Protein AF-A0A965LZB3-F1 (afdb_monomer)

Nearest PDB structures (foldseek):
  3syj-assembly1_A-2  TM=2.052E-01  e=6.602E+00  Haemophilus influenzae

Solvent-accessible surface area (backbone atoms only — not comparable to full-atom values): 35473 Å² total; per-residue (Å²): 105,41,56,67,56,52,58,47,77,37,73,50,50,60,42,52,51,78,33,70,37,54,33,38,36,29,49,53,16,41,40,35,22,25,57,70,5,13,36,32,37,37,8,56,55,16,31,30,39,31,28,49,62,11,39,39,37,26,31,52,9,16,34,39,39,41,22,22,74,44,67,85,14,33,37,30,37,18,31,37,36,13,75,60,14,16,38,33,42,36,27,35,3,33,37,36,59,43,65,82,65,84,83,57,58,46,84,84,70,59,30,36,35,22,44,18,36,39,38,40,19,29,24,9,39,17,34,22,65,90,25,93,80,76,56,74,44,28,37,36,28,28,42,36,46,20,33,13,34,42,20,25,2,49,25,10,38,19,39,39,28,52,40,48,34,31,32,12,59,14,54,13,93,88,43,69,77,17,25,28,56,26,35,41,55,44,99,86,68,49,70,43,82,45,69,43,69,32,39,34,11,38,38,28,33,58,81,62,42,54,28,4,30,36,30,44,33,20,60,24,36,32,35,36,30,28,45,38,77,27,95,69,56,87,57,81,65,29,14,34,34,16,36,52,66,5,26,33,25,42,32,12,53,16,72,81,7,30,28,36,25,34,56,27,14,12,37,41,21,34,39,11,28,35,19,43,36,12,20,12,29,34,36,30,28,52,52,11,39,41,35,13,72,30,63,8,15,34,33,38,39,10,54,58,18,28,30,40,30,25,45,67,6,35,42,39,23,30,54,10,15,37,37,43,36,17,22,72,43,63,86,17,29,37,29,38,14,31,38,36,13,71,66,16,22,38,37,42,36,30,34,2,34,35,36,56,38,62,88,63,91,76,53,62,84,85,69,62,28,36,33,23,42,20,37,38,38,42,20,25,22,8,41,13,33,23,64,88,24,91,82,76,60,72,42,30,40,37,30,29,43,37,49,22,36,14,34,39,19,26,1,46,24,11,37,20,38,38,29,56,38,43,35,30,33,11,62,16,53,20,95,89,43,75,75,18,23,31,60,25,40,41,42,42,93,46,60,50,70,43,83,47,67,42,65,29,36,26,11,41,38,27,30,52,83,62,43,54,31,4,29,37,29,43,34,20,56,24,39,38,34,34,30,30,44,44,79,25,92,70,51,89,49,94,49,40,16,30,36,18,32,54,68,5,25,32,25,44,32,6,57,6,92,75,4,26,29,36,27,33,56,26,16,12,40,40,23,50,33,12,28,35,19,43,35,12,38,14,25,31,39,34,28,51,53,16,37,41,38,24,24,60,70,5,15,35,33,38,35,7,53,56,18,31,26,40,29,25,46,68,10,34,38,39,24,35,50,11,14,36,38,40,38,9,23,73,40,63,86,18,26,29,32,40,19,32,37,37,17,69,65,12,17,38,30,41,38,16,32,2,30,34,36,53,40,65,87,64,90,55,96,56,53,84,84,66,68,27,38,35,22,39,20,35,38,38,42,18,36,24,11,33,21,32,34,83,85,24,93,80,73,52,66,47,31,41,36,29,29,42,40,52,24,38,13,37,38,21,32,19,51,32,16,34,23,38,35,32,56,40,43,37,30,29,23,57,16,62,35,89,52,67,84,80,77,43,94,88,67,67,30,24,19,40,24,44,37,44,42,91,45,60,47,72,42,83,46,72,42,71,36,36,18,8,41,36,37,37,50,78,45,98,87,39,66,22,20,39,38,36,42,35,20,58,26,43,40,36,36,33,26,34,16,78,56,48,61,68,58,28,18,29,41,30,37,42,57,13,30,43,37,42,35,9,61,57,14,29,36,38,32,44,23,15,34,42,26,46,32,12,40,38,37,37,40,13,30,46,15,32,36,34,24,38,99,88,22,68,61,16,39,37,37,18,33,66,68,5,27,39,38,41,34,6,53,66,8,34,31,39,38,25,85,57,13,35,38,43,28,44,13,42,30,37,41,34,17,38,29,41,75,44,79,43,51,76,46,41,72,42,79,46,80,46,53,74,92

Mean predicted aligned error: 8.12 Å

Secondary structure (DSSP, 8-state):
-BPTT--EEESSS-EEEEESS-EEE-TT-EEEE-TT--EEEEETTS-EEE-TT-EEEESSS-EEEEE-SSTT--EEESEEEEEEEEEEEEESS-EEE-S--SSSS-----SEEEEEEEEEESSEESB-TT-TT-PPPB-EEEEEEEEEEEE-STTEEEEEESS-EEES-B--SS-TTEEEEEEEEPTTS-EEEEEEEPB-SEEE-TTSSSPPPEEEEESSS-EEE-----TT-SSSS-SEEE-TT--EEEEE-STT--EEE-TT--EEESSS-EEEEESS-EEE-TT-EEEE-SS--EEEEESSS-EEE-TT-EEEESSS-EEEEE-SSTT-EEEESEEEETTSEEEEEESSEEEE-S--SSS-----SEEEEEEEEEESSEESB-TT-TT-PPPB-EEEEEEEEEEEE-STTEEEEEESS-EEES-B--SS-TTEEEEEEEEPTTS-EEEEEEEPB-SEEE-STTSSPPPEEEEESSS-EEE-----TT-SSTT-SEEE-TT--EEEEE-STT--EEEPTT--EEESSS-EEEEESS-EEE-TT-EEE--TT--EEEEESSS-EEE-TT-EEEESSS-EEEEE-SSTT--EEE-EEEEEEEEEEEEESS-EEE-S---SS------SEEEEEEEEEESSEESB-TT-TT-PPPB-EEEEEEEEEEEE-SSSEEEEEESS-EEES-B--S--SSS-TTS-EEEEEEEEPTTS-EEEEEEE-B-SEEE--SSTT---PPEEEEESSS-EEE---SSSSTTEEEEE-TT--EEEEESSSEEEE-SEEEESS--EEEEESSEEEE--SSS-S-EEEE-TT--EEEE-TTSEEEE-TT-EEEESS-EEEEESS-EE-SEEE-SSEEEEE--

Foldseek 3Di:
DQPALNEAEEAAAEDEDEDQEEAEAEAQYEYEYEDQYEYHYYHDAAAYAYAQNYEYYYEQAEYEHEHHDAQPHEYEFHAYEHQNWEYEYEYLHEYEYNDDDDDDLEDAHARYEHQEYEEHHAAEYFAFPPGPVPDGGYAHEHAYAEYDYEYEEARFHFYEYAEAYEFEKQATPVGRQFNHWHWDQDPVRDTDIDTHGIGTAYDFHPRNYQFEAYFAEYLAYEYEFDFYPGPPRVDGLERAEREDAHAYEYERNHLCYEYEYEASHEHDYAQHAYEYYYNAEYEYEAQYEYEHAHNYEYHYEGDAAEYYYAQRYEYYYANAEYEAEHHDAQPHEYAFHAYEHAEWEYEHEYLHEYEHNDDDPADEDAHAREEHQEYHYDHAAEAFAFPPGPVPDHGYAHEYAYAEYFYEYEHARFHFYEYAEAYEFEKQATPVGRQFNHWHWHQDSSRDTDIDTHGIGGAGEFHDRNYAFEAYAYEYQYAEYEQEQYDTPPDPDRLERYEGEDAHEYEDEDNHQVYEYEYEASHEHDYAAYEYEYEYQAEYYAEHNYEYDYEDQYEYHYYRDAAAYAHAQRYEYDYEQAEYEHEWHDAQVHEYEFHAYYHQEWEYEYEENHEYEYNDDDPDQDADADAREEHQEYHEEHAAEYAADPPGPVNDHGYAHEHAYAEYFYEYAHAGYHHYEYAEEYEFEKQFTPDPPVPDPVATFNHWHWHQDSSRHTDIDTHHIGTAYEWHYNDDQHHHAAYAYEYPYYEYEFDQYDGPHGFARAYAEHAYAYAYYDPQAEYEYLGEHEYAAYEYEYYACAEYEAHDPVRAQHEYEYDDAHEYEHAHRLYEYYYDQRYEYAYAAEYEYHYAAYYHDHHYYHPYYHYYYND

pLDDT: mean 92.7, std 8.37, range [50.56, 98.88]

Radius of gyration: 41.03 Å; Cα contacts (8 Å, |Δi|>4): 3411; chains: 1; bounding box: 97×44×124 Å

Structure (mmCIF, N/CA/C/O backbone):
data_AF-A0A965LZB3-F1
#
_entry.id   AF-A0A965LZB3-F1
#
loop_
_atom_site.group_PDB
_atom_site.id
_atom_site.type_symbol
_atom_site.label_atom_id
_atom_site.label_alt_id
_atom_site.label_comp_id
_atom_site.label_asym_id
_atom_site.label_entity_id
_atom_site.label_seq_id
_atom_site.pdbx_PDB_ins_code
_atom_site.Cartn_x
_atom_site.Cartn_y
_atom_site.Cartn_z
_atom_site.occupancy
_atom_site.B_iso_or_equiv
_atom_site.auth_seq_id
_atom_site.auth_comp_id
_atom_site.auth_asym_id
_atom_site.auth_atom_id
_atom_site.pdbx_PDB_model_num
ATOM 1 N N . MET A 1 1 ? -29.309 -3.177 60.147 1.00 67.12 1 MET A N 1
ATOM 2 C CA . MET A 1 1 ? -28.573 -4.455 60.142 1.00 67.12 1 MET A CA 1
ATOM 3 C C . MET A 1 1 ? -29.596 -5.570 60.235 1.00 67.12 1 MET A C 1
ATOM 5 O O . MET A 1 1 ? -30.297 -5.631 61.240 1.00 67.12 1 MET A O 1
ATOM 9 N N . ALA A 1 2 ? -29.723 -6.382 59.190 1.00 67.12 2 ALA A N 1
ATOM 10 C CA . ALA A 1 2 ? -30.406 -7.669 59.271 1.00 67.12 2 ALA A CA 1
ATOM 11 C C . ALA A 1 2 ? -29.373 -8.705 59.737 1.00 67.12 2 ALA A C 1
ATOM 13 O O . ALA A 1 2 ? -28.269 -8.754 59.193 1.00 67.12 2 ALA A O 1
ATOM 14 N N . GLN A 1 3 ? -29.685 -9.449 60.800 1.00 77.56 3 GLN A N 1
ATOM 15 C CA . GLN A 1 3 ? -28.809 -10.520 61.287 1.00 77.56 3 GLN A CA 1
ATOM 16 C C . GLN A 1 3 ? -28.832 -11.700 60.305 1.00 77.56 3 GLN A C 1
ATOM 18 O O . GLN A 1 3 ? -29.754 -11.796 59.502 1.00 77.56 3 GLN A O 1
ATOM 23 N N . ALA A 1 4 ? -27.834 -12.583 60.357 1.00 64.88 4 ALA A N 1
ATOM 24 C CA . ALA A 1 4 ? -27.741 -13.731 59.453 1.00 64.88 4 ALA A CA 1
ATOM 25 C C . ALA A 1 4 ? -29.070 -14.513 59.358 1.00 64.88 4 ALA A C 1
ATOM 27 O O . ALA A 1 4 ? -29.656 -14.867 60.386 1.00 64.88 4 ALA A O 1
ATOM 28 N N . ASN A 1 5 ? -29.521 -14.788 58.129 1.00 74.44 5 ASN A N 1
ATOM 29 C CA . ASN A 1 5 ? -30.794 -15.455 57.800 1.00 74.44 5 ASN A CA 1
ATOM 30 C C . ASN A 1 5 ? -32.082 -14.717 58.247 1.00 74.44 5 ASN A C 1
ATOM 32 O O . ASN A 1 5 ? -33.137 -15.337 58.406 1.00 74.44 5 ASN A O 1
ATOM 36 N N . ALA A 1 6 ? -32.021 -13.407 58.515 1.00 88.69 6 ALA A N 1
ATOM 37 C CA . ALA A 1 6 ? -33.199 -12.591 58.823 1.00 88.69 6 ALA A CA 1
ATOM 38 C C . ALA A 1 6 ? -33.879 -12.083 57.539 1.00 88.69 6 ALA A C 1
ATOM 40 O O . ALA A 1 6 ? -33.751 -10.913 57.175 1.00 88.69 6 ALA A O 1
ATOM 41 N N . ASP A 1 7 ? -34.598 -12.981 56.872 1.00 92.81 7 ASP A N 1
ATOM 42 C CA . ASP A 1 7 ? -35.192 -12.731 55.558 1.00 92.81 7 ASP A CA 1
ATOM 43 C C . ASP A 1 7 ? -36.388 -11.767 55.604 1.00 92.81 7 ASP A C 1
ATOM 45 O O . ASP A 1 7 ? -37.191 -11.769 56.544 1.00 92.81 7 ASP A O 1
ATOM 49 N N . VAL A 1 8 ? -36.561 -10.985 54.539 1.00 94.00 8 VAL A N 1
ATOM 50 C CA . VAL A 1 8 ? -37.693 -10.074 54.334 1.00 94.00 8 VAL A CA 1
ATOM 51 C C . VAL A 1 8 ? -38.364 -10.442 53.018 1.00 94.00 8 VAL A C 1
ATOM 53 O O . VAL A 1 8 ? -37.836 -10.166 51.948 1.00 94.00 8 VAL A O 1
ATOM 56 N N . ARG A 1 9 ? -39.545 -11.063 53.080 1.00 94.31 9 ARG A N 1
ATOM 57 C CA . ARG A 1 9 ? -40.226 -11.564 51.878 1.00 94.31 9 ARG A CA 1
ATOM 58 C C . ARG A 1 9 ? -41.631 -11.015 51.710 1.00 94.31 9 ARG A C 1
ATOM 60 O O . ARG A 1 9 ? -42.370 -10.832 52.676 1.00 94.31 9 ARG A O 1
ATOM 67 N N . SER A 1 10 ? -42.010 -10.822 50.457 1.00 94.31 10 SER A N 1
ATOM 68 C CA . SER A 1 10 ? -43.345 -10.437 50.015 1.00 94.31 10 SER A CA 1
ATOM 69 C C . SER A 1 10 ? -43.720 -11.259 48.782 1.00 94.31 10 SER A C 1
ATOM 71 O O . SER A 1 10 ? -42.875 -11.552 47.946 1.00 94.31 10 SER A O 1
ATOM 73 N N . SER A 1 11 ? -44.978 -11.675 48.640 1.00 91.38 11 SER A N 1
ATOM 74 C CA . SER A 1 11 ? -45.397 -12.424 47.445 1.00 91.38 11 SER A CA 1
ATOM 75 C C . SER A 1 11 ? -45.600 -11.516 46.231 1.00 91.38 11 SER A C 1
ATOM 77 O O . SER A 1 11 ? -45.278 -11.912 45.116 1.00 91.38 11 SER A O 1
ATOM 79 N N . THR A 1 12 ? -46.162 -10.323 46.444 1.00 92.12 12 THR A N 1
ATOM 80 C CA . THR A 1 12 ? -46.499 -9.354 45.381 1.00 92.12 12 THR A CA 1
ATOM 81 C C . THR A 1 12 ? -46.367 -7.888 45.801 1.00 92.12 12 THR A C 1
ATOM 83 O O . THR A 1 12 ? -46.515 -6.995 44.974 1.00 92.12 12 THR A O 1
ATOM 86 N N . GLY A 1 13 ? -46.195 -7.611 47.095 1.00 93.62 13 GLY A N 1
ATOM 87 C CA . GLY A 1 13 ? -46.126 -6.255 47.641 1.00 93.62 13 GLY A CA 1
ATOM 88 C C . GLY A 1 13 ? -44.726 -5.652 47.550 1.00 93.62 13 GLY A C 1
ATOM 89 O O . GLY A 1 13 ? -43.733 -6.376 47.515 1.00 93.62 13 GLY A O 1
ATOM 90 N N . HIS A 1 14 ? -44.647 -4.329 47.562 1.00 96.75 14 HIS A N 1
ATOM 91 C CA . HIS A 1 14 ? -43.384 -3.592 47.524 1.00 96.75 14 HIS A CA 1
ATOM 92 C C . HIS A 1 14 ? -42.650 -3.674 48.868 1.00 96.75 14 HIS A C 1
ATOM 94 O O . HIS A 1 14 ? -43.285 -3.705 49.924 1.00 96.75 14 HIS A O 1
ATOM 100 N N . ILE A 1 15 ? -41.319 -3.706 48.837 1.00 97.25 15 ILE A N 1
ATOM 101 C CA . ILE A 1 15 ? -40.474 -3.723 50.037 1.00 97.25 15 ILE A CA 1
ATOM 102 C C . ILE A 1 15 ? -39.589 -2.480 50.021 1.00 97.25 15 ILE A C 1
ATOM 104 O O . ILE A 1 15 ? -38.941 -2.174 49.023 1.00 97.25 15 ILE A O 1
ATOM 108 N N . THR A 1 16 ? -39.523 -1.787 51.157 1.00 96.81 16 THR A N 1
ATOM 109 C CA . THR A 1 16 ? -38.581 -0.685 51.366 1.00 96.81 16 THR A CA 1
ATOM 110 C C . THR A 1 16 ? -37.725 -0.958 52.587 1.00 96.81 16 THR A C 1
ATOM 112 O O . THR A 1 16 ? -38.250 -1.118 53.691 1.00 96.81 16 THR A O 1
ATOM 115 N N . LEU A 1 17 ? -36.405 -0.958 52.409 1.00 95.38 17 LEU A N 1
ATOM 116 C CA . LEU A 1 17 ? -35.444 -0.980 53.508 1.00 95.38 17 LEU A CA 1
ATOM 117 C C . LEU A 1 17 ? -34.763 0.380 53.581 1.00 95.38 17 LEU A C 1
ATOM 119 O O . LEU A 1 17 ? -34.002 0.750 52.695 1.00 95.38 17 LEU A O 1
ATOM 123 N N . LYS A 1 18 ? -35.038 1.131 54.650 1.00 94.00 18 LYS A N 1
ATOM 124 C CA . LYS A 1 18 ? -34.519 2.489 54.826 1.00 94.00 18 LYS A CA 1
ATOM 125 C C . LYS A 1 18 ? -33.753 2.634 56.136 1.00 94.00 18 LYS A C 1
ATOM 127 O O . LYS A 1 18 ? -34.314 2.428 57.213 1.00 94.00 18 LYS A O 1
ATOM 132 N N . ALA A 1 19 ? -32.497 3.052 56.045 1.00 93.88 19 ALA A N 1
ATOM 133 C CA . ALA A 1 19 ? -31.629 3.400 57.162 1.00 93.88 19 ALA A CA 1
ATOM 134 C C . ALA A 1 19 ? -31.130 4.848 57.026 1.00 93.88 19 ALA A C 1
ATOM 136 O O . ALA A 1 19 ? -30.956 5.363 55.926 1.00 93.88 19 ALA A O 1
ATOM 137 N N . VAL A 1 20 ? -30.915 5.516 58.165 1.00 91.31 20 VAL A N 1
ATOM 138 C CA . VAL A 1 20 ? -30.343 6.877 58.183 1.00 91.31 20 VAL A CA 1
ATOM 139 C C . VAL A 1 20 ? -28.825 6.845 57.996 1.00 91.31 20 VAL A C 1
ATOM 141 O O . VAL A 1 20 ? -28.294 7.699 57.316 1.00 91.31 20 VAL A O 1
ATOM 144 N N . ARG A 1 21 ? -28.128 5.868 58.588 1.00 92.00 21 ARG A N 1
ATOM 145 C CA . ARG A 1 21 ? -26.687 5.638 58.375 1.00 92.00 21 ARG A CA 1
ATOM 146 C C . ARG A 1 21 ? -26.502 4.471 57.400 1.00 92.00 21 ARG A C 1
ATOM 148 O O . ARG A 1 21 ? -27.143 4.441 56.362 1.00 92.00 21 ARG A O 1
ATOM 155 N N . ALA A 1 22 ? -25.702 3.479 57.783 1.00 94.44 22 ALA A N 1
ATOM 156 C CA . ALA A 1 22 ? -25.440 2.291 56.999 1.00 94.44 22 ALA A CA 1
ATOM 157 C C . ALA A 1 22 ? -26.561 1.248 57.103 1.00 94.44 22 ALA A C 1
ATOM 159 O O . ALA A 1 22 ? -27.216 1.089 58.147 1.00 94.44 22 ALA A O 1
ATOM 160 N N . LEU A 1 23 ? -26.718 0.478 56.033 1.00 96.06 23 LEU A N 1
ATOM 161 C CA . LEU A 1 23 ? -27.541 -0.722 55.988 1.00 96.06 23 LEU A CA 1
ATOM 162 C C . LEU A 1 23 ? -26.636 -1.923 55.696 1.00 96.06 23 LEU A C 1
ATOM 164 O O . LEU A 1 23 ? -25.834 -1.898 54.776 1.00 96.06 23 LEU A O 1
ATOM 168 N N . THR A 1 24 ? -26.768 -2.981 56.495 1.00 95.81 24 THR A N 1
ATOM 169 C CA . THR A 1 24 ? -25.960 -4.199 56.347 1.00 95.81 24 THR A CA 1
ATOM 170 C C . THR A 1 24 ? -26.869 -5.414 56.306 1.00 95.81 24 THR A C 1
ATOM 172 O O . THR A 1 24 ? -27.691 -5.576 57.222 1.00 95.81 24 THR A O 1
ATOM 175 N N . LEU A 1 25 ? -26.701 -6.249 55.283 1.00 95.69 25 LEU A N 1
ATOM 176 C CA . LEU A 1 25 ? -27.308 -7.571 55.153 1.00 95.69 25 LEU A CA 1
ATOM 177 C C . LEU A 1 25 ? -26.221 -8.619 55.405 1.00 95.69 25 LEU A C 1
ATOM 179 O O . LEU A 1 25 ? -25.236 -8.691 54.677 1.00 95.69 25 LEU A O 1
ATOM 183 N N . GLN A 1 26 ? -26.363 -9.381 56.489 1.00 94.81 26 GLN A N 1
ATOM 184 C CA . GLN A 1 26 ? -25.418 -10.449 56.822 1.00 94.81 26 GLN A CA 1
ATOM 185 C C . GLN A 1 26 ? -25.622 -11.683 55.931 1.00 94.81 26 GLN A C 1
ATOM 187 O O . GLN A 1 26 ? -26.581 -11.759 55.167 1.00 94.81 26 GLN A O 1
ATOM 192 N N . ALA A 1 27 ? -24.722 -12.660 56.058 1.00 93.19 27 ALA A N 1
ATOM 193 C CA . ALA A 1 27 ? -24.769 -13.906 55.298 1.00 93.19 27 ALA A CA 1
ATOM 194 C C . ALA A 1 27 ? -26.154 -14.580 55.348 1.00 93.19 27 ALA A C 1
ATOM 196 O O . ALA A 1 27 ? -26.787 -14.654 56.409 1.00 93.19 27 ALA A O 1
ATOM 197 N N . GLY A 1 28 ? -26.603 -15.065 54.191 1.00 91.06 28 GLY A N 1
ATOM 198 C CA . GLY A 1 28 ? -27.868 -15.780 54.017 1.00 91.06 28 GLY A CA 1
ATOM 199 C C . GLY A 1 28 ? -29.140 -14.942 54.172 1.00 91.06 28 GLY A C 1
ATOM 200 O O . GLY A 1 28 ? -30.215 -15.525 54.212 1.00 91.06 28 GLY A O 1
ATOM 201 N N . VAL A 1 29 ? -29.056 -13.612 54.298 1.00 96.44 29 VAL A N 1
ATOM 202 C CA . VAL A 1 29 ? -30.251 -12.750 54.318 1.00 96.44 29 VAL A CA 1
ATOM 203 C C . VAL A 1 29 ? -30.845 -12.651 52.914 1.00 96.44 29 VAL A C 1
ATOM 205 O O . VAL A 1 29 ? -30.167 -12.197 51.996 1.00 96.44 29 VAL A O 1
ATOM 208 N N . ASP A 1 30 ? -32.119 -13.006 52.768 1.00 95.88 30 ASP A N 1
ATOM 209 C CA . ASP A 1 30 ? -32.880 -12.882 51.518 1.00 95.88 30 ASP A CA 1
ATOM 210 C C . ASP A 1 30 ? -33.971 -11.805 51.626 1.00 95.88 30 ASP A C 1
ATOM 212 O O . ASP A 1 30 ? -34.875 -11.889 52.467 1.00 95.88 30 ASP A O 1
ATOM 216 N N . VAL A 1 31 ? -33.885 -10.781 50.775 1.00 97.31 31 VAL A N 1
ATOM 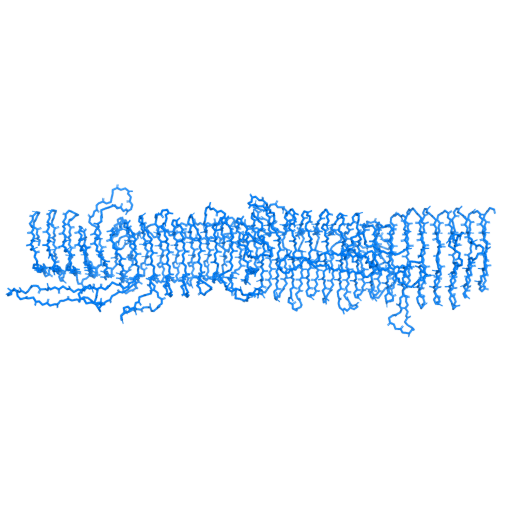217 C CA . VAL A 1 31 ? -34.897 -9.729 50.628 1.00 97.31 31 VAL A CA 1
ATOM 218 C C . VAL A 1 31 ? -35.570 -9.873 49.264 1.00 97.31 31 VAL A C 1
ATOM 220 O O . VAL A 1 31 ? -35.067 -9.367 48.262 1.00 97.31 31 VAL A O 1
ATOM 223 N N . ALA A 1 32 ? -36.737 -10.516 49.227 1.00 96.69 32 ALA A N 1
ATOM 224 C CA . ALA A 1 32 ? -37.388 -10.894 47.974 1.00 96.69 32 ALA A CA 1
ATOM 225 C C . ALA A 1 32 ? -38.841 -10.428 47.862 1.00 96.69 32 ALA A C 1
ATOM 227 O O . ALA A 1 32 ? -39.634 -10.549 48.803 1.00 96.69 32 ALA A O 1
ATOM 228 N N . THR A 1 33 ? -39.233 -9.989 46.667 1.00 96.69 33 THR A N 1
ATOM 229 C CA . THR A 1 33 ? -40.639 -9.823 46.292 1.00 96.69 33 THR A CA 1
ATOM 230 C C . THR A 1 33 ? -40.966 -10.411 44.919 1.00 96.69 33 THR A C 1
ATOM 232 O O . THR A 1 33 ? -40.142 -10.414 44.010 1.00 96.69 33 THR A O 1
ATOM 235 N N . GLY A 1 34 ? -42.174 -10.954 44.769 1.00 93.56 34 GLY A N 1
ATOM 236 C CA . GLY A 1 34 ? -42.651 -11.556 43.523 1.00 93.56 34 GLY A CA 1
ATOM 237 C C . GLY A 1 34 ? -43.582 -10.651 42.710 1.00 93.56 34 GLY A C 1
ATOM 238 O O . GLY A 1 34 ? -43.945 -9.544 43.109 1.00 93.56 34 GLY A O 1
ATOM 239 N N . GLY A 1 35 ? -44.015 -11.147 41.547 1.00 92.88 35 GLY A N 1
ATOM 240 C CA . GLY A 1 35 ? -44.962 -10.440 40.680 1.00 92.88 35 GLY A CA 1
ATOM 241 C C . GLY A 1 35 ? -44.437 -9.070 40.239 1.00 92.88 35 GLY A C 1
ATOM 242 O O . GLY A 1 35 ? -43.329 -8.973 39.723 1.00 92.88 35 GLY A O 1
ATOM 243 N N . THR A 1 36 ? -45.242 -8.024 40.441 1.00 92.94 36 THR A N 1
ATOM 244 C CA . THR A 1 36 ? -44.899 -6.616 40.158 1.00 92.94 36 THR A CA 1
ATOM 245 C C . THR A 1 36 ? -44.358 -5.874 41.387 1.00 92.94 36 THR A C 1
ATOM 247 O O . THR A 1 36 ? -44.286 -4.645 41.386 1.00 92.94 36 THR A O 1
ATOM 250 N N . GLY A 1 37 ? -44.059 -6.589 42.477 1.00 96.56 37 GLY A N 1
ATOM 251 C CA . GLY A 1 37 ? -43.465 -5.995 43.668 1.00 96.56 37 GLY A CA 1
ATOM 252 C C . GLY A 1 37 ? -42.088 -5.415 43.348 1.00 96.56 37 GLY A C 1
ATOM 253 O O . GLY A 1 37 ? -41.311 -6.020 42.618 1.00 96.56 37 GLY A O 1
ATOM 254 N N . THR A 1 38 ? -41.788 -4.245 43.908 1.00 97.62 38 THR A N 1
ATOM 255 C CA . THR A 1 38 ? -40.524 -3.515 43.694 1.00 97.62 38 THR A CA 1
ATOM 256 C C . THR A 1 38 ? -39.712 -3.482 44.984 1.00 97.62 38 THR A C 1
ATOM 258 O O . THR A 1 38 ? -40.301 -3.508 46.073 1.00 97.62 38 THR A O 1
ATOM 261 N N . LEU A 1 39 ? -38.393 -3.337 44.876 1.00 98.06 39 LEU A N 1
ATOM 262 C CA . LEU A 1 39 ? -37.497 -3.138 46.020 1.00 98.06 39 LEU A CA 1
ATOM 263 C C . LEU A 1 39 ? -36.924 -1.718 46.023 1.00 98.06 39 LEU A C 1
ATOM 265 O O . LEU A 1 39 ? -36.397 -1.265 45.012 1.00 98.06 39 LEU A O 1
ATOM 269 N N . ASP A 1 40 ? -36.978 -1.043 47.170 1.00 97.81 40 ASP A N 1
ATOM 270 C CA . ASP A 1 40 ? -36.355 0.271 47.373 1.00 97.81 40 ASP A CA 1
ATOM 271 C C . ASP A 1 40 ? -35.440 0.246 48.608 1.00 97.81 40 ASP A C 1
ATOM 273 O O . ASP A 1 40 ? -35.904 0.155 49.750 1.00 97.81 40 ASP A O 1
ATOM 277 N N . ILE A 1 41 ? -34.130 0.287 48.379 1.00 97.69 41 ILE A N 1
ATOM 278 C CA . ILE A 1 41 ? -33.080 0.191 49.395 1.00 97.69 41 ILE A CA 1
ATOM 279 C C . ILE A 1 41 ? -32.409 1.556 49.545 1.00 97.69 41 ILE A C 1
ATOM 281 O O . ILE A 1 41 ? -31.878 2.105 48.585 1.00 97.69 41 ILE A O 1
ATOM 285 N N . LEU A 1 42 ? -32.436 2.113 50.756 1.00 96.44 42 LEU A N 1
ATOM 286 C CA . LEU A 1 42 ? -32.004 3.484 51.034 1.00 96.44 42 LEU A CA 1
ATOM 287 C C . LEU A 1 42 ? -31.115 3.529 52.289 1.00 96.44 42 LEU A C 1
ATOM 289 O O . LEU A 1 42 ? -31.608 3.309 53.399 1.00 96.44 42 LEU A O 1
ATOM 293 N N . ALA A 1 43 ? -29.836 3.870 52.139 1.00 96.50 43 ALA A N 1
ATOM 294 C CA . ALA A 1 43 ? -28.888 4.130 53.230 1.00 96.50 43 ALA A CA 1
ATOM 295 C C . ALA A 1 43 ? -28.389 5.584 53.146 1.00 96.50 43 ALA A C 1
ATOM 297 O O . ALA A 1 43 ? -27.440 5.886 52.438 1.00 96.50 43 ALA A O 1
ATOM 298 N N . ALA A 1 44 ? -29.080 6.512 53.812 1.00 91.94 44 ALA A N 1
ATOM 299 C CA . ALA A 1 44 ? -28.993 7.937 53.464 1.00 91.94 44 ALA A CA 1
ATOM 300 C C . ALA A 1 44 ? -27.626 8.606 53.719 1.00 91.94 44 ALA A C 1
ATOM 302 O O . ALA A 1 44 ? -27.261 9.504 52.974 1.00 91.94 44 ALA A O 1
ATOM 303 N N . ASN A 1 45 ? -26.909 8.204 54.770 1.00 92.75 45 ASN A N 1
ATOM 304 C CA . ASN A 1 45 ? -25.664 8.840 55.224 1.00 92.75 45 ASN A CA 1
ATOM 305 C C . ASN A 1 45 ? -24.619 7.778 55.594 1.00 92.75 45 ASN A C 1
ATOM 307 O O . ASN A 1 45 ? -24.053 7.776 56.696 1.00 92.75 45 ASN A O 1
ATOM 311 N N . GLY A 1 46 ? -24.538 6.723 54.794 1.00 95.06 46 GLY A N 1
ATOM 312 C CA . GLY A 1 46 ? -23.643 5.614 55.067 1.00 95.06 46 GLY A CA 1
ATOM 313 C C . GLY A 1 46 ? -23.675 4.554 53.982 1.00 95.06 46 GLY A C 1
ATOM 314 O O . GLY A 1 46 ? -24.580 4.513 53.151 1.00 95.06 46 GLY A O 1
ATOM 315 N N . SER A 1 47 ? -22.714 3.642 54.061 1.00 96.62 47 SER A N 1
ATOM 316 C CA . SER A 1 47 ? -22.580 2.529 53.123 1.00 96.62 47 SER A CA 1
ATOM 317 C C . SER A 1 47 ? -23.743 1.530 53.183 1.00 96.62 47 SER A C 1
ATOM 319 O O . SER A 1 47 ? -24.349 1.294 54.239 1.00 96.62 47 SER A O 1
ATOM 321 N N . PHE A 1 48 ? -24.010 0.877 52.056 1.00 97.94 48 PHE A N 1
ATOM 322 C CA . PHE A 1 48 ? -24.820 -0.337 52.000 1.00 97.94 48 PHE A CA 1
ATOM 323 C C . PHE A 1 48 ? -23.900 -1.538 51.779 1.00 97.94 48 PHE A C 1
ATOM 325 O O . PHE A 1 48 ? -23.127 -1.553 50.830 1.00 97.94 48 PHE A O 1
ATOM 332 N N . THR A 1 49 ? -23.962 -2.538 52.655 1.00 96.94 49 THR A N 1
ATOM 333 C CA . THR A 1 49 ? -23.071 -3.705 52.591 1.00 96.94 49 THR A CA 1
ATOM 334 C C . THR A 1 49 ? -23.871 -4.993 52.644 1.00 96.94 49 THR A C 1
ATOM 336 O O . THR A 1 49 ? -24.582 -5.259 53.618 1.00 96.94 49 THR A O 1
ATOM 339 N N . MET A 1 50 ? -23.713 -5.815 51.622 1.00 97.19 50 MET A N 1
ATOM 340 C CA . MET A 1 50 ? -24.174 -7.193 51.578 1.00 97.19 50 MET A CA 1
ATOM 341 C C . MET A 1 50 ? -22.991 -8.125 51.839 1.00 97.19 50 MET A C 1
ATOM 343 O O . MET A 1 50 ? -21.867 -7.851 51.433 1.00 97.19 50 MET A O 1
ATOM 347 N N . ALA A 1 51 ? -23.235 -9.213 52.564 1.00 94.31 51 ALA A N 1
ATOM 348 C CA . ALA A 1 51 ? -22.368 -10.382 52.464 1.00 94.31 51 ALA A CA 1
ATOM 349 C C . ALA A 1 51 ? -22.619 -11.075 51.115 1.00 94.31 51 ALA A C 1
ATOM 351 O O . ALA A 1 51 ? -23.748 -11.016 50.630 1.00 94.31 51 ALA A O 1
ATOM 352 N N . SER A 1 52 ? -21.648 -11.817 50.584 1.00 91.50 52 SER A N 1
ATOM 353 C CA . SER A 1 52 ? -21.777 -12.472 49.269 1.00 91.50 52 SER A CA 1
ATOM 354 C C . SER A 1 52 ? -22.963 -13.419 49.126 1.00 91.50 52 SER A C 1
ATOM 356 O O . SER A 1 52 ? -23.584 -13.529 48.078 1.00 91.50 52 SER A O 1
ATOM 358 N N . THR A 1 53 ? -23.364 -14.057 50.224 1.00 92.31 53 THR A N 1
ATOM 359 C CA . THR A 1 53 ? -24.541 -14.943 50.253 1.00 92.31 53 THR A CA 1
ATOM 360 C C . THR A 1 53 ? -25.859 -14.227 50.562 1.00 92.31 53 THR A C 1
ATOM 362 O O . THR A 1 53 ? -26.892 -14.886 50.683 1.00 92.31 53 THR A O 1
ATOM 365 N N . ALA A 1 54 ? -25.848 -12.908 50.770 1.00 95.94 54 ALA A N 1
ATOM 366 C CA . ALA A 1 54 ? -27.070 -12.126 50.908 1.00 95.94 54 ALA A CA 1
ATOM 367 C C . ALA A 1 54 ? -27.665 -11.849 49.524 1.00 95.94 54 ALA A C 1
ATOM 369 O O . ALA A 1 54 ? -26.933 -11.658 48.554 1.00 95.94 54 ALA A O 1
ATOM 370 N N . THR A 1 55 ? -28.994 -11.809 49.441 1.00 96.75 55 THR A N 1
ATOM 371 C CA . THR A 1 55 ? -29.708 -11.671 48.170 1.00 96.75 55 THR A CA 1
ATOM 372 C C . THR A 1 55 ? -30.758 -10.563 48.224 1.00 96.75 55 THR A C 1
ATOM 374 O O . THR A 1 55 ? -31.447 -10.377 49.233 1.00 96.75 55 THR A O 1
ATOM 377 N N . LEU A 1 56 ? -30.874 -9.812 47.131 1.00 98.12 56 LEU A N 1
ATOM 378 C CA . LEU A 1 56 ? -32.010 -8.946 46.831 1.00 98.12 56 LEU A CA 1
ATOM 379 C C . LEU A 1 56 ? -32.697 -9.489 45.579 1.00 98.12 56 LEU A C 1
ATOM 381 O O . LEU A 1 56 ? -32.029 -9.673 44.565 1.00 98.12 56 LEU A O 1
ATOM 385 N N . ALA A 1 57 ? -34.007 -9.724 45.616 1.00 97.38 57 ALA A N 1
ATOM 386 C CA . ALA A 1 57 ? -34.705 -10.340 44.491 1.00 97.38 57 ALA A CA 1
ATOM 387 C C . ALA A 1 57 ? -36.054 -9.684 44.162 1.00 97.38 57 ALA A C 1
ATOM 389 O O . ALA A 1 57 ? -36.921 -9.505 45.022 1.00 97.38 57 ALA A O 1
ATOM 390 N N . THR A 1 58 ? -36.266 -9.400 42.881 1.00 97.19 58 THR A N 1
ATOM 391 C CA . THR A 1 58 ? -37.561 -9.075 42.280 1.00 97.19 58 THR A CA 1
ATOM 392 C C . THR A 1 58 ? -37.801 -9.923 41.026 1.00 97.19 58 THR A C 1
ATOM 394 O O . THR A 1 58 ? -36.879 -10.500 40.441 1.00 97.19 58 THR A O 1
ATOM 397 N N . VAL A 1 59 ? -39.068 -10.022 40.606 1.00 94.75 59 VAL A N 1
ATOM 398 C CA . VAL A 1 59 ? -39.435 -10.676 39.338 1.00 94.75 59 VAL A CA 1
ATOM 399 C C . VAL A 1 59 ? -39.632 -9.630 38.241 1.00 94.75 59 VAL A C 1
ATOM 401 O O . VAL A 1 59 ? -38.704 -9.398 37.480 1.00 94.75 59 VAL A O 1
ATOM 404 N N . ASN A 1 60 ? -40.792 -8.962 38.188 1.00 94.56 60 ASN A N 1
ATOM 405 C CA . ASN A 1 60 ? -41.122 -7.966 37.152 1.00 94.56 60 ASN A CA 1
ATOM 406 C C . ASN A 1 60 ? -41.154 -6.520 37.679 1.00 94.56 60 ASN A C 1
ATOM 408 O O . ASN A 1 60 ? -41.568 -5.615 36.962 1.00 94.56 60 ASN A O 1
ATOM 412 N N . GLY A 1 61 ? -40.821 -6.298 38.951 1.00 96.38 61 GLY A N 1
ATOM 413 C CA . GLY A 1 61 ? -40.721 -4.954 39.515 1.00 96.38 61 GLY A CA 1
ATOM 414 C C . GLY A 1 61 ? -39.273 -4.498 39.585 1.00 96.38 61 GLY A C 1
ATOM 415 O O . GLY A 1 61 ? -38.392 -5.297 39.900 1.00 96.38 61 GLY A O 1
ATOM 416 N N . ASP A 1 62 ? -39.032 -3.216 39.326 1.00 98.12 62 ASP A N 1
ATOM 417 C CA . ASP A 1 62 ? -37.683 -2.664 39.391 1.00 98.12 62 ASP A CA 1
ATOM 418 C C . ASP A 1 62 ? -37.119 -2.704 40.820 1.00 98.12 62 ASP A C 1
ATOM 420 O O . ASP A 1 62 ? -37.844 -2.730 41.828 1.00 98.12 62 ASP A O 1
ATOM 424 N N . LEU A 1 63 ? -35.793 -2.683 40.888 1.00 98.50 63 LEU A N 1
ATOM 425 C CA . LEU A 1 63 ? -35.015 -2.661 42.113 1.00 98.50 63 LEU A CA 1
ATOM 426 C C . LEU A 1 63 ? -34.148 -1.405 42.127 1.00 98.50 63 LEU A C 1
ATOM 428 O O . LEU A 1 63 ? -33.415 -1.121 41.180 1.00 98.50 63 LEU A O 1
ATOM 432 N N . ARG A 1 64 ? -34.207 -0.647 43.221 1.00 98.44 64 ARG A N 1
ATOM 433 C CA . ARG A 1 64 ? -33.396 0.555 43.401 1.00 98.44 64 ARG A CA 1
ATOM 434 C C . ARG A 1 64 ? -32.587 0.498 44.689 1.00 98.44 64 ARG A C 1
ATOM 436 O O . ARG A 1 64 ? -33.141 0.222 45.751 1.00 98.44 64 ARG A O 1
ATOM 443 N N . ILE A 1 65 ? -31.300 0.821 44.590 1.00 98.44 65 ILE A N 1
ATOM 444 C CA . ILE A 1 65 ? -30.362 0.946 45.707 1.00 98.44 65 ILE A CA 1
ATOM 445 C C . ILE A 1 65 ? -29.745 2.343 45.672 1.00 98.44 65 ILE A C 1
ATOM 447 O O . ILE A 1 65 ? -29.136 2.727 44.675 1.00 98.44 65 ILE A O 1
ATOM 451 N N . ILE A 1 66 ? -29.890 3.095 46.762 1.00 97.69 66 ILE A N 1
ATOM 452 C CA . ILE A 1 66 ? -29.225 4.387 46.963 1.00 97.69 66 ILE A CA 1
ATOM 453 C C . ILE A 1 66 ? -28.501 4.360 48.307 1.00 97.69 66 ILE A C 1
ATOM 455 O O . ILE A 1 66 ? -29.128 4.092 49.341 1.00 97.69 66 ILE A O 1
ATOM 459 N N . ALA A 1 67 ? -27.205 4.662 48.309 1.00 97.00 67 ALA A N 1
ATOM 460 C CA . ALA A 1 67 ? -26.411 4.753 49.528 1.00 97.00 67 ALA A CA 1
ATOM 461 C C . ALA A 1 67 ? -25.451 5.950 49.520 1.00 97.00 67 ALA A C 1
ATOM 463 O O . ALA A 1 67 ? -24.932 6.324 48.475 1.00 97.00 67 ALA A O 1
ATOM 464 N N . GLY A 1 68 ? -25.187 6.490 50.707 1.00 94.69 68 GLY A N 1
ATOM 465 C CA . GLY A 1 68 ? -24.107 7.442 50.952 1.00 94.69 68 GLY A CA 1
ATOM 466 C C . GLY A 1 68 ? -24.440 8.922 50.759 1.00 94.69 68 GLY A C 1
ATOM 467 O O . GLY A 1 68 ? -25.349 9.299 50.016 1.00 94.69 68 GLY A O 1
ATOM 468 N N . ASP A 1 69 ? -23.671 9.755 51.460 1.00 93.56 69 ASP A N 1
ATOM 469 C CA . ASP A 1 69 ? -23.600 11.211 51.287 1.00 93.56 69 ASP A CA 1
ATOM 470 C C . ASP A 1 69 ? -22.155 11.741 51.150 1.00 93.56 69 ASP A C 1
ATOM 472 O O . ASP A 1 69 ? -21.969 12.918 50.827 1.00 93.56 69 ASP A O 1
ATOM 476 N N . ASP A 1 70 ? -21.143 10.880 51.319 1.00 92.88 70 ASP A N 1
ATOM 477 C CA . ASP A 1 70 ? -19.713 11.174 51.142 1.00 92.88 70 ASP A CA 1
ATOM 478 C C . ASP A 1 70 ? -19.040 10.176 50.170 1.00 92.88 70 ASP A C 1
ATOM 480 O O . ASP A 1 70 ? -19.498 9.052 49.974 1.00 92.88 70 ASP A O 1
ATOM 484 N N . LEU A 1 71 ? -17.912 10.555 49.569 1.00 92.12 71 LEU A N 1
ATOM 485 C CA . LEU A 1 71 ? -17.094 9.741 48.660 1.00 92.12 71 LEU A CA 1
ATOM 486 C C . LEU A 1 71 ? -16.516 8.470 49.309 1.00 92.12 71 LEU A C 1
ATOM 488 O O . LEU A 1 71 ? -15.990 7.619 48.598 1.00 92.12 71 LEU A O 1
ATOM 492 N N . LEU A 1 72 ? -16.562 8.366 50.640 1.00 92.06 72 LEU A N 1
ATOM 493 C CA . LEU A 1 72 ? -16.152 7.178 51.397 1.00 92.06 72 LEU A CA 1
ATOM 494 C C . LEU A 1 72 ? -17.276 6.145 51.548 1.00 92.06 72 LEU A C 1
ATOM 496 O O . LEU A 1 72 ? -17.016 5.019 51.980 1.00 92.06 72 LEU A O 1
ATOM 500 N N . ASP A 1 73 ? -18.520 6.517 51.244 1.00 95.06 73 ASP A N 1
ATOM 501 C CA . ASP A 1 73 ? -19.655 5.617 51.372 1.00 95.06 73 ASP A CA 1
ATOM 502 C C . ASP A 1 73 ? -19.765 4.690 50.166 1.00 95.06 73 ASP A C 1
ATOM 504 O O . ASP A 1 73 ? -20.035 5.117 49.046 1.00 95.06 73 ASP A O 1
ATOM 508 N N . GLN A 1 74 ? -19.620 3.391 50.419 1.00 95.94 74 GLN A N 1
ATOM 509 C CA . GLN A 1 74 ? -19.632 2.374 49.373 1.00 95.94 74 GLN A CA 1
ATOM 510 C C . GLN A 1 74 ? -20.975 1.641 49.291 1.00 95.94 74 GLN A C 1
ATOM 512 O O . GLN A 1 74 ? -21.733 1.552 50.263 1.00 95.94 74 GLN A O 1
ATOM 517 N N . ILE A 1 75 ? -21.234 1.047 48.131 1.00 98.25 75 ILE A N 1
ATOM 518 C CA . ILE A 1 75 ? -22.179 -0.060 47.991 1.00 98.25 75 ILE A CA 1
ATOM 519 C C . ILE A 1 75 ? -21.356 -1.326 47.779 1.00 98.25 75 ILE A C 1
ATOM 521 O O . ILE A 1 75 ? -20.598 -1.395 46.826 1.00 98.25 75 ILE A O 1
ATOM 525 N N . THR A 1 76 ? -21.502 -2.317 48.650 1.00 97.06 76 THR A N 1
ATOM 526 C CA . THR A 1 76 ? -20.878 -3.637 48.500 1.00 97.06 76 THR A CA 1
ATOM 527 C C . THR A 1 76 ? -21.975 -4.660 48.230 1.00 97.06 76 THR A C 1
ATOM 529 O O . THR A 1 76 ? -22.870 -4.819 49.069 1.00 97.06 76 THR A O 1
ATOM 532 N N . LEU A 1 77 ? -21.938 -5.286 47.057 1.00 97.38 77 LEU A N 1
ATOM 533 C CA . LEU A 1 77 ? -22.967 -6.174 46.523 1.00 97.38 77 LEU A CA 1
ATOM 534 C C . LEU A 1 77 ? -22.711 -7.627 46.917 1.00 97.38 77 LEU A C 1
ATOM 536 O O . LEU A 1 77 ? -21.575 -8.064 46.952 1.00 97.38 77 LEU A O 1
ATOM 540 N N . GLY A 1 78 ? -23.786 -8.347 47.236 1.00 94.69 78 GLY A N 1
ATOM 541 C CA . GLY A 1 78 ? -23.845 -9.801 47.080 1.00 94.69 78 GLY A CA 1
ATOM 542 C C . GLY A 1 78 ? -24.668 -10.071 45.824 1.00 94.69 78 GLY A C 1
ATOM 543 O O . GLY A 1 78 ? -24.545 -9.341 44.850 1.00 94.69 78 GLY A O 1
ATOM 544 N N . SER A 1 79 ? -25.641 -10.982 45.869 1.00 95.94 79 SER A N 1
ATOM 545 C CA . SER A 1 79 ? -26.488 -11.225 44.691 1.00 95.94 79 SER A CA 1
ATOM 546 C C . SER A 1 79 ? -27.708 -10.293 44.610 1.00 95.94 79 SER A C 1
ATOM 548 O O . SER A 1 79 ? -28.539 -10.226 45.520 1.00 95.94 79 SER A O 1
ATOM 550 N N . VAL A 1 80 ? -27.867 -9.600 43.486 1.00 98.19 80 VAL A N 1
ATOM 551 C CA . VAL A 1 80 ? -28.991 -8.720 43.152 1.00 98.19 80 VAL A CA 1
ATOM 552 C C . VAL A 1 80 ? -29.670 -9.238 41.887 1.00 98.19 80 VAL A C 1
ATOM 554 O O . VAL A 1 80 ? -29.089 -9.274 40.811 1.00 98.19 80 VAL A O 1
ATOM 557 N N . THR A 1 81 ? -30.934 -9.636 41.994 1.00 97.88 81 THR A N 1
ATOM 558 C CA . THR A 1 81 ? -31.691 -10.236 40.890 1.00 97.88 81 THR A CA 1
ATOM 559 C C . THR A 1 81 ? -32.991 -9.481 40.626 1.00 97.88 81 THR A C 1
ATOM 561 O O . THR A 1 81 ? -33.830 -9.352 41.510 1.00 97.88 81 THR A O 1
ATOM 564 N N . ALA A 1 82 ? -33.203 -9.056 39.384 1.00 97.00 82 ALA A N 1
ATOM 565 C CA . ALA A 1 82 ? -34.450 -8.509 38.856 1.00 97.00 82 ALA A CA 1
ATOM 566 C C . ALA A 1 82 ? -34.776 -9.188 37.513 1.00 97.00 82 ALA A C 1
ATOM 568 O O . ALA A 1 82 ? -34.635 -8.604 36.443 1.00 97.00 82 ALA A O 1
ATOM 569 N N . SER A 1 83 ? -35.183 -10.460 37.563 1.00 93.44 83 SER A N 1
ATOM 570 C CA . SER A 1 83 ? -35.223 -11.360 36.386 1.00 93.44 83 SER A CA 1
ATOM 571 C C . SER A 1 83 ? -36.004 -10.855 35.158 1.00 93.44 83 SER A C 1
ATOM 573 O O . SER A 1 83 ? -35.714 -11.265 34.038 1.00 93.44 83 SER A O 1
ATOM 575 N N . GLY A 1 84 ? -36.995 -9.987 35.352 1.00 94.69 84 GLY A N 1
ATOM 576 C CA . GLY A 1 84 ? -37.803 -9.374 34.300 1.00 94.69 84 GLY A CA 1
ATOM 577 C C . GLY A 1 84 ? -37.903 -7.854 34.429 1.00 94.69 84 GLY A C 1
ATOM 578 O O . GLY A 1 84 ? -38.861 -7.283 33.916 1.00 94.69 84 GLY A O 1
ATOM 579 N N . ALA A 1 85 ? -36.972 -7.200 35.128 1.00 97.00 85 ALA A N 1
ATOM 580 C CA . ALA A 1 85 ? -37.014 -5.765 35.411 1.00 97.00 85 ALA A CA 1
ATOM 581 C C . ALA A 1 85 ? -35.606 -5.153 35.510 1.00 97.00 85 ALA A C 1
ATOM 583 O O . ALA A 1 85 ? -34.606 -5.837 35.289 1.00 97.00 85 ALA A O 1
ATOM 584 N N . ASN A 1 86 ? -35.522 -3.859 35.820 1.00 98.12 86 ASN A N 1
ATOM 585 C CA . ASN A 1 86 ? -34.249 -3.147 35.891 1.00 98.12 86 ASN A CA 1
ATOM 586 C C . ASN A 1 86 ? -33.735 -3.001 37.325 1.00 98.12 86 ASN A C 1
ATOM 588 O O . ASN A 1 86 ? -34.503 -2.918 38.289 1.00 98.12 86 ASN A O 1
ATOM 592 N N . VAL A 1 87 ? -32.416 -2.885 37.442 1.00 98.62 87 VAL A N 1
ATOM 593 C CA . VAL A 1 87 ? -31.700 -2.529 38.667 1.00 98.62 87 VAL A CA 1
ATOM 594 C C . VAL A 1 87 ? -31.091 -1.137 38.492 1.00 98.62 87 VAL A C 1
ATOM 596 O O . VAL A 1 87 ? -30.464 -0.846 37.477 1.00 98.62 87 VAL A O 1
ATOM 599 N N . SER A 1 88 ? -31.245 -0.267 39.490 1.00 98.38 88 SER A N 1
ATOM 600 C CA . SER A 1 88 ? -30.493 0.988 39.582 1.00 98.38 88 SER A CA 1
ATOM 601 C C . SER A 1 88 ? -29.691 1.029 40.869 1.00 98.38 88 SER A C 1
ATOM 603 O O . SER A 1 88 ? -30.247 0.857 41.955 1.00 98.38 88 SER A O 1
ATOM 605 N N . ILE A 1 89 ? -28.412 1.361 40.744 1.00 98.56 89 ILE A N 1
ATOM 606 C CA . ILE A 1 89 ? -27.469 1.497 41.851 1.00 98.56 89 ILE A CA 1
ATOM 607 C C . ILE A 1 89 ? -26.908 2.916 41.820 1.00 98.56 89 ILE A C 1
ATOM 609 O O . ILE A 1 89 ? -26.358 3.348 40.808 1.00 98.56 89 ILE A O 1
ATOM 613 N N . ALA A 1 90 ? -27.069 3.655 42.914 1.00 97.88 90 ALA A N 1
ATOM 614 C CA . ALA A 1 90 ? -26.537 5.004 43.048 1.00 97.88 90 ALA A CA 1
ATOM 615 C C . ALA A 1 90 ? -25.769 5.159 44.362 1.00 97.88 90 ALA A C 1
ATOM 617 O O . ALA A 1 90 ? -26.301 4.868 45.436 1.00 97.88 90 ALA A O 1
ATOM 618 N N . THR A 1 91 ? -24.529 5.633 44.281 1.00 97.38 91 THR A N 1
ATOM 619 C CA . THR A 1 91 ? -23.702 5.911 45.459 1.00 97.38 91 THR A CA 1
ATOM 620 C C . THR A 1 91 ? -22.765 7.090 45.247 1.00 97.38 91 THR A C 1
ATOM 622 O O . THR A 1 91 ? -22.295 7.346 44.140 1.00 97.38 91 THR A O 1
ATOM 625 N N . THR A 1 92 ? -22.460 7.810 46.322 1.00 94.81 92 THR A N 1
ATOM 626 C CA . THR A 1 92 ? -21.440 8.863 46.326 1.00 94.81 92 THR A CA 1
ATOM 627 C C . THR A 1 92 ? -20.015 8.310 46.272 1.00 94.81 92 THR A C 1
ATOM 629 O O . THR A 1 92 ? -19.124 9.018 45.813 1.00 94.81 92 THR A O 1
ATOM 632 N N . GLY A 1 93 ? -19.779 7.065 46.686 1.00 95.31 93 GLY A N 1
ATOM 633 C CA . GLY A 1 93 ? -18.480 6.394 46.583 1.00 95.31 93 GLY A CA 1
ATOM 634 C C . GLY A 1 93 ? -18.407 5.394 45.425 1.00 95.31 93 GLY A C 1
ATOM 635 O O . GLY A 1 93 ? -18.778 5.714 44.291 1.00 95.31 93 GLY A O 1
ATOM 636 N N . SER A 1 94 ? -17.896 4.194 45.695 1.00 96.38 94 SER A N 1
ATOM 637 C CA . SER A 1 94 ? -17.768 3.094 44.731 1.00 96.38 94 SER A CA 1
ATOM 638 C C . SER A 1 94 ? -18.793 1.988 44.974 1.00 96.38 94 SER A C 1
ATOM 640 O O . SER A 1 94 ? -19.226 1.744 46.104 1.00 96.38 94 SER A O 1
ATOM 642 N N . VAL A 1 95 ? -19.144 1.290 43.899 1.00 98.00 95 VAL A N 1
ATOM 643 C CA . VAL A 1 95 ? -19.844 0.004 43.942 1.00 98.00 95 VAL A CA 1
ATOM 644 C C . VAL A 1 95 ? -18.797 -1.104 43.862 1.00 98.00 95 VAL A C 1
ATOM 646 O O . VAL A 1 95 ? -17.936 -1.067 42.984 1.00 98.00 95 VAL A O 1
ATOM 649 N N . LEU A 1 96 ? -18.857 -2.047 44.792 1.00 96.44 96 LEU A N 1
ATOM 650 C CA . LEU A 1 96 ? -17.878 -3.103 45.011 1.00 96.44 96 LEU A CA 1
ATOM 651 C C . LEU A 1 96 ? -18.586 -4.454 45.022 1.00 96.44 96 LEU A C 1
ATOM 653 O O . LEU A 1 96 ? -19.693 -4.549 45.554 1.00 96.44 96 LEU A O 1
ATOM 657 N N . ASP A 1 97 ? -17.911 -5.482 44.538 1.00 94.50 97 ASP A N 1
ATOM 658 C CA . ASP A 1 97 ? -18.276 -6.869 44.793 1.00 94.50 97 ASP A CA 1
ATOM 659 C C . ASP A 1 97 ? -17.782 -7.293 46.201 1.00 94.50 97 ASP A C 1
ATOM 661 O O . ASP A 1 97 ? -16.755 -6.815 46.706 1.00 94.50 97 ASP A O 1
ATOM 665 N N . SER A 1 98 ? -18.592 -8.095 46.895 1.00 93.19 98 SER A N 1
ATOM 666 C CA . SER A 1 98 ? -18.315 -8.659 48.220 1.00 93.19 98 SER A CA 1
ATOM 667 C C . SER A 1 98 ? -17.608 -10.009 48.193 1.00 93.19 98 SER A C 1
ATOM 669 O O . SER A 1 98 ? -17.156 -10.461 49.258 1.00 93.19 98 SER A O 1
ATOM 671 N N . ASP A 1 99 ? -17.552 -10.669 47.043 1.00 87.94 99 ASP A N 1
ATOM 672 C CA . ASP A 1 99 ? -16.907 -11.951 46.902 1.00 87.94 99 ASP A CA 1
ATOM 673 C C . ASP A 1 99 ? -15.384 -11.838 47.046 1.00 87.94 99 ASP A C 1
ATOM 675 O O . ASP A 1 99 ? -14.732 -10.796 46.913 1.00 87.94 99 ASP A 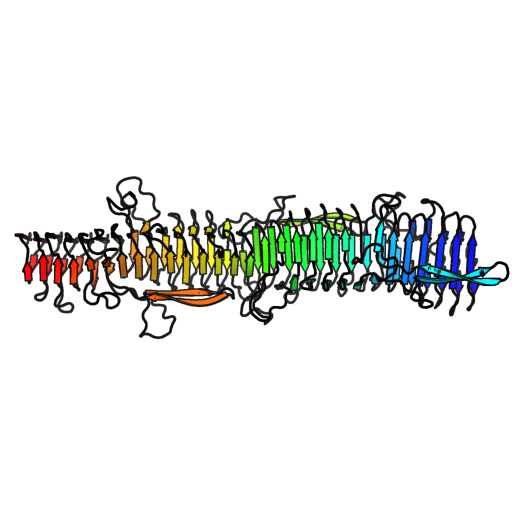O 1
ATOM 679 N N . THR A 1 100 ? -14.797 -12.936 47.522 1.00 79.69 100 THR A N 1
ATOM 680 C CA . THR A 1 100 ? -13.365 -12.986 47.813 1.00 79.69 100 THR A CA 1
ATOM 681 C C . THR A 1 100 ? -12.604 -13.506 46.610 1.00 79.69 100 THR A C 1
ATOM 683 O O . THR A 1 100 ? -12.621 -14.704 46.320 1.00 79.69 100 THR A O 1
ATOM 686 N N . VAL A 1 101 ? -11.818 -12.630 46.004 1.00 76.62 101 VAL A N 1
ATOM 687 C CA . VAL A 1 101 ? -10.917 -12.969 44.908 1.00 76.62 101 VAL A CA 1
ATOM 688 C C . VAL A 1 101 ? -9.707 -13.766 45.428 1.00 76.62 101 VAL A C 1
ATOM 690 O O . VAL A 1 101 ? -8.914 -13.267 46.229 1.00 76.62 101 VAL A O 1
ATOM 693 N N . THR A 1 102 ? -9.555 -15.036 45.017 1.00 56.47 102 THR A N 1
ATOM 694 C CA . THR A 1 102 ? -8.542 -15.957 45.596 1.00 56.47 102 THR A CA 1
ATOM 695 C C . THR A 1 102 ? -7.324 -16.272 44.718 1.00 56.47 102 THR A C 1
ATOM 697 O O . THR A 1 102 ? -6.382 -16.877 45.231 1.00 56.47 102 THR A O 1
ATOM 700 N N . ALA A 1 103 ? -7.277 -15.857 43.445 1.00 50.56 103 ALA A N 1
ATOM 701 C CA . ALA A 1 103 ? -6.086 -16.026 42.585 1.00 50.56 103 ALA A CA 1
ATOM 702 C C . ALA A 1 103 ? -6.182 -15.348 41.202 1.00 50.56 103 ALA A C 1
ATOM 704 O O . ALA A 1 103 ? -5.145 -15.039 40.617 1.00 50.56 103 ALA A O 1
ATOM 705 N N . GLN A 1 104 ? -7.392 -15.177 40.661 1.00 52.69 104 GLN A N 1
ATOM 706 C CA . GLN A 1 104 ? -7.653 -14.396 39.441 1.00 52.69 104 GLN A CA 1
ATOM 707 C C . GLN A 1 104 ? -7.948 -12.941 39.814 1.00 52.69 104 GLN A C 1
ATOM 709 O O . GLN A 1 104 ? -7.951 -12.641 40.993 1.00 52.69 104 GLN A O 1
ATOM 714 N N . ALA A 1 105 ? -8.111 -12.024 38.862 1.00 58.34 105 ALA A N 1
ATOM 715 C CA . ALA A 1 105 ? -8.531 -10.652 39.174 1.00 58.34 105 ALA A CA 1
ATOM 716 C C . ALA A 1 105 ? -10.042 -10.533 39.445 1.00 58.34 105 ALA A C 1
ATOM 718 O O . ALA A 1 105 ? -10.468 -9.486 39.902 1.00 58.34 105 ALA A O 1
ATOM 719 N N . ASP A 1 106 ? -10.804 -11.591 39.162 1.00 75.94 106 ASP A N 1
ATOM 720 C CA . ASP A 1 106 ? -12.266 -11.634 39.191 1.00 75.94 106 ASP A CA 1
ATOM 721 C C . ASP A 1 106 ? -12.713 -13.016 39.700 1.00 75.94 106 ASP A C 1
ATOM 723 O O . ASP A 1 106 ? -11.933 -13.986 39.631 1.00 75.94 106 ASP A O 1
ATOM 727 N N . ASP A 1 107 ? -13.956 -13.141 40.158 1.00 83.81 107 ASP A N 1
ATOM 728 C CA . ASP A 1 107 ? -14.605 -14.439 40.339 1.00 83.81 107 ASP A CA 1
ATOM 729 C C . ASP A 1 107 ? -15.631 -14.738 39.226 1.00 83.81 107 ASP A C 1
ATOM 731 O O . ASP A 1 107 ? -15.408 -14.414 38.063 1.00 83.81 107 ASP A O 1
ATOM 735 N N . SER A 1 108 ? -16.653 -15.541 39.514 1.00 83.56 108 SER A N 1
ATOM 736 C CA . SER A 1 108 ? -17.639 -15.990 38.516 1.00 83.56 108 SER A CA 1
ATOM 737 C C . SER A 1 108 ? -19.074 -15.937 39.035 1.00 83.56 108 SER A C 1
ATOM 739 O O . SER A 1 108 ? -19.992 -16.427 38.371 1.00 83.56 108 SER A O 1
ATOM 741 N N . THR A 1 109 ? -19.271 -15.433 40.250 1.00 90.38 109 THR A N 1
ATOM 742 C CA . THR A 1 109 ? -20.582 -15.318 40.870 1.00 90.38 109 THR A CA 1
ATOM 743 C C . THR A 1 109 ? -21.243 -14.050 40.369 1.00 90.38 109 THR A C 1
ATOM 745 O O . THR A 1 109 ? -20.741 -12.966 40.573 1.00 90.38 109 THR A O 1
ATOM 748 N N . VAL A 1 110 ? -22.382 -14.186 39.686 1.00 95.00 110 VAL A N 1
ATOM 749 C CA . VAL A 1 110 ? -23.105 -13.022 39.158 1.00 95.00 110 VAL A CA 1
ATOM 750 C C . VAL A 1 110 ? -23.639 -12.163 40.307 1.00 95.00 110 VAL A C 1
ATOM 752 O O . VAL A 1 110 ? -24.565 -12.575 41.019 1.00 95.00 110 VAL A O 1
ATOM 755 N N . ASP A 1 111 ? -23.113 -10.947 40.415 1.00 96.56 111 ASP A N 1
ATOM 756 C CA . ASP A 1 111 ? -23.577 -9.908 41.330 1.00 96.56 111 ASP A CA 1
ATOM 757 C C . ASP A 1 111 ? -24.930 -9.359 40.912 1.00 96.56 111 ASP A C 1
ATOM 759 O O . ASP A 1 111 ? -25.812 -9.160 41.748 1.00 96.56 111 ASP A O 1
ATOM 763 N N . VAL A 1 112 ? -25.116 -9.086 39.615 1.00 98.25 112 VAL A N 1
ATOM 764 C CA . VAL A 1 112 ? -26.342 -8.457 39.109 1.00 98.25 112 VAL A CA 1
ATOM 765 C C . VAL A 1 112 ? -26.919 -9.207 37.915 1.00 98.25 112 VAL A C 1
ATOM 767 O O . VAL A 1 112 ? -26.347 -9.216 36.830 1.00 98.25 112 VAL A O 1
ATOM 770 N N . LEU A 1 113 ? -28.121 -9.753 38.096 1.00 98.25 113 LEU A N 1
ATOM 771 C CA . LEU A 1 113 ? -28.955 -10.330 37.039 1.00 98.25 113 LEU A CA 1
ATOM 772 C C . LEU A 1 113 ? -30.173 -9.426 36.811 1.00 98.25 113 LEU A C 1
ATOM 774 O O . LEU A 1 113 ? -31.021 -9.311 37.698 1.00 98.25 113 LEU A O 1
ATOM 778 N N . ALA A 1 114 ? -30.298 -8.795 35.644 1.00 98.06 114 ALA A N 1
ATOM 779 C CA . ALA A 1 114 ? -31.398 -7.867 35.351 1.00 98.06 114 ALA A CA 1
ATOM 780 C C . ALA A 1 114 ? -31.662 -7.727 33.845 1.00 98.06 114 ALA A C 1
ATOM 782 O O . ALA A 1 114 ? -30.845 -8.109 33.017 1.00 98.06 114 ALA A O 1
ATOM 783 N N . LEU A 1 115 ? -32.782 -7.115 33.457 1.00 96.94 115 LEU A N 1
ATOM 784 C CA . LEU A 1 115 ? -32.953 -6.685 32.063 1.00 96.94 115 LEU A CA 1
ATOM 785 C C . LEU A 1 115 ? -32.084 -5.475 31.728 1.00 96.94 115 LEU A C 1
ATOM 787 O O . LEU A 1 115 ? -31.517 -5.392 30.642 1.00 96.94 115 LEU A O 1
ATOM 791 N N . GLY A 1 116 ? -31.973 -4.541 32.663 1.00 97.50 116 GLY A N 1
ATOM 792 C CA . GLY A 1 116 ? -31.148 -3.358 32.513 1.00 97.50 116 GLY A CA 1
ATOM 793 C C . GLY A 1 116 ? -30.510 -2.964 33.835 1.00 97.50 116 GLY A C 1
ATOM 794 O O . GLY A 1 116 ? -31.163 -3.022 34.879 1.00 97.50 116 GLY A O 1
ATOM 795 N N . LEU A 1 117 ? -29.251 -2.543 33.789 1.00 98.44 117 LEU A N 1
ATOM 796 C CA . LEU A 1 117 ? -28.510 -2.041 34.938 1.00 98.44 117 LEU A CA 1
ATOM 797 C C . LEU A 1 117 ? -28.120 -0.583 34.715 1.00 98.44 117 LEU A C 1
ATOM 799 O O . LEU A 1 117 ? -27.350 -0.258 33.816 1.00 98.44 117 LEU A O 1
ATOM 803 N N . ARG A 1 118 ? -28.639 0.296 35.573 1.00 97.62 118 ARG A N 1
ATOM 804 C CA . ARG A 1 118 ? -28.204 1.689 35.683 1.00 97.62 118 ARG A CA 1
ATOM 805 C C . ARG A 1 118 ? -27.251 1.845 36.865 1.00 97.62 118 ARG A C 1
ATOM 807 O O . ARG A 1 118 ? -27.611 1.500 37.991 1.00 97.62 118 ARG A O 1
ATOM 814 N N . VAL A 1 119 ? -26.108 2.483 36.637 1.00 98.12 119 VAL A N 1
ATOM 815 C CA . VAL A 1 119 ? -25.143 2.840 37.686 1.00 98.12 119 VAL A CA 1
ATOM 816 C C . VAL A 1 119 ? -24.849 4.341 37.675 1.00 98.12 119 VAL A C 1
ATOM 818 O O . VAL A 1 119 ? -24.570 4.916 36.624 1.00 98.12 119 VAL A O 1
ATOM 821 N N . ASP A 1 120 ? -24.870 4.971 38.849 1.00 96.44 120 ASP A N 1
ATOM 822 C CA . ASP A 1 120 ? -24.335 6.321 39.094 1.00 96.44 120 ASP A CA 1
ATOM 823 C C . ASP A 1 120 ? -23.447 6.270 40.340 1.00 96.44 120 ASP A C 1
ATOM 825 O O . ASP A 1 120 ? -23.942 6.207 41.468 1.00 96.44 120 ASP A O 1
ATOM 829 N N . ALA A 1 121 ? -22.134 6.210 40.134 1.00 96.69 121 ALA A N 1
ATOM 830 C CA . ALA A 1 121 ? -21.152 6.070 41.201 1.00 96.69 121 ALA A CA 1
ATOM 831 C C . ALA A 1 121 ? -20.232 7.292 41.251 1.00 96.69 121 ALA A C 1
ATOM 833 O O . ALA A 1 121 ? -19.754 7.796 40.231 1.00 96.69 121 ALA A O 1
ATOM 834 N N . GLY A 1 122 ? -19.932 7.778 42.450 1.00 94.88 122 GLY A N 1
ATOM 835 C CA . GLY A 1 122 ? -19.057 8.933 42.605 1.00 94.88 122 GLY A CA 1
ATOM 836 C C . GLY A 1 122 ? -17.571 8.627 42.415 1.00 94.88 122 GLY A C 1
ATOM 837 O O . GLY A 1 122 ? -16.828 9.558 42.100 1.00 94.88 122 GLY A O 1
ATOM 838 N N . LYS A 1 123 ? -17.132 7.368 42.566 1.00 93.25 123 LYS A N 1
ATOM 839 C CA . LYS A 1 123 ? -15.716 6.963 42.464 1.00 93.25 123 LYS A CA 1
ATOM 840 C C . LYS A 1 123 ? -15.435 5.846 41.462 1.00 93.25 123 LYS A C 1
ATOM 842 O O . LYS A 1 123 ? -14.612 6.070 40.575 1.00 93.25 123 LYS A O 1
ATOM 847 N N . GLY A 1 124 ? -16.098 4.698 41.595 1.00 95.38 124 GLY A N 1
ATOM 848 C CA . GLY A 1 124 ? -15.863 3.517 40.758 1.00 95.38 124 GLY A CA 1
ATOM 849 C C . GLY A 1 124 ? -17.048 2.554 40.712 1.00 95.38 124 GLY A C 1
ATOM 850 O O . GLY A 1 124 ? -17.887 2.549 41.613 1.00 95.38 124 GLY A O 1
ATOM 851 N N . PHE A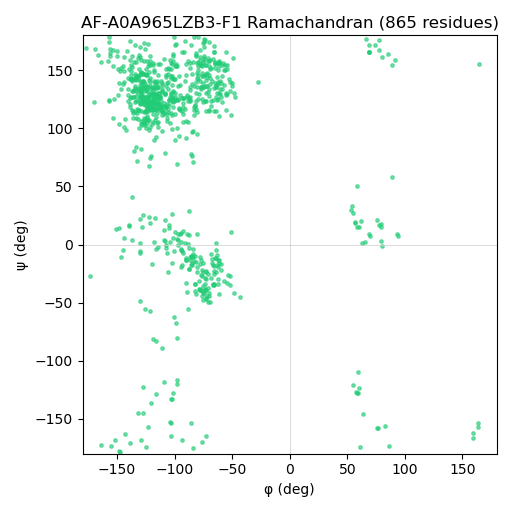 1 125 ? -17.110 1.736 39.668 1.00 97.06 125 PHE A N 1
ATOM 852 C CA . PHE A 1 125 ? -18.017 0.593 39.551 1.00 97.06 125 PHE A CA 1
ATOM 853 C C . PHE A 1 125 ? -17.167 -0.641 39.253 1.00 97.06 125 PHE A C 1
ATOM 855 O O . PHE A 1 125 ? -16.643 -0.775 38.148 1.00 97.06 125 PHE A O 1
ATOM 862 N N . GLY A 1 126 ? -16.956 -1.470 40.275 1.00 95.62 126 GLY A N 1
ATOM 863 C CA . GLY A 1 126 ? -15.851 -2.423 40.302 1.00 95.62 126 GLY A CA 1
ATOM 864 C C . GLY A 1 126 ? -14.517 -1.747 40.640 1.00 95.62 126 GLY A C 1
ATOM 865 O O . GLY A 1 126 ? -14.419 -0.527 40.809 1.00 95.62 126 GLY A O 1
ATOM 866 N N . LEU A 1 127 ? -13.476 -2.560 40.771 1.00 94.12 127 LEU A N 1
ATOM 867 C CA . LEU A 1 127 ? -12.127 -2.167 41.161 1.00 94.12 127 LEU A CA 1
ATOM 868 C C . LEU A 1 127 ? -11.130 -2.506 40.052 1.00 94.12 127 LEU A C 1
ATOM 870 O O . LEU A 1 127 ? -10.959 -3.667 39.688 1.00 94.12 127 LEU A O 1
ATOM 874 N N . LEU A 1 128 ? -10.433 -1.483 39.553 1.00 94.62 128 LEU A N 1
ATOM 875 C CA . LEU A 1 128 ? -9.296 -1.599 38.633 1.00 94.62 128 LEU A CA 1
ATOM 876 C C . LEU A 1 128 ? -7.958 -1.460 39.370 1.00 94.62 128 LEU A C 1
ATOM 878 O O . LEU A 1 128 ? -7.903 -1.103 40.551 1.00 94.62 128 LEU A O 1
ATOM 882 N N . ALA A 1 129 ? -6.849 -1.722 38.672 1.00 93.19 129 ALA A N 1
ATOM 883 C CA . ALA A 1 129 ? -5.523 -1.496 39.236 1.00 93.19 129 ALA A CA 1
ATOM 884 C C . ALA A 1 129 ? -5.298 0.001 39.514 1.00 93.19 129 ALA A C 1
ATOM 886 O O . ALA A 1 129 ? -5.617 0.850 38.687 1.00 93.19 129 ALA A O 1
ATOM 887 N N . GLY A 1 130 ? -4.716 0.324 40.674 1.00 89.75 130 GLY A N 1
ATOM 888 C CA . GLY A 1 130 ? -4.471 1.715 41.076 1.00 89.75 130 GLY A CA 1
ATOM 889 C C . GLY A 1 130 ? -5.708 2.463 41.589 1.00 89.75 130 GLY A C 1
ATOM 890 O O . GLY A 1 130 ? -5.678 3.690 41.654 1.00 89.75 130 GLY A O 1
ATOM 891 N N . ASN A 1 131 ? -6.778 1.745 41.954 1.00 92.19 131 ASN A N 1
ATOM 892 C CA . ASN A 1 131 ? -7.967 2.332 42.576 1.00 92.19 131 ASN A CA 1
ATOM 893 C C . ASN A 1 131 ? -7.646 3.068 43.891 1.00 92.19 131 ASN A C 1
ATOM 895 O O . ASN A 1 131 ? -6.695 2.736 44.604 1.00 92.19 131 ASN A O 1
ATOM 899 N N . SER A 1 132 ? -8.492 4.038 44.240 1.00 92.44 132 SER A N 1
ATOM 900 C CA . SER A 1 132 ? -8.325 4.907 45.409 1.00 92.44 132 SER A CA 1
ATOM 901 C C . SER A 1 132 ? -8.461 4.213 46.770 1.00 92.44 132 SER A C 1
ATOM 903 O O . SER A 1 132 ? -8.106 4.810 47.787 1.00 92.44 132 SER A O 1
ATOM 905 N N . LEU A 1 133 ? -8.954 2.972 46.804 1.00 91.81 133 LEU A N 1
ATOM 906 C CA . LEU A 1 133 ? -9.104 2.176 48.026 1.00 91.81 133 LEU A CA 1
ATOM 907 C C . LEU A 1 133 ? -7.891 1.280 48.308 1.00 91.81 133 LEU A C 1
ATOM 909 O O . LEU A 1 133 ? -7.851 0.648 49.362 1.00 91.81 133 LEU A O 1
ATOM 913 N N . GLU A 1 134 ? -6.934 1.199 47.375 1.00 92.06 134 GLU A N 1
ATOM 914 C CA . GLU A 1 134 ? -5.774 0.298 47.434 1.00 92.06 134 GLU A CA 1
ATOM 915 C C . GLU A 1 134 ? -6.165 -1.183 47.612 1.00 92.06 134 GLU A C 1
ATOM 917 O O . GLU A 1 134 ? -5.411 -1.991 48.162 1.00 92.06 134 GLU A O 1
ATOM 922 N N . LEU A 1 135 ? -7.360 -1.551 47.141 1.00 90.31 135 LEU A N 1
ATOM 923 C CA . LEU A 1 135 ? -7.852 -2.924 47.173 1.00 90.31 135 LEU A CA 1
ATOM 924 C C . LEU A 1 135 ? -7.416 -3.693 45.917 1.00 90.31 135 LEU A C 1
ATOM 926 O O . LEU A 1 135 ? -7.110 -3.075 44.891 1.00 90.31 135 LEU A O 1
ATOM 930 N N . PRO A 1 136 ? -7.375 -5.038 45.973 1.00 91.06 136 PRO A N 1
ATOM 931 C CA . PRO A 1 136 ? -7.178 -5.859 44.785 1.00 91.06 136 PRO A CA 1
ATOM 932 C C . PRO A 1 136 ? -8.200 -5.537 43.688 1.00 91.06 136 PRO A C 1
ATOM 934 O O . PRO A 1 136 ? -9.300 -5.066 43.971 1.00 91.06 136 PRO A O 1
ATOM 937 N N . VAL A 1 137 ? -7.816 -5.802 42.439 1.00 92.12 137 VAL A N 1
ATOM 938 C CA . VAL A 1 137 ? -8.737 -5.763 41.295 1.00 92.12 137 VAL A CA 1
ATOM 939 C C . VAL A 1 137 ? -9.887 -6.728 41.573 1.00 92.12 137 VAL A C 1
ATOM 941 O O . VAL A 1 137 ? -9.636 -7.811 42.103 1.00 92.12 137 VAL A O 1
ATOM 944 N N . ASN A 1 138 ? -11.101 -6.290 41.257 1.00 92.25 138 ASN A N 1
ATOM 945 C CA . ASN A 1 138 ? -12.303 -7.110 41.280 1.00 92.25 138 ASN A CA 1
ATOM 946 C C . ASN A 1 138 ? -13.350 -6.485 40.357 1.00 92.25 138 ASN A C 1
ATOM 948 O O . ASN A 1 138 ? -13.632 -5.290 40.499 1.00 92.25 138 ASN A O 1
ATOM 952 N N . ALA A 1 139 ? -13.864 -7.217 39.375 1.00 94.81 139 ALA A N 1
ATOM 953 C CA . ALA A 1 139 ? -14.942 -6.713 38.531 1.00 94.81 139 ALA A CA 1
ATOM 954 C C . ALA A 1 139 ? -16.281 -6.717 39.288 1.00 94.81 139 ALA A C 1
ATOM 956 O O . ALA A 1 139 ? -16.350 -7.088 40.453 1.00 94.81 139 ALA A O 1
ATOM 957 N N . ILE A 1 140 ? -17.317 -6.172 38.651 1.00 97.00 140 ILE A N 1
ATOM 958 C CA . ILE A 1 140 ? -18.699 -6.519 38.986 1.00 97.00 140 ILE A CA 1
ATOM 959 C C . ILE A 1 140 ? -19.159 -7.521 37.934 1.00 97.00 140 ILE A C 1
ATOM 961 O O . ILE A 1 140 ? -19.118 -7.211 36.734 1.00 97.00 140 ILE A O 1
ATOM 965 N N . GLU A 1 141 ? -19.598 -8.694 38.365 1.00 96.50 141 GLU A N 1
ATOM 966 C CA . GLU A 1 141 ? -20.072 -9.755 37.488 1.00 96.50 141 GLU A CA 1
ATOM 967 C C . GLU A 1 141 ? -21.558 -9.560 37.176 1.00 96.50 141 GLU A C 1
ATOM 969 O O . GLU A 1 141 ? -22.415 -9.508 38.063 1.00 96.50 141 GLU A O 1
ATOM 974 N N . THR A 1 142 ? -21.909 -9.478 35.896 1.00 97.56 142 THR A N 1
ATOM 975 C CA . THR A 1 142 ? -23.291 -9.211 35.478 1.00 97.56 142 THR A CA 1
ATOM 976 C C . THR A 1 142 ? -23.854 -10.272 34.540 1.00 97.56 142 THR A C 1
ATOM 978 O O . THR A 1 142 ? -23.131 -11.043 33.908 1.00 97.56 142 THR A O 1
ATOM 981 N N . SER A 1 143 ? -25.183 -10.341 34.507 1.00 97.75 143 SER A N 1
ATOM 982 C CA . SER A 1 143 ? -25.983 -10.948 33.445 1.00 97.75 143 SER A CA 1
ATOM 983 C C . SER A 1 143 ? -27.104 -9.968 33.105 1.00 97.75 143 SER A C 1
ATOM 985 O O . SER A 1 143 ? -28.185 -9.997 33.709 1.00 97.75 143 SER A O 1
ATOM 987 N N . VAL A 1 144 ? -26.801 -8.989 32.246 1.00 97.94 144 VAL A N 1
ATOM 988 C CA . VAL A 1 144 ? -27.720 -7.888 31.913 1.00 97.94 144 VAL A CA 1
ATOM 989 C C . VAL A 1 144 ? -27.812 -7.624 30.418 1.00 97.94 144 VAL A C 1
ATOM 991 O O . VAL A 1 144 ? -26.815 -7.614 29.708 1.00 97.94 144 VAL A O 1
ATOM 994 N N . GLN A 1 145 ? -29.021 -7.318 29.934 1.00 96.81 145 GLN A N 1
ATOM 995 C CA . GLN A 1 145 ? -29.204 -7.028 28.505 1.00 96.81 145 GLN A CA 1
ATOM 996 C C . GLN A 1 145 ? -28.755 -5.614 28.140 1.00 96.81 145 GLN A C 1
ATOM 998 O O . GLN A 1 145 ? -28.194 -5.417 27.068 1.00 96.81 145 GLN A O 1
ATOM 1003 N N . ASN A 1 146 ? -29.022 -4.626 29.001 1.00 96.62 146 ASN A N 1
ATOM 1004 C CA . ASN A 1 146 ? -28.646 -3.231 28.772 1.00 96.62 146 ASN A CA 1
ATOM 1005 C C . ASN A 1 146 ? -27.880 -2.662 29.966 1.00 96.62 146 ASN A C 1
ATOM 1007 O O . ASN A 1 146 ? -28.293 -2.837 31.113 1.00 96.62 146 ASN A O 1
ATOM 1011 N N . LEU A 1 147 ? -26.822 -1.906 29.701 1.00 97.75 147 LEU A N 1
ATOM 1012 C CA . LEU A 1 147 ? -26.053 -1.206 30.719 1.00 97.75 147 LEU A CA 1
ATOM 1013 C C . LEU A 1 147 ? -25.929 0.276 30.396 1.00 97.75 147 LEU A C 1
ATOM 1015 O O . LEU A 1 147 ? -25.637 0.673 29.268 1.00 97.75 147 LEU A O 1
ATOM 1019 N N . SER A 1 148 ? -26.053 1.071 31.453 1.00 96.62 148 SER A N 1
ATOM 1020 C CA . SER A 1 148 ? -25.543 2.430 31.508 1.00 96.62 148 SER A CA 1
ATOM 1021 C C . SER A 1 148 ? -24.816 2.645 32.831 1.00 96.62 148 SER A C 1
ATOM 1023 O O . SER A 1 148 ? -25.328 2.292 33.897 1.00 96.62 148 SER A O 1
ATOM 1025 N N . ALA A 1 149 ? -23.641 3.265 32.777 1.00 96.31 149 ALA A N 1
ATOM 1026 C CA . ALA A 1 149 ? -22.842 3.553 33.958 1.00 96.31 149 ALA A CA 1
ATOM 1027 C C . ALA A 1 149 ? -22.194 4.933 33.863 1.00 96.31 149 ALA A C 1
ATOM 1029 O O . ALA A 1 149 ? -21.435 5.216 32.945 1.00 96.31 149 ALA A O 1
ATOM 1030 N N . VAL A 1 150 ? -22.452 5.783 34.854 1.00 95.06 150 VAL A N 1
ATOM 1031 C CA . VAL A 1 150 ? -21.768 7.067 35.016 1.00 95.06 150 VAL A CA 1
ATOM 1032 C C . VAL A 1 150 ? -20.917 6.989 36.273 1.00 95.06 150 VAL A C 1
ATOM 1034 O O . VAL A 1 150 ? -21.434 6.840 37.379 1.00 95.06 150 VAL A O 1
ATOM 1037 N N . VAL A 1 151 ? -19.604 7.102 36.101 1.00 95.44 151 VAL A N 1
ATOM 1038 C CA . VAL A 1 151 ? -18.625 7.101 37.188 1.00 95.44 151 VAL A CA 1
ATOM 1039 C C . VAL A 1 151 ? -17.937 8.456 37.244 1.00 95.44 151 VAL A C 1
ATOM 1041 O O . VAL A 1 151 ? -17.374 8.923 36.261 1.00 95.44 151 VAL A O 1
ATOM 1044 N N . ARG A 1 152 ? -17.963 9.122 38.397 1.00 92.38 152 ARG A N 1
ATOM 1045 C CA . ARG A 1 152 ? -17.475 10.507 38.532 1.00 92.38 152 ARG A CA 1
ATOM 1046 C C . ARG A 1 152 ? -16.072 10.634 39.117 1.00 92.38 152 ARG A C 1
ATOM 1048 O O . ARG A 1 152 ? -15.685 11.747 39.462 1.00 92.38 152 ARG A O 1
ATOM 1055 N N . GLY A 1 153 ? -15.323 9.543 39.253 1.00 88.38 153 GLY A N 1
ATOM 1056 C CA . GLY A 1 153 ? -14.000 9.551 39.873 1.00 88.38 153 GLY A CA 1
ATOM 1057 C C . GLY A 1 153 ? -12.958 8.695 39.159 1.00 88.38 153 GLY A C 1
ATOM 1058 O O . GLY A 1 153 ? -13.163 8.203 38.050 1.00 88.38 153 GLY A O 1
ATOM 1059 N N . SER A 1 154 ? -11.816 8.549 39.833 1.00 88.88 154 SER A N 1
ATOM 1060 C CA . SER A 1 154 ? -10.581 7.961 39.303 1.00 88.88 154 SER A CA 1
ATOM 1061 C C . SER A 1 154 ? -10.580 6.444 39.177 1.00 88.88 154 SER A C 1
ATOM 1063 O O . SER A 1 154 ? -9.703 5.912 38.506 1.00 88.88 154 SER A O 1
ATOM 1065 N N . ASP A 1 155 ? -11.515 5.748 39.823 1.00 93.44 155 ASP A N 1
ATOM 1066 C CA . ASP A 1 155 ? -11.420 4.292 39.979 1.00 93.44 155 ASP A CA 1
ATOM 1067 C C . ASP A 1 155 ? -12.001 3.544 38.773 1.00 93.44 155 ASP A C 1
ATOM 1069 O O . ASP A 1 155 ? -11.658 2.388 38.543 1.00 93.44 155 ASP A O 1
ATOM 1073 N N . GLY A 1 156 ? -12.805 4.234 37.957 1.00 95.25 156 GLY A N 1
ATOM 1074 C CA . GLY A 1 156 ? -13.251 3.745 36.658 1.00 95.25 156 GLY A CA 1
ATOM 1075 C C . GLY A 1 156 ? -14.361 2.701 36.717 1.00 95.25 156 GLY A C 1
ATOM 1076 O O . GLY A 1 156 ? -15.138 2.637 37.671 1.00 95.25 156 GLY A O 1
ATOM 1077 N N . VAL A 1 157 ? -14.460 1.926 35.642 1.00 97.50 157 VAL A N 1
ATOM 1078 C CA . VAL A 1 157 ? -15.461 0.876 35.425 1.00 97.50 157 VAL A CA 1
ATOM 1079 C C . VAL A 1 157 ? -14.728 -0.437 35.157 1.00 97.50 157 VAL A C 1
ATOM 1081 O O . VAL A 1 157 ? -13.955 -0.503 34.205 1.00 97.50 157 VAL A O 1
ATOM 1084 N N . ASN A 1 158 ? -14.974 -1.473 35.961 1.00 96.81 158 ASN A N 1
ATOM 1085 C CA . ASN A 1 158 ? -14.535 -2.847 35.710 1.00 96.81 158 ASN A CA 1
ATOM 1086 C C . ASN A 1 158 ? -15.747 -3.777 35.720 1.00 96.81 158 ASN A C 1
ATOM 1088 O O . ASN A 1 158 ? -16.330 -4.023 36.774 1.00 96.81 158 ASN A O 1
ATOM 1092 N N . LEU A 1 159 ? -16.122 -4.277 34.548 1.00 97.25 159 LEU A N 1
ATOM 1093 C CA . LEU A 1 159 ? -17.291 -5.124 34.369 1.00 97.25 159 LEU A CA 1
ATOM 1094 C C . LEU A 1 159 ? -16.923 -6.437 33.683 1.00 97.25 159 LEU A C 1
ATOM 1096 O O . LEU A 1 159 ? -16.237 -6.435 32.650 1.00 97.25 159 LEU A O 1
ATOM 1100 N N . LEU A 1 160 ? -17.464 -7.531 34.217 1.00 96.75 160 LEU A N 1
ATOM 1101 C CA . LEU A 1 160 ? -17.437 -8.846 33.597 1.00 96.75 160 LEU A CA 1
ATOM 1102 C C . LEU A 1 160 ? -18.862 -9.363 33.388 1.00 96.75 160 LEU A C 1
ATOM 1104 O O . LEU A 1 160 ? -19.520 -9.871 34.285 1.00 96.75 160 LEU A O 1
ATOM 1108 N N . GLU A 1 161 ? -19.341 -9.251 32.164 1.00 97.75 161 GLU A N 1
ATOM 1109 C CA . GLU A 1 161 ? -20.644 -9.748 31.762 1.00 97.75 161 GLU A CA 1
ATOM 1110 C C . GLU A 1 161 ? -20.570 -11.241 31.392 1.00 97.75 161 GLU A C 1
ATOM 1112 O O . GLU A 1 161 ? -19.646 -11.697 30.715 1.00 97.75 161 GLU A O 1
ATOM 1117 N N . THR A 1 162 ? -21.559 -12.024 31.806 1.00 96.88 162 THR A N 1
ATOM 1118 C CA . THR A 1 162 ? -21.617 -13.466 31.531 1.00 96.88 162 THR A CA 1
ATOM 1119 C C . THR A 1 162 ? -21.985 -13.751 30.074 1.00 96.88 162 THR A C 1
ATOM 1121 O O . THR A 1 162 ? -21.412 -14.654 29.444 1.00 96.88 162 THR A O 1
ATOM 1124 N N . ASP A 1 163 ? -22.944 -12.994 29.541 1.00 95.50 163 ASP A N 1
ATOM 1125 C CA . ASP A 1 163 ? -23.541 -13.205 28.228 1.00 95.50 163 ASP A CA 1
ATOM 1126 C C . ASP A 1 163 ? -23.506 -11.936 27.344 1.00 95.50 163 ASP A C 1
ATOM 1128 O O . ASP A 1 163 ? -22.502 -11.227 27.294 1.00 95.50 163 ASP A O 1
ATOM 1132 N N . ALA A 1 164 ? -24.524 -11.706 26.517 1.00 97.88 164 ALA A N 1
ATOM 1133 C CA . ALA A 1 164 ? -24.507 -10.603 25.564 1.00 97.88 164 ALA A CA 1
ATOM 1134 C C . ALA A 1 164 ? -25.023 -9.320 26.221 1.00 97.88 164 ALA A C 1
ATOM 1136 O O . ALA A 1 164 ? -26.091 -9.315 26.822 1.00 97.88 164 ALA A O 1
ATOM 1137 N N . ILE A 1 165 ? -24.327 -8.209 25.991 1.00 98.19 165 ILE A N 1
ATOM 1138 C CA . ILE A 1 165 ? -24.669 -6.910 26.578 1.00 98.19 165 ILE A CA 1
ATOM 1139 C C . ILE A 1 165 ? -24.761 -5.824 25.521 1.00 98.19 165 ILE A C 1
ATOM 1141 O O . ILE A 1 165 ? -23.946 -5.741 24.597 1.00 98.19 165 ILE A O 1
ATOM 1145 N N . ALA A 1 166 ? -25.759 -4.964 25.682 1.00 97.81 166 ALA A N 1
ATOM 1146 C CA . ALA A 1 166 ? -25.882 -3.719 24.955 1.00 97.81 166 ALA A CA 1
ATOM 1147 C C . ALA A 1 166 ? -25.532 -2.532 25.863 1.00 97.81 166 ALA A C 1
ATOM 1149 O O . ALA A 1 166 ? -26.007 -2.427 26.994 1.00 97.81 166 ALA A O 1
ATOM 1150 N N . ILE A 1 167 ? -24.720 -1.612 25.355 1.00 97.44 167 ILE A N 1
ATOM 1151 C CA . ILE A 1 167 ? -24.524 -0.295 25.957 1.00 97.44 167 ILE A CA 1
ATOM 1152 C C . ILE A 1 167 ? -25.503 0.669 25.302 1.00 97.44 167 ILE A C 1
ATOM 1154 O O . ILE A 1 167 ? -25.551 0.764 24.073 1.00 97.44 167 ILE A O 1
ATOM 1158 N N . GLY A 1 168 ? -26.298 1.356 26.116 1.00 92.75 168 GLY A N 1
ATOM 1159 C CA . GLY A 1 168 ? -27.322 2.275 25.636 1.00 92.75 168 GLY A CA 1
ATOM 1160 C C . GLY A 1 168 ? -28.341 2.615 26.715 1.00 92.75 168 GLY A C 1
ATOM 1161 O O . GLY A 1 168 ? -28.056 2.562 27.911 1.00 92.75 168 GLY A O 1
ATOM 1162 N N . ASN A 1 169 ? -29.554 2.974 26.294 1.00 92.00 169 ASN A N 1
ATOM 1163 C CA . ASN A 1 169 ? -30.620 3.354 27.215 1.00 92.00 169 ASN A CA 1
ATOM 1164 C C . ASN A 1 169 ? -31.033 2.200 28.136 1.00 92.00 169 ASN A C 1
ATOM 1166 O O . ASN A 1 169 ? -31.557 1.179 27.690 1.00 92.00 169 ASN A O 1
ATOM 1170 N N . VAL A 1 170 ? -30.969 2.441 29.441 1.00 94.94 170 VAL A N 1
ATOM 1171 C CA . VAL A 1 170 ? -31.644 1.600 30.433 1.00 94.94 170 VAL A CA 1
ATOM 1172 C C . VAL A 1 170 ? -33.018 2.205 30.692 1.00 94.94 170 VAL A C 1
ATOM 1174 O O . VAL A 1 170 ? -33.113 3.246 31.343 1.00 94.94 170 VAL A O 1
ATOM 1177 N N . ALA A 1 171 ? -34.077 1.581 30.173 1.00 93.88 171 ALA A N 1
ATOM 1178 C CA . ALA A 1 171 ? -35.457 2.062 30.279 1.00 93.88 171 ALA A CA 1
ATOM 1179 C C . ALA A 1 171 ? -36.330 1.088 31.085 1.00 93.88 171 ALA A C 1
ATOM 1181 O O . ALA A 1 171 ? -36.344 -0.112 30.809 1.00 93.88 171 ALA A O 1
ATOM 1182 N N . SER A 1 172 ? -37.053 1.591 32.087 1.00 94.38 172 SER A N 1
ATOM 1183 C CA . SER A 1 172 ? -37.955 0.802 32.931 1.00 94.38 172 SER A CA 1
ATOM 1184 C C . SER A 1 172 ? -39.143 0.298 32.123 1.00 94.38 172 SER A C 1
ATOM 1186 O O . SER A 1 172 ? -39.742 1.034 31.336 1.00 94.38 172 SER A O 1
ATOM 1188 N N . GLN A 1 173 ? -39.557 -0.941 32.388 1.00 92.25 173 GLN A N 1
ATOM 1189 C CA . GLN A 1 173 ? -40.789 -1.489 31.818 1.00 92.25 173 GLN A CA 1
ATOM 1190 C C . GLN A 1 173 ? -42.052 -0.775 32.317 1.00 92.25 173 GLN A C 1
ATOM 1192 O O . GLN A 1 173 ? -43.090 -0.825 31.658 1.00 92.25 173 GLN A O 1
ATOM 1197 N N . SER A 1 174 ? -41.979 -0.125 33.483 1.00 92.00 174 SER A N 1
ATOM 1198 C CA . SER A 1 174 ? -43.107 0.612 34.062 1.00 92.00 174 SER A CA 1
ATOM 1199 C C . SER A 1 174 ? -43.249 2.016 33.468 1.00 92.00 174 SER A C 1
ATOM 1201 O O . SER A 1 174 ? -44.366 2.511 33.328 1.00 92.00 174 SER A O 1
ATOM 1203 N N . ASP A 1 175 ? -42.130 2.656 33.121 1.00 93.25 175 ASP A N 1
ATOM 1204 C CA . ASP A 1 175 ? -42.076 3.970 32.474 1.00 93.25 175 ASP A CA 1
ATOM 1205 C C . ASP A 1 175 ? -40.778 4.089 31.665 1.00 93.25 175 ASP A C 1
ATOM 1207 O O . ASP A 1 175 ? -39.697 4.257 32.227 1.00 93.25 175 ASP A O 1
ATOM 1211 N N . ALA A 1 176 ? -40.888 4.063 30.336 1.00 90.69 176 ALA A N 1
ATOM 1212 C CA . ALA A 1 176 ? -39.733 4.118 29.443 1.00 90.69 176 ALA A CA 1
ATOM 1213 C C . ALA A 1 176 ? -38.948 5.447 29.508 1.00 90.69 176 ALA A C 1
ATOM 1215 O O . ALA A 1 176 ? -37.845 5.534 28.976 1.00 90.69 176 ALA A O 1
ATOM 1216 N N . THR A 1 177 ? -39.485 6.490 30.156 1.00 91.38 177 THR A N 1
ATOM 1217 C CA . THR A 1 177 ? -38.778 7.765 30.387 1.00 91.38 177 THR A CA 1
ATOM 1218 C C . THR A 1 177 ? -37.875 7.741 31.628 1.00 91.38 177 THR A C 1
ATOM 1220 O O . THR A 1 177 ? -37.185 8.723 31.930 1.00 91.38 177 THR A O 1
ATOM 1223 N N . LYS A 1 178 ? -37.889 6.631 32.372 1.00 95.19 178 LYS A N 1
ATOM 1224 C CA . LYS A 1 178 ? -37.131 6.381 33.601 1.00 95.19 178 LYS A CA 1
ATOM 1225 C C . LYS A 1 178 ? -36.264 5.145 33.425 1.00 95.19 178 LYS A C 1
ATOM 1227 O O . LYS A 1 178 ? -36.619 4.263 32.655 1.00 95.19 178 LYS A O 1
ATOM 1232 N N . SER A 1 179 ? -35.169 5.033 34.172 1.00 95.44 179 SER A N 1
ATOM 1233 C CA . SER A 1 179 ? -34.397 3.779 34.199 1.00 95.44 179 SER A CA 1
ATOM 1234 C C . SER A 1 179 ? -34.971 2.751 35.157 1.00 95.44 179 SER A C 1
ATOM 1236 O O . SER A 1 179 ? -34.938 1.559 34.863 1.00 95.44 179 SER A O 1
ATOM 1238 N N . VAL A 1 180 ? -35.542 3.213 36.270 1.00 97.38 180 VAL A N 1
ATOM 1239 C CA . VAL A 1 180 ? -36.273 2.386 37.236 1.00 97.38 180 VAL A CA 1
ATOM 1240 C C . VAL A 1 180 ? -37.460 3.155 37.803 1.00 97.38 180 VAL A C 1
ATOM 1242 O O . VAL A 1 180 ? -37.390 4.377 37.971 1.00 97.38 180 VAL A O 1
ATOM 1245 N N . VAL A 1 181 ? -38.522 2.438 38.157 1.00 97.50 181 VAL A N 1
ATOM 1246 C CA . VAL A 1 181 ? -39.681 2.931 38.902 1.00 97.50 181 VAL A CA 1
ATOM 1247 C C . VAL A 1 181 ? -40.010 1.949 40.021 1.00 97.50 181 VAL A C 1
ATOM 1249 O O . VAL A 1 181 ? -40.406 0.809 39.790 1.00 97.50 181 VAL A O 1
ATOM 1252 N N . VAL A 1 182 ? -39.895 2.415 41.259 1.00 97.81 182 VAL A N 1
ATOM 1253 C CA . VAL A 1 182 ? -40.171 1.638 42.469 1.00 97.81 182 VAL A CA 1
ATOM 1254 C C . VAL A 1 182 ? -41.256 2.303 43.309 1.00 97.81 182 VAL A C 1
ATOM 1256 O O . VAL A 1 182 ? -41.565 3.486 43.155 1.00 97.81 182 VAL A O 1
ATOM 1259 N N . GLN A 1 183 ? -41.848 1.544 44.225 1.00 97.31 183 GLN A N 1
ATOM 1260 C CA . GLN A 1 183 ? -42.749 2.072 45.244 1.00 97.31 183 GLN A CA 1
ATOM 1261 C C . GLN A 1 183 ? -42.068 2.046 46.614 1.00 97.31 183 GLN A C 1
ATOM 1263 O O . GLN A 1 183 ? -41.739 0.985 47.146 1.00 97.31 183 GLN A O 1
ATOM 1268 N N . THR A 1 184 ? -41.906 3.223 47.207 1.00 96.50 184 THR A N 1
ATOM 1269 C CA . THR A 1 184 ? -41.430 3.410 48.575 1.00 96.50 184 THR A CA 1
ATOM 1270 C C . THR A 1 184 ? -42.596 3.239 49.551 1.00 96.50 184 THR A C 1
ATOM 1272 O O . THR A 1 184 ? -43.565 3.997 49.507 1.00 96.50 184 THR A O 1
ATOM 1275 N N . VAL A 1 185 ? -42.512 2.272 50.464 1.00 96.25 185 VAL A N 1
ATOM 1276 C CA . VAL A 1 185 ? -43.517 2.021 51.507 1.00 96.25 185 VAL A CA 1
ATOM 1277 C C . VAL A 1 185 ? -43.298 2.969 52.691 1.00 96.25 185 VAL A C 1
ATOM 1279 O O . VAL A 1 185 ? -42.247 2.975 53.335 1.00 96.25 185 VAL A O 1
ATOM 1282 N N . GLY A 1 186 ? -44.303 3.791 52.975 1.00 93.31 186 GLY A N 1
ATOM 1283 C CA . GLY A 1 186 ? -44.342 4.749 54.071 1.00 93.31 186 GLY A CA 1
ATOM 1284 C C . GLY A 1 186 ? -44.567 4.105 55.439 1.00 93.31 186 GLY A C 1
ATOM 1285 O O . GLY A 1 186 ? -44.910 2.932 55.573 1.00 93.31 186 GLY A O 1
ATOM 1286 N N . ARG A 1 187 ? -44.404 4.907 56.498 1.00 91.75 187 ARG A N 1
ATOM 1287 C CA . ARG A 1 187 ? -44.613 4.464 57.893 1.00 91.75 187 ARG A CA 1
ATOM 1288 C C . ARG A 1 187 ? -46.060 4.063 58.193 1.00 91.75 187 ARG A C 1
ATOM 1290 O O . ARG A 1 187 ? -46.301 3.333 59.147 1.00 91.75 187 ARG A O 1
ATOM 1297 N N . ASP A 1 188 ? -46.998 4.582 57.415 1.00 93.44 188 ASP A N 1
ATOM 1298 C CA . ASP A 1 188 ? -48.429 4.281 57.445 1.00 93.44 188 ASP A CA 1
ATOM 1299 C C . ASP A 1 188 ? -48.816 3.126 56.502 1.00 93.44 188 ASP A C 1
ATOM 1301 O O . ASP A 1 188 ? -49.990 2.771 56.421 1.00 93.44 188 ASP A O 1
ATOM 1305 N N . GLY A 1 189 ? -47.842 2.533 55.800 1.00 90.06 189 GLY A N 1
ATOM 1306 C CA . GLY A 1 189 ? -48.054 1.493 54.796 1.00 90.06 189 GLY A CA 1
ATOM 1307 C C . GLY A 1 189 ? -48.500 2.017 53.429 1.00 90.06 189 GLY A C 1
ATOM 1308 O O . GLY A 1 189 ? -48.668 1.211 52.515 1.00 90.06 189 GLY A O 1
ATOM 1309 N N . ALA A 1 190 ? -48.679 3.332 53.254 1.00 95.19 190 ALA A N 1
ATOM 1310 C CA . ALA A 1 190 ? -48.977 3.912 51.950 1.00 95.19 190 ALA A CA 1
ATOM 1311 C C . ALA A 1 190 ? -47.736 3.872 51.050 1.00 95.19 190 ALA A C 1
ATOM 1313 O O . ALA A 1 190 ? -46.614 4.063 51.514 1.00 95.19 190 ALA A O 1
ATOM 1314 N N . THR A 1 191 ? -47.922 3.644 49.755 1.00 95.94 191 THR A N 1
ATOM 1315 C CA . THR A 1 191 ? -46.829 3.640 48.779 1.00 95.94 191 THR A CA 1
ATOM 1316 C C . THR A 1 191 ? -46.689 4.999 48.107 1.00 95.94 191 THR A C 1
ATOM 1318 O O . THR A 1 191 ? -47.685 5.596 47.695 1.00 95.94 191 THR A O 1
ATOM 1321 N N . ALA A 1 192 ? -45.455 5.463 47.942 1.00 96.69 192 ALA A N 1
ATOM 1322 C CA . ALA A 1 192 ? -45.110 6.605 47.108 1.00 96.69 192 ALA A CA 1
ATOM 1323 C C . ALA A 1 192 ? -44.205 6.144 45.965 1.00 96.69 192 ALA A C 1
ATOM 1325 O O . ALA A 1 192 ? -43.253 5.404 46.189 1.00 96.69 192 ALA A O 1
ATOM 1326 N N . THR A 1 193 ? -44.484 6.592 44.745 1.00 97.06 193 THR A N 1
ATOM 1327 C CA . THR A 1 193 ? -43.640 6.263 43.596 1.00 97.06 193 THR A CA 1
ATOM 1328 C C . THR A 1 193 ? -42.326 7.025 43.668 1.00 97.06 193 THR A C 1
ATOM 1330 O O . THR A 1 193 ? -42.304 8.226 43.946 1.00 97.06 193 THR A O 1
ATOM 1333 N N . ALA A 1 194 ? -41.237 6.326 43.385 1.00 97.06 194 ALA A N 1
ATOM 1334 C CA . ALA A 1 194 ? -39.912 6.890 43.249 1.00 97.06 194 ALA A CA 1
ATOM 1335 C C . ALA A 1 194 ? -39.243 6.307 42.000 1.00 97.06 194 ALA A C 1
ATOM 1337 O O . ALA A 1 194 ? -39.514 5.174 41.613 1.00 97.06 194 ALA A O 1
ATOM 1338 N N . SER A 1 195 ? -38.408 7.091 41.331 1.00 96.12 195 SER A N 1
ATOM 1339 C CA . SER A 1 195 ? -37.851 6.717 40.032 1.00 96.12 195 SER A CA 1
ATOM 1340 C C . SER A 1 195 ? -36.518 7.398 39.801 1.00 96.12 195 SER A C 1
ATOM 1342 O O . SER A 1 195 ? -36.345 8.528 40.258 1.00 96.12 195 SER A O 1
ATOM 1344 N N . GLU A 1 196 ? -35.672 6.787 38.983 1.00 96.25 196 GLU A N 1
ATOM 1345 C CA . GLU A 1 196 ? -34.462 7.429 38.470 1.00 96.25 196 GLU A CA 1
ATOM 1346 C C . GLU A 1 196 ? -34.672 7.881 37.027 1.00 96.25 196 GLU A C 1
ATOM 1348 O O . GLU A 1 196 ? -35.399 7.244 36.258 1.00 96.25 196 GLU A O 1
ATOM 1353 N N . ALA A 1 197 ? -34.068 9.012 36.661 1.00 93.50 197 ALA A N 1
ATOM 1354 C CA . ALA A 1 197 ? -34.094 9.482 35.280 1.00 93.50 197 ALA A CA 1
ATOM 1355 C C . ALA A 1 197 ? -33.509 8.414 34.342 1.00 93.50 197 ALA A C 1
ATOM 1357 O O . ALA A 1 197 ? -32.647 7.643 34.762 1.00 93.50 197 ALA A O 1
ATOM 1358 N N . ALA A 1 198 ? -33.982 8.374 33.091 1.00 92.69 198 ALA A N 1
ATOM 1359 C CA . ALA A 1 198 ? -33.336 7.562 32.067 1.00 92.69 198 ALA A CA 1
ATOM 1360 C C . ALA A 1 198 ? -31.839 7.905 31.997 1.00 92.69 198 ALA A C 1
ATOM 1362 O O . ALA A 1 198 ? -31.460 9.063 32.176 1.00 92.69 198 ALA A O 1
ATOM 1363 N N . GLN A 1 199 ? -31.008 6.898 31.770 1.00 94.00 199 GLN A N 1
ATOM 1364 C CA . GLN A 1 199 ? -29.568 7.027 31.608 1.00 94.00 199 GLN A CA 1
ATOM 1365 C C . GLN A 1 199 ? -29.133 6.123 30.459 1.00 94.00 199 GLN A C 1
ATOM 1367 O O . GLN A 1 199 ? -29.718 5.053 30.248 1.00 94.00 199 GLN A O 1
ATOM 1372 N N . SER A 1 200 ? -28.127 6.573 29.732 1.00 93.19 200 SER A N 1
ATOM 1373 C CA . SER A 1 200 ? -27.481 5.852 28.647 1.00 93.19 200 SER A CA 1
ATOM 1374 C C . SER A 1 200 ? -25.972 5.870 28.831 1.00 93.19 200 SER A C 1
ATOM 1376 O O . SER A 1 200 ? -25.465 6.568 29.714 1.00 93.19 200 SER A O 1
ATOM 1378 N N . ASP A 1 201 ? -25.287 5.071 28.019 1.00 94.06 201 ASP A N 1
ATOM 1379 C CA . ASP A 1 201 ? -23.840 5.139 27.817 1.00 94.06 201 ASP A CA 1
ATOM 1380 C C . ASP A 1 201 ? -23.013 4.711 29.039 1.00 94.06 201 ASP A C 1
ATOM 1382 O O . ASP A 1 201 ? -23.510 4.556 30.164 1.00 94.06 201 ASP A O 1
ATOM 1386 N N . VAL A 1 202 ? -21.723 4.473 28.808 1.00 95.88 202 VAL A N 1
ATOM 1387 C CA . VAL A 1 202 ? -20.735 4.210 29.859 1.00 95.88 202 VAL A CA 1
ATOM 1388 C C . VAL A 1 202 ? -19.701 5.327 29.857 1.00 95.88 202 VAL A C 1
ATOM 1390 O O . VAL A 1 202 ? -18.940 5.502 28.909 1.00 95.88 202 VAL A O 1
ATOM 1393 N N . LEU A 1 203 ? -19.656 6.087 30.944 1.00 94.00 203 LEU A N 1
ATOM 1394 C CA . LEU A 1 203 ? -18.912 7.334 31.030 1.00 94.00 203 LEU A CA 1
ATOM 1395 C C . LEU A 1 203 ? -18.106 7.415 32.323 1.00 94.00 203 LEU A C 1
ATOM 1397 O O . LEU A 1 203 ? -18.635 7.194 33.416 1.00 94.00 203 LEU A O 1
ATOM 1401 N N . THR A 1 204 ? -16.858 7.865 32.203 1.00 93.56 204 THR A N 1
ATOM 1402 C CA . THR A 1 204 ? -16.080 8.384 33.330 1.00 93.56 204 THR A CA 1
ATOM 1403 C C . THR A 1 204 ? -15.928 9.908 33.253 1.00 93.56 204 THR A C 1
ATOM 1405 O O . THR A 1 204 ? -15.691 10.502 32.196 1.00 93.56 204 THR A O 1
ATOM 1408 N N . LEU A 1 205 ? -16.098 10.570 34.400 1.00 90.06 205 LEU A N 1
ATOM 1409 C CA . LEU A 1 205 ? -16.026 12.021 34.572 1.00 90.06 205 LEU A CA 1
ATOM 1410 C C . LEU A 1 205 ? -15.010 12.386 35.654 1.00 90.06 205 LEU A C 1
ATOM 1412 O O . LEU A 1 205 ? -14.917 11.718 36.676 1.00 90.06 205 LEU A O 1
ATOM 1416 N N . ALA A 1 206 ? -14.335 13.521 35.492 1.00 88.12 206 ALA A N 1
ATOM 1417 C CA . ALA A 1 206 ? -13.337 14.024 36.438 1.00 88.12 206 ALA A CA 1
ATOM 1418 C C . ALA A 1 206 ? -13.929 14.891 37.574 1.00 88.12 206 ALA A C 1
ATOM 1420 O O . ALA A 1 206 ? -13.286 15.822 38.056 1.00 88.12 206 ALA A O 1
ATOM 1421 N N . THR A 1 207 ? -15.183 14.666 37.987 1.00 86.62 207 THR A N 1
ATOM 1422 C CA . THR A 1 207 ? -15.834 15.527 39.001 1.00 86.62 207 THR A CA 1
ATOM 1423 C C . THR A 1 207 ? -15.292 15.274 40.415 1.00 86.62 207 THR A C 1
ATOM 1425 O O . THR A 1 207 ? -15.162 16.209 41.199 1.00 86.62 207 THR A O 1
ATOM 1428 N N . ASN A 1 208 ? -14.923 14.031 40.727 1.00 85.31 208 ASN A N 1
ATOM 1429 C CA . ASN A 1 208 ? -14.461 13.562 42.036 1.00 85.31 208 ASN A CA 1
ATOM 1430 C C . ASN A 1 208 ? -13.054 12.929 41.968 1.00 85.31 208 ASN A C 1
ATOM 1432 O O . ASN A 1 208 ? -12.700 12.090 42.805 1.00 85.31 208 ASN A O 1
ATOM 1436 N N . GLY A 1 209 ? -12.248 13.291 40.968 1.00 83.75 209 GLY A N 1
ATOM 1437 C CA . GLY A 1 209 ? -10.903 12.754 40.746 1.00 83.75 209 GLY A CA 1
ATOM 1438 C C . GLY A 1 209 ? -10.437 12.943 39.303 1.00 83.75 209 GLY A C 1
ATOM 1439 O O . GLY A 1 209 ? -11.049 13.691 38.548 1.00 83.75 209 GLY A O 1
ATOM 1440 N N . ALA A 1 210 ? -9.361 12.255 38.915 1.00 86.06 210 ALA A N 1
ATOM 1441 C CA . ALA A 1 210 ? -9.053 12.054 37.499 1.00 86.06 210 ALA A CA 1
ATOM 1442 C C . ALA A 1 210 ? -10.136 11.179 36.838 1.00 86.06 210 ALA A C 1
ATOM 1444 O O . ALA A 1 210 ? -10.914 10.536 37.538 1.00 86.06 210 ALA A O 1
ATOM 1445 N N . ASN A 1 211 ? -10.187 11.137 35.508 1.00 84.94 211 ASN A N 1
ATOM 1446 C CA . ASN A 1 211 ? -11.063 10.195 34.812 1.00 84.94 211 ASN A CA 1
ATOM 1447 C C . ASN A 1 211 ? -10.523 8.767 34.968 1.00 84.94 211 ASN A C 1
ATOM 1449 O O . ASN A 1 211 ? -9.333 8.530 34.740 1.00 84.94 211 ASN A O 1
ATOM 1453 N N . GLY A 1 212 ? -11.393 7.834 35.346 1.00 92.69 212 GLY A N 1
ATOM 1454 C CA . GLY A 1 212 ? -11.052 6.418 35.426 1.00 92.69 212 GLY A CA 1
ATOM 1455 C C . GLY A 1 212 ? -11.017 5.728 34.060 1.00 92.69 212 GLY A C 1
ATOM 1456 O O . GLY A 1 212 ? -11.589 6.210 33.079 1.00 92.69 212 GLY A O 1
ATOM 1457 N N . ALA A 1 213 ? -10.351 4.577 34.012 1.00 96.69 213 ALA A N 1
ATOM 1458 C CA . ALA A 1 213 ? -10.389 3.681 32.861 1.00 96.69 213 ALA A CA 1
ATOM 1459 C C . ALA A 1 213 ? -11.726 2.923 32.784 1.00 96.69 213 ALA A C 1
ATOM 1461 O O . ALA A 1 213 ? -12.466 2.838 33.765 1.00 96.69 213 ALA A O 1
ATOM 1462 N N . ILE A 1 214 ? -12.033 2.373 31.614 1.00 98.06 214 ILE A N 1
ATOM 1463 C CA . ILE A 1 214 ? -13.225 1.565 31.360 1.00 98.06 214 ILE A CA 1
ATOM 1464 C C . ILE A 1 214 ? -12.777 0.199 30.847 1.00 98.06 214 ILE A C 1
ATOM 1466 O O . ILE A 1 214 ? -12.141 0.101 29.801 1.00 98.06 214 ILE A O 1
ATOM 1470 N N . VAL A 1 215 ? -13.124 -0.858 31.571 1.00 98.06 215 VAL A N 1
ATOM 1471 C CA . VAL A 1 215 ? -12.961 -2.251 31.158 1.00 98.06 215 VAL A CA 1
ATOM 1472 C C . VAL A 1 215 ? -14.342 -2.893 31.107 1.00 98.06 215 VAL A C 1
ATOM 1474 O O . VAL A 1 215 ? -14.989 -3.075 32.136 1.00 98.06 215 VAL A O 1
ATOM 1477 N N . LEU A 1 216 ? -14.783 -3.235 29.899 1.00 98.12 216 LEU A N 1
ATOM 1478 C CA . LEU A 1 216 ? -16.048 -3.910 29.620 1.00 98.12 216 LEU A CA 1
ATOM 1479 C C . LEU A 1 216 ? -15.742 -5.225 28.908 1.00 98.12 216 LEU A C 1
ATOM 1481 O O . LEU A 1 216 ? -15.198 -5.233 27.800 1.00 98.12 216 LEU A O 1
ATOM 1485 N N . ARG A 1 217 ? -16.059 -6.353 29.535 1.00 97.81 217 ARG A N 1
ATOM 1486 C CA . ARG A 1 217 ? -15.776 -7.671 28.960 1.00 97.81 217 ARG A CA 1
ATOM 1487 C C . ARG A 1 217 ? -16.996 -8.558 29.046 1.00 97.81 217 ARG A C 1
ATOM 1489 O O . ARG A 1 217 ? -17.687 -8.520 30.053 1.00 97.81 217 ARG A O 1
ATOM 1496 N N . THR A 1 218 ? -17.196 -9.396 28.039 1.00 97.75 218 THR A N 1
ATOM 1497 C CA . THR A 1 218 ? -18.103 -10.540 28.142 1.00 97.75 218 THR A CA 1
ATOM 1498 C C . THR A 1 218 ? -17.301 -11.836 28.217 1.00 97.75 218 THR A C 1
ATOM 1500 O O . THR A 1 218 ? -16.263 -11.972 27.563 1.00 97.75 218 THR A O 1
ATOM 1503 N N . VAL A 1 219 ? -17.772 -12.811 28.993 1.00 95.50 219 VAL A N 1
ATOM 1504 C CA . VAL A 1 219 ? -17.241 -14.184 28.993 1.00 95.50 219 VAL A CA 1
ATOM 1505 C C . VAL A 1 219 ? -17.671 -14.899 27.712 1.00 95.50 219 VAL A C 1
ATOM 1507 O O . VAL A 1 219 ? -16.869 -15.545 27.036 1.00 95.50 219 VAL A O 1
ATOM 1510 N N . SER A 1 220 ? -18.948 -14.761 27.363 1.00 93.50 220 SER A N 1
ATOM 1511 C CA . SER A 1 220 ? -19.571 -15.267 26.142 1.00 93.50 220 SER A CA 1
ATOM 1512 C C . SER A 1 220 ? -20.573 -14.237 25.628 1.00 93.50 220 SER A C 1
ATOM 1514 O O . SER A 1 220 ? -20.906 -13.317 26.348 1.00 93.50 220 SER A O 1
ATOM 1516 N N . GLY A 1 221 ? -21.064 -14.351 24.395 1.00 96.75 221 GLY A N 1
ATOM 1517 C CA . GLY A 1 221 ? -22.023 -13.370 23.870 1.00 96.75 221 GLY A CA 1
ATOM 1518 C C . GLY A 1 221 ? -21.369 -12.080 23.368 1.00 96.75 221 GLY A C 1
ATOM 1519 O O . GLY A 1 221 ? -20.191 -11.808 23.617 1.00 96.75 221 GLY A O 1
ATOM 1520 N N . SER A 1 222 ? -22.120 -11.354 22.547 1.00 98.44 222 SER A N 1
ATOM 1521 C CA . SER A 1 222 ? -21.638 -10.189 21.799 1.00 98.44 222 SER A CA 1
ATOM 1522 C C . SER A 1 222 ? -21.827 -8.903 22.598 1.00 98.44 222 SER A C 1
ATOM 1524 O O . SER A 1 222 ? -22.732 -8.818 23.425 1.00 98.44 222 SER A O 1
ATOM 1526 N N . ILE A 1 223 ? -21.011 -7.892 22.305 1.00 98.75 223 ILE A N 1
ATOM 1527 C CA . ILE A 1 223 ? -21.177 -6.534 22.832 1.00 98.75 223 ILE A CA 1
ATOM 1528 C C . ILE A 1 223 ? -21.749 -5.659 21.717 1.00 98.75 223 ILE A C 1
ATOM 1530 O O . ILE A 1 223 ? -21.190 -5.603 20.622 1.00 98.75 223 ILE A O 1
ATOM 1534 N N . THR A 1 224 ? -22.857 -4.970 21.985 1.00 98.56 224 THR A N 1
ATOM 1535 C CA . THR A 1 224 ? -23.431 -3.975 21.065 1.00 98.56 224 THR A CA 1
ATOM 1536 C C . THR A 1 224 ? -23.371 -2.596 21.702 1.00 98.56 224 THR A C 1
ATOM 1538 O O . THR A 1 224 ? -23.896 -2.399 22.790 1.00 98.56 224 THR A O 1
ATOM 1541 N N . LEU A 1 225 ? -22.752 -1.629 21.039 1.00 98.25 225 LEU A N 1
ATOM 1542 C CA . LEU A 1 225 ? -22.743 -0.235 21.467 1.00 98.25 225 LEU A CA 1
ATOM 1543 C C . LEU A 1 225 ? -23.785 0.527 20.653 1.00 98.25 225 LEU A C 1
ATOM 1545 O O . LEU A 1 225 ? -23.788 0.454 19.425 1.00 98.25 225 LEU A O 1
ATOM 1549 N N . SER A 1 226 ? -24.684 1.227 21.333 1.00 94.62 226 SER A N 1
ATOM 1550 C CA . SER A 1 226 ? -25.725 2.045 20.717 1.00 94.62 226 SER A CA 1
ATOM 1551 C C . SER A 1 226 ? -25.646 3.468 21.236 1.00 94.62 226 SER A C 1
ATOM 1553 O O . SER A 1 226 ? -25.312 3.670 22.401 1.00 94.62 226 SER A O 1
ATOM 1555 N N . GLU A 1 227 ? -25.969 4.434 20.379 1.00 88.94 227 GLU A N 1
ATOM 1556 C CA . GLU A 1 227 ? -26.043 5.827 20.802 1.00 88.94 227 GLU A CA 1
ATOM 1557 C C . GLU A 1 227 ? -27.146 6.027 21.848 1.00 88.94 227 GLU A C 1
ATOM 1559 O O . GLU A 1 227 ? -28.308 5.628 21.666 1.00 88.94 227 GLU A O 1
ATOM 1564 N N . GLY A 1 228 ? -26.774 6.682 22.943 1.00 82.50 228 GLY A N 1
ATOM 1565 C CA . GLY A 1 228 ? -27.672 7.059 24.014 1.00 82.50 228 GLY A CA 1
ATOM 1566 C C . GLY A 1 228 ? -28.696 8.101 23.582 1.00 82.50 228 GLY A C 1
ATOM 1567 O O . GLY A 1 228 ? -28.370 9.207 23.163 1.00 82.50 228 GLY A O 1
ATOM 1568 N N . THR A 1 229 ? -29.984 7.799 23.755 1.00 84.38 229 THR A N 1
ATOM 1569 C CA . THR A 1 229 ? -31.079 8.754 23.474 1.00 84.38 229 THR A CA 1
ATOM 1570 C C . THR A 1 229 ? -31.764 9.258 24.744 1.00 84.38 229 THR A C 1
ATOM 1572 O O . THR A 1 229 ? -32.832 9.876 24.685 1.00 84.38 229 THR A O 1
ATOM 1575 N N . ALA A 1 230 ? -31.173 9.005 25.915 1.00 82.44 230 ALA A N 1
ATOM 1576 C CA . ALA A 1 230 ? -31.671 9.538 27.173 1.00 82.44 230 ALA A CA 1
ATOM 1577 C C . ALA A 1 230 ? -31.657 11.079 27.143 1.00 82.44 230 ALA A C 1
ATOM 1579 O O . ALA A 1 230 ? -30.729 11.709 26.644 1.00 82.44 230 ALA A O 1
ATOM 1580 N N . ALA A 1 231 ? -32.691 11.720 27.700 1.00 72.19 231 ALA A N 1
ATOM 1581 C CA . ALA A 1 231 ? -32.841 13.183 27.654 1.00 72.19 231 ALA A CA 1
ATOM 1582 C C . ALA A 1 231 ? -31.715 13.957 28.374 1.00 72.19 231 ALA A C 1
ATOM 1584 O O . ALA A 1 231 ? -31.607 15.174 28.239 1.00 72.19 231 ALA A O 1
ATOM 1585 N N . ASN A 1 232 ? -30.917 13.256 29.175 1.00 63.66 232 ASN A N 1
ATOM 1586 C CA . ASN A 1 232 ? -29.740 13.737 29.884 1.00 63.66 232 ASN A CA 1
ATOM 1587 C C . ASN A 1 232 ? -28.437 13.196 29.277 1.00 63.66 232 ASN A C 1
ATOM 1589 O O . ASN A 1 232 ? -27.446 13.180 30.006 1.00 63.66 232 ASN A O 1
ATOM 1593 N N . ASN A 1 233 ? -28.437 12.749 28.013 1.00 69.31 233 ASN A N 1
ATOM 1594 C CA . ASN A 1 233 ? -27.214 12.357 27.324 1.00 69.31 233 ASN A CA 1
ATOM 1595 C C . ASN A 1 233 ? -26.194 13.498 27.477 1.00 69.31 233 ASN A C 1
ATOM 1597 O O . ASN A 1 233 ? -26.403 14.626 27.020 1.00 69.31 233 ASN A O 1
ATOM 1601 N N . LEU A 1 234 ? -25.147 13.212 28.252 1.00 67.38 234 LEU A N 1
ATOM 1602 C CA . LEU A 1 234 ? -24.165 14.197 28.683 1.00 67.38 234 LEU A CA 1
ATOM 1603 C C . LEU A 1 234 ? -23.249 14.586 27.525 1.00 67.38 234 LEU A C 1
ATOM 1605 O O . LEU A 1 234 ? -22.719 15.699 27.529 1.00 67.38 234 LEU A O 1
ATOM 1609 N N . ILE A 1 235 ? -23.046 13.669 26.576 1.00 73.50 235 ILE A N 1
ATOM 1610 C CA . ILE A 1 235 ? -22.145 13.818 25.440 1.00 73.50 235 ILE A CA 1
ATOM 1611 C C . ILE A 1 235 ? -22.800 13.112 24.242 1.00 73.50 235 ILE A C 1
ATOM 1613 O O . ILE A 1 235 ? -22.733 11.890 24.173 1.00 73.50 235 ILE A O 1
ATOM 1617 N N . PRO A 1 236 ? -23.429 13.866 23.322 1.00 77.81 236 PRO A N 1
ATOM 1618 C CA . PRO A 1 236 ? -24.013 13.302 22.109 1.00 77.81 236 PRO A CA 1
ATOM 1619 C C . PRO A 1 236 ? -23.005 12.489 21.292 1.00 77.81 236 PRO A C 1
ATOM 1621 O O . PRO A 1 236 ? -21.808 12.807 21.291 1.00 77.81 236 PRO A O 1
ATOM 1624 N N . ASP A 1 237 ? -23.517 11.501 20.562 1.00 80.50 237 ASP A N 1
ATOM 1625 C CA . ASP A 1 237 ? -22.769 10.655 19.630 1.00 80.50 237 ASP A CA 1
ATOM 1626 C C . ASP A 1 237 ? -21.625 9.921 20.344 1.00 80.50 237 ASP A C 1
ATOM 1628 O O . ASP A 1 237 ? -20.460 10.055 19.975 1.00 80.50 237 ASP A O 1
ATOM 1632 N N . ALA A 1 238 ? -21.923 9.255 21.461 1.00 86.94 238 ALA A N 1
ATOM 1633 C CA . ALA A 1 238 ? -20.966 8.461 22.215 1.00 86.94 238 ALA A CA 1
ATOM 1634 C C . ALA A 1 238 ? -21.631 7.387 23.076 1.00 86.94 238 ALA A C 1
ATOM 1636 O O . ALA A 1 238 ? -22.369 7.681 24.013 1.00 86.94 238 ALA A O 1
ATOM 1637 N N . ALA A 1 239 ? -21.223 6.137 22.868 1.00 95.19 239 ALA A N 1
ATOM 1638 C CA . ALA A 1 239 ? -21.616 5.030 23.732 1.00 95.19 239 ALA A CA 1
ATOM 1639 C C . ALA A 1 239 ? -20.641 4.822 24.903 1.00 95.19 239 ALA A C 1
ATOM 1641 O O . ALA A 1 239 ? -21.051 4.400 25.989 1.00 95.19 239 ALA A O 1
ATOM 1642 N N . VAL A 1 240 ? -19.342 5.081 24.699 1.00 96.56 240 VAL A N 1
ATOM 1643 C CA . VAL A 1 240 ? -18.299 4.866 25.717 1.00 96.56 240 VAL A CA 1
ATOM 1644 C C . VAL A 1 240 ? -17.310 6.025 25.746 1.00 96.56 240 VAL A C 1
ATOM 1646 O O . VAL A 1 240 ? -16.700 6.365 24.736 1.00 96.56 240 VAL A O 1
ATOM 1649 N N . ILE A 1 241 ? -17.083 6.610 26.923 1.00 94.31 241 ILE A N 1
ATOM 1650 C CA . ILE A 1 241 ? -16.134 7.718 27.084 1.00 94.31 241 ILE A CA 1
ATOM 1651 C C . ILE A 1 241 ? -15.278 7.533 28.334 1.00 94.31 241 ILE A C 1
ATOM 1653 O O . ILE A 1 241 ? -15.768 7.656 29.460 1.00 94.31 241 ILE A O 1
ATOM 1657 N N . ALA A 1 242 ? -13.972 7.357 28.126 1.00 92.69 242 ALA A N 1
ATOM 1658 C CA . ALA A 1 242 ? -12.949 7.443 29.163 1.00 92.69 242 ALA A CA 1
ATOM 1659 C C . ALA A 1 242 ? -12.118 8.722 28.973 1.00 92.69 242 ALA A C 1
ATOM 1661 O O . ALA A 1 242 ? -11.025 8.705 28.412 1.00 92.69 242 ALA A O 1
ATOM 1662 N N . ASN A 1 243 ? -12.658 9.868 29.401 1.00 80.88 243 ASN A N 1
ATOM 1663 C CA . ASN A 1 243 ? -12.025 11.177 29.197 1.00 80.88 243 ASN A CA 1
ATOM 1664 C C . ASN A 1 243 ? -10.589 11.245 29.759 1.00 80.88 243 ASN A C 1
ATOM 1666 O O . ASN A 1 243 ? -10.181 10.459 30.610 1.00 80.88 243 ASN A O 1
ATOM 1670 N N . GLY A 1 244 ? -9.809 12.262 29.378 1.00 87.44 244 GLY A N 1
ATOM 1671 C CA . GLY A 1 244 ? -8.462 12.468 29.925 1.00 87.44 244 GLY A CA 1
ATOM 1672 C C . GLY A 1 244 ? -7.554 11.260 29.675 1.00 87.44 244 GLY A C 1
ATOM 1673 O O . GLY A 1 244 ? -7.431 10.820 28.539 1.00 87.44 244 GLY A O 1
ATOM 1674 N N . SER A 1 245 ? -6.918 10.728 30.720 1.00 89.62 245 SER A N 1
ATOM 1675 C CA . SER A 1 245 ? -5.978 9.602 30.618 1.00 89.62 245 SER A CA 1
ATOM 1676 C C . SER A 1 245 ? -6.605 8.218 30.819 1.00 89.62 245 SER A C 1
ATOM 1678 O O . SER A 1 245 ? -5.867 7.257 31.030 1.00 89.62 245 SER A O 1
ATOM 1680 N N . GLY A 1 246 ? -7.936 8.102 30.831 1.00 94.56 246 GLY A N 1
ATOM 1681 C CA . GLY A 1 246 ? -8.611 6.823 31.038 1.00 94.56 246 GLY A CA 1
ATOM 1682 C C . GLY A 1 246 ? -8.393 5.872 29.858 1.00 94.56 246 GLY A C 1
ATOM 1683 O O . GLY A 1 246 ? -8.698 6.210 28.721 1.00 94.56 246 GLY A O 1
ATOM 1684 N N . ASN A 1 247 ? -7.864 4.677 30.118 1.00 96.69 247 ASN A N 1
ATOM 1685 C CA . ASN A 1 247 ? -7.763 3.625 29.102 1.00 96.69 247 ASN A CA 1
ATOM 1686 C C . ASN A 1 247 ? -9.129 2.966 28.870 1.00 96.69 247 ASN A C 1
ATOM 1688 O O . ASN A 1 247 ? -9.942 2.899 29.792 1.00 96.69 247 ASN A O 1
ATOM 1692 N N . VAL A 1 248 ? -9.353 2.416 27.678 1.00 98.56 248 VAL A N 1
ATOM 1693 C CA . VAL A 1 248 ? -10.564 1.657 27.345 1.00 98.56 248 VAL A CA 1
ATOM 1694 C C . VAL A 1 248 ? -10.187 0.252 26.886 1.00 98.56 248 VAL A C 1
ATOM 1696 O O . VAL A 1 248 ? -9.399 0.095 25.958 1.00 98.56 248 VAL A O 1
ATOM 1699 N N . LEU A 1 249 ? -10.782 -0.770 27.496 1.00 98.56 249 LEU A N 1
ATOM 1700 C CA . LEU A 1 249 ? -10.827 -2.133 26.975 1.00 98.56 249 LEU A CA 1
ATOM 1701 C C . LEU A 1 249 ? -12.287 -2.531 26.769 1.00 98.56 249 LEU A C 1
ATOM 1703 O O . LEU A 1 249 ? -13.056 -2.559 27.728 1.00 98.56 249 LEU A O 1
ATOM 1707 N N . ILE A 1 250 ? -12.638 -2.913 25.544 1.00 98.75 250 ILE A N 1
ATOM 1708 C CA . ILE A 1 250 ? -13.905 -3.587 25.245 1.00 98.75 250 ILE A CA 1
ATOM 1709 C C . ILE A 1 250 ? -13.584 -4.936 24.612 1.00 98.75 250 ILE A C 1
ATOM 1711 O O . ILE A 1 250 ? -12.943 -4.991 23.564 1.00 98.75 250 ILE A O 1
ATOM 1715 N N . SER A 1 251 ? -13.993 -6.028 25.256 1.00 98.38 251 SER A N 1
ATOM 1716 C CA . SER A 1 251 ? -13.650 -7.386 24.817 1.00 98.38 251 SER A CA 1
ATOM 1717 C C . SER A 1 251 ? -14.864 -8.309 24.806 1.00 98.38 251 SER A C 1
ATOM 1719 O O . SER A 1 251 ? -15.312 -8.754 25.861 1.00 98.38 251 SER A O 1
ATOM 1721 N N . ALA A 1 252 ? -15.342 -8.671 23.617 1.00 98.25 252 ALA A N 1
ATOM 1722 C CA . ALA A 1 252 ? -16.364 -9.697 23.435 1.00 98.25 252 ALA A CA 1
ATOM 1723 C C . ALA A 1 252 ? -15.702 -11.093 23.415 1.00 98.25 252 ALA A C 1
ATOM 1725 O O . ALA A 1 252 ? -15.123 -11.493 22.403 1.00 98.25 252 ALA A O 1
ATOM 1726 N N . GLY A 1 253 ? -15.709 -11.806 24.549 1.00 93.00 253 GLY A N 1
ATOM 1727 C CA . GLY A 1 253 ? -14.772 -12.912 24.825 1.00 93.00 253 GLY A CA 1
ATOM 1728 C C . GLY A 1 253 ? -15.085 -14.282 24.205 1.00 93.00 253 GLY A C 1
ATOM 1729 O O . GLY A 1 253 ? -14.181 -15.108 24.077 1.00 93.00 253 GLY A O 1
ATOM 1730 N N . GLY A 1 254 ? -16.327 -14.550 23.794 1.00 92.19 254 GLY A N 1
ATOM 1731 C CA . GLY A 1 254 ? -16.699 -15.830 23.175 1.00 92.19 254 GLY A CA 1
ATOM 1732 C C . GLY A 1 254 ? -16.153 -15.977 21.748 1.00 92.19 254 GLY A C 1
ATOM 1733 O O . GLY A 1 254 ? -16.112 -15.008 21.001 1.00 92.19 254 GLY A O 1
ATOM 1734 N N . SER A 1 255 ? -15.797 -17.191 21.303 1.00 93.69 255 SER A N 1
ATOM 1735 C CA . SER A 1 255 ? -15.198 -17.413 19.966 1.00 93.69 255 SER A CA 1
ATOM 1736 C C . SER A 1 255 ? -16.093 -17.032 18.780 1.00 93.69 255 SER A C 1
ATOM 1738 O O . SER A 1 255 ? -15.604 -16.837 17.674 1.00 93.69 255 SER A O 1
ATOM 1740 N N . THR A 1 256 ? -17.405 -16.931 18.994 1.00 95.88 256 THR A N 1
ATOM 1741 C CA . THR A 1 256 ? -18.383 -16.489 17.987 1.00 95.88 256 THR A CA 1
ATOM 1742 C C . THR A 1 256 ? -18.942 -15.098 18.276 1.00 95.88 256 THR A C 1
ATOM 1744 O O . THR A 1 256 ? -19.865 -14.667 17.577 1.00 95.88 256 THR A O 1
ATOM 1747 N N . SER A 1 257 ? -18.445 -14.450 19.332 1.00 98.25 257 SER A N 1
ATOM 1748 C CA . SER A 1 257 ? -18.926 -13.165 19.818 1.00 98.25 257 SER A CA 1
ATOM 1749 C C . SER A 1 257 ? -18.418 -12.029 18.951 1.00 98.25 257 SER A C 1
ATOM 1751 O O . SER A 1 257 ? -17.230 -11.964 18.624 1.00 98.25 257 SER A O 1
ATOM 1753 N N . ASP A 1 258 ? -19.329 -11.116 18.643 1.00 98.62 258 ASP A N 1
ATOM 1754 C CA . ASP A 1 258 ? -19.032 -9.904 17.898 1.00 98.62 258 ASP A CA 1
ATOM 1755 C C . ASP A 1 258 ? -18.963 -8.696 18.833 1.00 98.62 258 ASP A C 1
ATOM 1757 O O . ASP A 1 258 ? -19.582 -8.668 19.900 1.00 98.62 258 ASP A O 1
ATOM 1761 N N . LEU A 1 259 ? -18.241 -7.673 18.395 1.00 98.81 259 LEU A N 1
ATOM 1762 C CA . LEU A 1 259 ? -18.348 -6.316 18.911 1.00 98.81 259 LEU A CA 1
ATOM 1763 C C . LEU A 1 259 ? -18.935 -5.450 17.799 1.00 98.81 259 LEU A C 1
ATOM 1765 O O . LEU A 1 259 ? -18.336 -5.324 16.735 1.00 98.81 259 LEU A O 1
ATOM 1769 N N . THR A 1 260 ? -20.112 -4.876 18.021 1.00 98.62 260 THR A N 1
ATOM 1770 C CA . THR A 1 260 ? -20.785 -4.023 17.032 1.00 98.62 260 THR A CA 1
ATOM 1771 C C . THR A 1 260 ? -20.998 -2.630 17.594 1.00 98.62 260 THR A C 1
ATOM 1773 O O . THR A 1 260 ? -21.662 -2.479 18.615 1.00 98.62 260 THR A O 1
ATOM 1776 N N . LEU A 1 261 ? -20.481 -1.617 16.909 1.00 98.56 261 LEU A N 1
ATOM 1777 C CA . LEU A 1 261 ? -20.808 -0.214 17.126 1.00 98.56 261 LEU A CA 1
ATOM 1778 C C . LEU A 1 261 ? -21.905 0.157 16.130 1.00 98.56 261 LEU A C 1
ATOM 1780 O O . LEU A 1 261 ? -21.700 0.082 14.917 1.00 98.56 261 LEU A O 1
ATOM 1784 N N . LEU A 1 262 ? -23.089 0.496 16.636 1.00 97.69 262 LEU A N 1
ATOM 1785 C CA . LEU A 1 262 ? -24.177 1.019 15.814 1.00 97.69 262 LEU A CA 1
ATOM 1786 C C . LEU A 1 262 ? -23.886 2.466 15.390 1.00 97.69 262 LEU A C 1
ATOM 1788 O O . LEU A 1 262 ? -22.881 3.053 15.781 1.00 97.69 262 LEU A O 1
ATOM 1792 N N . ALA A 1 263 ? -24.763 3.038 14.567 1.00 96.12 263 ALA A N 1
ATOM 1793 C CA . ALA A 1 263 ? -24.557 4.382 14.041 1.00 96.12 263 ALA A CA 1
ATOM 1794 C C . ALA A 1 263 ? -24.353 5.430 15.154 1.00 96.12 263 ALA A C 1
ATOM 1796 O O . ALA A 1 263 ? -25.170 5.507 16.078 1.00 96.12 263 ALA A O 1
ATOM 1797 N N . ASN A 1 264 ? -23.299 6.244 15.019 1.00 93.50 264 ASN A N 1
ATOM 1798 C CA . ASN A 1 264 ? -22.858 7.279 15.975 1.00 93.50 264 ASN A CA 1
ATOM 1799 C C . ASN A 1 264 ? -22.493 6.758 17.386 1.00 93.50 264 ASN A C 1
ATOM 1801 O O . ASN A 1 264 ? -22.433 7.532 18.340 1.00 93.50 264 ASN A O 1
ATOM 1805 N N . ALA A 1 265 ? -22.307 5.444 17.562 1.00 96.06 265 ALA A N 1
ATOM 1806 C CA . ALA A 1 265 ? -22.001 4.847 18.861 1.00 96.06 265 ALA A CA 1
ATOM 1807 C C . ALA A 1 265 ? -20.496 4.907 19.166 1.00 96.06 265 ALA A C 1
ATOM 1809 O O . ALA A 1 265 ? -19.805 3.883 19.152 1.00 96.06 265 ALA A O 1
ATOM 1810 N N . ASP A 1 266 ? -19.992 6.107 19.442 1.00 96.38 266 ASP A N 1
ATOM 1811 C CA . ASP A 1 266 ? -18.549 6.334 19.500 1.00 96.38 266 ASP A CA 1
ATOM 1812 C C . ASP A 1 266 ? -17.898 5.822 20.789 1.00 96.38 266 ASP A C 1
ATOM 1814 O O . ASP A 1 266 ? -18.512 5.755 21.863 1.00 96.38 266 ASP A O 1
ATOM 1818 N N . ILE A 1 267 ? -16.605 5.519 20.681 1.00 97.56 267 ILE A N 1
ATOM 1819 C CA . ILE A 1 267 ? -15.707 5.230 21.799 1.00 97.56 267 ILE A CA 1
ATOM 1820 C C . ILE A 1 267 ? -14.636 6.313 21.837 1.00 97.56 267 ILE A C 1
ATOM 1822 O O . ILE A 1 267 ? -13.848 6.440 20.902 1.00 97.56 267 ILE A O 1
ATOM 1826 N N . ARG A 1 268 ? -14.552 7.071 22.934 1.00 95.12 268 ARG A N 1
ATOM 1827 C CA . ARG A 1 268 ? -13.606 8.192 23.036 1.00 95.12 268 ARG A CA 1
ATOM 1828 C C . ARG A 1 268 ? -12.724 8.138 24.278 1.00 95.12 268 ARG A C 1
ATOM 1830 O O . ARG A 1 268 ? -13.174 7.855 25.389 1.00 95.12 268 ARG A O 1
ATOM 1837 N N . SER A 1 269 ? -11.464 8.501 24.078 1.00 95.00 269 SER A N 1
ATOM 1838 C CA . SER A 1 269 ? -10.473 8.811 25.107 1.00 95.00 269 SER A CA 1
ATOM 1839 C C . SER A 1 269 ? -9.667 10.041 24.679 1.00 95.00 269 SER A C 1
ATOM 1841 O O . SER A 1 269 ? -9.568 10.350 23.493 1.00 95.00 269 SER A O 1
ATOM 1843 N N . THR A 1 270 ? -9.096 10.791 25.627 1.00 93.25 270 THR A N 1
ATOM 1844 C CA . THR A 1 270 ? -8.248 11.943 25.267 1.00 93.25 270 THR A CA 1
ATOM 1845 C C . THR A 1 270 ? -6.797 11.522 25.071 1.00 93.25 270 THR A C 1
ATOM 1847 O O . THR A 1 270 ? -6.222 11.788 24.027 1.00 93.25 270 THR A O 1
ATOM 1850 N N . THR A 1 271 ? -6.172 10.885 26.059 1.00 94.44 271 THR A N 1
ATOM 1851 C CA . THR A 1 271 ? -4.769 10.436 26.004 1.00 94.44 271 THR A CA 1
ATOM 1852 C C . THR A 1 271 ? -4.590 8.976 26.408 1.00 94.44 271 THR A C 1
ATOM 1854 O O . THR A 1 271 ? -3.470 8.477 26.330 1.00 94.44 271 THR A O 1
ATOM 1857 N N . GLY A 1 272 ? -5.641 8.314 26.899 1.00 96.31 272 GLY A N 1
ATOM 1858 C CA . GLY A 1 272 ? -5.611 6.894 27.242 1.00 96.31 272 GLY A CA 1
ATOM 1859 C C . GLY A 1 272 ? -5.716 6.007 26.004 1.00 96.31 272 GLY A C 1
ATOM 1860 O O . GLY A 1 272 ? -6.275 6.412 24.986 1.00 96.31 272 GLY A O 1
ATOM 1861 N N . HIS A 1 273 ? -5.185 4.796 26.103 1.00 97.75 273 HIS A N 1
ATOM 1862 C CA . HIS A 1 273 ? -5.156 3.823 25.012 1.00 97.75 273 HIS A CA 1
ATOM 1863 C C . HIS A 1 273 ? -6.498 3.102 24.887 1.00 97.75 273 HIS A C 1
ATOM 1865 O O . HIS A 1 273 ? -7.174 2.875 25.894 1.00 97.75 273 HIS A O 1
ATOM 1871 N N . ILE A 1 274 ? -6.872 2.726 23.666 1.00 98.69 274 ILE A N 1
ATOM 1872 C CA . ILE A 1 274 ? -8.118 2.006 23.388 1.00 98.69 274 ILE A CA 1
ATOM 1873 C C . ILE A 1 274 ? -7.775 0.630 22.826 1.00 98.69 274 ILE A C 1
ATOM 1875 O O . ILE A 1 274 ? -7.022 0.503 21.864 1.00 98.69 274 ILE A O 1
ATOM 1879 N N . THR A 1 275 ? -8.344 -0.415 23.416 1.00 98.81 275 THR A N 1
ATOM 1880 C CA . THR A 1 275 ? -8.231 -1.790 22.935 1.00 98.81 275 THR A CA 1
ATOM 1881 C C . THR A 1 275 ? -9.614 -2.373 22.704 1.00 98.81 275 THR A C 1
ATOM 1883 O O . THR A 1 275 ? -10.414 -2.465 23.637 1.00 98.81 275 THR A O 1
ATOM 1886 N N . LEU A 1 276 ? -9.880 -2.808 21.474 1.00 98.81 276 LEU A N 1
ATOM 1887 C CA . LEU A 1 276 ? -11.118 -3.487 21.100 1.00 98.81 276 LEU A CA 1
ATOM 1888 C C . LEU A 1 276 ? -10.806 -4.920 20.681 1.00 98.81 276 LEU A C 1
ATOM 1890 O O . LEU A 1 276 ? -9.953 -5.156 19.827 1.00 98.81 276 LEU A O 1
ATOM 1894 N N . LYS A 1 277 ? -11.503 -5.884 21.278 1.00 98.38 277 LYS A N 1
ATOM 1895 C CA . LYS A 1 277 ? -11.329 -7.309 20.991 1.00 98.38 277 LYS A CA 1
ATOM 1896 C C . LYS A 1 277 ? -12.675 -7.973 20.752 1.00 98.38 277 LYS A C 1
ATOM 1898 O O . LYS A 1 277 ? -13.606 -7.801 21.536 1.00 98.38 277 LYS A O 1
ATOM 1903 N N . ALA A 1 278 ? -12.758 -8.783 19.707 1.00 98.56 278 ALA A N 1
ATOM 1904 C CA . ALA A 1 278 ? -13.874 -9.692 19.489 1.00 98.56 278 ALA A CA 1
ATOM 1905 C C . ALA A 1 278 ? -13.358 -11.086 19.133 1.00 98.56 278 ALA A C 1
ATOM 1907 O O . ALA A 1 278 ? -12.342 -11.237 18.443 1.00 98.56 278 ALA A O 1
ATOM 1908 N N . GLY A 1 279 ? -14.071 -12.116 19.585 1.00 97.88 279 GLY A N 1
ATOM 1909 C CA . GLY A 1 279 ? -13.759 -13.486 19.194 1.00 97.88 279 GLY A CA 1
ATOM 1910 C C . GLY A 1 279 ? -13.996 -13.739 17.707 1.00 97.88 279 GLY A C 1
ATOM 1911 O O . GLY A 1 279 ? -13.200 -14.449 17.099 1.00 97.88 279 GLY A O 1
ATOM 1912 N N . ARG A 1 280 ? -15.018 -13.114 17.102 1.00 97.56 280 ARG A N 1
ATOM 1913 C CA . ARG A 1 280 ? -15.312 -13.229 15.666 1.00 97.56 280 ARG A CA 1
ATOM 1914 C C . ARG A 1 280 ? -15.182 -11.903 14.922 1.00 97.56 280 ARG A C 1
ATOM 1916 O O . ARG A 1 280 ? -14.147 -11.693 14.306 1.00 97.56 280 ARG A O 1
ATOM 1923 N N . THR A 1 281 ? -16.191 -11.034 14.930 1.00 98.44 281 THR A N 1
ATOM 1924 C CA . THR A 1 281 ? -16.210 -9.829 14.081 1.00 98.44 281 THR A CA 1
ATOM 1925 C C . THR A 1 281 ? -16.253 -8.552 14.906 1.00 98.44 281 THR A C 1
ATOM 1927 O O . THR A 1 281 ? -16.975 -8.465 15.897 1.00 98.44 281 THR A O 1
ATOM 1930 N N . ILE A 1 282 ? -15.508 -7.540 14.460 1.00 98.81 282 ILE A N 1
ATOM 1931 C CA . ILE A 1 282 ? -15.706 -6.152 14.886 1.00 98.81 282 ILE A CA 1
ATOM 1932 C C . ILE A 1 282 ? -16.417 -5.422 13.743 1.00 98.81 282 ILE A C 1
ATOM 1934 O O . ILE A 1 282 ? -15.961 -5.474 12.602 1.00 98.81 282 ILE A O 1
ATOM 1938 N N . GLY A 1 283 ? -17.551 -4.789 14.034 1.00 98.56 283 GLY A N 1
ATOM 1939 C CA . GLY A 1 283 ? -18.352 -4.044 13.064 1.00 98.56 283 GLY A CA 1
ATOM 1940 C C . GLY A 1 283 ? -18.574 -2.604 13.512 1.00 98.56 283 GLY A C 1
ATOM 1941 O O . GLY A 1 283 ? -19.059 -2.391 14.619 1.00 98.56 283 GLY A O 1
ATOM 1942 N N . LEU A 1 284 ? -18.255 -1.634 12.661 1.00 98.62 284 LEU A N 1
ATOM 1943 C CA . LEU A 1 284 ? -18.567 -0.220 12.854 1.00 98.62 284 LEU A CA 1
ATOM 1944 C C . LEU A 1 284 ? -19.596 0.194 11.802 1.00 98.62 284 LEU A C 1
ATOM 1946 O O . LEU A 1 284 ? -19.347 0.082 10.602 1.00 98.62 284 LEU A O 1
ATOM 1950 N N . GLN A 1 285 ? -20.771 0.630 12.247 1.00 97.94 285 GLN A N 1
ATOM 1951 C CA . GLN A 1 285 ? -21.797 1.189 11.369 1.00 97.94 285 GLN A CA 1
ATOM 1952 C C . GLN A 1 285 ? -21.535 2.669 11.082 1.00 97.94 285 GLN A C 1
ATOM 1954 O O . GLN A 1 285 ? -20.576 3.252 11.575 1.00 97.94 285 GLN A O 1
ATOM 1959 N N . THR A 1 286 ? -22.400 3.270 10.267 1.00 96.19 286 THR A N 1
ATOM 1960 C CA . THR A 1 286 ? -22.214 4.625 9.743 1.00 96.19 286 THR A CA 1
ATOM 1961 C C . THR A 1 286 ? -21.934 5.654 10.832 1.00 96.19 286 THR A C 1
ATOM 1963 O O . THR A 1 286 ? -22.681 5.711 11.815 1.00 96.19 286 THR A O 1
ATOM 1966 N N . GLN A 1 287 ? -20.915 6.486 10.627 1.00 95.50 287 GLN A N 1
ATOM 1967 C CA . GLN A 1 287 ? -20.465 7.531 11.558 1.00 95.50 287 GLN A CA 1
ATOM 1968 C C . GLN A 1 287 ? -20.051 7.036 12.956 1.00 95.50 287 GLN A C 1
ATOM 1970 O O . GLN A 1 287 ? -19.966 7.843 13.872 1.00 95.50 287 GLN A O 1
ATOM 1975 N N . ALA A 1 288 ? -19.825 5.735 13.166 1.00 97.38 288 ALA A N 1
ATOM 1976 C CA . ALA A 1 288 ? -19.239 5.264 14.419 1.00 97.38 288 ALA A CA 1
ATOM 1977 C C . ALA A 1 288 ? -17.730 5.551 14.436 1.00 97.38 288 ALA A C 1
ATOM 1979 O O . ALA A 1 288 ? -17.003 5.106 13.543 1.00 97.38 288 ALA A O 1
ATOM 1980 N N . GLU A 1 289 ? -17.252 6.245 15.465 1.00 97.25 289 GLU A N 1
ATOM 1981 C CA . GLU A 1 289 ? -15.843 6.602 15.633 1.00 97.25 289 GLU A CA 1
ATOM 1982 C C . GLU A 1 289 ? -15.225 5.967 16.886 1.00 97.25 289 GLU A C 1
ATOM 1984 O O . GLU A 1 289 ? -15.805 5.934 17.974 1.00 97.25 289 GLU A O 1
ATOM 1989 N N . VAL A 1 290 ? -13.985 5.502 16.757 1.00 98.38 290 VAL A N 1
ATOM 1990 C CA . VAL A 1 290 ? -13.134 5.105 17.880 1.00 98.38 290 VAL A CA 1
ATOM 1991 C C . VAL A 1 290 ? -11.927 6.033 17.914 1.00 98.38 290 VAL A C 1
ATOM 1993 O O . VAL A 1 290 ? -11.054 5.948 17.051 1.00 98.38 290 VAL A O 1
ATOM 1996 N N . ALA A 1 291 ? -11.858 6.914 18.913 1.00 97.31 291 ALA A N 1
ATOM 1997 C CA . ALA A 1 291 ? -10.904 8.020 18.920 1.00 97.31 291 ALA A CA 1
ATOM 1998 C C . ALA A 1 291 ? -10.091 8.140 20.216 1.00 97.31 291 ALA A C 1
ATOM 2000 O O . ALA A 1 291 ? -10.637 8.207 21.320 1.00 97.31 291 ALA A O 1
ATOM 2001 N N . SER A 1 292 ? -8.773 8.281 20.060 1.00 95.81 292 SER A N 1
ATOM 2002 C CA . SER A 1 292 ? -7.846 8.760 21.090 1.00 95.81 292 SER A CA 1
ATOM 2003 C C . SER A 1 292 ? -7.097 9.997 20.584 1.00 95.81 292 SER A C 1
ATOM 2005 O O . SER A 1 292 ? -6.101 9.910 19.865 1.00 95.81 292 SER A O 1
ATOM 2007 N N . THR A 1 293 ? -7.558 11.186 20.967 1.00 90.00 293 THR A N 1
ATOM 2008 C CA . THR A 1 293 ? -7.142 12.452 20.327 1.00 90.00 293 THR A CA 1
ATOM 2009 C C . THR A 1 293 ? -5.788 13.012 20.799 1.00 90.00 293 THR A C 1
ATOM 2011 O O . THR A 1 293 ? -5.450 14.157 20.508 1.00 90.00 293 THR A O 1
ATOM 2014 N N . GLY A 1 294 ? -5.022 12.254 21.581 1.00 91.31 294 GLY A N 1
ATOM 2015 C CA . GLY A 1 294 ? -3.792 12.688 22.247 1.00 91.31 294 GLY A CA 1
ATOM 2016 C C . GLY A 1 294 ? -2.623 11.754 21.951 1.00 91.31 294 GLY A C 1
ATOM 2017 O O . GLY A 1 294 ? -2.239 11.573 20.798 1.00 91.31 294 GLY A O 1
ATOM 2018 N N . SER A 1 295 ? -2.008 11.197 22.996 1.00 91.62 295 SER A N 1
ATOM 2019 C CA . SER A 1 295 ? -0.903 10.229 22.882 1.00 91.62 295 SE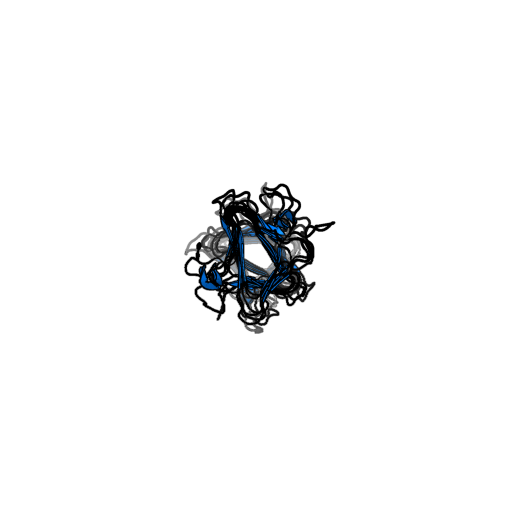R A CA 1
ATOM 2020 C C . SER A 1 295 ? -1.347 8.764 22.895 1.00 91.62 295 SER A C 1
ATOM 2022 O O . SER A 1 295 ? -0.505 7.879 22.780 1.00 91.62 295 SER A O 1
ATOM 2024 N N . GLY A 1 296 ? -2.635 8.490 23.113 1.00 95.81 296 GLY A N 1
ATOM 2025 C CA . GLY A 1 296 ? -3.130 7.120 23.188 1.00 95.81 296 GLY A CA 1
ATOM 2026 C C . GLY A 1 296 ? -3.154 6.461 21.808 1.00 95.81 296 GLY A C 1
ATOM 2027 O O . GLY A 1 296 ? -3.481 7.106 20.813 1.00 95.81 296 GLY A O 1
ATOM 2028 N N . SER A 1 297 ? -2.805 5.180 21.786 1.00 96.81 297 SER A N 1
ATOM 2029 C CA . SER A 1 297 ? -2.795 4.283 20.626 1.00 96.81 297 SER A CA 1
ATOM 2030 C C . SER A 1 297 ? -4.025 3.376 20.615 1.00 96.81 297 SER A C 1
ATOM 2032 O O . SER A 1 297 ? -4.705 3.230 21.639 1.00 96.81 297 SER A O 1
ATOM 2034 N N . LEU A 1 298 ? -4.318 2.799 19.450 1.00 98.50 298 LEU A N 1
ATOM 2035 C CA . LEU A 1 298 ? -5.505 1.981 19.203 1.00 98.50 298 LEU A CA 1
ATOM 2036 C C . LEU A 1 298 ? -5.061 0.565 18.828 1.00 98.50 298 LEU A C 1
ATOM 2038 O O . LEU A 1 298 ? -4.274 0.382 17.903 1.00 98.50 298 LEU A O 1
ATOM 2042 N N . ASP A 1 299 ? -5.575 -0.434 19.541 1.00 98.62 299 ASP A N 1
ATOM 2043 C CA . ASP A 1 299 ? -5.275 -1.851 19.324 1.00 98.62 299 ASP A CA 1
ATOM 2044 C C . ASP A 1 299 ? -6.569 -2.640 19.087 1.00 98.62 299 ASP A C 1
ATOM 2046 O O . ASP A 1 299 ? -7.344 -2.885 20.017 1.00 98.62 299 ASP A O 1
ATOM 2050 N N . ILE A 1 300 ? -6.828 -2.999 17.831 1.00 98.69 300 ILE A N 1
ATOM 2051 C CA . ILE A 1 300 ? -8.106 -3.539 17.365 1.00 98.69 300 ILE A CA 1
ATOM 2052 C C . ILE A 1 300 ? -7.890 -4.956 16.833 1.00 98.69 300 ILE A C 1
ATOM 2054 O O . ILE A 1 300 ? -7.124 -5.155 15.891 1.00 98.69 300 ILE A O 1
ATOM 2058 N N . ALA A 1 301 ? -8.577 -5.943 17.413 1.00 98.12 301 ALA A N 1
ATOM 2059 C CA . ALA A 1 301 ? -8.399 -7.349 17.052 1.00 98.12 301 ALA A CA 1
ATOM 2060 C C . ALA A 1 301 ? -9.722 -8.129 16.932 1.00 98.12 301 ALA A C 1
ATOM 2062 O O . ALA A 1 301 ? -10.419 -8.364 17.924 1.00 98.12 301 ALA A O 1
ATOM 2063 N N . ALA A 1 302 ? -10.026 -8.604 15.723 1.00 98.38 302 ALA A N 1
ATOM 2064 C CA . ALA A 1 302 ? -11.100 -9.552 15.420 1.00 98.38 302 ALA A CA 1
ATOM 2065 C C . ALA A 1 302 ? -10.497 -10.949 15.172 1.00 98.38 302 ALA A C 1
ATOM 2067 O O . ALA A 1 302 ? -9.874 -11.195 14.144 1.00 98.38 302 ALA A O 1
ATOM 2068 N N . SER A 1 303 ? -10.618 -11.869 16.132 1.00 96.62 303 SER A N 1
ATOM 2069 C CA . SER A 1 303 ? -9.725 -13.046 16.184 1.00 96.62 303 SER A CA 1
ATOM 2070 C C . SER A 1 303 ? -10.008 -14.121 15.126 1.00 96.62 303 SER A C 1
ATOM 2072 O O . SER A 1 303 ? -9.078 -14.754 14.636 1.00 96.62 303 SER A O 1
ATOM 2074 N N . ALA A 1 304 ? -11.280 -14.374 14.813 1.00 96.06 304 ALA A N 1
ATOM 2075 C CA . ALA A 1 304 ? -11.708 -15.453 13.913 1.00 96.06 304 ALA A CA 1
ATOM 2076 C C . ALA A 1 304 ? -12.636 -14.973 12.790 1.00 96.06 304 ALA A C 1
ATOM 2078 O O . ALA A 1 304 ? -13.375 -15.766 12.214 1.00 96.06 304 ALA A O 1
ATOM 2079 N N . GLY A 1 305 ? -12.695 -13.665 12.567 1.00 96.88 305 GLY A N 1
ATOM 2080 C CA . GLY A 1 305 ? -13.598 -13.062 11.605 1.00 96.88 305 GLY A CA 1
ATOM 2081 C C . GLY A 1 305 ? -13.083 -11.718 11.119 1.00 96.88 305 GLY A C 1
ATOM 2082 O O . GLY A 1 305 ? -11.980 -11.285 11.435 1.00 96.88 305 GLY A O 1
ATOM 2083 N N . SER A 1 306 ? -13.919 -11.044 10.339 1.00 98.31 306 SER A N 1
ATOM 2084 C CA . SER A 1 306 ? -13.567 -9.779 9.693 1.00 98.31 306 SER A CA 1
ATOM 2085 C C . SER A 1 306 ? -13.617 -8.569 10.639 1.00 98.31 306 SER A C 1
ATOM 2087 O O . SER A 1 306 ? -14.361 -8.573 11.623 1.00 98.31 306 SER A O 1
ATOM 2089 N N . LEU A 1 307 ? -12.920 -7.498 10.264 1.00 98.69 307 LEU A N 1
ATOM 2090 C CA . LEU A 1 307 ? -13.208 -6.129 10.701 1.00 98.69 307 LEU A CA 1
ATOM 2091 C C . LEU A 1 307 ? -14.006 -5.450 9.581 1.00 98.69 307 LEU A C 1
ATOM 2093 O O . LEU A 1 307 ? -13.576 -5.456 8.430 1.00 98.69 307 LEU A O 1
ATOM 2097 N N . ARG A 1 308 ? -15.192 -4.923 9.885 1.00 98.06 308 ARG A N 1
ATOM 2098 C CA . ARG A 1 308 ? -16.062 -4.270 8.898 1.00 98.06 308 ARG A CA 1
ATOM 2099 C C . ARG A 1 308 ? -16.392 -2.857 9.335 1.00 98.06 308 ARG A C 1
ATOM 2101 O O . ARG A 1 308 ? -17.042 -2.688 10.361 1.00 98.06 308 ARG A O 1
ATOM 2108 N N . MET A 1 309 ? -15.997 -1.876 8.544 1.00 98.44 309 MET A N 1
ATOM 2109 C CA . MET A 1 309 ? -16.376 -0.481 8.728 1.00 98.44 309 MET A CA 1
ATOM 2110 C C . MET A 1 309 ? -17.386 -0.089 7.649 1.00 98.44 309 MET A C 1
ATOM 2112 O O . MET A 1 309 ? -17.352 -0.609 6.535 1.00 98.44 309 MET A O 1
ATOM 2116 N N . ALA A 1 310 ? -18.323 0.790 7.990 1.00 97.88 310 ALA A N 1
ATOM 2117 C CA . ALA A 1 310 ? -18.983 1.608 6.985 1.00 97.88 310 ALA A CA 1
ATOM 2118 C C . ALA A 1 310 ? -17.982 2.641 6.445 1.00 97.88 310 ALA A C 1
ATOM 2120 O O . ALA A 1 310 ? -17.078 3.038 7.176 1.00 97.88 310 ALA A O 1
ATOM 2121 N N . ALA A 1 311 ? -18.193 3.099 5.213 1.00 95.31 311 ALA A N 1
ATOM 2122 C CA . ALA A 1 311 ? -17.403 4.140 4.551 1.00 95.31 311 ALA A CA 1
ATOM 2123 C C . ALA A 1 311 ? -17.054 5.346 5.448 1.00 95.31 311 ALA A C 1
ATOM 2125 O O . ALA A 1 311 ? -15.915 5.785 5.521 1.00 95.31 311 ALA A O 1
ATOM 2126 N N . ASP A 1 312 ? -18.036 5.858 6.194 1.00 95.31 312 ASP A N 1
ATOM 2127 C CA . ASP A 1 312 ? -17.901 7.037 7.057 1.00 95.31 312 ASP A CA 1
ATOM 2128 C C . ASP A 1 312 ? -17.635 6.705 8.538 1.00 95.31 312 ASP A C 1
ATOM 2130 O O . ASP A 1 312 ? -17.704 7.588 9.394 1.00 95.31 312 ASP A O 1
ATOM 2134 N N . ALA A 1 313 ? -17.363 5.440 8.867 1.00 97.75 313 ALA A N 1
ATOM 2135 C CA . ALA A 1 313 ? -16.916 5.034 10.195 1.00 97.75 313 ALA A CA 1
ATOM 2136 C C . ALA A 1 313 ? -15.396 5.159 10.311 1.00 97.75 313 ALA A C 1
ATOM 2138 O O . ALA A 1 313 ? -14.697 5.064 9.302 1.00 97.75 313 ALA A O 1
ATOM 2139 N N . GLY A 1 314 ? -14.858 5.305 11.528 1.00 97.62 314 GLY A N 1
ATOM 2140 C CA . GLY A 1 314 ? -13.421 5.529 11.636 1.00 97.62 314 GLY A CA 1
ATOM 2141 C C . GLY A 1 314 ? -12.694 5.172 12.922 1.00 97.62 314 GLY A C 1
ATOM 2142 O O . GLY A 1 314 ? -13.270 5.018 14.000 1.00 97.62 314 GLY A O 1
ATOM 2143 N N . PHE A 1 315 ? -11.375 5.060 12.769 1.00 98.62 315 PHE A N 1
ATOM 2144 C CA . PHE A 1 315 ? -10.390 4.950 13.840 1.00 98.62 315 PHE A CA 1
ATOM 2145 C C . PHE A 1 315 ? -9.475 6.174 13.806 1.00 98.62 315 PHE A C 1
ATOM 2147 O O . PHE A 1 315 ? -8.793 6.400 12.808 1.00 98.62 315 PHE A O 1
ATOM 2154 N N . THR A 1 316 ? -9.409 6.925 14.905 1.00 98.12 316 THR A N 1
ATOM 2155 C CA . THR A 1 316 ? -8.639 8.173 14.970 1.00 98.12 316 THR A CA 1
ATOM 2156 C C . THR A 1 316 ? -7.646 8.166 16.128 1.00 98.12 316 THR A C 1
ATOM 2158 O O . THR A 1 316 ? -8.003 8.008 17.299 1.00 98.12 316 THR A O 1
ATOM 2161 N N . SER A 1 317 ? -6.386 8.443 15.819 1.00 96.81 317 SER A N 1
ATOM 2162 C CA . SER A 1 317 ? -5.335 8.791 16.765 1.00 96.81 317 SER A CA 1
ATOM 2163 C C . SER A 1 317 ? -4.551 10.009 16.272 1.00 96.81 317 SER A C 1
ATOM 2165 O O . SER A 1 317 ? -4.518 10.329 15.082 1.00 96.81 317 SER A O 1
ATOM 2167 N N . VAL A 1 318 ? -3.908 10.726 17.198 1.00 95.12 318 VAL A N 1
ATOM 2168 C CA . VAL A 1 318 ? -3.022 11.841 16.823 1.00 95.12 318 VAL A CA 1
ATOM 2169 C C . VAL A 1 318 ? -1.563 11.413 16.873 1.00 95.12 318 VAL A C 1
ATOM 2171 O O . VAL A 1 318 ? -0.902 11.427 15.845 1.00 95.12 318 VAL A O 1
ATOM 2174 N N . ASN A 1 319 ? -1.052 11.029 18.048 1.00 93.44 319 ASN A N 1
ATOM 2175 C CA . ASN A 1 319 ? 0.369 10.679 18.217 1.00 93.44 319 ASN A CA 1
ATOM 2176 C C . ASN A 1 319 ? 0.611 9.202 18.563 1.00 93.44 319 ASN A C 1
ATOM 2178 O O . ASN A 1 319 ? 1.756 8.816 18.771 1.00 93.44 319 ASN A O 1
ATOM 2182 N N . GLY A 1 320 ? -0.446 8.403 18.719 1.00 95.38 320 GLY A N 1
ATOM 2183 C CA . GLY A 1 320 ? -0.330 6.973 18.995 1.00 95.38 320 GLY A CA 1
ATOM 2184 C C . GLY A 1 320 ? -0.519 6.157 17.724 1.00 95.38 320 GLY A C 1
ATOM 2185 O O . GLY A 1 320 ? -1.374 6.497 16.915 1.00 95.38 320 GLY A O 1
ATOM 2186 N N . ASP A 1 321 ? 0.227 5.069 17.564 1.00 97.00 321 ASP A N 1
ATOM 2187 C CA . ASP A 1 321 ? 0.039 4.170 16.423 1.00 97.00 321 ASP A CA 1
ATOM 2188 C C . ASP A 1 321 ? -1.350 3.492 16.464 1.00 97.00 321 ASP A C 1
ATOM 2190 O O . ASP A 1 321 ? -1.964 3.340 17.532 1.00 97.00 321 ASP A O 1
ATOM 2194 N N . ILE A 1 322 ? -1.844 3.068 15.300 1.00 98.38 322 ILE A N 1
ATOM 2195 C CA . ILE A 1 322 ? -3.068 2.265 15.161 1.00 98.38 322 ILE A CA 1
ATOM 2196 C C . ILE A 1 322 ? -2.686 0.882 14.637 1.00 98.38 322 ILE A C 1
ATOM 2198 O O . ILE A 1 322 ? -1.982 0.756 13.635 1.00 98.38 322 ILE A O 1
ATOM 2202 N N . ARG A 1 323 ? -3.179 -0.172 15.291 1.00 98.31 323 ARG A N 1
ATOM 2203 C CA . ARG A 1 323 ? -3.017 -1.558 14.843 1.00 98.31 323 ARG A CA 1
ATOM 2204 C C . ARG A 1 323 ? -4.378 -2.210 14.639 1.00 98.31 323 ARG A C 1
ATOM 2206 O O . ARG A 1 323 ? -5.154 -2.322 15.586 1.00 98.31 323 ARG A O 1
ATOM 2213 N N . LEU A 1 324 ? -4.638 -2.655 13.412 1.00 98.75 324 LEU A N 1
ATOM 2214 C CA . LEU A 1 324 ? -5.842 -3.378 13.009 1.00 98.75 324 LEU A CA 1
ATOM 2215 C C . LEU A 1 324 ? -5.462 -4.815 12.643 1.00 98.75 324 LEU A C 1
ATOM 2217 O O . LEU A 1 324 ? -4.662 -5.034 11.736 1.00 98.75 324 LEU A O 1
ATOM 2221 N N . ALA A 1 325 ? -6.034 -5.795 13.334 1.00 98.25 325 ALA A N 1
ATOM 2222 C CA . ALA A 1 325 ? -5.814 -7.212 13.067 1.00 98.25 325 ALA A CA 1
ATOM 2223 C C . ALA A 1 325 ? -7.150 -7.947 12.914 1.00 98.25 325 ALA A C 1
ATOM 2225 O O . ALA A 1 325 ? -8.018 -7.845 13.786 1.00 98.25 325 ALA A O 1
ATOM 2226 N N . ALA A 1 326 ? -7.323 -8.707 11.831 1.00 98.12 326 ALA A N 1
ATOM 2227 C CA . ALA A 1 326 ? -8.550 -9.469 11.612 1.00 98.12 326 ALA A CA 1
ATOM 2228 C C . ALA A 1 326 ? -8.341 -10.823 10.925 1.00 98.12 326 ALA A C 1
ATOM 2230 O O . ALA A 1 326 ? -7.659 -10.933 9.904 1.00 98.12 326 ALA A O 1
ATOM 2231 N N . GLY A 1 327 ? -9.055 -11.821 11.435 1.00 96.38 327 GLY A N 1
ATOM 2232 C CA . GLY A 1 327 ? -9.301 -13.089 10.768 1.00 96.38 327 GLY A CA 1
ATOM 2233 C C . GLY A 1 327 ? -8.295 -14.186 11.078 1.00 96.38 327 GLY A C 1
ATOM 2234 O O . GLY A 1 327 ? -7.148 -13.941 11.455 1.00 96.38 327 GLY A O 1
ATOM 2235 N N . ASN A 1 328 ? -8.727 -15.420 10.849 1.00 95.50 328 ASN A N 1
ATOM 2236 C CA . ASN A 1 328 ? -7.891 -16.620 10.908 1.00 95.50 328 ASN A CA 1
ATOM 2237 C C . ASN A 1 328 ? -8.040 -17.517 9.666 1.00 95.50 328 ASN A C 1
ATOM 2239 O O . ASN A 1 328 ? -7.393 -18.565 9.596 1.00 95.50 328 ASN A O 1
ATOM 2243 N N . ASP A 1 329 ? -8.860 -17.099 8.700 1.00 94.88 329 ASP A N 1
ATOM 2244 C CA . ASP A 1 329 ? -9.101 -17.771 7.432 1.00 94.88 329 ASP A CA 1
ATOM 2245 C C . ASP A 1 329 ? -8.987 -16.787 6.259 1.00 94.88 329 ASP A C 1
ATOM 2247 O O . ASP A 1 329 ? -9.290 -15.603 6.369 1.00 94.88 329 ASP A O 1
ATOM 2251 N N . VAL A 1 330 ? -8.592 -17.289 5.089 1.00 93.38 330 VAL A N 1
ATOM 2252 C CA . VAL A 1 330 ? -8.403 -16.472 3.879 1.00 93.38 330 VAL A CA 1
ATOM 2253 C C . VAL A 1 330 ? -9.678 -15.808 3.344 1.00 93.38 330 VAL A C 1
ATOM 2255 O O . VAL A 1 330 ? -9.585 -14.968 2.449 1.00 93.38 330 VAL A O 1
ATOM 2258 N N . GLY A 1 331 ? -10.859 -16.194 3.835 1.00 93.81 331 GLY A N 1
ATOM 2259 C CA . GLY A 1 331 ? -12.127 -15.520 3.552 1.00 93.81 331 GLY A CA 1
ATOM 2260 C C . GLY A 1 331 ? -12.410 -14.292 4.426 1.00 93.81 331 GLY A C 1
ATOM 2261 O O . GLY A 1 331 ? -13.309 -13.510 4.093 1.00 93.81 331 GLY A O 1
ATOM 2262 N N . ASP A 1 332 ? -11.671 -14.109 5.521 1.00 96.50 332 ASP A N 1
ATOM 2263 C CA . ASP A 1 332 ? -11.818 -12.959 6.408 1.00 96.50 332 ASP A CA 1
ATOM 2264 C C . ASP A 1 332 ? -11.215 -11.701 5.790 1.00 96.50 332 ASP A C 1
ATOM 2266 O O . ASP A 1 332 ? -10.217 -11.749 5.082 1.00 96.50 332 ASP A O 1
ATOM 2270 N N . GLN A 1 333 ? -11.839 -10.555 6.042 1.00 97.12 333 GLN A N 1
ATOM 2271 C CA . GLN A 1 333 ? -11.451 -9.295 5.417 1.00 97.12 333 GLN A CA 1
ATOM 2272 C C . GLN A 1 333 ? -11.322 -8.182 6.450 1.00 97.12 333 GLN A C 1
ATOM 2274 O O . GLN A 1 333 ? -11.903 -8.249 7.539 1.00 97.12 333 GLN A O 1
ATOM 2279 N N . ILE A 1 334 ? -10.607 -7.130 6.072 1.00 98.69 334 ILE A N 1
ATOM 2280 C CA . ILE A 1 334 ? -10.723 -5.813 6.695 1.00 98.69 334 ILE A CA 1
ATOM 2281 C C . ILE A 1 334 ? -11.357 -4.897 5.654 1.00 98.69 334 ILE A C 1
ATOM 2283 O O . ILE A 1 334 ? -10.730 -4.627 4.639 1.00 98.69 334 ILE A O 1
ATOM 2287 N N . ALA A 1 335 ? -12.597 -4.465 5.887 1.00 97.69 335 ALA A N 1
ATOM 2288 C CA . ALA A 1 335 ? -13.234 -3.422 5.086 1.00 97.69 335 ALA A CA 1
ATOM 2289 C C . ALA A 1 335 ? -13.008 -2.073 5.775 1.00 97.69 335 ALA A C 1
ATOM 2291 O O . ALA A 1 335 ? -13.475 -1.903 6.908 1.00 97.69 335 ALA A O 1
ATOM 2292 N N . LEU A 1 336 ? -12.257 -1.184 5.130 1.00 98.06 336 LEU A N 1
ATOM 2293 C CA . LEU A 1 336 ? -11.849 0.118 5.649 1.00 98.06 336 LEU A CA 1
ATOM 2294 C C . LEU A 1 336 ? -12.913 1.174 5.365 1.00 98.06 336 LEU A C 1
ATOM 2296 O O . LEU A 1 336 ? -13.434 1.239 4.268 1.00 98.06 336 LEU A O 1
ATOM 2300 N N . GLY A 1 337 ? -13.242 1.963 6.383 1.00 97.19 337 GLY A N 1
ATOM 2301 C CA . GLY A 1 337 ? -13.748 3.318 6.186 1.00 97.19 337 GLY A CA 1
ATOM 2302 C C . GLY A 1 337 ? -12.559 4.252 6.365 1.00 97.19 337 GLY A C 1
ATOM 2303 O O . GLY A 1 337 ? -11.533 4.088 5.722 1.00 97.19 337 GLY A O 1
ATOM 2304 N N . VAL A 1 338 ? -12.603 5.122 7.371 1.00 97.88 338 VAL A N 1
ATOM 2305 C CA . VAL A 1 338 ? -11.540 6.107 7.613 1.00 97.88 338 VAL A CA 1
ATOM 2306 C C . VAL A 1 338 ? -10.608 5.710 8.769 1.00 97.88 338 VAL A C 1
ATOM 2308 O O . VAL A 1 338 ? -11.034 5.485 9.900 1.00 97.88 338 VAL A O 1
ATOM 2311 N N . VAL A 1 339 ? -9.299 5.688 8.537 1.00 98.69 339 VAL A N 1
ATOM 2312 C CA . VAL A 1 339 ? -8.259 5.416 9.541 1.00 98.69 339 VAL A CA 1
ATOM 2313 C C . VAL A 1 339 ? -7.244 6.554 9.549 1.00 98.69 339 VAL A C 1
ATOM 2315 O O . VAL A 1 339 ? -6.511 6.764 8.585 1.00 98.69 339 VAL A O 1
ATOM 2318 N N . ILE A 1 340 ? -7.166 7.293 10.654 1.00 98.44 340 ILE A N 1
ATOM 2319 C CA . ILE A 1 340 ? -6.314 8.481 10.771 1.00 98.44 340 ILE A CA 1
ATOM 2320 C C . ILE A 1 340 ? -5.372 8.331 11.963 1.00 98.44 340 ILE A C 1
ATOM 2322 O O . ILE A 1 340 ? -5.818 8.341 13.104 1.00 98.44 340 ILE A O 1
ATOM 2326 N N . ALA A 1 341 ? -4.068 8.291 11.699 1.00 97.19 341 ALA A N 1
ATOM 2327 C CA . ALA A 1 341 ? -2.993 8.389 12.683 1.00 97.19 341 ALA A CA 1
ATOM 2328 C C . ALA A 1 341 ? -2.115 9.609 12.354 1.00 97.19 341 ALA A C 1
ATOM 2330 O O . ALA A 1 341 ? -1.034 9.486 11.786 1.00 97.19 341 ALA A O 1
ATOM 2331 N N . ALA A 1 342 ? -2.600 10.816 12.660 1.00 95.31 342 ALA A N 1
ATOM 2332 C CA . ALA A 1 342 ? -2.116 12.055 12.030 1.00 95.31 342 ALA A CA 1
ATOM 2333 C C . ALA A 1 342 ? -0.593 12.302 12.116 1.00 95.31 342 ALA A C 1
ATOM 2335 O O . ALA A 1 342 ? -0.027 12.886 11.197 1.00 95.31 342 ALA A O 1
ATOM 2336 N N . ASN A 1 343 ? 0.052 11.873 13.205 1.00 95.38 343 ASN A N 1
ATOM 2337 C CA . ASN A 1 343 ? 1.494 11.994 13.442 1.00 95.38 343 ASN A CA 1
ATOM 2338 C C . ASN A 1 343 ? 2.128 10.637 13.814 1.00 95.38 343 ASN A C 1
ATOM 2340 O O . ASN A 1 343 ? 3.106 10.602 14.565 1.00 95.38 343 ASN A O 1
ATOM 2344 N N . ALA A 1 344 ? 1.528 9.526 13.393 1.00 96.25 344 ALA A N 1
ATOM 2345 C CA . ALA A 1 344 ? 1.916 8.181 13.805 1.00 96.25 344 ALA A CA 1
ATOM 2346 C C . ALA A 1 344 ? 1.682 7.172 12.668 1.00 96.25 344 ALA A C 1
ATOM 2348 O O . ALA A 1 344 ? 1.273 7.548 11.569 1.00 96.25 344 ALA A O 1
ATOM 2349 N N . ASN A 1 345 ? 1.969 5.898 12.913 1.00 97.75 345 ASN A N 1
ATOM 2350 C CA . ASN A 1 345 ? 1.887 4.852 11.899 1.00 97.75 345 ASN A CA 1
ATOM 2351 C C . ASN A 1 345 ? 0.622 3.998 12.054 1.00 97.75 345 ASN A C 1
ATOM 2353 O O . ASN A 1 345 ? 0.067 3.841 13.147 1.00 97.75 345 ASN A O 1
ATOM 2357 N N . VAL A 1 346 ? 0.203 3.390 10.947 1.00 98.62 346 VAL A N 1
ATOM 2358 C CA . VAL A 1 346 ? -0.890 2.416 10.886 1.00 98.62 346 VAL A CA 1
ATOM 2359 C C . VAL A 1 346 ? -0.326 1.062 10.465 1.00 98.62 346 VAL A C 1
ATOM 2361 O O . VAL A 1 346 ? 0.461 0.966 9.524 1.00 98.62 346 VAL A O 1
ATOM 2364 N N . SER A 1 347 ? -0.740 -0.002 11.152 1.00 98.38 347 SER A N 1
ATOM 2365 C CA . SER A 1 347 ? -0.479 -1.384 10.744 1.00 98.38 347 SER A CA 1
ATOM 2366 C C . SER A 1 347 ? -1.788 -2.132 10.555 1.00 98.38 347 SER A C 1
ATOM 2368 O O . SER A 1 347 ? -2.630 -2.154 11.456 1.00 98.38 347 SER A O 1
ATOM 2370 N N . ILE A 1 348 ? -1.936 -2.771 9.399 1.00 98.75 348 ILE A N 1
ATOM 2371 C CA . ILE A 1 348 ? -3.101 -3.568 9.025 1.00 98.75 348 ILE A CA 1
ATOM 2372 C C . ILE A 1 348 ? -2.637 -4.999 8.767 1.00 98.75 348 ILE A C 1
ATOM 2374 O O . ILE A 1 348 ? -1.762 -5.242 7.937 1.00 98.75 348 ILE A O 1
ATOM 2378 N N . SER A 1 349 ? -3.223 -5.962 9.474 1.00 98.12 349 SER A N 1
ATOM 2379 C CA . SER A 1 349 ? -2.938 -7.379 9.272 1.00 98.12 349 SER A CA 1
ATOM 2380 C C . SER A 1 349 ? -4.216 -8.187 9.124 1.00 98.12 349 SER A C 1
ATOM 2382 O O . SER A 1 349 ? -5.109 -8.135 9.972 1.00 98.12 349 SER A O 1
ATOM 2384 N N . THR A 1 350 ? -4.307 -8.963 8.048 1.00 98.19 350 THR A N 1
ATOM 2385 C CA . THR A 1 350 ? -5.434 -9.869 7.848 1.00 98.19 350 THR A CA 1
ATOM 2386 C C . THR A 1 350 ? -5.057 -11.120 7.077 1.00 98.19 350 THR A C 1
ATOM 2388 O O . THR A 1 350 ? -4.156 -11.126 6.243 1.00 98.19 350 THR A O 1
ATOM 2391 N N . THR A 1 351 ? -5.770 -12.206 7.349 1.00 96.50 351 THR A N 1
ATOM 2392 C CA . THR A 1 351 ? -5.589 -13.486 6.657 1.00 96.50 351 THR A CA 1
ATOM 2393 C C . THR A 1 351 ? -6.226 -13.528 5.268 1.00 96.50 351 THR A C 1
ATOM 2395 O O . THR A 1 351 ? -5.827 -14.381 4.473 1.00 96.50 351 THR A O 1
ATOM 2398 N N . GLY A 1 352 ? -7.141 -12.614 4.930 1.00 96.69 352 GLY A N 1
ATOM 2399 C CA . GLY A 1 352 ? -7.673 -12.445 3.572 1.00 96.69 352 GLY A CA 1
ATOM 2400 C C . GLY A 1 352 ? -7.321 -11.088 2.964 1.00 96.69 352 GLY A C 1
ATOM 2401 O O . GLY A 1 352 ? -6.139 -10.747 2.886 1.00 96.69 352 GLY A O 1
ATOM 2402 N N . SER A 1 353 ? -8.314 -10.358 2.453 1.00 97.50 353 SER A N 1
ATOM 2403 C CA . SER A 1 353 ? -8.103 -9.086 1.737 1.00 97.50 353 SER A CA 1
ATOM 2404 C C . SER A 1 353 ? -8.437 -7.875 2.603 1.00 97.50 353 SER A C 1
ATOM 2406 O O . SER A 1 353 ? -9.390 -7.897 3.386 1.00 97.50 353 SER A O 1
ATOM 2408 N N . VAL A 1 354 ? -7.679 -6.799 2.419 1.00 98.56 354 VAL A N 1
ATOM 2409 C CA . VAL A 1 354 ? -8.072 -5.455 2.846 1.00 98.56 354 VAL A CA 1
ATOM 2410 C C . VAL A 1 354 ? -8.778 -4.794 1.669 1.00 98.56 354 VAL A C 1
ATOM 2412 O O . VAL A 1 354 ? -8.239 -4.773 0.561 1.00 98.56 354 VAL A O 1
ATOM 2415 N N . VAL A 1 355 ? -9.988 -4.304 1.902 1.00 97.19 355 VAL A N 1
ATOM 2416 C CA . VAL A 1 355 ? -10.850 -3.696 0.888 1.00 97.19 355 VAL A CA 1
ATOM 2417 C C . VAL A 1 355 ? -11.330 -2.344 1.383 1.00 97.19 355 VAL A C 1
ATOM 2419 O O . VAL A 1 355 ? -11.535 -2.167 2.582 1.00 97.19 355 VAL A O 1
ATOM 2422 N N . ASP A 1 356 ? -11.535 -1.422 0.463 1.00 96.25 356 ASP A N 1
ATOM 2423 C CA . ASP A 1 356 ? -12.239 -0.178 0.730 1.00 96.25 356 ASP A CA 1
ATOM 2424 C C . ASP A 1 356 ? -13.758 -0.463 0.850 1.00 96.25 356 ASP A C 1
ATOM 2426 O O . ASP A 1 356 ? -14.319 -1.299 0.122 1.00 96.25 356 ASP A O 1
ATOM 2430 N N . ALA A 1 357 ? -14.400 0.129 1.861 1.00 95.25 357 ALA A N 1
ATOM 2431 C CA . ALA A 1 357 ? -15.829 0.016 2.135 1.00 95.25 357 ALA A CA 1
ATOM 2432 C C . ALA A 1 357 ? -16.692 1.012 1.347 1.00 95.25 357 ALA A C 1
ATOM 2434 O O . ALA A 1 357 ? -17.925 0.864 1.357 1.00 95.25 357 ALA A O 1
ATOM 2435 N N . ASP A 1 358 ? -16.098 2.001 0.686 1.00 91.19 358 ASP A N 1
ATOM 2436 C CA . ASP A 1 358 ? -16.794 2.920 -0.190 1.00 91.19 358 ASP A CA 1
ATOM 2437 C C . ASP A 1 358 ? -17.430 2.189 -1.379 1.00 91.19 358 ASP A C 1
ATOM 2439 O O . ASP A 1 358 ? -16.945 1.217 -1.969 1.00 91.19 358 ASP A O 1
ATOM 2443 N N . ALA A 1 359 ? -18.658 2.606 -1.682 1.00 81.56 359 ALA A N 1
ATOM 2444 C CA . ALA A 1 359 ? -19.474 1.934 -2.675 1.00 81.56 359 ALA A CA 1
ATOM 2445 C C . ALA A 1 359 ? -19.141 2.450 -4.075 1.00 81.56 359 ALA A C 1
ATOM 2447 O O . ALA A 1 359 ? -19.735 3.424 -4.548 1.00 81.56 359 ALA A O 1
ATOM 2448 N N . VAL A 1 360 ? -18.290 1.731 -4.800 1.00 77.38 360 VAL A N 1
ATOM 2449 C CA . VAL A 1 360 ? -18.013 2.047 -6.203 1.00 77.38 360 VAL A CA 1
ATOM 2450 C C . VAL A 1 360 ? -18.986 1.367 -7.170 1.00 77.38 360 VAL A C 1
ATOM 2452 O O . VAL A 1 360 ? -19.163 0.148 -7.204 1.00 77.38 360 VAL A O 1
ATOM 2455 N N . SER A 1 361 ? -19.652 2.179 -7.998 1.00 63.66 361 SER A N 1
ATOM 2456 C CA . SER A 1 361 ? -20.512 1.692 -9.094 1.00 63.66 361 SER A CA 1
ATOM 2457 C C . SER A 1 361 ? -19.780 1.602 -10.441 1.00 63.66 361 SER A C 1
ATOM 2459 O O . SER A 1 361 ? -20.220 0.864 -11.325 1.00 63.66 361 SER A O 1
ATOM 2461 N N . SER A 1 362 ? -18.654 2.313 -10.587 1.00 57.22 362 SER A N 1
ATOM 2462 C CA . SER A 1 362 ? -17.683 2.177 -11.680 1.00 57.22 362 SER A CA 1
ATOM 2463 C C . SER A 1 362 ? -16.403 2.975 -11.378 1.00 57.22 362 SER A C 1
ATOM 2465 O O . SER A 1 362 ? -16.495 4.196 -11.267 1.00 57.22 362 SER A O 1
ATOM 2467 N N . GLY A 1 363 ? -15.236 2.320 -11.362 1.00 63.75 363 GLY A N 1
ATOM 2468 C CA . GLY A 1 363 ? -13.933 2.956 -11.079 1.00 63.75 363 GLY A CA 1
ATOM 2469 C C . GLY A 1 363 ? -13.608 3.046 -9.582 1.00 63.75 363 GLY A C 1
ATOM 2470 O O . GLY A 1 363 ? -14.368 2.492 -8.802 1.00 63.75 363 GLY A O 1
ATOM 2471 N N . ASP A 1 364 ? -12.512 3.735 -9.239 1.00 75.56 364 ASP A N 1
ATOM 2472 C CA . ASP A 1 364 ? -12.174 4.171 -7.865 1.00 75.56 364 ASP A CA 1
ATOM 2473 C C . ASP A 1 364 ? -13.066 5.332 -7.428 1.00 75.56 364 ASP A C 1
ATOM 2475 O O . ASP A 1 364 ? -13.499 6.137 -8.271 1.00 75.56 364 ASP A O 1
ATOM 2479 N N . ASP A 1 365 ? -13.257 5.485 -6.122 1.00 84.81 365 ASP A N 1
ATOM 2480 C CA . ASP A 1 365 ? -13.626 6.770 -5.540 1.00 84.81 365 ASP A CA 1
ATOM 2481 C C . ASP A 1 365 ? -12.387 7.650 -5.247 1.00 84.81 365 ASP A C 1
ATOM 2483 O O . ASP A 1 365 ? -11.424 7.674 -6.011 1.00 84.81 365 ASP A O 1
ATOM 2487 N N . THR A 1 366 ? -12.493 8.557 -4.279 1.00 87.88 366 THR A N 1
ATOM 2488 C CA . THR A 1 366 ? -11.448 9.545 -3.956 1.00 87.88 366 THR A CA 1
ATOM 2489 C C . THR A 1 366 ? -11.361 9.816 -2.454 1.00 87.88 366 THR A C 1
ATOM 2491 O O . THR A 1 366 ? -10.695 10.772 -2.038 1.00 87.88 366 THR A O 1
ATOM 2494 N N . THR A 1 367 ? -12.119 9.080 -1.646 1.00 92.19 367 THR A N 1
ATOM 2495 C CA . THR A 1 367 ? -12.199 9.275 -0.204 1.00 92.19 367 THR A CA 1
ATOM 2496 C C . THR A 1 367 ? -11.007 8.586 0.430 1.00 92.19 367 THR A C 1
ATOM 2498 O O . THR A 1 367 ? -10.766 7.421 0.205 1.00 92.19 367 THR A O 1
ATOM 2501 N N . VAL A 1 368 ? -10.203 9.332 1.189 1.00 96.81 368 VAL A N 1
ATOM 2502 C CA . VAL A 1 368 ? -8.986 8.767 1.787 1.00 96.81 368 VAL A CA 1
ATOM 2503 C C . VAL A 1 368 ? -9.356 7.788 2.896 1.00 96.81 368 VAL A C 1
ATOM 2505 O O . VAL A 1 368 ? -9.841 8.215 3.949 1.00 96.81 368 VAL A O 1
ATOM 2508 N N . ASP A 1 369 ? -9.028 6.517 2.686 1.00 98.00 369 ASP A N 1
ATOM 2509 C CA . ASP A 1 369 ? -9.175 5.445 3.667 1.00 98.00 369 ASP A CA 1
ATOM 2510 C C . ASP A 1 369 ? -8.154 5.564 4.790 1.00 98.00 369 ASP A C 1
ATOM 2512 O O . ASP A 1 369 ? -8.474 5.384 5.963 1.00 98.00 369 ASP A O 1
ATOM 2516 N N . VAL A 1 370 ? -6.890 5.842 4.451 1.00 98.69 370 VAL A N 1
ATOM 2517 C CA . VAL A 1 370 ? -5.790 5.819 5.425 1.00 98.69 370 VAL A CA 1
ATOM 2518 C C . VAL A 1 370 ? -4.949 7.081 5.356 1.00 98.69 370 VAL A C 1
ATOM 2520 O O . VAL A 1 370 ? -4.312 7.368 4.348 1.00 98.69 370 VAL A O 1
ATOM 2523 N N . ARG A 1 371 ? -4.851 7.791 6.483 1.00 98.62 371 ARG A N 1
ATOM 2524 C CA . ARG A 1 371 ? -3.937 8.922 6.667 1.00 98.62 371 ARG A CA 1
ATOM 2525 C C . ARG A 1 371 ? -2.987 8.674 7.832 1.00 98.62 371 ARG A C 1
ATOM 2527 O O . ARG A 1 371 ? -3.429 8.593 8.977 1.00 98.62 371 ARG A O 1
ATOM 2534 N N . ALA A 1 372 ? -1.690 8.603 7.561 1.00 98.38 372 ALA A N 1
ATOM 2535 C CA . ALA A 1 372 ? -0.661 8.273 8.550 1.00 98.38 372 ALA A CA 1
ATOM 2536 C C . ALA A 1 372 ? 0.712 8.813 8.125 1.00 98.38 372 ALA A C 1
ATOM 2538 O O . ALA A 1 372 ? 0.860 9.300 7.014 1.00 98.38 372 ALA A O 1
ATOM 2539 N N . LEU A 1 373 ? 1.734 8.698 8.974 1.00 97.56 373 LEU A N 1
ATOM 2540 C CA . LEU A 1 373 ? 3.121 8.875 8.524 1.00 97.56 373 LEU A CA 1
ATOM 2541 C C . LEU A 1 373 ? 3.594 7.644 7.743 1.00 97.56 373 LEU A C 1
ATOM 2543 O O . LEU A 1 373 ? 4.125 7.757 6.647 1.00 97.56 373 LEU A O 1
ATOM 2547 N N . GLY A 1 374 ? 3.358 6.451 8.285 1.00 97.75 374 GLY A N 1
ATOM 2548 C CA . GLY A 1 374 ? 3.686 5.192 7.629 1.00 97.75 374 GLY A CA 1
ATOM 2549 C C . GLY A 1 374 ? 2.527 4.205 7.665 1.00 97.75 374 GLY A C 1
ATOM 2550 O O . GLY A 1 374 ? 1.832 4.095 8.679 1.00 97.75 374 GLY A O 1
ATOM 2551 N N . LEU A 1 375 ? 2.349 3.456 6.579 1.00 98.69 375 LEU A N 1
ATOM 2552 C CA . LEU A 1 375 ? 1.372 2.377 6.469 1.00 98.69 375 LEU A CA 1
ATOM 2553 C C . LEU A 1 375 ? 2.064 1.044 6.204 1.00 98.69 375 LEU A C 1
ATOM 2555 O O . LEU A 1 375 ? 2.663 0.829 5.150 1.00 98.69 375 LEU A O 1
ATOM 2559 N N . ARG A 1 376 ? 1.931 0.134 7.169 1.00 97.88 376 ARG A N 1
ATOM 2560 C CA . ARG A 1 376 ? 2.351 -1.263 7.070 1.00 97.88 376 ARG A CA 1
ATOM 2561 C C . ARG A 1 376 ? 1.146 -2.160 6.803 1.00 97.88 376 ARG A C 1
ATOM 2563 O O . ARG A 1 376 ? 0.176 -2.127 7.561 1.00 97.88 376 ARG A O 1
ATOM 2570 N N . VAL A 1 377 ? 1.250 -3.042 5.814 1.00 98.50 377 VAL A N 1
ATOM 2571 C CA . VAL A 1 377 ? 0.212 -4.034 5.500 1.00 98.50 377 VAL A CA 1
ATOM 2572 C C . VAL A 1 377 ? 0.804 -5.444 5.391 1.00 98.50 377 VAL A C 1
ATOM 2574 O O . VAL A 1 377 ? 1.773 -5.655 4.664 1.00 98.50 377 VAL A O 1
ATOM 2577 N N . ASP A 1 378 ? 0.188 -6.421 6.065 1.00 97.38 378 ASP A N 1
ATOM 2578 C CA . ASP A 1 378 ? 0.371 -7.865 5.815 1.00 97.38 378 ASP A CA 1
ATOM 2579 C C . ASP A 1 378 ? -1.006 -8.495 5.565 1.00 97.38 378 ASP A C 1
ATOM 2581 O O . ASP A 1 378 ? -1.783 -8.724 6.498 1.00 97.38 378 ASP A O 1
ATOM 2585 N N . ALA A 1 379 ? -1.326 -8.720 4.292 1.00 97.88 379 ALA A N 1
ATOM 2586 C CA . ALA A 1 379 ? -2.609 -9.244 3.850 1.00 97.88 379 ALA A CA 1
ATOM 2587 C C . ALA A 1 379 ? -2.451 -10.622 3.199 1.00 97.88 379 ALA A C 1
ATOM 2589 O O . ALA A 1 379 ? -1.549 -10.892 2.401 1.00 97.88 379 ALA A O 1
ATOM 2590 N N . GLY A 1 380 ? -3.374 -11.528 3.496 1.00 96.31 380 GLY A N 1
ATOM 2591 C CA . GLY A 1 380 ? -3.318 -12.883 2.974 1.00 96.31 380 GLY A CA 1
ATOM 2592 C C . GLY A 1 380 ? -3.711 -13.022 1.502 1.00 96.31 380 GLY A C 1
ATOM 2593 O O . GLY A 1 380 ? -3.288 -13.995 0.876 1.00 96.31 380 GLY A O 1
ATOM 2594 N N . LYS A 1 381 ? -4.495 -12.092 0.940 1.00 95.06 381 LYS A N 1
ATOM 2595 C CA . LYS A 1 381 ? -5.038 -12.178 -0.430 1.00 95.06 381 LYS A CA 1
ATOM 2596 C C . LYS A 1 381 ? -4.822 -10.930 -1.282 1.00 95.06 381 LYS A C 1
ATOM 2598 O O . LYS A 1 381 ? -4.354 -11.096 -2.408 1.00 95.06 381 LYS A O 1
ATOM 2603 N N . GLY A 1 382 ? -5.124 -9.739 -0.765 1.00 96.88 382 GLY A N 1
ATOM 2604 C CA . GLY A 1 382 ? -4.953 -8.470 -1.480 1.00 96.88 382 GLY A CA 1
ATOM 2605 C C . GLY A 1 382 ? -5.047 -7.237 -0.585 1.00 96.88 382 GLY A C 1
ATOM 2606 O O . GLY A 1 382 ? -5.551 -7.319 0.537 1.00 96.88 382 GLY A O 1
ATOM 2607 N N . PHE A 1 383 ? -4.554 -6.113 -1.096 1.00 98.19 383 PHE A N 1
ATOM 2608 C CA . PHE A 1 383 ? -4.676 -4.778 -0.510 1.00 98.19 383 PHE A CA 1
ATOM 2609 C C . PHE A 1 383 ? -5.222 -3.839 -1.587 1.00 98.19 383 PHE A C 1
ATOM 2611 O O . PHE A 1 383 ? -4.504 -3.490 -2.525 1.00 98.19 383 PHE A O 1
ATOM 2618 N N . GLY A 1 384 ? -6.513 -3.524 -1.496 1.00 96.81 384 GLY A N 1
ATOM 2619 C CA . GLY A 1 384 ? -7.275 -3.005 -2.628 1.00 96.81 384 GLY A CA 1
ATOM 2620 C C . GLY A 1 384 ? -7.661 -4.117 -3.610 1.00 96.81 384 GLY A C 1
ATOM 2621 O O . GLY A 1 384 ? -7.200 -5.260 -3.535 1.00 96.81 384 GLY A O 1
ATOM 2622 N N . LEU A 1 385 ? -8.560 -3.791 -4.530 1.00 94.81 385 LEU A N 1
ATOM 2623 C CA . LEU A 1 385 ? -9.161 -4.704 -5.494 1.00 94.81 385 LEU A CA 1
ATOM 2624 C C . LEU A 1 385 ? -8.743 -4.344 -6.920 1.00 94.81 385 LEU A C 1
ATOM 2626 O O . LEU A 1 385 ? -9.052 -3.268 -7.427 1.00 94.81 385 LEU A O 1
ATOM 2630 N N . LEU A 1 386 ? -8.099 -5.297 -7.595 1.00 95.31 386 LEU A N 1
ATOM 2631 C CA . LEU A 1 386 ? -7.776 -5.251 -9.024 1.00 95.31 386 LEU A CA 1
ATOM 2632 C C . LEU A 1 386 ? -8.786 -6.049 -9.862 1.00 95.31 386 LEU A C 1
ATOM 2634 O O . LEU A 1 386 ? -9.644 -6.770 -9.335 1.00 95.31 386 LEU A O 1
ATOM 2638 N N . ALA A 1 387 ? -8.692 -5.951 -11.191 1.00 93.50 387 ALA A N 1
ATOM 2639 C CA . ALA A 1 387 ? -9.531 -6.750 -12.076 1.00 93.50 387 ALA A CA 1
ATOM 2640 C C . ALA A 1 387 ? -9.222 -8.247 -11.909 1.00 93.50 387 ALA A C 1
ATOM 2642 O O . ALA A 1 387 ? -8.067 -8.663 -11.881 1.00 93.50 387 ALA A O 1
ATOM 2643 N N . GLY A 1 388 ? -10.269 -9.074 -11.829 1.00 90.62 388 GLY A N 1
ATOM 2644 C CA . GLY A 1 388 ? -10.119 -10.522 -11.641 1.00 90.62 388 GLY A CA 1
ATOM 2645 C C . GLY A 1 388 ? -9.834 -10.961 -10.199 1.00 90.62 388 GLY A C 1
ATOM 2646 O O . GLY A 1 388 ? -9.438 -12.108 -9.999 1.00 90.62 388 GLY A O 1
ATOM 2647 N N . ASN A 1 389 ? -10.051 -10.083 -9.211 1.00 92.81 389 ASN A N 1
ATOM 2648 C CA . ASN A 1 389 ? -9.936 -10.412 -7.787 1.00 92.81 389 ASN A CA 1
ATOM 2649 C C . ASN A 1 389 ? -10.828 -11.598 -7.365 1.00 92.81 389 ASN A C 1
ATOM 2651 O O . ASN A 1 389 ? -11.888 -11.860 -7.943 1.00 92.81 389 ASN A O 1
ATOM 2655 N N . SER A 1 390 ? -10.419 -12.290 -6.301 1.00 93.44 390 SER A N 1
ATOM 2656 C CA . SER A 1 390 ? -11.081 -13.491 -5.783 1.00 93.44 390 SER A CA 1
ATOM 2657 C C . SER A 1 390 ? -12.487 -13.256 -5.219 1.00 93.44 390 SER A C 1
ATOM 2659 O O . SER A 1 390 ? -13.276 -14.201 -5.124 1.00 93.44 390 SER A O 1
ATOM 2661 N N . LEU A 1 391 ? -12.828 -12.007 -4.891 1.00 92.50 391 LEU A N 1
ATOM 2662 C CA . LEU A 1 391 ? -14.132 -11.618 -4.352 1.00 92.50 391 LEU A CA 1
ATOM 2663 C C . LEU A 1 391 ? -15.183 -11.359 -5.446 1.00 92.50 391 LEU A C 1
ATOM 2665 O O . LEU A 1 391 ? -16.369 -11.269 -5.134 1.00 92.50 391 LEU A O 1
ATOM 2669 N N . ASN A 1 392 ? -14.784 -11.303 -6.725 1.00 91.81 392 ASN A N 1
ATOM 2670 C CA . ASN A 1 392 ? -15.635 -10.917 -7.861 1.00 91.81 392 ASN A CA 1
ATOM 2671 C C . ASN A 1 392 ? -16.314 -9.549 -7.668 1.00 91.81 392 ASN A C 1
ATOM 2673 O O . ASN A 1 392 ? -17.447 -9.339 -8.112 1.00 91.81 392 ASN A O 1
ATOM 2677 N N . LEU A 1 393 ? -15.630 -8.636 -6.983 1.00 90.88 393 LEU A N 1
ATOM 2678 C CA . LEU A 1 393 ? -16.069 -7.259 -6.788 1.00 90.88 393 LEU A CA 1
ATOM 2679 C C . LEU A 1 393 ? -15.469 -6.349 -7.864 1.00 90.88 393 LEU A C 1
ATOM 2681 O O . LEU A 1 393 ? -14.555 -6.745 -8.594 1.00 90.88 393 LEU A O 1
ATOM 2685 N N . ALA A 1 394 ? -16.017 -5.140 -7.987 1.00 91.94 394 ALA A N 1
ATOM 2686 C CA . ALA A 1 394 ? -15.454 -4.121 -8.863 1.00 91.94 394 ALA A CA 1
ATOM 2687 C C . ALA A 1 394 ? -14.028 -3.749 -8.423 1.00 91.94 394 ALA A C 1
ATOM 2689 O O . ALA A 1 394 ? -13.644 -3.971 -7.277 1.00 91.94 394 ALA A O 1
ATOM 2690 N N . VAL A 1 395 ? -13.251 -3.209 -9.362 1.00 93.19 395 VAL A N 1
ATOM 2691 C CA . VAL A 1 395 ? -11.955 -2.589 -9.058 1.00 93.19 395 VAL A CA 1
ATOM 2692 C C . VAL A 1 395 ? -12.205 -1.428 -8.107 1.00 93.19 395 VAL A C 1
ATOM 2694 O O . VAL A 1 395 ? -13.072 -0.610 -8.408 1.00 93.19 395 VAL A O 1
ATOM 2697 N N . ASN A 1 396 ? -11.457 -1.396 -7.011 1.00 93.69 396 ASN A N 1
ATOM 2698 C CA . ASN A 1 396 ? -11.430 -0.291 -6.064 1.00 93.69 396 ASN A CA 1
ATOM 2699 C C . ASN A 1 396 ? -10.062 -0.267 -5.384 1.00 93.69 396 ASN A C 1
ATOM 2701 O O . ASN A 1 396 ? -9.612 -1.313 -4.909 1.00 93.69 396 ASN A O 1
ATOM 2705 N N . ALA A 1 397 ? -9.353 0.847 -5.420 1.00 96.31 397 ALA A N 1
ATOM 2706 C CA . ALA A 1 397 ? -8.077 1.007 -4.747 1.00 96.31 397 ALA A CA 1
ATOM 2707 C C . ALA A 1 397 ? -8.279 1.158 -3.235 1.00 96.31 397 ALA A C 1
ATOM 2709 O O . ALA A 1 397 ? -9.390 1.060 -2.734 1.00 96.31 397 ALA A O 1
ATOM 2710 N N . ILE A 1 398 ? -7.164 1.246 -2.515 1.00 98.12 398 ILE A N 1
ATOM 2711 C CA . ILE A 1 398 ? -7.146 1.888 -1.204 1.00 98.12 398 ILE A CA 1
ATOM 2712 C C . ILE A 1 398 ? -6.545 3.274 -1.408 1.00 98.12 398 ILE A C 1
ATOM 2714 O O . ILE A 1 398 ? -5.412 3.394 -1.906 1.00 98.12 398 ILE A O 1
ATOM 2718 N N . GLU A 1 399 ? -7.278 4.302 -1.016 1.00 97.88 399 GLU A N 1
ATOM 2719 C CA . GLU A 1 399 ? -6.858 5.690 -1.102 1.00 97.88 399 GLU A CA 1
ATOM 2720 C C . GLU A 1 399 ? -6.067 6.064 0.154 1.00 97.88 399 GLU A C 1
ATOM 2722 O O . GLU A 1 399 ? -6.534 5.948 1.291 1.00 97.88 399 GLU A O 1
ATOM 2727 N N . THR A 1 400 ? -4.844 6.551 -0.035 1.00 98.56 400 THR A N 1
ATOM 2728 C CA . THR A 1 400 ? -3.934 6.852 1.073 1.00 98.56 400 THR A CA 1
ATOM 2729 C C . THR A 1 400 ? -3.462 8.306 1.064 1.00 98.56 400 THR A C 1
ATOM 2731 O O . THR A 1 400 ? -3.430 8.969 0.027 1.00 98.56 400 THR A O 1
ATOM 2734 N N . THR A 1 401 ? -3.116 8.799 2.254 1.00 98.44 401 THR A N 1
ATOM 2735 C CA . THR A 1 401 ? -2.269 9.975 2.491 1.00 98.44 401 THR A CA 1
ATOM 2736 C C . THR A 1 401 ? -1.176 9.583 3.484 1.00 98.44 401 THR A C 1
ATOM 2738 O O . THR A 1 401 ? -1.347 9.771 4.698 1.00 98.44 401 THR A O 1
ATOM 2741 N N . VAL A 1 402 ? -0.102 8.963 2.991 1.00 98.56 402 VAL A N 1
ATOM 2742 C CA . VAL A 1 402 ? 1.011 8.445 3.805 1.00 98.56 402 VAL A CA 1
ATOM 2743 C C . VAL A 1 402 ? 2.380 8.817 3.244 1.00 98.56 402 VAL A C 1
ATOM 2745 O O . VAL A 1 402 ? 2.579 8.815 2.035 1.00 98.56 402 VAL A O 1
ATOM 2748 N N . ASP A 1 403 ? 3.356 9.061 4.125 1.00 97.94 403 ASP A N 1
ATOM 2749 C CA . ASP A 1 403 ? 4.728 9.361 3.691 1.00 97.94 403 ASP A CA 1
ATOM 2750 C C . ASP A 1 403 ? 5.444 8.086 3.214 1.00 97.94 403 ASP A C 1
ATOM 2752 O O . ASP A 1 403 ? 6.149 8.108 2.202 1.00 97.94 403 ASP A O 1
ATOM 2756 N N . THR A 1 404 ? 5.260 6.969 3.934 1.00 97.69 404 THR A N 1
ATOM 2757 C CA . THR A 1 404 ? 5.908 5.684 3.628 1.00 97.69 404 THR A CA 1
ATOM 2758 C C . THR A 1 404 ? 4.918 4.520 3.572 1.00 97.69 404 THR A C 1
ATOM 2760 O O . THR A 1 404 ? 4.118 4.324 4.488 1.00 97.69 404 THR A O 1
ATOM 2763 N N . LEU A 1 405 ? 5.032 3.681 2.543 1.00 98.44 405 LEU A N 1
ATOM 2764 C CA . LEU A 1 405 ? 4.232 2.473 2.341 1.00 98.44 405 LEU A CA 1
ATOM 2765 C C . LEU A 1 405 ? 5.106 1.211 2.352 1.00 98.44 405 LEU A C 1
ATOM 2767 O O . LEU A 1 405 ? 6.129 1.145 1.669 1.00 98.44 405 LEU A O 1
ATOM 2771 N N . SER A 1 406 ? 4.636 0.184 3.062 1.00 97.56 406 SER A N 1
ATOM 2772 C CA . SER A 1 406 ? 5.104 -1.197 2.928 1.00 97.56 406 SER A CA 1
ATOM 2773 C C . SER A 1 406 ? 3.919 -2.161 2.914 1.00 97.56 406 SER A C 1
ATOM 2775 O O . SER A 1 406 ? 3.028 -2.093 3.767 1.00 97.56 406 SER A O 1
ATOM 2777 N N . VAL A 1 407 ? 3.908 -3.080 1.949 1.00 97.81 407 VAL A N 1
ATOM 2778 C CA . VAL A 1 407 ? 2.805 -4.019 1.726 1.00 97.81 407 VAL A CA 1
ATOM 2779 C C . VAL A 1 407 ? 3.350 -5.401 1.400 1.00 97.81 407 VAL A C 1
ATOM 2781 O O . VAL A 1 407 ? 4.090 -5.577 0.440 1.00 97.81 407 VAL A O 1
ATOM 2784 N N . ILE A 1 408 ? 2.906 -6.407 2.146 1.00 96.25 408 ILE A N 1
ATOM 2785 C CA . ILE A 1 408 ? 3.079 -7.815 1.792 1.00 96.25 408 ILE A CA 1
ATOM 2786 C C . ILE A 1 408 ? 1.696 -8.402 1.537 1.00 96.25 408 ILE A C 1
ATOM 2788 O O . ILE A 1 408 ? 0.836 -8.414 2.417 1.00 96.25 408 ILE A O 1
ATOM 2792 N N . VAL A 1 409 ? 1.496 -8.924 0.331 1.00 96.88 409 VAL A N 1
ATOM 2793 C CA . VAL A 1 409 ? 0.289 -9.653 -0.063 1.00 96.88 409 VAL A CA 1
ATOM 2794 C C . VAL A 1 409 ? 0.652 -11.092 -0.388 1.00 96.88 409 VAL A C 1
ATOM 2796 O O . VAL A 1 409 ? 1.541 -11.361 -1.187 1.00 96.88 409 VAL A O 1
ATOM 2799 N N . ARG A 1 410 ? -0.053 -12.053 0.205 1.00 94.06 410 ARG A N 1
ATOM 2800 C CA . ARG A 1 410 ? 0.256 -13.487 0.069 1.00 94.06 410 ARG A CA 1
ATOM 2801 C C . ARG A 1 410 ? -0.583 -14.234 -0.968 1.00 94.06 410 ARG A C 1
ATOM 2803 O O . ARG A 1 410 ? -0.462 -15.458 -1.048 1.00 94.06 410 ARG A O 1
ATOM 2810 N N . GLY A 1 411 ? -1.437 -13.549 -1.728 1.00 90.44 411 GLY A N 1
ATOM 2811 C CA . GLY A 1 411 ? -2.371 -14.181 -2.659 1.00 90.44 411 GLY A CA 1
ATOM 2812 C C . GLY A 1 411 ? -2.603 -13.419 -3.964 1.00 90.44 411 GLY A C 1
ATOM 2813 O O . GLY A 1 411 ? -1.818 -12.566 -4.369 1.00 90.44 411 GLY A O 1
ATOM 2814 N N . SER A 1 412 ? -3.692 -13.794 -4.638 1.00 89.88 412 SER A N 1
ATOM 2815 C CA . SER A 1 412 ? -3.957 -13.477 -6.047 1.00 89.88 412 SER A CA 1
ATOM 2816 C C . SER A 1 412 ? -4.521 -12.094 -6.322 1.00 89.88 412 SER A C 1
ATOM 2818 O O . SER A 1 412 ? -4.550 -11.695 -7.482 1.00 89.88 412 SER A O 1
ATOM 2820 N N . ASP A 1 413 ? -5.009 -11.391 -5.304 1.00 94.94 413 ASP A N 1
ATOM 2821 C CA . ASP A 1 413 ? -5.799 -10.175 -5.521 1.00 94.94 413 ASP A CA 1
ATOM 2822 C C . ASP A 1 413 ? -4.904 -8.940 -5.687 1.00 94.94 413 ASP A C 1
ATOM 2824 O O . ASP A 1 413 ? -5.338 -7.943 -6.257 1.00 94.94 413 ASP A O 1
ATOM 2828 N N . GLY A 1 414 ? -3.629 -9.054 -5.298 1.00 96.19 414 GLY A N 1
ATOM 2829 C CA . GLY A 1 414 ? -2.596 -8.064 -5.579 1.00 96.19 414 GLY A CA 1
ATOM 2830 C C . GLY A 1 414 ? -2.688 -6.812 -4.717 1.00 96.19 414 GLY A C 1
ATOM 2831 O O . GLY A 1 414 ? -3.216 -6.842 -3.605 1.00 96.19 414 GLY A O 1
ATOM 2832 N N . VAL A 1 415 ? -2.105 -5.730 -5.223 1.00 98.50 415 VAL A N 1
ATOM 2833 C CA . VAL A 1 415 ? -2.007 -4.428 -4.557 1.00 98.50 415 VAL A CA 1
ATOM 2834 C C . VAL A 1 415 ? -2.563 -3.359 -5.496 1.00 98.50 415 VAL A C 1
ATOM 2836 O O . VAL A 1 415 ? -2.093 -3.259 -6.628 1.00 98.50 415 VAL A O 1
ATOM 2839 N N . ASN A 1 416 ? -3.532 -2.565 -5.043 1.00 97.94 416 ASN A N 1
ATOM 2840 C CA . ASN A 1 416 ? -4.060 -1.398 -5.754 1.00 97.94 416 ASN A CA 1
ATOM 2841 C C . ASN A 1 416 ? -4.125 -0.202 -4.803 1.00 97.94 416 ASN A C 1
ATOM 2843 O O . ASN A 1 416 ? -4.961 -0.181 -3.904 1.00 97.94 416 ASN A O 1
ATOM 2847 N N . VAL A 1 417 ? -3.236 0.771 -4.995 1.00 98.56 417 VAL A N 1
ATOM 2848 C CA . VAL A 1 417 ? -3.103 1.937 -4.112 1.00 98.56 417 VAL A CA 1
ATOM 2849 C C . VAL A 1 417 ? -3.117 3.224 -4.916 1.00 98.56 417 VAL A C 1
ATOM 2851 O O . VAL A 1 417 ? -2.410 3.350 -5.929 1.00 98.56 417 VAL A O 1
ATOM 2854 N N . VAL A 1 418 ? -3.884 4.193 -4.424 1.00 98.00 418 VAL A N 1
ATOM 2855 C CA . VAL A 1 418 ? -3.888 5.571 -4.908 1.00 98.00 418 VAL A CA 1
ATOM 2856 C C . VAL A 1 418 ? -3.475 6.489 -3.766 1.00 98.00 418 VAL A C 1
ATOM 2858 O O . VAL A 1 418 ? -4.242 6.769 -2.856 1.00 98.00 418 VAL A O 1
ATOM 2861 N N . GLU A 1 419 ? -2.249 6.987 -3.834 1.00 98.44 419 GLU A N 1
ATOM 2862 C CA . GLU A 1 419 ? -1.725 7.956 -2.882 1.00 98.44 419 GLU A CA 1
ATOM 2863 C C . GLU A 1 419 ? -2.046 9.378 -3.361 1.00 98.44 419 GLU A C 1
ATOM 2865 O O . GLU A 1 419 ? -1.817 9.753 -4.516 1.00 98.44 419 GLU A O 1
ATOM 2870 N N . THR A 1 420 ? -2.624 10.180 -2.479 1.00 97.81 420 THR A N 1
ATOM 2871 C CA . THR A 1 420 ? -3.018 11.561 -2.758 1.00 97.81 420 THR A CA 1
ATOM 2872 C C . THR A 1 420 ? -1.841 12.497 -3.028 1.00 97.81 420 THR A C 1
ATOM 2874 O O . THR A 1 420 ? -1.979 13.408 -3.855 1.00 97.81 420 THR A O 1
ATOM 2877 N N . ASP A 1 421 ? -0.697 12.291 -2.375 1.00 97.19 421 ASP A N 1
ATOM 2878 C CA . ASP A 1 421 ? 0.492 13.129 -2.504 1.00 97.19 421 ASP A CA 1
ATOM 2879 C C . ASP A 1 421 ? 1.791 12.321 -2.721 1.00 97.19 421 ASP A C 1
ATOM 2881 O O . ASP A 1 421 ? 1.809 11.377 -3.509 1.00 97.19 421 ASP A O 1
ATOM 2885 N N . ALA A 1 422 ? 2.924 12.779 -2.185 1.00 98.25 422 ALA A N 1
ATOM 2886 C CA . ALA A 1 422 ? 4.207 12.144 -2.460 1.00 98.25 422 ALA A CA 1
ATOM 2887 C C . ALA A 1 422 ? 4.337 10.860 -1.639 1.00 98.25 422 ALA A C 1
ATOM 2889 O O . ALA A 1 422 ? 4.106 10.878 -0.440 1.00 98.25 422 ALA A O 1
ATOM 2890 N N . LEU A 1 423 ? 4.809 9.784 -2.268 1.00 98.69 423 LEU A N 1
ATOM 2891 C CA . LEU A 1 423 ? 4.936 8.486 -1.614 1.00 98.69 423 LEU A CA 1
ATOM 2892 C C . LEU A 1 423 ? 6.373 7.993 -1.631 1.00 98.69 423 LEU A C 1
ATOM 2894 O O . LEU A 1 423 ? 7.014 8.003 -2.686 1.00 98.69 423 LEU A O 1
ATOM 2898 N N . ALA A 1 424 ? 6.846 7.466 -0.506 1.00 98.31 424 ALA A N 1
ATOM 2899 C CA . ALA A 1 424 ? 8.000 6.582 -0.460 1.00 98.31 424 ALA A CA 1
ATOM 2900 C C . ALA A 1 424 ? 7.555 5.122 -0.278 1.00 98.31 424 ALA A C 1
ATOM 2902 O O . ALA A 1 424 ? 6.804 4.797 0.635 1.00 98.31 424 ALA A O 1
ATOM 2903 N N . ILE A 1 425 ? 8.053 4.214 -1.112 1.00 98.19 425 ILE A N 1
ATOM 2904 C CA . ILE A 1 425 ? 8.061 2.781 -0.802 1.00 98.19 425 ILE A CA 1
ATOM 2905 C C . ILE A 1 425 ? 9.366 2.492 -0.059 1.00 98.19 425 ILE A C 1
ATOM 2907 O O . ILE A 1 425 ? 10.435 2.893 -0.527 1.00 98.19 425 ILE A O 1
ATOM 2911 N N . GLY A 1 426 ? 9.273 1.863 1.114 1.00 95.00 426 GLY A N 1
ATOM 2912 C CA . GLY A 1 426 ? 10.436 1.556 1.949 1.00 95.00 426 GLY A CA 1
ATOM 2913 C C . GLY A 1 426 ? 10.072 1.213 3.395 1.00 95.00 426 GLY A C 1
ATOM 2914 O O . GLY A 1 426 ? 8.952 0.807 3.698 1.00 95.00 426 GLY A O 1
ATOM 2915 N N . ASN A 1 427 ? 11.033 1.380 4.309 1.00 93.56 427 ASN A N 1
ATOM 2916 C CA . ASN A 1 427 ? 10.885 1.019 5.722 1.00 93.56 427 ASN A CA 1
ATOM 2917 C C . ASN A 1 427 ? 9.803 1.835 6.446 1.00 93.56 427 ASN A C 1
ATOM 2919 O O . ASN A 1 427 ? 9.990 3.020 6.739 1.00 93.56 427 ASN A O 1
ATOM 2923 N N . VAL A 1 428 ? 8.737 1.169 6.879 1.00 94.75 428 VAL A N 1
ATOM 2924 C CA . VAL A 1 428 ? 7.815 1.727 7.872 1.00 94.75 428 VAL A CA 1
ATOM 2925 C C . VAL A 1 428 ? 8.402 1.473 9.258 1.00 94.75 428 VAL A C 1
ATOM 2927 O O . VAL A 1 428 ? 8.478 0.327 9.700 1.00 94.75 428 VAL A O 1
ATOM 2930 N N . ALA A 1 429 ? 8.827 2.539 9.938 1.00 89.75 429 ALA A N 1
ATOM 2931 C CA . ALA A 1 429 ? 9.426 2.493 11.272 1.00 89.75 429 ALA A CA 1
ATOM 2932 C C . ALA A 1 429 ? 8.682 3.425 12.239 1.00 89.75 429 ALA A C 1
ATOM 2934 O O . ALA A 1 429 ? 8.365 4.567 11.898 1.00 89.75 429 ALA A O 1
ATOM 2935 N N . SER A 1 430 ? 8.408 2.948 13.452 1.00 86.81 430 SER A N 1
ATOM 2936 C CA . SER A 1 430 ? 7.732 3.708 14.501 1.00 86.81 430 SER A CA 1
ATOM 2937 C C . SER A 1 430 ? 8.638 4.828 15.000 1.00 86.81 430 SER A C 1
ATOM 2939 O O . SER A 1 430 ? 9.829 4.635 15.254 1.00 86.81 430 SER A O 1
ATOM 2941 N N . LEU A 1 431 ? 8.048 6.004 15.215 1.00 81.50 431 LEU A N 1
ATOM 2942 C CA . LEU A 1 431 ? 8.738 7.136 15.840 1.00 81.50 431 LEU A CA 1
ATOM 2943 C C . LEU A 1 431 ? 9.095 6.875 17.312 1.00 81.50 431 LEU A C 1
ATOM 2945 O O . LEU A 1 431 ? 9.917 7.593 17.883 1.00 81.50 431 LEU A O 1
ATOM 2949 N N . VAL A 1 432 ? 8.462 5.877 17.937 1.00 77.50 432 VAL A N 1
ATOM 2950 C CA . VAL A 1 432 ? 8.686 5.503 19.339 1.00 77.50 432 VAL A CA 1
ATOM 2951 C C . VAL A 1 432 ? 9.803 4.466 19.466 1.00 77.50 432 VAL A C 1
ATOM 2953 O O . VAL A 1 432 ? 10.628 4.565 20.375 1.00 77.50 432 VAL A O 1
ATOM 2956 N N . ASP A 1 433 ? 9.841 3.489 18.557 1.00 81.31 433 ASP A N 1
ATOM 2957 C CA . ASP A 1 433 ? 10.833 2.413 18.521 1.00 81.31 433 ASP A CA 1
ATOM 2958 C C . ASP A 1 433 ? 11.193 2.074 17.070 1.00 81.31 433 ASP A C 1
ATOM 2960 O O . ASP A 1 433 ? 10.413 1.451 16.357 1.00 81.31 433 ASP A O 1
ATOM 2964 N N . SER A 1 434 ? 12.403 2.440 16.641 1.00 79.94 434 SER A N 1
ATOM 2965 C CA . SER A 1 434 ? 12.859 2.245 15.260 1.00 79.94 434 SER A CA 1
ATOM 2966 C C . SER A 1 434 ? 13.072 0.779 14.862 1.00 79.94 434 SER A C 1
ATOM 2968 O O . SER A 1 434 ? 13.370 0.506 13.702 1.00 79.94 434 SER A O 1
ATOM 2970 N N . THR A 1 435 ? 12.999 -0.163 15.809 1.00 83.00 435 THR A N 1
ATOM 2971 C CA . THR A 1 435 ? 13.049 -1.609 15.521 1.00 83.00 435 THR A CA 1
ATOM 2972 C C . THR A 1 435 ? 11.677 -2.194 15.180 1.00 83.00 435 THR A C 1
ATOM 2974 O O . THR A 1 435 ? 11.581 -3.332 14.720 1.00 83.00 435 THR A O 1
ATOM 2977 N N . GLN A 1 436 ? 10.624 -1.402 15.381 1.00 91.88 436 GLN A N 1
ATOM 2978 C CA . GLN A 1 436 ? 9.235 -1.761 15.158 1.00 91.88 436 GLN A CA 1
ATOM 2979 C C . GLN A 1 436 ? 8.640 -0.846 14.082 1.00 91.88 436 GLN A C 1
ATOM 2981 O O . GLN A 1 436 ? 8.994 0.324 13.998 1.00 91.88 436 GLN A O 1
ATOM 2986 N N . ALA A 1 437 ? 7.692 -1.337 13.288 1.00 92.12 437 ALA A N 1
ATOM 2987 C CA . ALA A 1 437 ? 6.904 -0.510 12.374 1.00 92.12 437 ALA A CA 1
ATOM 2988 C C . ALA A 1 437 ? 5.830 0.297 13.108 1.00 92.12 437 ALA A C 1
ATOM 2990 O O . ALA A 1 437 ? 5.599 1.467 12.807 1.00 92.12 437 ALA A O 1
ATOM 2991 N N . VAL A 1 438 ? 5.197 -0.336 14.098 1.00 94.62 438 VAL A N 1
ATOM 2992 C CA . VAL A 1 438 ? 4.205 0.266 14.995 1.00 94.62 438 VAL A CA 1
ATOM 2993 C C . VAL A 1 438 ? 4.423 -0.226 16.421 1.00 94.62 438 VAL A C 1
ATOM 2995 O O . VAL A 1 438 ? 4.855 -1.362 16.633 1.00 94.62 438 VAL A O 1
ATOM 2998 N N . SER A 1 439 ? 4.066 0.598 17.399 1.00 94.19 439 SER A N 1
ATOM 2999 C CA . SER A 1 439 ? 4.043 0.279 18.823 1.00 94.19 439 SER A CA 1
ATOM 3000 C C . SER A 1 439 ? 2.757 0.815 19.455 1.00 94.19 439 SER A C 1
ATOM 3002 O O . SER A 1 439 ? 2.556 2.019 19.625 1.00 94.19 439 SER A O 1
ATOM 3004 N N . VAL A 1 440 ? 1.861 -0.101 19.811 1.00 96.06 440 VAL A N 1
ATOM 3005 C CA . VAL A 1 440 ? 0.598 0.183 20.496 1.00 96.06 440 VAL A CA 1
ATOM 3006 C C . VAL A 1 440 ? 0.646 -0.304 21.940 1.00 96.06 440 VAL A C 1
ATOM 3008 O O . VAL A 1 440 ? 1.433 -1.174 22.311 1.00 96.06 440 VAL A O 1
ATOM 3011 N N . GLN A 1 441 ? -0.233 0.237 22.777 1.00 96.62 441 GLN A N 1
ATOM 3012 C CA . GLN A 1 441 ? -0.392 -0.206 24.155 1.00 96.62 441 GLN A CA 1
ATOM 3013 C C . GLN A 1 441 ? -1.694 -0.995 24.275 1.00 96.62 441 GLN A C 1
ATOM 3015 O O . GLN A 1 441 ? -2.784 -0.426 24.240 1.00 96.62 441 GLN A O 1
ATOM 3020 N N . THR A 1 442 ? -1.580 -2.306 24.462 1.00 97.69 442 THR A N 1
ATOM 3021 C CA . THR A 1 442 ? -2.730 -3.174 24.711 1.00 97.69 442 THR A CA 1
ATOM 3022 C C . THR A 1 442 ? -3.207 -2.983 26.148 1.00 97.69 442 THR A C 1
ATOM 3024 O O . THR A 1 442 ? -2.444 -3.199 27.092 1.00 97.69 442 THR A O 1
ATOM 3027 N N . VAL A 1 443 ? -4.472 -2.612 26.327 1.00 98.12 443 VAL A N 1
ATOM 3028 C CA . VAL A 1 443 ? -5.124 -2.485 27.635 1.00 98.12 443 VAL A CA 1
ATOM 3029 C C . VAL A 1 443 ? -5.532 -3.876 28.132 1.00 98.12 443 VAL A C 1
ATOM 3031 O O . VAL A 1 443 ? -6.201 -4.640 27.433 1.00 98.12 443 VAL A O 1
ATOM 3034 N N . GLY A 1 444 ? -5.094 -4.230 29.339 1.00 96.31 444 GLY A N 1
ATOM 3035 C CA . GLY A 1 444 ? -5.423 -5.484 30.014 1.00 96.31 444 GLY A CA 1
ATOM 3036 C C . GLY A 1 444 ? -6.738 -5.422 30.797 1.00 96.31 444 GLY A C 1
ATOM 3037 O O . GLY A 1 444 ? -7.313 -4.356 31.003 1.00 96.31 444 GLY A O 1
ATOM 3038 N N . ALA A 1 445 ? -7.189 -6.574 31.303 1.00 94.19 445 ALA A N 1
ATOM 3039 C CA . ALA A 1 445 ? -8.431 -6.698 32.081 1.00 94.19 445 ALA A CA 1
ATOM 3040 C C . ALA A 1 445 ? -8.448 -5.878 33.390 1.00 94.19 445 ALA A C 1
ATOM 3042 O O . ALA A 1 445 ? -9.502 -5.640 33.955 1.00 94.19 445 ALA A O 1
ATOM 3043 N N . ASN A 1 446 ? -7.290 -5.417 33.859 1.00 93.44 446 ASN A N 1
ATOM 3044 C CA . ASN A 1 446 ? -7.146 -4.553 35.032 1.00 93.44 446 ASN A CA 1
ATOM 3045 C C . ASN A 1 446 ? -6.840 -3.083 34.672 1.00 93.44 446 ASN A C 1
ATOM 3047 O O . ASN A 1 446 ? -6.376 -2.337 35.533 1.00 93.44 446 ASN A O 1
ATOM 3051 N N . ALA A 1 447 ? -7.031 -2.695 33.404 1.00 94.88 447 ALA A N 1
ATOM 3052 C CA . ALA A 1 447 ? -6.710 -1.393 32.807 1.00 94.88 447 ALA A CA 1
ATOM 3053 C C . ALA A 1 447 ? -5.220 -1.001 32.726 1.00 94.88 447 ALA A C 1
ATOM 3055 O O . ALA A 1 447 ? -4.898 0.085 32.227 1.00 94.88 447 ALA A O 1
ATOM 3056 N N . THR A 1 448 ? -4.297 -1.867 33.160 1.00 95.12 448 THR A N 1
ATOM 3057 C CA . THR A 1 448 ? -2.861 -1.668 32.900 1.00 95.12 448 THR A CA 1
ATOM 3058 C C . THR A 1 448 ? -2.545 -1.899 31.426 1.00 95.12 448 THR A C 1
ATOM 3060 O O . THR A 1 448 ? -3.307 -2.565 30.726 1.00 95.12 448 THR A O 1
ATOM 3063 N N . THR A 1 449 ? -1.435 -1.344 30.942 1.00 96.25 449 THR A N 1
ATOM 3064 C CA . THR A 1 449 ? -1.041 -1.479 29.539 1.00 96.25 449 THR A CA 1
ATOM 3065 C C . THR A 1 449 ? 0.241 -2.276 29.371 1.00 96.25 449 THR A C 1
ATOM 3067 O O . THR A 1 449 ? 1.163 -2.198 30.184 1.00 96.25 449 THR A O 1
ATOM 3070 N N . SER A 1 450 ? 0.310 -3.023 28.276 1.00 96.56 450 SER A N 1
ATOM 3071 C CA . SER A 1 450 ? 1.518 -3.692 27.802 1.00 96.56 450 SER A CA 1
ATOM 3072 C C . SER A 1 450 ? 1.809 -3.256 26.373 1.00 96.56 450 SER A C 1
ATOM 3074 O O . SER A 1 450 ? 0.891 -3.214 25.556 1.00 96.56 450 SER A O 1
ATOM 3076 N N . ALA A 1 451 ? 3.072 -2.959 26.071 1.00 94.19 451 ALA A N 1
ATOM 3077 C CA . ALA A 1 451 ? 3.483 -2.651 24.707 1.00 94.19 451 ALA A CA 1
ATOM 3078 C C . ALA A 1 451 ? 3.308 -3.881 23.804 1.00 94.19 451 ALA A C 1
ATOM 3080 O O . ALA A 1 451 ? 3.618 -5.010 24.195 1.00 94.19 451 ALA A O 1
ATOM 3081 N N . SER A 1 452 ? 2.818 -3.646 22.598 1.00 93.69 452 SER A N 1
ATOM 3082 C CA . SER A 1 452 ? 2.674 -4.614 21.520 1.00 93.69 452 SER A CA 1
ATOM 3083 C C . SER A 1 452 ? 3.045 -3.896 20.233 1.00 93.69 452 SER A C 1
ATOM 3085 O O . SER A 1 452 ? 2.604 -2.775 20.006 1.00 93.69 452 SER A O 1
ATOM 3087 N N . GLY A 1 453 ? 3.858 -4.511 19.389 1.00 90.94 453 GLY A N 1
ATOM 3088 C CA . GLY A 1 453 ? 4.258 -3.878 18.146 1.00 90.94 453 GLY A CA 1
ATOM 3089 C C . GLY A 1 453 ? 4.523 -4.891 17.056 1.00 90.94 453 GLY A C 1
ATOM 3090 O O . GLY A 1 453 ? 4.677 -6.082 17.324 1.00 90.94 453 GLY A O 1
ATOM 3091 N N . GLU A 1 454 ? 4.607 -4.377 15.841 1.00 93.75 454 GLU A N 1
ATOM 3092 C CA . GLU A 1 454 ? 4.974 -5.144 14.658 1.00 93.75 454 GLU A CA 1
ATOM 3093 C C . GLU A 1 454 ? 6.418 -4.827 14.303 1.00 93.75 454 GLU A C 1
ATOM 3095 O O . GLU A 1 454 ? 6.845 -3.682 14.449 1.00 93.75 454 GLU A O 1
ATOM 3100 N N . ALA A 1 455 ? 7.168 -5.821 13.838 1.00 92.12 455 ALA A N 1
ATOM 3101 C CA . ALA A 1 455 ? 8.524 -5.589 13.352 1.00 92.12 455 ALA A CA 1
ATOM 3102 C C . ALA A 1 455 ? 8.512 -4.629 12.150 1.00 92.12 455 ALA A C 1
ATOM 3104 O O . ALA A 1 455 ? 7.522 -4.566 11.411 1.00 92.12 455 ALA A O 1
ATOM 3105 N N . THR A 1 456 ? 9.615 -3.905 11.942 1.00 92.31 456 THR A N 1
ATOM 3106 C CA . THR A 1 456 ? 9.828 -3.107 10.725 1.00 92.31 456 THR A CA 1
ATOM 3107 C C . THR A 1 456 ? 9.558 -3.955 9.477 1.00 92.31 456 THR A C 1
ATOM 3109 O O . THR A 1 456 ? 9.915 -5.138 9.419 1.00 92.31 456 THR A O 1
ATOM 3112 N N . GLN A 1 457 ? 8.904 -3.346 8.492 1.00 93.69 457 GLN A N 1
ATOM 3113 C CA . GLN A 1 457 ? 8.597 -3.935 7.192 1.00 93.69 457 GLN A CA 1
ATOM 3114 C C . GLN A 1 457 ? 8.938 -2.906 6.113 1.00 93.69 457 GLN A C 1
ATOM 3116 O O . GLN A 1 457 ? 8.737 -1.707 6.328 1.00 93.69 457 GLN A O 1
ATOM 3121 N N . SER A 1 458 ? 9.464 -3.380 4.993 1.00 93.38 458 SER A N 1
ATOM 3122 C CA . SER A 1 458 ? 9.768 -2.588 3.807 1.00 93.38 458 SER A CA 1
ATOM 3123 C C . SER A 1 458 ? 9.047 -3.147 2.588 1.00 93.38 458 SER A C 1
ATOM 3125 O O . SER A 1 458 ? 8.382 -4.183 2.678 1.00 93.38 458 SER A O 1
ATOM 3127 N N . ASP A 1 459 ? 9.137 -2.402 1.491 1.00 95.31 459 ASP A N 1
ATOM 3128 C CA . ASP A 1 459 ? 8.839 -2.873 0.140 1.00 95.31 459 ASP A CA 1
ATOM 3129 C C . ASP A 1 459 ? 7.358 -3.163 -0.131 1.00 95.31 459 ASP A C 1
ATOM 3131 O O . ASP A 1 459 ? 6.506 -3.214 0.764 1.00 95.31 459 ASP A O 1
ATOM 3135 N N . VAL A 1 460 ? 7.028 -3.309 -1.413 1.00 97.38 460 VAL A N 1
ATOM 3136 C CA . VAL A 1 460 ? 5.707 -3.744 -1.878 1.00 97.38 460 VAL A CA 1
ATOM 3137 C C . VAL A 1 460 ? 5.867 -5.067 -2.612 1.00 97.38 460 VAL A C 1
ATOM 3139 O O . VAL A 1 460 ? 6.365 -5.122 -3.736 1.00 97.38 460 VAL A O 1
ATOM 3142 N N . VAL A 1 461 ? 5.422 -6.149 -1.977 1.00 95.38 461 VAL A N 1
ATOM 3143 C CA . VAL A 1 461 ? 5.667 -7.519 -2.431 1.00 95.38 461 VAL A CA 1
ATOM 3144 C C . VAL A 1 461 ? 4.370 -8.312 -2.517 1.00 95.38 461 VAL A C 1
ATOM 3146 O O . VAL A 1 461 ? 3.550 -8.321 -1.595 1.00 95.38 461 VAL A O 1
ATOM 3149 N N . THR A 1 462 ? 4.207 -9.058 -3.608 1.00 95.12 462 THR A N 1
ATOM 3150 C CA . THR A 1 462 ? 3.170 -10.093 -3.733 1.00 95.12 462 THR A CA 1
ATOM 3151 C C . THR A 1 462 ? 3.793 -11.487 -3.774 1.00 95.12 462 THR A C 1
ATOM 3153 O O . THR A 1 462 ? 4.832 -11.711 -4.392 1.00 95.12 462 THR A O 1
ATOM 3156 N N . LEU A 1 463 ? 3.150 -12.453 -3.122 1.00 91.50 463 LEU A N 1
ATOM 3157 C CA . LEU A 1 463 ? 3.568 -13.850 -3.015 1.00 91.50 463 LEU A CA 1
ATOM 3158 C C . LEU A 1 463 ? 2.414 -14.777 -3.407 1.00 91.50 463 LEU A C 1
ATOM 3160 O O . LEU A 1 463 ? 1.244 -14.421 -3.308 1.00 91.50 463 LEU A O 1
ATOM 3164 N N . GLY A 1 464 ? 2.742 -16.011 -3.779 1.00 88.00 464 GLY A N 1
ATOM 3165 C CA . GLY A 1 464 ? 1.775 -17.025 -4.211 1.00 88.00 464 GLY A CA 1
ATOM 3166 C C . GLY A 1 464 ? 1.449 -18.070 -3.142 1.00 88.00 464 GLY A C 1
ATOM 3167 O O . GLY A 1 464 ? 1.151 -19.214 -3.477 1.00 88.00 464 GLY A O 1
ATOM 3168 N N . THR A 1 465 ? 1.569 -17.750 -1.848 1.00 88.62 465 THR A N 1
ATOM 3169 C CA . THR A 1 465 ? 1.370 -18.752 -0.778 1.00 88.62 465 THR A CA 1
ATOM 3170 C C . THR A 1 465 ? -0.105 -19.075 -0.520 1.00 88.62 465 THR A C 1
ATOM 3172 O O . THR A 1 465 ? -0.421 -20.190 -0.116 1.00 88.62 465 THR A O 1
ATOM 3175 N N . ASN A 1 466 ? -1.012 -18.138 -0.803 1.00 87.38 466 ASN A N 1
ATOM 3176 C CA . ASN A 1 466 ? -2.465 -18.253 -0.639 1.00 87.38 466 ASN A CA 1
ATOM 3177 C C . ASN A 1 466 ? -3.217 -18.138 -1.982 1.00 87.38 466 ASN A C 1
ATOM 3179 O O . ASN A 1 466 ? -4.398 -17.781 -2.011 1.00 87.38 466 ASN A O 1
ATOM 3183 N N . GLY A 1 467 ? -2.570 -18.413 -3.115 1.00 86.56 467 GLY A N 1
ATOM 3184 C CA . GLY A 1 467 ? -3.178 -18.306 -4.443 1.00 86.56 467 GLY A CA 1
ATOM 3185 C C . GLY A 1 467 ? -2.141 -18.171 -5.554 1.00 86.56 467 GLY A C 1
ATOM 3186 O O . GLY A 1 467 ? -0.970 -18.471 -5.355 1.00 86.56 467 GLY A O 1
ATOM 3187 N N . ALA A 1 468 ? -2.571 -17.708 -6.729 1.00 87.75 468 ALA A N 1
ATOM 3188 C CA . ALA A 1 468 ? -1.631 -17.156 -7.704 1.00 87.75 468 ALA A CA 1
ATOM 3189 C C . ALA A 1 468 ? -0.994 -15.870 -7.146 1.00 87.75 468 ALA A C 1
ATOM 3191 O O . ALA A 1 468 ? -1.493 -15.316 -6.172 1.00 87.75 468 ALA A O 1
ATOM 3192 N N . ASN A 1 469 ? 0.088 -15.397 -7.757 1.00 86.19 469 ASN A N 1
ATOM 3193 C CA . ASN A 1 469 ? 0.662 -14.100 -7.404 1.00 86.19 469 ASN A CA 1
ATOM 3194 C C . ASN A 1 469 ? -0.206 -12.974 -7.982 1.00 86.19 469 ASN A C 1
ATOM 3196 O O . ASN A 1 469 ? -0.629 -13.068 -9.138 1.00 86.19 469 ASN A O 1
ATOM 3200 N N . GLY A 1 470 ? -0.468 -11.941 -7.186 1.00 93.31 470 GLY A N 1
ATOM 3201 C CA . GLY A 1 470 ? -1.190 -10.751 -7.625 1.00 93.31 470 GLY A CA 1
ATOM 3202 C C . GLY A 1 470 ? -0.307 -9.745 -8.369 1.00 93.31 470 GLY A C 1
ATOM 3203 O O . GLY A 1 470 ? 0.917 -9.781 -8.286 1.00 93.31 470 GLY A O 1
ATOM 3204 N N . SER A 1 471 ? -0.941 -8.835 -9.101 1.00 97.62 471 SER A N 1
ATOM 3205 C CA . SER A 1 471 ? -0.274 -7.671 -9.699 1.00 97.62 471 SER A CA 1
ATOM 3206 C C . SER A 1 471 ? -0.107 -6.546 -8.671 1.00 97.62 471 SER A C 1
ATOM 3208 O O . SER A 1 471 ? -0.781 -6.537 -7.643 1.00 97.62 471 SER A O 1
ATOM 3210 N N . ILE A 1 472 ? 0.765 -5.584 -8.957 1.00 98.56 472 ILE A N 1
ATOM 3211 C CA . ILE A 1 472 ? 1.002 -4.398 -8.131 1.00 98.56 472 ILE A CA 1
ATOM 3212 C C . ILE A 1 472 ? 0.680 -3.152 -8.952 1.00 98.56 472 ILE A C 1
ATOM 3214 O O . ILE A 1 472 ? 1.254 -2.931 -10.015 1.00 98.56 472 ILE A O 1
ATOM 3218 N N . VAL A 1 473 ? -0.222 -2.322 -8.446 1.00 98.62 473 VAL A N 1
ATOM 3219 C CA . VAL A 1 473 ? -0.550 -1.005 -8.982 1.00 98.62 473 VAL A CA 1
ATOM 3220 C C . VAL A 1 473 ? -0.415 0.008 -7.853 1.00 98.62 473 VAL A C 1
ATOM 3222 O O . VAL A 1 473 ? -1.178 -0.023 -6.892 1.00 98.62 473 VAL A O 1
ATOM 3225 N N . VAL A 1 474 ? 0.549 0.918 -7.977 1.00 98.75 474 VAL A N 1
ATOM 3226 C CA . VAL A 1 474 ? 0.752 2.029 -7.039 1.00 98.75 474 VAL A CA 1
ATOM 3227 C C . VAL A 1 474 ? 0.812 3.325 -7.831 1.00 98.75 474 VAL A C 1
ATOM 3229 O O . VAL A 1 474 ? 1.604 3.464 -8.771 1.00 98.75 474 VAL A O 1
ATOM 3232 N N . ARG A 1 475 ? -0.052 4.278 -7.485 1.00 98.31 475 ARG A N 1
ATOM 3233 C CA . ARG A 1 475 ? -0.178 5.544 -8.210 1.00 98.31 475 ARG A CA 1
ATOM 3234 C C . ARG A 1 475 ? -0.208 6.713 -7.239 1.00 98.31 475 ARG A C 1
ATOM 3236 O O . ARG A 1 475 ? -1.014 6.698 -6.324 1.00 98.31 475 ARG A O 1
ATOM 3243 N N . THR A 1 476 ? 0.583 7.750 -7.492 1.00 98.38 476 THR A N 1
ATOM 3244 C CA . THR A 1 476 ? 0.432 9.043 -6.814 1.00 98.38 476 THR A CA 1
ATOM 3245 C C . THR A 1 476 ? -0.380 10.010 -7.680 1.00 98.38 476 THR A C 1
ATOM 3247 O O . THR A 1 476 ? -0.185 10.099 -8.901 1.00 98.38 476 THR A O 1
ATOM 3250 N N . VAL A 1 477 ? -1.317 10.741 -7.075 1.00 96.81 477 VAL A N 1
ATOM 3251 C CA . VAL A 1 477 ? -2.136 11.769 -7.744 1.00 96.81 477 VAL A CA 1
ATOM 3252 C C . VAL A 1 477 ? -1.378 13.092 -7.832 1.00 96.81 477 VAL A C 1
ATOM 3254 O O . VAL A 1 477 ? -1.423 13.771 -8.860 1.00 96.81 477 VAL A O 1
ATOM 3257 N N . ALA A 1 478 ? -0.651 13.445 -6.776 1.00 96.19 478 ALA A N 1
ATOM 3258 C CA . ALA A 1 478 ? 0.304 14.545 -6.721 1.00 96.19 478 ALA A CA 1
ATOM 3259 C C . ALA A 1 478 ? 1.659 14.022 -6.219 1.00 96.19 478 ALA A C 1
ATOM 3261 O O . ALA A 1 478 ? 1.761 12.874 -5.835 1.00 96.19 478 ALA A O 1
ATOM 3262 N N . GLY A 1 479 ? 2.712 14.842 -6.230 1.00 97.62 479 GLY A N 1
ATOM 3263 C CA . GLY A 1 479 ? 3.985 14.461 -5.603 1.00 97.62 479 GLY A CA 1
ATOM 3264 C C . GLY A 1 479 ? 4.769 13.334 -6.295 1.00 97.62 479 GLY A C 1
ATOM 3265 O O . GLY A 1 479 ? 4.287 12.648 -7.194 1.00 97.62 479 GLY A O 1
ATOM 3266 N N . THR A 1 480 ? 6.034 13.201 -5.904 1.00 98.56 480 THR A N 1
ATOM 3267 C CA . THR A 1 480 ? 6.976 12.205 -6.439 1.00 98.56 480 THR A CA 1
ATOM 3268 C C . THR A 1 480 ? 6.713 10.832 -5.824 1.00 98.56 480 THR A C 1
ATOM 3270 O O . THR A 1 480 ? 6.480 10.743 -4.621 1.00 98.56 480 THR A O 1
ATOM 3273 N N . LEU A 1 481 ? 6.814 9.773 -6.631 1.00 98.81 481 LEU A N 1
ATOM 3274 C CA . LEU A 1 481 ? 6.904 8.394 -6.150 1.00 98.81 481 LEU A CA 1
ATOM 3275 C C . LEU A 1 481 ? 8.383 8.021 -6.008 1.00 98.81 481 LEU A C 1
ATOM 3277 O O . LEU A 1 481 ? 9.122 8.033 -6.992 1.00 98.81 481 LEU A O 1
ATOM 3281 N N . THR A 1 482 ? 8.814 7.707 -4.793 1.00 98.75 482 THR A N 1
ATOM 3282 C CA . THR A 1 482 ? 10.197 7.343 -4.477 1.00 98.75 482 THR A CA 1
ATOM 3283 C C . THR A 1 482 ? 10.263 5.881 -4.059 1.00 98.75 482 THR A C 1
ATOM 3285 O O . THR A 1 482 ? 9.573 5.477 -3.131 1.00 98.75 482 THR A O 1
ATOM 3288 N N . LEU A 1 483 ? 11.108 5.089 -4.706 1.00 98.31 483 LEU A N 1
ATOM 3289 C CA . LEU A 1 483 ? 11.437 3.729 -4.289 1.00 98.31 483 LEU A CA 1
ATOM 3290 C C . LEU A 1 483 ? 12.742 3.798 -3.505 1.00 98.31 483 LEU A C 1
ATOM 3292 O O . LEU A 1 483 ? 13.718 4.373 -3.991 1.00 98.31 483 LEU A O 1
ATOM 3296 N N . SER A 1 484 ? 12.746 3.280 -2.284 1.00 94.81 484 SER A N 1
ATOM 3297 C CA . SER A 1 484 ? 13.940 3.201 -1.445 1.00 94.81 484 SER A CA 1
ATOM 3298 C C . SER A 1 484 ? 14.192 1.750 -1.103 1.00 94.81 484 SER A C 1
ATOM 3300 O O . SER A 1 484 ? 13.239 1.038 -0.800 1.00 94.81 484 SER A O 1
ATOM 3302 N N . GLU A 1 485 ? 15.460 1.355 -1.112 1.00 89.31 485 GLU A N 1
ATOM 3303 C CA . GLU A 1 485 ? 15.823 0.005 -0.714 1.00 89.31 485 GLU A CA 1
ATOM 3304 C C . GLU A 1 485 ? 15.414 -0.265 0.738 1.00 89.31 485 GLU A C 1
ATOM 3306 O O . GLU A 1 485 ? 15.607 0.573 1.639 1.00 89.31 485 GLU A O 1
ATOM 3311 N N . GLY A 1 486 ? 14.800 -1.428 0.932 1.00 83.88 486 GLY A N 1
ATOM 3312 C CA . GLY A 1 486 ? 14.405 -1.940 2.221 1.00 83.88 486 GLY A CA 1
ATOM 3313 C C . GLY A 1 486 ? 15.608 -2.172 3.128 1.00 83.88 486 GLY A C 1
ATOM 3314 O O . GLY A 1 486 ? 16.760 -2.299 2.731 1.00 83.88 486 GLY A O 1
ATOM 3315 N N . SER A 1 487 ? 15.373 -2.166 4.435 1.00 85.06 487 SER A N 1
ATOM 3316 C CA . SER A 1 487 ? 16.369 -2.709 5.367 1.00 85.06 487 SER A CA 1
ATOM 3317 C C . SER A 1 487 ? 15.713 -3.507 6.483 1.00 85.06 487 SER A C 1
ATOM 3319 O O . SER A 1 487 ? 16.308 -3.713 7.549 1.00 85.06 487 SER A O 1
ATOM 3321 N N . ALA A 1 488 ? 14.446 -3.875 6.298 1.00 81.12 488 ALA A N 1
ATOM 3322 C CA . ALA A 1 488 ? 13.709 -4.659 7.260 1.00 81.12 488 ALA A CA 1
ATOM 3323 C C . ALA A 1 488 ? 14.275 -6.081 7.290 1.00 81.12 488 ALA A C 1
ATOM 3325 O O . ALA A 1 488 ? 14.605 -6.668 6.275 1.00 81.12 488 ALA A O 1
ATOM 3326 N N . THR A 1 489 ? 14.336 -6.715 8.457 1.00 72.62 489 THR A N 1
ATOM 3327 C CA . THR A 1 489 ? 14.751 -8.133 8.526 1.00 72.62 489 THR A CA 1
ATOM 3328 C C . THR A 1 489 ? 13.741 -9.093 7.887 1.00 72.62 489 THR A C 1
ATOM 3330 O O . THR A 1 489 ? 14.028 -10.276 7.728 1.00 72.62 489 THR A O 1
ATOM 3333 N N . SER A 1 490 ? 12.522 -8.601 7.655 1.00 67.50 490 SER A N 1
ATOM 3334 C CA . SER A 1 490 ? 11.416 -9.297 6.997 1.00 67.50 490 SER A CA 1
ATOM 3335 C C . SER A 1 490 ? 11.439 -9.133 5.481 1.00 67.50 490 SER A C 1
ATOM 3337 O O . SER A 1 490 ? 10.590 -9.721 4.811 1.00 67.50 490 SER A O 1
ATOM 3339 N N . ASP A 1 491 ? 12.393 -8.356 4.978 1.00 74.56 491 ASP A N 1
ATOM 3340 C CA . ASP A 1 491 ? 12.648 -8.187 3.567 1.00 74.56 491 ASP A CA 1
ATOM 3341 C C . ASP A 1 491 ? 12.876 -9.553 2.901 1.00 74.56 491 ASP A C 1
ATOM 3343 O O . ASP A 1 491 ? 13.606 -10.424 3.394 1.00 74.56 491 ASP A O 1
ATOM 3347 N N . LEU A 1 492 ? 12.125 -9.763 1.827 1.00 70.69 492 LEU A N 1
ATOM 3348 C CA . LEU A 1 492 ? 12.067 -11.012 1.084 1.00 70.69 492 LEU A CA 1
ATOM 3349 C C . LEU A 1 492 ? 13.044 -11.016 -0.093 1.00 70.69 492 LEU A C 1
ATOM 3351 O O . LEU A 1 492 ? 13.344 -12.104 -0.594 1.00 70.69 492 LEU A O 1
ATOM 3355 N N . ASP A 1 493 ? 13.527 -9.845 -0.502 1.00 75.12 493 ASP A N 1
ATOM 3356 C CA . ASP A 1 493 ? 14.491 -9.642 -1.573 1.00 75.12 493 ASP A CA 1
ATOM 3357 C C . ASP A 1 493 ? 15.346 -8.410 -1.252 1.00 75.12 493 ASP A C 1
ATOM 3359 O O . ASP A 1 493 ? 14.897 -7.284 -1.410 1.00 75.12 493 ASP A O 1
ATOM 3363 N N . SER A 1 494 ? 16.584 -8.657 -0.813 1.00 74.94 494 SER A N 1
ATOM 3364 C CA . SER A 1 494 ? 17.468 -7.685 -0.148 1.00 74.94 494 SER A CA 1
ATOM 3365 C C . SER A 1 494 ? 17.922 -6.482 -0.976 1.00 74.94 494 SER A C 1
ATOM 3367 O O . SER A 1 494 ? 18.792 -5.746 -0.512 1.00 74.94 494 SER A O 1
ATOM 3369 N N . ASP A 1 495 ? 17.454 -6.393 -2.215 1.00 78.94 495 ASP A N 1
ATOM 3370 C CA . ASP A 1 495 ? 17.775 -5.346 -3.176 1.00 78.94 495 ASP A CA 1
ATOM 3371 C C . ASP A 1 495 ? 16.512 -4.923 -3.973 1.00 78.94 495 ASP A C 1
ATOM 3373 O O . ASP A 1 495 ? 16.631 -4.349 -5.049 1.00 78.94 495 ASP A O 1
ATOM 3377 N N . ALA A 1 496 ? 15.282 -5.244 -3.532 1.00 89.62 496 ALA A N 1
ATOM 3378 C CA . ALA A 1 496 ? 14.071 -4.931 -4.301 1.00 89.62 496 ALA A CA 1
ATOM 3379 C C . ALA A 1 496 ? 12.974 -4.208 -3.511 1.00 89.62 496 ALA A C 1
ATOM 3381 O O . ALA A 1 496 ? 12.248 -4.786 -2.702 1.00 89.62 496 ALA A O 1
ATOM 3382 N N . ALA A 1 497 ? 12.707 -2.964 -3.913 1.00 96.00 497 ALA A N 1
ATOM 3383 C CA . ALA A 1 497 ? 11.617 -2.161 -3.366 1.00 96.00 497 ALA A CA 1
ATOM 3384 C C . ALA A 1 497 ? 10.223 -2.634 -3.824 1.00 96.00 497 ALA A C 1
ATOM 3386 O O . ALA A 1 497 ? 9.226 -2.432 -3.119 1.00 96.00 497 ALA A O 1
ATOM 3387 N N . VAL A 1 498 ? 10.104 -3.221 -5.024 1.00 97.62 498 VAL A N 1
ATOM 3388 C CA . VAL A 1 498 ? 8.817 -3.696 -5.567 1.00 97.62 498 VAL A CA 1
ATOM 3389 C C . VAL A 1 498 ? 8.968 -5.042 -6.269 1.00 97.62 498 VAL A C 1
ATOM 3391 O O . VAL A 1 498 ? 9.656 -5.146 -7.283 1.00 97.62 498 VAL A O 1
ATOM 3394 N N . VAL A 1 499 ? 8.233 -6.061 -5.806 1.00 95.88 499 VAL A N 1
ATOM 3395 C CA . VAL A 1 499 ? 8.305 -7.423 -6.364 1.00 95.88 499 VAL A CA 1
ATOM 3396 C C . VAL A 1 499 ? 6.920 -8.016 -6.632 1.00 95.88 499 VAL A C 1
ATOM 3398 O O . VAL A 1 499 ? 6.167 -8.356 -5.713 1.00 95.88 499 VAL A O 1
ATOM 3401 N N . ALA A 1 500 ? 6.599 -8.230 -7.910 1.00 95.06 500 ALA A N 1
ATOM 3402 C CA . ALA A 1 500 ? 5.428 -8.992 -8.344 1.00 95.06 500 ALA A CA 1
ATOM 3403 C C . ALA A 1 500 ? 5.821 -10.402 -8.802 1.00 95.06 500 ALA A C 1
ATOM 3405 O O . ALA A 1 500 ? 6.263 -10.622 -9.930 1.00 95.06 500 ALA A O 1
ATOM 3406 N N . ASN A 1 501 ? 5.645 -11.401 -7.939 1.00 89.56 501 ASN A N 1
ATOM 3407 C CA . ASN A 1 501 ? 6.044 -12.765 -8.278 1.00 89.56 501 ASN A CA 1
ATOM 3408 C C . ASN A 1 501 ? 5.202 -13.372 -9.422 1.00 89.56 501 ASN A C 1
ATOM 3410 O O . ASN A 1 501 ? 4.083 -12.957 -9.723 1.00 89.56 501 ASN A O 1
ATOM 3414 N N . GLY A 1 502 ? 5.724 -14.410 -10.079 1.00 90.12 502 GLY A N 1
ATOM 3415 C CA . GLY A 1 502 ? 5.029 -15.147 -11.142 1.00 90.12 502 GLY A CA 1
ATOM 3416 C C . GLY A 1 502 ? 4.528 -14.265 -12.290 1.00 90.12 502 GLY A C 1
ATOM 3417 O O . GLY A 1 502 ? 5.324 -13.645 -12.983 1.00 90.12 502 GLY A O 1
ATOM 3418 N N . ALA A 1 503 ? 3.220 -14.272 -12.554 1.00 91.50 503 ALA A N 1
ATOM 3419 C CA . ALA A 1 503 ? 2.614 -13.533 -13.669 1.00 91.50 503 ALA A CA 1
ATOM 3420 C C . ALA A 1 503 ? 2.072 -12.146 -13.272 1.00 91.50 503 ALA A C 1
ATOM 3422 O O . ALA A 1 503 ? 1.361 -11.533 -14.065 1.00 91.50 503 ALA A O 1
ATOM 3423 N N . GLY A 1 504 ? 2.357 -11.674 -12.053 1.00 95.50 504 GLY A N 1
ATOM 3424 C CA . GLY A 1 504 ? 1.894 -10.373 -11.576 1.00 95.50 504 GLY A CA 1
ATOM 3425 C C . GLY A 1 504 ? 2.493 -9.227 -12.394 1.00 95.50 504 GLY A C 1
ATOM 3426 O O . GLY A 1 504 ? 3.710 -9.146 -12.561 1.00 95.50 504 GLY A O 1
ATOM 3427 N N . ASN A 1 505 ? 1.636 -8.347 -12.907 1.00 97.44 505 ASN A N 1
ATOM 3428 C CA . ASN A 1 505 ? 2.039 -7.124 -13.602 1.00 97.44 505 ASN A CA 1
ATOM 3429 C C . ASN A 1 505 ? 2.396 -6.026 -12.592 1.00 97.44 505 ASN A C 1
ATOM 3431 O O . ASN A 1 505 ? 1.878 -6.033 -11.477 1.00 97.44 505 ASN A O 1
ATOM 3435 N N . ILE A 1 506 ? 3.211 -5.051 -12.992 1.00 98.75 506 ILE A N 1
ATOM 3436 C CA . ILE A 1 506 ? 3.557 -3.888 -12.167 1.00 98.75 506 ILE A CA 1
ATOM 3437 C C . ILE A 1 506 ? 3.201 -2.600 -12.910 1.00 98.75 506 ILE A C 1
ATOM 3439 O O . ILE A 1 506 ? 3.663 -2.381 -14.027 1.00 98.75 506 ILE A O 1
ATOM 3443 N N . LEU A 1 507 ? 2.424 -1.723 -12.275 1.00 98.69 507 LEU A N 1
ATOM 3444 C CA . LEU A 1 507 ? 2.277 -0.318 -12.649 1.00 98.69 507 LEU A CA 1
ATOM 3445 C C . LEU A 1 507 ? 2.733 0.558 -11.485 1.00 98.69 507 LEU A C 1
ATOM 3447 O O . LEU A 1 507 ? 2.081 0.585 -10.443 1.00 98.69 507 LEU A O 1
ATOM 3451 N N . LEU A 1 508 ? 3.793 1.333 -11.700 1.00 98.88 508 LEU A N 1
ATOM 3452 C CA . LEU A 1 508 ? 4.185 2.420 -10.805 1.00 98.88 508 LEU A CA 1
ATOM 3453 C C . LEU A 1 508 ? 3.979 3.743 -11.538 1.00 98.88 508 LEU A C 1
ATOM 3455 O O . LEU A 1 508 ? 4.568 3.973 -12.600 1.00 98.88 508 LEU A O 1
ATOM 3459 N N . GLN A 1 509 ? 3.116 4.604 -10.997 1.00 98.69 509 GLN A N 1
ATOM 3460 C CA . GLN A 1 509 ? 2.765 5.867 -11.639 1.00 98.69 509 GLN A CA 1
ATOM 3461 C C . GLN A 1 509 ? 2.940 7.068 -10.710 1.00 98.69 509 GLN A C 1
ATOM 3463 O O . GLN A 1 509 ? 2.222 7.198 -9.727 1.00 98.69 509 GLN A O 1
ATOM 3468 N N . ALA A 1 510 ? 3.782 8.019 -11.104 1.00 98.50 510 ALA A N 1
ATOM 3469 C CA . ALA A 1 510 ? 3.837 9.354 -10.518 1.00 98.50 510 ALA A CA 1
ATOM 3470 C C . ALA A 1 510 ? 2.997 10.327 -11.368 1.00 98.50 510 ALA A C 1
ATOM 3472 O O . ALA A 1 510 ? 3.452 10.827 -12.403 1.00 98.50 510 ALA A O 1
ATOM 3473 N N . GLY A 1 511 ? 1.725 10.522 -11.004 1.00 95.38 511 GLY A N 1
ATOM 3474 C CA . GLY A 1 511 ? 0.706 11.141 -11.866 1.00 95.38 511 GLY A CA 1
ATOM 3475 C C . GLY A 1 511 ? 0.615 12.669 -11.812 1.00 95.38 511 GLY A C 1
ATOM 3476 O O . GLY A 1 511 ? 0.098 13.279 -12.752 1.00 95.38 511 GLY A O 1
ATOM 3477 N N . GLY A 1 512 ? 1.115 13.293 -10.745 1.00 93.81 512 GLY A N 1
ATOM 3478 C CA . GLY A 1 512 ? 0.990 14.733 -10.513 1.00 93.81 512 GLY A CA 1
ATOM 3479 C C . GLY A 1 512 ? 1.779 15.604 -11.485 1.00 93.81 512 GLY A C 1
ATOM 3480 O O . GLY A 1 512 ? 2.837 15.227 -11.972 1.00 93.81 512 GLY A O 1
ATOM 3481 N N . VAL A 1 513 ? 1.332 16.836 -11.741 1.00 94.06 513 VAL A N 1
ATOM 3482 C CA . VAL A 1 513 ? 2.128 17.783 -12.544 1.00 94.06 513 VAL A CA 1
ATOM 3483 C C . VAL A 1 513 ? 3.487 18.012 -11.877 1.00 94.06 513 VAL A C 1
ATOM 3485 O O . VAL A 1 513 ? 3.557 18.451 -10.733 1.00 94.06 513 VAL A O 1
ATOM 3488 N N . GLY A 1 514 ? 4.573 17.739 -12.604 1.00 95.56 514 GLY A N 1
ATOM 3489 C CA . GLY A 1 514 ? 5.930 17.867 -12.069 1.00 95.56 514 GLY A CA 1
ATOM 3490 C C . GLY A 1 514 ? 6.384 16.703 -11.181 1.00 95.56 514 GLY A C 1
ATOM 3491 O O . GLY A 1 514 ? 7.504 16.772 -10.673 1.00 95.56 514 GLY A O 1
ATOM 3492 N N . ALA A 1 515 ? 5.556 15.667 -11.019 1.00 98.06 515 ALA A N 1
ATOM 3493 C CA . ALA A 1 515 ? 5.882 14.458 -10.278 1.00 98.06 515 ALA A CA 1
ATOM 3494 C C . ALA A 1 515 ? 6.919 13.609 -11.016 1.00 98.06 515 ALA A C 1
ATOM 3496 O O . ALA A 1 515 ? 6.789 13.362 -12.222 1.00 98.06 515 ALA A O 1
ATOM 3497 N N . ASP A 1 516 ? 7.916 13.153 -10.267 1.00 98.69 516 ASP A N 1
ATOM 3498 C CA . ASP A 1 516 ? 8.927 12.217 -10.745 1.00 98.69 516 ASP A CA 1
ATOM 3499 C C . ASP A 1 516 ? 8.660 10.815 -10.194 1.00 98.69 516 ASP A C 1
ATOM 3501 O O . ASP A 1 516 ? 7.993 10.655 -9.170 1.00 98.69 516 ASP A O 1
ATOM 3505 N N . LEU A 1 517 ? 9.215 9.811 -10.863 1.00 98.75 517 LEU A N 1
ATOM 3506 C CA . LEU A 1 517 ? 9.435 8.486 -10.300 1.00 98.75 517 LEU A CA 1
ATOM 3507 C C . LEU A 1 517 ? 10.940 8.333 -10.081 1.00 98.75 517 LEU A C 1
ATOM 3509 O O . LEU A 1 517 ? 11.707 8.407 -11.040 1.00 98.75 517 LEU A O 1
ATOM 3513 N N . ILE A 1 518 ? 11.355 8.161 -8.831 1.00 98.69 518 ILE A N 1
ATOM 3514 C CA . ILE A 1 518 ? 12.767 8.058 -8.450 1.00 98.69 518 ILE A CA 1
ATOM 3515 C C . ILE A 1 518 ? 12.981 6.695 -7.809 1.00 98.69 518 ILE A C 1
ATOM 3517 O O . ILE A 1 518 ? 12.410 6.432 -6.757 1.00 98.69 518 ILE A O 1
ATOM 3521 N N . ALA A 1 519 ? 13.818 5.854 -8.403 1.00 98.44 519 ALA A N 1
ATOM 3522 C CA . ALA A 1 519 ? 14.344 4.675 -7.732 1.00 98.44 519 ALA A CA 1
ATOM 3523 C C . ALA A 1 519 ? 15.719 5.021 -7.161 1.00 98.44 519 ALA A C 1
ATOM 3525 O O . ALA A 1 519 ? 16.634 5.399 -7.898 1.00 98.44 519 ALA A O 1
ATOM 3526 N N . GLN A 1 520 ? 15.839 4.974 -5.836 1.00 97.56 520 GLN A N 1
ATOM 3527 C CA . GLN A 1 520 ? 17.114 5.179 -5.158 1.00 97.56 520 GLN A CA 1
ATOM 3528 C C . GLN A 1 520 ? 18.060 4.000 -5.405 1.00 97.56 520 GLN A C 1
ATOM 3530 O O . GLN A 1 520 ? 17.690 3.007 -6.029 1.00 97.56 520 GLN A O 1
ATOM 3535 N N . ALA A 1 521 ? 19.301 4.134 -4.939 1.00 96.00 521 ALA A N 1
ATOM 3536 C CA . ALA A 1 521 ? 20.318 3.117 -5.163 1.00 96.00 521 ALA A CA 1
ATOM 3537 C C . ALA A 1 521 ? 19.853 1.730 -4.686 1.00 96.00 521 ALA A C 1
ATOM 3539 O O . ALA A 1 521 ? 19.395 1.605 -3.548 1.00 96.00 521 ALA A O 1
ATOM 3540 N N . ASN A 1 522 ? 19.998 0.733 -5.563 1.00 94.00 522 ASN A N 1
ATOM 3541 C CA . ASN A 1 522 ? 19.551 -0.656 -5.393 1.00 94.00 522 ASN A CA 1
ATOM 3542 C C . ASN A 1 522 ? 18.051 -0.834 -5.095 1.00 94.00 522 ASN A C 1
ATOM 3544 O O . ASN A 1 522 ? 17.676 -1.840 -4.528 1.00 94.00 522 ASN A O 1
ATOM 3548 N N . ALA A 1 523 ? 17.185 0.143 -5.388 1.00 96.31 523 ALA A N 1
ATOM 3549 C CA . ALA A 1 523 ? 15.744 -0.010 -5.174 1.00 96.31 523 ALA A CA 1
ATOM 3550 C C . ALA A 1 523 ? 15.083 -0.683 -6.391 1.00 96.31 523 ALA A C 1
ATOM 3552 O O . ALA A 1 523 ? 14.470 0.003 -7.220 1.00 96.31 523 ALA A O 1
ATOM 3553 N N . ASP A 1 524 ? 15.218 -2.003 -6.512 1.00 97.12 524 ASP A N 1
ATOM 3554 C CA . ASP A 1 524 ? 14.827 -2.720 -7.730 1.00 97.12 524 ASP A CA 1
ATOM 3555 C C . ASP A 1 524 ? 13.310 -2.878 -7.897 1.00 97.12 524 ASP A C 1
ATOM 3557 O O . ASP A 1 524 ? 12.514 -2.834 -6.950 1.00 97.12 524 ASP A O 1
ATOM 3561 N N . VAL A 1 525 ? 12.903 -3.105 -9.149 1.00 98.19 525 VAL A N 1
ATOM 3562 C CA . VAL A 1 525 ? 11.531 -3.440 -9.542 1.00 98.19 525 VAL A CA 1
ATOM 3563 C C . VAL A 1 525 ? 11.533 -4.739 -10.336 1.00 98.19 525 VAL A C 1
ATOM 3565 O O . VAL A 1 525 ? 12.010 -4.793 -11.471 1.00 98.19 525 VAL A O 1
ATOM 3568 N N . GLN A 1 526 ? 10.931 -5.788 -9.783 1.00 96.44 526 GLN A N 1
ATOM 3569 C CA . GLN A 1 526 ? 11.021 -7.125 -10.361 1.00 96.44 526 GLN A CA 1
ATOM 3570 C C . GLN A 1 526 ? 9.654 -7.775 -10.573 1.00 96.44 526 GLN A C 1
ATOM 3572 O O . GLN A 1 526 ? 8.803 -7.813 -9.685 1.00 96.44 526 GLN A O 1
ATOM 3577 N N . SER A 1 527 ? 9.465 -8.379 -11.744 1.00 95.50 527 SER A N 1
ATOM 3578 C CA . SER A 1 527 ? 8.402 -9.352 -11.992 1.00 95.50 527 SER A CA 1
ATOM 3579 C C . SER A 1 527 ? 8.986 -10.637 -12.566 1.00 95.50 527 SER A C 1
ATOM 3581 O O . SER A 1 527 ? 9.959 -10.607 -13.308 1.00 95.50 527 SER A O 1
ATOM 3583 N N . THR A 1 528 ? 8.418 -11.808 -12.264 1.00 94.00 528 THR A N 1
ATOM 3584 C CA . THR A 1 528 ? 8.958 -13.051 -12.850 1.00 94.00 528 THR A CA 1
ATOM 3585 C C . THR A 1 528 ? 8.617 -13.164 -14.340 1.00 94.00 528 THR A C 1
ATOM 3587 O O . THR A 1 528 ? 9.467 -13.524 -15.148 1.00 94.00 528 THR A O 1
ATOM 3590 N N . THR A 1 529 ? 7.365 -12.908 -14.719 1.00 94.69 529 THR A N 1
ATOM 3591 C CA . THR A 1 529 ? 6.875 -13.030 -16.108 1.00 94.69 529 THR A CA 1
ATOM 3592 C C . THR A 1 529 ? 5.830 -11.986 -16.498 1.00 94.69 529 THR A C 1
ATOM 3594 O O . THR A 1 529 ? 5.391 -11.979 -17.649 1.00 94.69 529 THR A O 1
ATOM 3597 N N . GLY A 1 530 ? 5.395 -11.142 -15.558 1.00 96.50 530 GLY A N 1
ATOM 3598 C CA . GLY A 1 530 ? 4.428 -10.082 -15.819 1.00 96.50 530 GLY A CA 1
ATOM 3599 C C . GLY A 1 530 ? 5.062 -8.873 -16.503 1.00 96.50 530 GLY A C 1
ATOM 3600 O O . GLY A 1 530 ? 6.283 -8.736 -16.593 1.00 96.50 530 GLY A O 1
ATOM 3601 N N . HIS A 1 531 ? 4.218 -7.985 -17.012 1.00 97.88 531 HIS A N 1
ATOM 3602 C CA . HIS A 1 531 ? 4.652 -6.750 -17.657 1.00 97.88 531 HIS A CA 1
ATOM 3603 C C . HIS A 1 531 ? 4.885 -5.657 -16.616 1.00 97.88 531 HIS A C 1
ATOM 3605 O O . HIS A 1 531 ? 4.168 -5.592 -15.616 1.00 97.88 531 HIS A O 1
ATOM 3611 N N . ILE A 1 532 ? 5.862 -4.786 -16.862 1.00 98.69 532 ILE A N 1
ATOM 3612 C CA . ILE A 1 532 ? 6.190 -3.672 -15.969 1.00 98.69 532 ILE A CA 1
ATOM 3613 C C . ILE A 1 532 ? 5.975 -2.365 -16.727 1.00 98.69 532 ILE A C 1
ATOM 3615 O O . ILE A 1 532 ? 6.447 -2.179 -17.848 1.00 98.69 532 ILE A O 1
ATOM 3619 N N . THR A 1 533 ? 5.242 -1.444 -16.116 1.00 98.81 533 THR A N 1
ATOM 3620 C CA . THR A 1 533 ? 5.018 -0.091 -16.619 1.00 98.81 533 THR A CA 1
ATOM 3621 C C . THR A 1 533 ? 5.409 0.915 -15.556 1.00 98.81 533 THR A C 1
ATOM 3623 O O . THR A 1 533 ? 4.836 0.938 -14.468 1.00 98.81 533 THR A O 1
ATOM 3626 N N . LEU A 1 534 ? 6.369 1.770 -15.892 1.00 98.75 534 LEU A N 1
ATOM 3627 C CA . LEU A 1 534 ? 6.862 2.832 -15.024 1.00 98.75 534 LEU A CA 1
ATOM 3628 C C . LEU A 1 534 ? 6.565 4.161 -15.697 1.00 98.75 534 LEU A C 1
ATOM 3630 O O . LEU A 1 534 ? 7.049 4.438 -16.795 1.00 98.75 534 LEU A O 1
ATOM 3634 N N . LYS A 1 535 ? 5.733 4.984 -15.065 1.00 98.44 535 LYS A N 1
ATOM 3635 C CA . LYS A 1 535 ? 5.221 6.203 -15.688 1.00 98.44 535 LYS A CA 1
ATOM 3636 C C . LYS A 1 535 ? 5.329 7.389 -14.750 1.00 98.44 535 LYS A C 1
ATOM 3638 O O . LYS A 1 535 ? 4.710 7.411 -13.695 1.00 98.44 535 LYS A O 1
ATOM 3643 N N . ALA A 1 536 ? 6.014 8.432 -15.191 1.00 98.62 536 ALA A N 1
ATOM 3644 C CA . ALA A 1 536 ? 6.068 9.706 -14.497 1.00 98.62 536 ALA A CA 1
ATOM 3645 C C . ALA A 1 536 ? 5.546 10.839 -15.380 1.00 98.62 536 ALA A C 1
ATOM 3647 O O . ALA A 1 536 ? 5.774 10.895 -16.597 1.00 98.62 536 ALA A O 1
ATOM 3648 N N . ALA A 1 537 ? 4.850 11.781 -14.754 1.00 98.19 537 ALA A N 1
ATOM 3649 C CA . ALA A 1 537 ? 4.395 12.996 -15.409 1.00 98.19 537 ALA A CA 1
ATOM 3650 C C . ALA A 1 537 ? 5.564 13.906 -15.812 1.00 98.19 537 ALA A C 1
ATOM 3652 O O . ALA A 1 537 ? 5.481 14.561 -16.851 1.00 98.19 537 ALA A O 1
ATOM 3653 N N . ARG A 1 538 ? 6.654 13.942 -15.032 1.00 97.88 538 ARG A N 1
ATOM 3654 C CA . ARG A 1 538 ? 7.889 14.666 -15.360 1.00 97.88 538 ARG A CA 1
ATOM 3655 C C . ARG A 1 538 ? 9.033 13.704 -15.666 1.00 97.88 538 ARG A C 1
ATOM 3657 O O . ARG A 1 538 ? 9.208 13.402 -16.842 1.00 97.88 538 ARG A O 1
ATOM 3664 N N . ALA A 1 539 ? 9.814 13.261 -14.687 1.00 98.44 539 ALA A N 1
ATOM 3665 C CA . ALA A 1 539 ? 11.033 12.488 -14.932 1.00 98.44 539 ALA A CA 1
ATOM 3666 C C . ALA A 1 539 ? 10.986 11.087 -14.317 1.00 98.44 539 ALA A C 1
ATOM 3668 O O . ALA A 1 539 ? 10.295 10.855 -13.328 1.00 98.44 539 ALA A O 1
ATOM 3669 N N . VAL A 1 540 ? 11.755 10.177 -14.907 1.00 98.75 540 VAL A N 1
ATOM 3670 C CA . VAL A 1 540 ? 12.091 8.877 -14.315 1.00 98.75 540 VAL A CA 1
ATOM 3671 C C . VAL A 1 540 ? 13.598 8.870 -14.072 1.00 98.75 540 VAL A C 1
ATOM 3673 O O . VAL A 1 540 ? 14.356 9.199 -14.989 1.00 98.75 540 VAL A O 1
ATOM 3676 N N . ASP A 1 541 ? 14.016 8.552 -12.851 1.00 98.56 541 ASP A N 1
ATOM 3677 C CA . ASP A 1 541 ? 15.415 8.571 -12.414 1.00 98.56 541 ASP A CA 1
ATOM 3678 C C . ASP A 1 541 ? 15.762 7.270 -11.685 1.00 98.56 541 ASP A C 1
ATOM 3680 O O . ASP A 1 541 ? 15.190 6.983 -10.632 1.00 98.56 541 ASP A O 1
ATOM 3684 N N . PHE A 1 542 ? 16.671 6.483 -12.256 1.00 98.56 542 PHE A N 1
ATOM 3685 C CA . PHE A 1 542 ? 17.208 5.259 -11.665 1.00 98.56 542 PHE A CA 1
ATOM 3686 C C . PHE A 1 542 ? 18.638 5.509 -11.214 1.00 98.56 542 PHE A C 1
ATOM 3688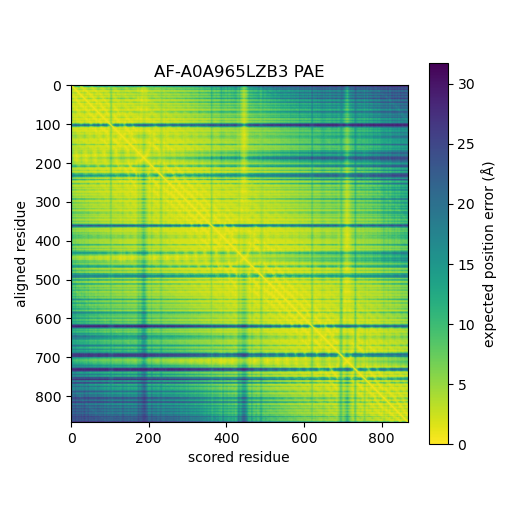 O O . PHE A 1 542 ? 19.510 5.844 -12.020 1.00 98.56 542 PHE A O 1
ATOM 3695 N N . GLN A 1 543 ? 18.863 5.375 -9.912 1.00 97.69 543 GLN A N 1
ATOM 3696 C CA . GLN A 1 543 ? 20.169 5.574 -9.303 1.00 97.69 543 GLN A CA 1
ATOM 3697 C C . GLN A 1 543 ? 21.028 4.307 -9.407 1.00 97.69 543 GLN A C 1
ATOM 3699 O O . GLN A 1 543 ? 20.685 3.352 -10.097 1.00 97.69 543 GLN A O 1
ATOM 3704 N N . ALA A 1 544 ? 22.206 4.345 -8.784 1.00 96.69 544 ALA A N 1
ATOM 3705 C CA . ALA A 1 544 ? 23.198 3.289 -8.928 1.00 96.69 544 ALA A CA 1
ATOM 3706 C C . ALA A 1 544 ? 22.658 1.925 -8.478 1.00 96.69 544 ALA A C 1
ATOM 3708 O O . ALA A 1 544 ? 22.057 1.826 -7.408 1.00 96.69 544 ALA A O 1
ATOM 3709 N N . GLY A 1 545 ? 22.893 0.897 -9.289 1.00 95.12 545 GLY A N 1
ATOM 3710 C CA . GLY A 1 545 ? 22.479 -0.477 -9.003 1.00 95.12 545 GLY A CA 1
ATOM 3711 C C . GLY A 1 545 ? 20.972 -0.740 -9.040 1.00 95.12 545 GLY A C 1
ATOM 3712 O O . GLY A 1 545 ? 20.572 -1.811 -8.621 1.00 95.12 545 GLY A O 1
ATOM 3713 N N . THR A 1 546 ? 20.136 0.202 -9.498 1.00 97.50 546 THR A N 1
ATOM 3714 C CA . THR A 1 546 ? 18.699 -0.054 -9.689 1.00 97.50 546 THR A CA 1
ATOM 3715 C C . THR A 1 546 ? 18.462 -0.950 -10.903 1.00 97.50 546 THR A C 1
ATOM 3717 O O . THR A 1 546 ? 18.753 -0.549 -12.035 1.00 97.50 546 THR A O 1
ATOM 3720 N N . ASP A 1 547 ? 17.797 -2.078 -10.695 1.00 97.50 547 ASP A N 1
ATOM 3721 C CA . ASP A 1 547 ? 17.389 -3.007 -11.741 1.00 97.50 547 ASP A CA 1
ATOM 3722 C C . ASP A 1 547 ? 15.862 -3.034 -11.940 1.00 97.50 547 ASP A C 1
ATOM 3724 O O . ASP A 1 547 ? 15.066 -3.077 -11.001 1.00 97.50 547 ASP A O 1
ATOM 3728 N N . VAL A 1 548 ? 15.421 -3.044 -13.202 1.00 98.44 548 VAL A N 1
ATOM 3729 C CA . VAL A 1 548 ? 14.018 -3.260 -13.592 1.00 98.44 548 VAL A CA 1
ATOM 3730 C C . VAL A 1 548 ? 13.930 -4.496 -14.476 1.00 98.44 548 VAL A C 1
ATOM 3732 O O . VAL A 1 548 ? 14.275 -4.458 -15.662 1.00 98.44 548 VAL A O 1
ATOM 3735 N N . LEU A 1 549 ? 13.456 -5.604 -13.907 1.00 97.38 549 LEU A N 1
ATOM 3736 C CA . LEU A 1 549 ? 13.603 -6.931 -14.504 1.00 97.38 549 LEU A CA 1
ATOM 3737 C C . LEU A 1 549 ? 12.267 -7.648 -14.672 1.00 97.38 549 LEU A C 1
ATOM 3739 O O . LEU A 1 549 ? 11.471 -7.769 -13.741 1.00 97.38 549 LEU A O 1
ATOM 3743 N N . THR A 1 550 ? 12.060 -8.213 -15.859 1.00 96.25 550 THR A N 1
ATOM 3744 C CA . THR A 1 550 ? 11.064 -9.262 -16.084 1.00 96.25 550 THR A CA 1
ATOM 3745 C C . THR A 1 550 ? 11.598 -10.352 -17.005 1.00 96.25 550 THR A C 1
ATOM 3747 O O . THR A 1 550 ? 12.554 -10.150 -17.752 1.00 96.25 550 THR A O 1
ATOM 3750 N N . ALA A 1 551 ? 11.015 -11.548 -16.964 1.00 91.94 551 ALA A N 1
ATOM 3751 C CA . ALA A 1 551 ? 11.421 -12.660 -17.818 1.00 91.94 551 ALA A CA 1
ATOM 3752 C C . ALA A 1 551 ? 10.250 -13.228 -18.631 1.00 91.94 551 ALA A C 1
ATOM 3754 O O . ALA A 1 551 ? 9.142 -12.692 -18.683 1.00 91.94 551 ALA A O 1
ATOM 3755 N N . GLY A 1 552 ? 10.505 -14.322 -19.353 1.00 90.75 552 GLY A N 1
ATOM 3756 C CA . GLY A 1 552 ? 9.495 -14.935 -20.213 1.00 90.75 552 GLY A CA 1
ATOM 3757 C C . GLY A 1 552 ? 9.020 -13.966 -21.299 1.00 90.75 552 GLY A C 1
ATOM 3758 O O . GLY A 1 552 ? 9.835 -13.502 -22.095 1.00 90.75 552 GLY A O 1
ATOM 3759 N N . ALA A 1 553 ? 7.712 -13.714 -21.353 1.00 90.31 553 ALA A N 1
ATOM 3760 C CA . ALA A 1 553 ? 7.076 -12.793 -22.300 1.00 90.31 553 ALA A CA 1
ATOM 3761 C C . ALA A 1 553 ? 6.816 -11.389 -21.714 1.00 90.31 553 ALA A C 1
ATOM 3763 O O . ALA A 1 553 ? 6.207 -10.557 -22.388 1.00 90.31 553 ALA A O 1
ATOM 3764 N N . GLY A 1 554 ? 7.245 -11.129 -20.472 1.00 96.00 554 GLY A N 1
ATOM 3765 C CA . GLY A 1 554 ? 7.121 -9.821 -19.840 1.00 96.00 554 GLY A CA 1
ATOM 3766 C C . GLY A 1 554 ? 7.852 -8.743 -20.644 1.00 96.00 554 GLY A C 1
ATOM 3767 O O . GLY A 1 554 ? 8.948 -8.974 -21.153 1.00 96.00 554 GLY A O 1
ATOM 3768 N N . SER A 1 555 ? 7.224 -7.574 -20.763 1.00 96.88 555 SER A N 1
ATOM 3769 C CA . SER A 1 555 ? 7.716 -6.402 -21.505 1.00 96.88 555 SER A CA 1
ATOM 3770 C C . SER A 1 555 ? 7.828 -5.202 -20.572 1.00 96.88 555 SER A C 1
ATOM 3772 O O . SER A 1 555 ? 7.096 -5.148 -19.578 1.00 96.88 555 SER A O 1
ATOM 3774 N N . LEU A 1 556 ? 8.659 -4.221 -20.927 1.00 98.62 556 LEU A N 1
ATOM 3775 C CA . LEU A 1 556 ? 8.835 -2.995 -20.145 1.00 98.62 556 LEU A CA 1
ATOM 3776 C C . LEU A 1 556 ? 8.343 -1.768 -20.922 1.00 98.62 556 LEU A C 1
ATOM 3778 O O . LEU A 1 556 ? 8.751 -1.558 -22.063 1.00 98.62 556 LEU A O 1
ATOM 3782 N N . ASP A 1 557 ? 7.512 -0.936 -20.295 1.00 98.56 557 ASP A N 1
ATOM 3783 C CA . ASP A 1 557 ? 7.072 0.361 -20.832 1.00 98.56 557 ASP A CA 1
ATOM 3784 C C . ASP A 1 557 ? 7.435 1.486 -19.854 1.00 98.56 557 ASP A C 1
ATOM 3786 O O . ASP A 1 557 ? 6.848 1.604 -18.775 1.00 98.56 557 ASP A O 1
ATOM 3790 N N . LEU A 1 558 ? 8.435 2.294 -20.209 1.00 98.62 558 LEU A N 1
ATOM 3791 C CA . LEU A 1 558 ? 9.005 3.332 -19.354 1.00 98.62 558 LEU A CA 1
ATOM 3792 C C . LEU A 1 558 ? 8.746 4.715 -19.953 1.00 98.62 558 LEU A C 1
ATOM 3794 O O . LEU A 1 558 ? 9.224 5.045 -21.040 1.00 98.62 558 LEU A O 1
ATOM 3798 N N . LEU A 1 559 ? 7.984 5.539 -19.237 1.00 98.12 559 LEU A N 1
ATOM 3799 C CA . LEU A 1 559 ? 7.416 6.780 -19.760 1.00 98.12 559 LEU A CA 1
ATOM 3800 C C . LEU A 1 559 ? 7.718 7.967 -18.833 1.00 98.12 559 LEU A C 1
ATOM 3802 O O . LEU A 1 559 ? 7.043 8.164 -17.822 1.00 98.12 559 LEU A O 1
ATOM 3806 N N . ALA A 1 560 ? 8.670 8.817 -19.218 1.00 98.19 560 ALA A N 1
ATOM 3807 C CA . ALA A 1 560 ? 8.912 10.130 -18.618 1.00 98.19 560 ALA A CA 1
ATOM 3808 C C . ALA A 1 560 ? 8.268 11.215 -19.498 1.00 98.19 560 ALA A C 1
ATOM 3810 O O . ALA A 1 560 ? 8.871 11.715 -20.445 1.00 98.19 560 ALA A O 1
ATOM 3811 N N . THR A 1 561 ? 7.005 11.563 -19.233 1.00 96.12 561 THR A N 1
ATOM 3812 C CA . THR A 1 561 ? 6.175 12.317 -20.201 1.00 96.12 561 THR A CA 1
ATOM 3813 C C . THR A 1 561 ? 6.632 13.770 -20.379 1.00 96.12 561 THR A C 1
ATOM 3815 O O . THR A 1 561 ? 6.635 14.312 -21.485 1.00 96.12 561 THR A O 1
ATOM 3818 N N . GLY A 1 562 ? 6.991 14.434 -19.282 1.00 95.50 562 GLY A N 1
ATOM 3819 C CA . GLY A 1 562 ? 7.289 15.866 -19.244 1.00 95.50 562 GLY A CA 1
ATOM 3820 C C . GLY A 1 562 ? 8.766 16.205 -19.070 1.00 95.50 562 GLY A C 1
ATOM 3821 O O . GLY A 1 562 ? 9.097 17.385 -19.062 1.00 95.50 562 GLY A O 1
ATOM 3822 N N . GLY A 1 563 ? 9.633 15.208 -18.907 1.00 96.88 563 GLY A N 1
ATOM 3823 C CA . GLY A 1 563 ? 11.008 15.359 -18.437 1.00 96.88 563 GLY A CA 1
ATOM 3824 C C . GLY A 1 563 ? 11.943 14.273 -18.966 1.00 96.88 563 GLY A C 1
ATOM 3825 O O . GLY A 1 563 ? 11.612 13.549 -19.897 1.00 96.88 563 GLY A O 1
ATOM 3826 N N . SER A 1 564 ? 13.147 14.190 -18.406 1.00 97.94 564 SER A N 1
ATOM 3827 C CA . SER A 1 564 ? 14.143 13.202 -18.836 1.00 97.94 564 SER A CA 1
ATOM 3828 C C . SER A 1 564 ? 13.874 11.818 -18.244 1.00 97.94 564 SER A C 1
ATOM 3830 O O . SER A 1 564 ? 13.323 11.700 -17.151 1.00 97.94 564 SER A O 1
ATOM 3832 N N . PHE A 1 565 ? 14.335 10.792 -18.950 1.00 98.62 565 PHE A N 1
ATOM 3833 C CA . PHE A 1 565 ? 14.555 9.457 -18.404 1.00 98.62 565 PHE A CA 1
ATOM 3834 C C . PHE A 1 565 ? 16.059 9.309 -18.141 1.00 98.62 565 PHE A C 1
ATOM 3836 O O . PHE A 1 565 ? 16.857 9.583 -19.039 1.00 98.62 565 PHE A O 1
ATOM 3843 N N . THR A 1 566 ? 16.460 8.948 -16.927 1.00 98.19 566 THR A N 1
ATOM 3844 C CA . THR A 1 566 ? 17.876 8.868 -16.538 1.00 98.19 566 THR A CA 1
ATOM 3845 C C . THR A 1 566 ? 18.138 7.551 -15.832 1.00 98.19 566 THR A C 1
ATOM 3847 O O . THR A 1 566 ? 17.418 7.200 -14.905 1.00 98.19 566 THR A O 1
ATOM 3850 N N . MET A 1 567 ? 19.176 6.849 -16.268 1.00 98.44 567 MET A N 1
ATOM 3851 C CA . MET A 1 567 ? 19.745 5.694 -15.585 1.00 98.44 567 MET A CA 1
ATOM 3852 C C . MET A 1 567 ? 21.162 6.026 -15.136 1.00 98.44 567 MET A C 1
ATOM 3854 O O . MET A 1 567 ? 21.903 6.665 -15.884 1.00 98.44 567 MET A O 1
ATOM 3858 N N . ALA A 1 568 ? 21.563 5.578 -13.953 1.00 97.69 568 ALA A N 1
ATOM 3859 C CA . ALA A 1 568 ? 22.975 5.436 -13.632 1.00 97.69 568 ALA A CA 1
ATOM 3860 C C . ALA A 1 568 ? 23.637 4.424 -14.585 1.00 97.69 568 ALA A C 1
ATOM 3862 O O . ALA A 1 568 ? 22.965 3.562 -15.144 1.00 97.69 568 ALA A O 1
ATOM 3863 N N . ALA A 1 569 ? 24.955 4.534 -14.748 1.00 94.88 569 ALA A N 1
ATOM 3864 C CA . ALA A 1 569 ? 25.774 3.639 -15.570 1.00 94.88 569 ALA A CA 1
ATOM 3865 C C . ALA A 1 569 ? 25.516 2.143 -15.297 1.00 94.88 569 ALA A C 1
ATOM 3867 O O . ALA A 1 569 ? 25.404 1.336 -16.212 1.00 94.88 569 ALA A O 1
ATOM 3868 N N . ASP A 1 570 ? 25.377 1.779 -14.021 1.00 95.12 570 ASP A N 1
ATOM 3869 C CA . ASP A 1 570 ? 25.183 0.405 -13.560 1.00 95.12 570 ASP A CA 1
ATOM 3870 C C . ASP A 1 570 ? 23.718 0.028 -13.297 1.00 95.12 570 ASP A C 1
ATOM 3872 O O . ASP A 1 570 ? 23.461 -1.115 -12.934 1.00 95.12 570 ASP A O 1
ATOM 3876 N N . ALA A 1 571 ? 22.763 0.943 -13.498 1.00 97.50 571 ALA A N 1
ATOM 3877 C CA . ALA A 1 571 ? 21.343 0.604 -13.458 1.00 97.50 571 ALA A CA 1
ATOM 3878 C C . ALA A 1 571 ? 20.975 -0.241 -14.684 1.00 97.50 571 ALA A C 1
ATOM 3880 O O . ALA A 1 571 ? 21.509 -0.000 -15.776 1.00 97.50 571 ALA A O 1
ATOM 3881 N N . SER A 1 572 ? 20.044 -1.190 -14.541 1.00 97.56 572 SER A N 1
ATOM 3882 C CA . SER A 1 572 ? 19.690 -2.091 -15.636 1.00 97.56 572 SER A CA 1
ATOM 3883 C C . SER A 1 572 ? 18.198 -2.226 -15.945 1.00 97.56 572 SER A C 1
ATOM 3885 O O . SER A 1 572 ? 17.336 -2.168 -15.075 1.00 97.56 572 SER A O 1
ATOM 3887 N N . LEU A 1 573 ? 17.882 -2.428 -17.228 1.00 98.62 573 LEU A N 1
ATOM 3888 C CA . LEU A 1 573 ? 16.566 -2.852 -17.714 1.00 98.62 573 LEU A CA 1
ATOM 3889 C C . LEU A 1 573 ? 16.695 -4.225 -18.369 1.00 98.62 573 LEU A C 1
ATOM 3891 O O . LEU A 1 573 ? 17.518 -4.399 -19.271 1.00 98.62 573 LEU A O 1
ATOM 3895 N N . GLY A 1 574 ? 15.867 -5.187 -17.970 1.00 97.62 574 GLY A N 1
ATOM 3896 C CA . GLY A 1 574 ? 15.996 -6.573 -18.416 1.00 97.62 574 GLY A CA 1
ATOM 3897 C C . GLY A 1 574 ? 14.689 -7.213 -18.869 1.00 97.62 574 GLY A C 1
ATOM 3898 O O . GLY A 1 574 ? 13.714 -7.258 -18.120 1.00 97.62 574 GLY A O 1
ATOM 3899 N N . THR A 1 575 ? 14.707 -7.790 -20.071 1.00 96.69 575 THR A N 1
ATOM 3900 C CA . THR A 1 575 ? 13.695 -8.725 -20.578 1.00 96.69 575 THR A CA 1
ATOM 3901 C C . THR A 1 575 ? 14.334 -9.912 -21.299 1.00 96.69 575 THR A C 1
ATOM 3903 O O . THR A 1 575 ? 15.492 -9.886 -21.730 1.00 96.69 575 THR A O 1
ATOM 3906 N N . VAL A 1 576 ? 13.558 -10.990 -21.469 1.00 94.06 576 VAL A N 1
ATOM 3907 C CA . VAL A 1 576 ? 13.963 -12.125 -22.316 1.00 94.06 576 VAL A CA 1
ATOM 3908 C C . VAL A 1 576 ? 13.316 -12.035 -23.695 1.00 94.06 576 VAL A C 1
ATOM 3910 O O . VAL A 1 576 ? 14.027 -11.826 -24.672 1.00 94.06 576 VAL A O 1
ATOM 3913 N N . ASN A 1 577 ? 11.988 -12.189 -23.789 1.00 92.38 577 ASN A N 1
ATOM 3914 C CA . ASN A 1 577 ? 11.269 -12.209 -25.074 1.00 92.38 577 ASN A CA 1
ATOM 3915 C C . ASN A 1 577 ? 10.281 -11.047 -25.265 1.00 92.38 577 ASN A C 1
ATOM 3917 O O . ASN A 1 577 ? 9.644 -10.986 -26.312 1.00 92.38 577 ASN A O 1
ATOM 3921 N N . GLY A 1 578 ? 10.092 -10.178 -24.269 1.00 94.75 578 GLY A N 1
ATOM 3922 C CA . GLY A 1 578 ? 9.245 -8.993 -24.410 1.00 94.75 578 GLY A CA 1
ATOM 3923 C C . GLY A 1 578 ? 10.063 -7.758 -24.763 1.00 94.75 578 GLY A C 1
ATOM 3924 O O . GLY A 1 578 ? 11.193 -7.608 -24.304 1.00 94.75 578 GLY A O 1
ATOM 3925 N N . ASP A 1 579 ? 9.489 -6.872 -25.569 1.00 96.69 579 ASP A N 1
ATOM 3926 C CA . ASP A 1 579 ? 10.168 -5.641 -25.968 1.00 96.69 579 ASP A CA 1
ATOM 3927 C C . ASP A 1 579 ? 10.327 -4.665 -24.790 1.00 96.69 579 ASP A C 1
ATOM 3929 O O . ASP A 1 579 ? 9.589 -4.714 -23.796 1.00 96.69 579 ASP A O 1
ATOM 3933 N N . ILE A 1 580 ? 11.284 -3.749 -24.930 1.00 98.38 580 ILE A N 1
ATOM 3934 C CA . ILE A 1 580 ? 11.495 -2.616 -24.027 1.00 98.38 580 ILE A CA 1
ATOM 3935 C C . ILE A 1 580 ? 11.184 -1.332 -24.790 1.00 98.38 580 ILE A C 1
ATOM 3937 O O . ILE A 1 580 ? 11.749 -1.070 -25.855 1.00 98.38 580 ILE A O 1
ATOM 3941 N N . ARG A 1 581 ? 10.310 -0.500 -24.226 1.00 98.25 581 ARG A N 1
ATOM 3942 C CA . ARG A 1 581 ? 9.987 0.825 -24.750 1.00 98.25 581 ARG A CA 1
ATOM 3943 C C . ARG A 1 581 ? 10.350 1.898 -23.736 1.00 98.25 581 ARG A C 1
ATOM 3945 O O . ARG A 1 581 ? 9.912 1.842 -22.592 1.00 98.25 581 ARG A O 1
ATOM 3952 N N . ILE A 1 582 ? 11.115 2.892 -24.176 1.00 98.69 582 ILE A N 1
ATOM 3953 C CA . ILE A 1 582 ? 11.526 4.042 -23.368 1.00 98.69 582 ILE A CA 1
ATOM 3954 C C . ILE A 1 582 ? 11.113 5.316 -24.098 1.00 98.69 582 ILE A C 1
ATOM 3956 O O . ILE A 1 582 ? 11.521 5.549 -25.238 1.00 98.69 582 ILE A O 1
ATOM 3960 N N . ALA A 1 583 ? 10.329 6.165 -23.440 1.00 96.81 583 ALA A N 1
ATOM 3961 C CA . ALA A 1 583 ? 9.961 7.478 -23.953 1.00 96.81 583 ALA A CA 1
ATOM 3962 C C . ALA A 1 583 ? 10.331 8.577 -22.953 1.00 96.81 583 ALA A C 1
ATOM 3964 O O . ALA A 1 583 ? 9.867 8.576 -21.811 1.00 96.81 583 ALA A O 1
ATOM 3965 N N . GLY A 1 584 ? 11.146 9.531 -23.403 1.00 94.75 584 GLY A N 1
ATOM 3966 C CA . GLY A 1 584 ? 11.619 10.659 -22.611 1.00 94.75 584 GLY A CA 1
ATOM 3967 C C . GLY A 1 584 ? 11.267 12.015 -23.222 1.00 94.75 584 GLY A C 1
ATOM 3968 O O . GLY A 1 584 ? 11.738 12.384 -24.304 1.00 94.75 584 GLY A O 1
ATOM 3969 N N . GLY A 1 585 ? 10.520 12.800 -22.455 1.00 91.31 585 GLY A N 1
ATOM 3970 C CA . GLY A 1 585 ? 10.415 14.243 -22.581 1.00 91.31 585 GLY A CA 1
ATOM 3971 C C . GLY A 1 585 ? 9.394 14.752 -23.583 1.00 91.31 585 GLY A C 1
ATOM 3972 O O . GLY A 1 585 ? 8.961 14.063 -24.500 1.00 91.31 585 GLY A O 1
ATOM 3973 N N . SER A 1 586 ? 9.085 16.036 -23.427 1.00 92.44 586 SER A N 1
ATOM 3974 C CA . SER A 1 586 ? 8.197 16.826 -24.294 1.00 92.44 586 SER A CA 1
ATOM 3975 C C . SER A 1 586 ? 8.907 18.001 -24.984 1.00 92.44 586 SER A C 1
ATOM 3977 O O . SER A 1 586 ? 8.276 18.781 -25.694 1.00 92.44 586 SER A O 1
ATOM 3979 N N . ASP A 1 587 ? 10.217 18.142 -24.754 1.00 92.31 587 ASP A N 1
ATOM 3980 C CA . ASP A 1 587 ? 11.048 19.251 -25.235 1.00 92.31 587 ASP A CA 1
ATOM 3981 C C . ASP A 1 587 ? 12.466 18.755 -25.536 1.00 92.31 587 ASP A C 1
ATOM 3983 O O . ASP A 1 587 ? 12.958 17.814 -24.910 1.00 92.31 587 ASP A O 1
ATOM 3987 N N . VAL A 1 588 ? 13.140 19.421 -26.469 1.00 89.75 588 VAL A N 1
ATOM 3988 C CA . VAL A 1 588 ? 14.512 19.141 -26.909 1.00 89.75 588 VAL A CA 1
ATOM 3989 C C . VAL A 1 588 ? 15.587 19.315 -25.826 1.00 89.75 588 VAL A C 1
ATOM 3991 O O . VAL A 1 588 ? 16.758 18.994 -26.061 1.00 89.75 588 VAL A O 1
ATOM 3994 N N . SER A 1 589 ? 15.262 19.864 -24.653 1.00 92.19 589 SER A N 1
ATOM 3995 C CA . SER A 1 589 ? 16.144 19.864 -23.478 1.00 92.19 589 SER A CA 1
ATOM 3996 C C . SER A 1 589 ? 16.127 18.551 -22.694 1.00 92.19 589 SER A C 1
ATOM 3998 O O . SER A 1 589 ? 17.091 18.271 -21.973 1.00 92.19 589 SER A O 1
ATOM 4000 N N . HIS A 1 590 ? 15.052 17.773 -22.813 1.00 95.38 590 HIS A N 1
ATOM 4001 C CA . HIS A 1 590 ? 14.874 16.498 -22.124 1.00 95.38 590 HIS A CA 1
ATOM 4002 C C . HIS A 1 590 ? 15.628 15.387 -22.846 1.00 95.38 590 HIS A C 1
ATOM 4004 O O . HIS A 1 590 ? 15.730 15.386 -24.070 1.00 95.38 590 HIS A O 1
ATOM 4010 N N . ARG A 1 591 ? 16.194 14.454 -22.089 1.00 95.31 591 ARG A N 1
ATOM 4011 C CA . ARG A 1 591 ? 17.082 13.411 -22.614 1.00 95.31 591 ARG A CA 1
ATOM 4012 C C . ARG A 1 591 ? 16.680 12.034 -22.112 1.00 95.31 591 ARG A C 1
ATOM 4014 O O . ARG A 1 591 ? 15.950 11.928 -21.129 1.00 95.31 591 ARG A O 1
ATOM 4021 N N . VAL A 1 592 ? 17.185 11.017 -22.791 1.00 98.44 592 VAL A N 1
ATOM 4022 C CA . VAL A 1 592 ? 17.226 9.641 -22.297 1.00 98.44 592 VAL A CA 1
ATOM 4023 C C . VAL A 1 592 ? 18.697 9.323 -22.041 1.00 98.44 592 VAL A C 1
ATOM 4025 O O . VAL A 1 592 ? 19.482 9.358 -22.982 1.00 98.44 592 VAL A O 1
ATOM 4028 N N . SER A 1 593 ? 19.075 9.098 -20.785 1.00 97.06 593 SER A N 1
ATOM 4029 C CA . SER A 1 593 ? 20.406 8.602 -20.414 1.00 97.06 593 SER A CA 1
ATOM 4030 C C . SER A 1 593 ? 20.291 7.115 -20.119 1.00 97.06 593 SER A C 1
ATOM 4032 O O . SER A 1 593 ? 19.458 6.748 -19.286 1.00 97.06 593 SER A O 1
ATOM 4034 N N . VAL A 1 594 ? 21.054 6.283 -20.819 1.00 97.06 594 VAL A N 1
ATOM 4035 C CA . VAL A 1 594 ? 21.005 4.823 -20.693 1.00 97.06 594 VAL A CA 1
ATOM 4036 C C . VAL A 1 594 ? 22.184 4.322 -19.866 1.00 97.06 594 VAL A C 1
ATOM 4038 O O . VAL A 1 594 ? 23.292 4.817 -20.025 1.00 97.06 594 VAL A O 1
ATOM 4041 N N . GLY A 1 595 ? 21.910 3.375 -18.971 1.00 96.19 595 GLY A N 1
ATOM 4042 C CA . GLY A 1 595 ? 22.916 2.481 -18.399 1.00 96.19 595 GLY A CA 1
ATOM 4043 C C . GLY A 1 595 ? 22.872 1.165 -19.169 1.00 96.19 595 GLY A C 1
ATOM 4044 O O . GLY A 1 595 ? 22.951 1.155 -20.395 1.00 96.19 595 GLY A O 1
ATOM 4045 N N . VAL A 1 596 ? 22.595 0.059 -18.479 1.00 97.81 596 VAL A N 1
ATOM 4046 C CA . VAL A 1 596 ? 22.534 -1.274 -19.094 1.00 97.81 596 VAL A CA 1
ATOM 4047 C C . VAL A 1 596 ? 21.107 -1.647 -19.521 1.00 97.81 596 VAL A C 1
ATOM 4049 O O . VAL A 1 596 ? 20.178 -1.677 -18.726 1.00 97.81 596 VAL A O 1
ATOM 4052 N N . ILE A 1 597 ? 20.898 -2.027 -20.776 1.00 98.56 597 ILE A N 1
ATOM 4053 C CA . ILE A 1 597 ? 19.614 -2.483 -21.323 1.00 98.56 597 ILE A CA 1
ATOM 4054 C C . ILE A 1 597 ? 19.819 -3.839 -21.999 1.00 98.56 597 ILE A C 1
ATOM 4056 O O . ILE A 1 597 ? 20.614 -3.980 -22.926 1.00 98.56 597 ILE A O 1
ATOM 4060 N N . ARG A 1 598 ? 19.079 -4.856 -21.554 1.00 97.94 598 ARG A N 1
ATOM 4061 C CA . ARG A 1 598 ? 19.191 -6.240 -22.034 1.00 97.94 598 ARG A CA 1
ATOM 4062 C C . ARG A 1 598 ? 17.823 -6.792 -22.424 1.00 97.94 598 ARG A C 1
ATOM 4064 O O . ARG A 1 598 ? 17.039 -7.167 -21.563 1.00 97.94 598 ARG A O 1
ATOM 4071 N N . ALA A 1 599 ? 17.576 -6.921 -23.723 1.00 95.94 599 ALA A N 1
ATOM 4072 C CA . ALA A 1 599 ? 16.387 -7.534 -24.318 1.00 95.94 599 ALA A CA 1
ATOM 4073 C C . ALA A 1 599 ? 16.799 -8.706 -25.228 1.00 95.94 599 ALA A C 1
ATOM 4075 O O . ALA A 1 599 ? 16.703 -8.641 -26.450 1.00 95.94 599 ALA A O 1
ATOM 4076 N N . THR A 1 600 ? 17.326 -9.781 -24.635 1.00 90.19 600 THR A N 1
ATOM 4077 C CA . THR A 1 600 ? 18.125 -10.805 -25.355 1.00 90.19 600 THR A CA 1
ATOM 4078 C C . THR A 1 600 ? 17.492 -11.398 -26.622 1.00 90.19 600 THR A C 1
ATOM 4080 O O . THR A 1 600 ? 18.218 -11.673 -27.576 1.00 90.19 600 THR A O 1
ATOM 4083 N N . ASN A 1 601 ? 16.167 -11.573 -26.664 1.00 92.81 601 ASN A N 1
ATOM 4084 C CA . ASN A 1 601 ? 15.435 -12.077 -27.833 1.00 92.81 601 ASN A CA 1
ATOM 4085 C C . ASN A 1 601 ? 14.359 -11.095 -28.338 1.00 92.81 601 ASN A C 1
ATOM 4087 O O . ASN A 1 601 ? 13.430 -11.516 -29.029 1.00 92.81 601 ASN A O 1
ATOM 4091 N N . ALA A 1 602 ? 14.439 -9.821 -27.960 1.00 94.94 602 ALA A N 1
ATOM 4092 C CA . ALA A 1 602 ? 13.398 -8.828 -28.205 1.00 94.94 602 ALA A CA 1
ATOM 4093 C C . ALA A 1 602 ? 13.993 -7.478 -28.622 1.00 94.94 602 ALA A C 1
ATOM 4095 O O . ALA A 1 602 ? 15.214 -7.307 -28.671 1.00 94.94 602 ALA A O 1
ATOM 4096 N N . ASN A 1 603 ? 13.134 -6.523 -28.961 1.00 96.38 603 ASN A N 1
ATOM 4097 C CA . ASN A 1 603 ? 13.571 -5.217 -29.432 1.00 96.38 603 ASN A CA 1
ATOM 4098 C C . ASN A 1 603 ? 13.572 -4.172 -28.320 1.00 96.38 603 ASN A C 1
ATOM 4100 O O . ASN A 1 603 ? 12.782 -4.217 -27.376 1.00 96.38 603 ASN A O 1
ATOM 4104 N N . VAL A 1 604 ? 14.435 -3.176 -28.494 1.00 98.44 604 VAL A N 1
ATOM 4105 C CA . VAL A 1 604 ? 14.465 -1.953 -27.693 1.00 98.44 604 VAL A CA 1
ATOM 4106 C C . VAL A 1 604 ? 14.054 -0.788 -28.590 1.00 98.44 604 VAL A C 1
ATOM 4108 O O . VAL A 1 604 ? 14.617 -0.597 -29.669 1.00 98.44 604 VAL A O 1
ATOM 4111 N N . SER A 1 605 ? 13.079 0.006 -28.153 1.00 98.25 605 SER A N 1
ATOM 4112 C CA . SE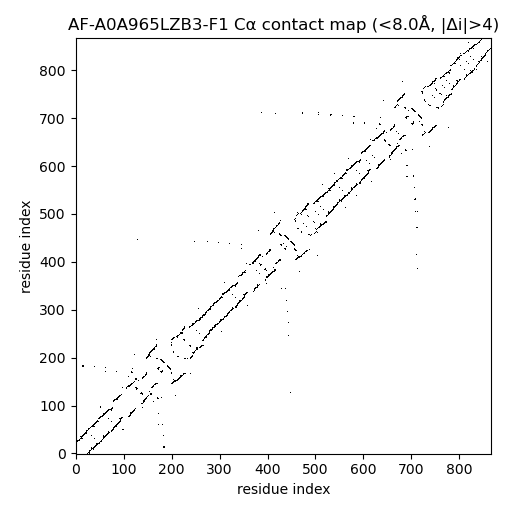R A 1 605 ? 12.687 1.256 -28.808 1.00 98.25 605 SER A CA 1
ATOM 4113 C C . SER A 1 605 ? 12.864 2.428 -27.856 1.00 98.25 605 SER A C 1
ATOM 4115 O O . SER A 1 605 ? 12.269 2.462 -26.777 1.00 98.25 605 SER A O 1
ATOM 4117 N N . ILE A 1 606 ? 13.668 3.405 -28.270 1.00 98.62 606 ILE A N 1
ATOM 4118 C CA . ILE A 1 606 ? 13.958 4.613 -27.502 1.00 98.62 606 ILE A CA 1
ATOM 4119 C C . ILE A 1 606 ? 13.460 5.827 -28.275 1.00 98.62 606 ILE A C 1
ATOM 4121 O O . ILE A 1 606 ? 13.859 6.066 -29.414 1.00 98.62 606 ILE A O 1
ATOM 4125 N N . THR A 1 607 ? 12.618 6.626 -27.630 1.00 97.62 607 THR A N 1
ATOM 4126 C CA . THR A 1 607 ? 12.160 7.914 -28.151 1.00 97.62 607 THR A CA 1
ATOM 4127 C C . THR A 1 607 ? 12.562 9.020 -27.182 1.00 97.62 607 THR A C 1
ATOM 4129 O O . THR A 1 607 ? 12.150 9.019 -26.024 1.00 97.62 607 THR A O 1
ATOM 4132 N N . ALA A 1 608 ? 13.350 9.984 -27.650 1.00 97.19 608 ALA A N 1
ATOM 4133 C CA . ALA A 1 608 ? 13.815 11.116 -26.858 1.00 97.19 608 ALA A CA 1
ATOM 4134 C C . ALA A 1 608 ? 13.505 12.433 -27.573 1.00 97.19 608 ALA A C 1
ATOM 4136 O O . ALA A 1 608 ? 13.953 12.662 -28.698 1.00 97.19 608 ALA A O 1
ATOM 4137 N N . SER A 1 609 ? 12.812 13.354 -26.899 1.00 95.25 609 SER A N 1
ATOM 4138 C CA . SER A 1 609 ? 12.592 14.698 -27.456 1.00 95.25 609 SER A CA 1
ATOM 4139 C C . SER A 1 609 ? 13.905 15.468 -27.672 1.00 95.25 609 SER A C 1
ATOM 4141 O O . SER A 1 609 ? 13.984 16.292 -28.580 1.00 95.25 609 SER A O 1
ATOM 4143 N N . GLY A 1 610 ? 14.944 15.208 -26.870 1.00 94.88 610 GLY A N 1
ATOM 4144 C CA . GLY A 1 610 ? 16.306 15.724 -27.048 1.00 94.88 610 GLY A CA 1
ATOM 4145 C C . GLY A 1 610 ? 17.286 14.637 -27.488 1.00 94.88 610 GLY A C 1
ATOM 4146 O O . GLY A 1 610 ? 17.156 14.104 -28.587 1.00 94.88 610 GLY A O 1
ATOM 4147 N N . SER A 1 611 ? 18.308 14.358 -26.675 1.00 96.00 611 SER A N 1
ATOM 4148 C CA . SER A 1 611 ? 19.359 13.382 -27.010 1.00 96.00 611 SER A CA 1
ATOM 4149 C C . SER A 1 611 ? 19.181 12.056 -26.274 1.00 96.00 611 SER A C 1
ATOM 4151 O O . SER A 1 611 ? 18.671 12.042 -25.151 1.00 96.00 611 SER A O 1
ATOM 4153 N N . VAL A 1 612 ? 19.654 10.973 -26.891 1.00 98.06 612 VAL A N 1
ATOM 4154 C CA . VAL A 1 612 ? 19.939 9.696 -26.222 1.00 98.06 612 VAL A CA 1
ATOM 4155 C C . VAL A 1 612 ? 21.429 9.670 -25.905 1.00 98.06 612 VAL A C 1
ATOM 4157 O O . VAL A 1 612 ? 22.237 9.896 -26.803 1.00 98.06 612 VAL A O 1
ATOM 4160 N N . LEU A 1 613 ? 21.789 9.474 -24.643 1.00 96.50 613 LEU A N 1
ATOM 4161 C CA . LEU A 1 613 ? 23.160 9.559 -24.145 1.00 96.50 613 LEU A CA 1
ATOM 4162 C C . LEU A 1 613 ? 23.503 8.304 -23.353 1.00 96.50 613 LEU A C 1
ATOM 4164 O O . LEU A 1 613 ? 22.633 7.760 -22.683 1.00 96.50 613 LEU A O 1
ATOM 4168 N N . ASP A 1 614 ? 24.765 7.913 -23.406 1.00 95.00 614 ASP A N 1
ATOM 4169 C CA . ASP A 1 614 ? 25.345 6.936 -22.496 1.00 95.00 614 ASP A CA 1
ATOM 4170 C C . ASP A 1 614 ? 25.692 7.630 -21.164 1.00 95.00 614 ASP A C 1
ATOM 4172 O O . ASP A 1 614 ? 26.164 8.779 -21.137 1.00 95.00 614 ASP A O 1
ATOM 4176 N N . SER A 1 615 ? 25.352 6.955 -20.069 1.00 94.69 615 SER A N 1
ATOM 4177 C CA . SER A 1 615 ? 25.565 7.377 -18.690 1.00 94.69 615 SER A CA 1
ATOM 4178 C C . SER A 1 615 ? 26.972 7.099 -18.154 1.00 94.69 615 SER A C 1
ATOM 4180 O O . SER A 1 615 ? 27.305 7.620 -17.080 1.00 94.69 615 SER A O 1
ATOM 4182 N N . ASP A 1 616 ? 27.808 6.343 -18.861 1.00 89.38 616 ASP A N 1
ATOM 4183 C CA . ASP A 1 616 ? 29.177 6.067 -18.447 1.00 89.38 616 ASP A CA 1
ATOM 4184 C C . ASP A 1 616 ? 30.044 7.335 -18.389 1.00 89.38 616 ASP A C 1
ATOM 4186 O O . ASP A 1 616 ? 29.921 8.319 -19.131 1.00 89.38 616 ASP A O 1
ATOM 4190 N N . SER A 1 617 ? 30.945 7.348 -17.404 1.00 81.12 617 SER A N 1
ATOM 4191 C CA . SER A 1 617 ? 31.797 8.504 -17.134 1.00 81.12 617 SER A CA 1
ATOM 4192 C C . SER A 1 617 ? 33.087 8.446 -17.943 1.00 81.12 617 SER A C 1
ATOM 4194 O O . SER A 1 617 ? 34.049 7.758 -17.591 1.00 81.12 617 SER A O 1
ATOM 4196 N N . VAL A 1 618 ? 33.165 9.275 -18.980 1.00 81.12 618 VAL A N 1
ATOM 4197 C CA . VAL A 1 618 ? 34.363 9.401 -19.817 1.00 81.12 618 VAL A CA 1
ATOM 4198 C C . VAL A 1 618 ? 35.309 10.484 -19.276 1.00 81.12 618 VAL A C 1
ATOM 4200 O O . VAL A 1 618 ? 35.068 11.689 -19.412 1.00 81.12 618 VAL A O 1
ATOM 4203 N N . THR A 1 619 ? 36.428 10.068 -18.665 1.00 65.00 619 THR A N 1
ATOM 4204 C CA . THR A 1 619 ? 37.410 10.972 -18.009 1.00 65.00 619 THR A CA 1
ATOM 4205 C C . THR A 1 619 ? 38.595 11.406 -18.890 1.00 65.00 619 THR A C 1
ATOM 4207 O O . THR A 1 619 ? 39.388 12.267 -18.500 1.00 65.00 619 THR A O 1
ATOM 4210 N N . ALA A 1 620 ? 38.708 10.884 -20.109 1.00 54.78 620 ALA A N 1
ATOM 4211 C CA . ALA A 1 620 ? 39.621 11.328 -21.165 1.00 54.78 620 ALA A CA 1
ATOM 4212 C C . ALA A 1 620 ? 39.031 10.891 -22.516 1.00 54.78 620 ALA A C 1
ATOM 4214 O O . ALA A 1 620 ? 38.151 10.058 -22.516 1.00 54.78 620 ALA A O 1
ATOM 4215 N N . GLN A 1 621 ? 39.507 11.423 -23.646 1.00 55.09 621 GLN A N 1
ATOM 4216 C CA . GLN A 1 621 ? 39.010 11.252 -25.037 1.00 55.09 621 GLN A CA 1
ATOM 4217 C C . GLN A 1 621 ? 38.782 9.805 -25.570 1.00 55.09 621 GLN A C 1
ATOM 4219 O O . GLN A 1 621 ? 38.654 9.626 -26.780 1.00 55.09 621 GLN A O 1
ATOM 4224 N N . ALA A 1 622 ? 38.814 8.775 -24.729 1.00 59.75 622 ALA A N 1
ATOM 4225 C CA . ALA A 1 622 ? 38.439 7.414 -25.057 1.00 59.75 622 ALA A CA 1
ATOM 4226 C C . ALA A 1 622 ? 37.053 7.110 -24.471 1.00 59.75 622 ALA A C 1
ATOM 4228 O O . ALA A 1 622 ? 36.920 7.053 -23.252 1.00 59.75 622 ALA A O 1
ATOM 4229 N N . ASP A 1 623 ? 36.093 6.914 -25.375 1.00 72.25 623 ASP A N 1
ATOM 4230 C CA . ASP A 1 623 ? 34.946 5.999 -25.238 1.00 72.25 623 ASP A CA 1
ATOM 4231 C C . ASP A 1 623 ? 35.275 4.832 -24.305 1.00 72.25 623 ASP A C 1
ATOM 4233 O O . ASP A 1 623 ? 36.374 4.255 -24.426 1.00 72.25 623 ASP A O 1
ATOM 4237 N N . ASP A 1 624 ? 34.340 4.423 -23.452 1.00 82.12 624 ASP A N 1
ATOM 4238 C CA . ASP A 1 624 ? 34.438 3.093 -22.872 1.00 82.12 624 ASP A CA 1
ATOM 4239 C C . ASP A 1 624 ? 34.103 2.019 -23.938 1.00 82.12 624 ASP A C 1
ATOM 4241 O O . ASP A 1 624 ? 34.305 2.188 -25.147 1.00 82.12 624 ASP A O 1
ATOM 4245 N N . ALA A 1 625 ? 33.849 0.800 -23.498 1.00 82.88 625 ALA A N 1
ATOM 4246 C CA . ALA A 1 625 ? 33.570 -0.321 -24.394 1.00 82.88 625 ALA A CA 1
ATOM 4247 C C . ALA A 1 625 ? 32.601 -1.309 -23.744 1.00 82.88 625 ALA A C 1
ATOM 4249 O O . ALA A 1 625 ? 32.536 -2.473 -24.161 1.00 82.88 625 ALA A O 1
ATOM 4250 N N . THR A 1 626 ? 31.953 -0.891 -22.659 1.00 90.12 626 THR A N 1
ATOM 4251 C CA . THR A 1 626 ? 30.937 -1.682 -21.989 1.00 90.12 626 THR A CA 1
ATOM 4252 C C . THR A 1 626 ? 29.680 -1.615 -22.840 1.00 90.12 626 THR A C 1
ATOM 4254 O O . THR A 1 626 ? 29.428 -0.616 -23.481 1.00 90.12 626 THR A O 1
ATOM 4257 N N . VAL A 1 627 ? 28.971 -2.732 -22.999 1.00 94.62 627 VAL A N 1
ATOM 4258 C CA . VAL A 1 627 ? 27.783 -2.734 -23.863 1.00 94.62 627 VAL A CA 1
ATOM 4259 C C . VAL A 1 627 ? 26.618 -2.154 -23.077 1.00 94.62 627 VAL A C 1
ATOM 4261 O O . VAL A 1 627 ? 26.149 -2.813 -22.145 1.00 94.62 627 VAL A O 1
ATOM 4264 N N . ASP A 1 628 ? 26.130 -0.999 -23.516 1.00 96.44 628 ASP A N 1
ATOM 4265 C CA . ASP A 1 628 ? 24.934 -0.356 -22.977 1.00 96.44 628 ASP A CA 1
ATOM 4266 C C . ASP A 1 628 ? 23.688 -1.129 -23.386 1.00 96.44 628 ASP A C 1
ATOM 4268 O O . ASP A 1 628 ? 22.859 -1.466 -22.551 1.00 96.44 628 ASP A O 1
ATOM 4272 N N . ILE A 1 629 ? 23.543 -1.454 -24.677 1.00 98.38 629 ILE A N 1
ATOM 4273 C CA . ILE A 1 629 ? 22.307 -2.042 -25.213 1.00 98.38 629 ILE A CA 1
ATOM 4274 C C . ILE A 1 629 ? 22.584 -3.376 -25.905 1.00 98.38 629 ILE A C 1
ATOM 4276 O O . ILE A 1 629 ? 23.195 -3.428 -26.971 1.00 98.38 629 ILE A O 1
ATOM 4280 N N . GLU A 1 630 ? 22.045 -4.459 -25.348 1.00 98.06 630 GLU A N 1
ATOM 4281 C CA . GLU A 1 630 ? 22.000 -5.791 -25.958 1.00 98.06 630 GLU A CA 1
ATOM 4282 C C . GLU A 1 630 ? 20.551 -6.156 -26.311 1.00 98.06 630 GLU A C 1
ATOM 4284 O O . GLU A 1 630 ? 19.709 -6.307 -25.425 1.00 98.06 630 GLU A O 1
ATOM 4289 N N . ALA A 1 631 ? 20.248 -6.308 -27.601 1.00 97.50 631 ALA A N 1
ATOM 4290 C CA . ALA A 1 631 ? 18.891 -6.563 -28.092 1.00 97.50 631 ALA A CA 1
ATOM 4291 C C . ALA A 1 631 ? 18.896 -7.312 -29.432 1.00 97.50 631 ALA A C 1
ATOM 4293 O O . ALA A 1 631 ? 19.915 -7.384 -30.114 1.00 97.50 631 ALA A O 1
ATOM 4294 N N . LEU A 1 632 ? 17.746 -7.830 -29.867 1.00 95.69 632 LEU A N 1
ATOM 4295 C CA . LEU A 1 632 ? 17.602 -8.320 -31.240 1.00 95.69 632 LEU A CA 1
ATOM 4296 C C . LEU A 1 632 ? 17.625 -7.153 -32.239 1.00 95.69 632 LEU A C 1
ATOM 4298 O O . LEU A 1 632 ? 18.368 -7.182 -33.222 1.00 95.69 632 LEU A O 1
ATOM 4302 N N . GLY A 1 633 ? 16.827 -6.124 -31.968 1.00 96.31 633 GLY A N 1
ATOM 4303 C CA . GLY A 1 633 ? 16.742 -4.910 -32.766 1.00 96.31 633 GLY A CA 1
ATOM 4304 C C . GLY A 1 633 ? 16.694 -3.663 -31.892 1.00 96.31 633 GLY A C 1
ATOM 4305 O O . GLY A 1 633 ? 16.052 -3.658 -30.841 1.00 96.31 633 GLY A O 1
ATOM 4306 N N . LEU A 1 634 ? 17.350 -2.593 -32.336 1.00 98.12 634 LEU A N 1
ATOM 4307 C CA . LEU A 1 634 ? 17.333 -1.290 -31.679 1.00 98.12 634 LEU A CA 1
ATOM 4308 C C . LEU A 1 634 ? 16.738 -0.235 -32.607 1.00 98.12 634 LEU A C 1
ATOM 4310 O O . LEU A 1 634 ? 17.285 0.064 -33.670 1.00 98.12 634 LEU A O 1
ATOM 4314 N N . ARG A 1 635 ? 15.630 0.362 -32.171 1.00 97.38 635 ARG A N 1
ATOM 4315 C CA . ARG A 1 635 ? 15.049 1.567 -32.762 1.00 97.38 635 ARG A CA 1
ATOM 4316 C C . ARG A 1 635 ? 15.377 2.772 -31.889 1.00 97.38 635 ARG A C 1
ATOM 4318 O O . ARG A 1 635 ? 15.069 2.773 -30.699 1.00 97.38 635 ARG A O 1
ATOM 4325 N N . VAL A 1 636 ? 15.882 3.840 -32.501 1.00 98.19 636 VAL A N 1
ATOM 4326 C CA . VAL A 1 636 ? 16.071 5.129 -31.820 1.00 98.19 636 VAL A CA 1
ATOM 4327 C C . VAL A 1 636 ? 15.455 6.281 -32.618 1.00 98.19 636 VAL A C 1
ATOM 4329 O O . VAL A 1 636 ? 15.712 6.425 -33.814 1.00 98.19 636 VAL A O 1
ATOM 4332 N N . ASP A 1 637 ? 14.671 7.130 -31.956 1.00 95.88 637 ASP A N 1
ATOM 4333 C CA . ASP A 1 637 ? 14.175 8.415 -32.473 1.00 95.88 637 ASP A CA 1
ATOM 4334 C C . ASP A 1 637 ? 14.561 9.530 -31.495 1.00 95.88 637 ASP A C 1
ATOM 4336 O O . ASP A 1 637 ? 14.024 9.620 -30.390 1.00 95.88 637 ASP A O 1
ATOM 4340 N N . ALA A 1 638 ? 15.531 10.354 -31.887 1.00 95.69 638 ALA A N 1
ATOM 4341 C CA . ALA A 1 638 ? 16.082 11.424 -31.068 1.00 95.69 638 ALA A CA 1
ATOM 4342 C C . ALA A 1 638 ? 15.873 12.797 -31.723 1.00 95.69 638 ALA A C 1
ATOM 4344 O O . ALA A 1 638 ? 16.173 13.024 -32.900 1.00 95.69 638 ALA A O 1
ATOM 4345 N N . GLY A 1 639 ? 15.428 13.778 -30.943 1.00 93.31 639 GLY A N 1
ATOM 4346 C CA . GLY A 1 639 ? 15.273 15.148 -31.428 1.00 93.31 639 GLY A CA 1
ATOM 4347 C C . GLY A 1 639 ? 16.593 15.887 -31.675 1.00 93.31 639 GLY A C 1
ATOM 4348 O O . GLY A 1 639 ? 16.622 16.790 -32.511 1.00 93.31 639 GLY A O 1
ATOM 4349 N N . LYS A 1 640 ? 17.692 15.518 -30.999 1.00 91.25 640 LYS A N 1
ATOM 4350 C CA . LYS A 1 640 ? 19.003 16.193 -31.120 1.00 91.25 640 LYS A CA 1
ATOM 4351 C C . LYS A 1 640 ? 20.150 15.307 -31.581 1.00 91.25 640 LYS A C 1
ATOM 4353 O O . LYS A 1 640 ? 20.789 15.655 -32.575 1.00 91.25 640 LYS A O 1
ATOM 4358 N N . GLY A 1 641 ? 20.424 14.218 -30.869 1.00 94.00 641 GLY A N 1
ATOM 4359 C CA . GLY A 1 641 ? 21.522 13.311 -31.188 1.00 94.00 641 GLY A CA 1
ATOM 4360 C C . GLY A 1 641 ? 21.490 12.009 -30.396 1.00 94.00 641 GLY A C 1
ATOM 4361 O O . GLY A 1 641 ? 20.716 11.875 -29.449 1.00 94.00 641 GLY A O 1
ATOM 4362 N N . ILE A 1 642 ? 22.317 11.059 -30.818 1.00 96.94 642 ILE A N 1
ATOM 4363 C CA . ILE A 1 642 ? 22.488 9.737 -30.206 1.00 96.94 642 ILE A CA 1
ATOM 4364 C C . ILE A 1 642 ? 23.969 9.566 -29.902 1.00 96.94 642 ILE A C 1
ATOM 4366 O O . ILE A 1 642 ? 24.796 9.703 -30.806 1.00 96.94 642 ILE A O 1
ATOM 4370 N N . GLY A 1 643 ? 24.300 9.318 -28.640 1.00 94.94 643 GLY A N 1
ATOM 4371 C CA . GLY A 1 643 ? 25.656 9.502 -28.148 1.00 94.94 643 GLY A CA 1
ATOM 4372 C C . GLY A 1 643 ? 26.107 10.962 -28.286 1.00 94.94 643 GLY A C 1
ATOM 4373 O O . GLY A 1 643 ? 25.360 11.873 -28.662 1.00 94.94 643 GLY A O 1
ATOM 4374 N N . SER A 1 644 ? 27.371 11.199 -27.979 1.00 92.81 644 SER A N 1
ATOM 4375 C CA . SER A 1 644 ? 28.021 12.499 -28.017 1.00 92.81 644 SER A CA 1
ATOM 4376 C C . SER A 1 644 ? 29.213 12.482 -28.973 1.00 92.81 644 SER A C 1
ATOM 4378 O O . SER A 1 644 ? 30.151 11.701 -28.828 1.00 92.81 644 SER A O 1
ATOM 4380 N N . LEU A 1 645 ? 29.199 13.390 -29.952 1.00 91.62 645 LEU A N 1
ATOM 4381 C CA . LEU A 1 645 ? 30.333 13.685 -30.832 1.00 91.62 645 LEU A CA 1
ATOM 4382 C C . LEU A 1 645 ? 31.047 14.967 -30.401 1.00 91.62 645 LEU A C 1
ATOM 4384 O O . LEU A 1 645 ? 30.505 15.802 -29.679 1.00 91.62 645 LEU A O 1
ATOM 4388 N N . ALA A 1 646 ? 32.269 15.171 -30.893 1.00 88.94 646 ALA A N 1
ATOM 4389 C CA . ALA A 1 646 ? 33.007 16.399 -30.628 1.00 88.94 646 ALA A CA 1
ATOM 4390 C C . ALA A 1 646 ? 32.246 17.617 -31.180 1.00 88.94 646 ALA A C 1
ATOM 4392 O O . ALA A 1 646 ? 31.856 17.636 -32.347 1.00 88.94 646 ALA A O 1
ATOM 4393 N N . GLY A 1 647 ? 32.070 18.649 -30.348 1.00 84.44 647 GLY A N 1
ATOM 4394 C CA . GLY A 1 647 ? 31.331 19.858 -30.726 1.00 84.44 647 GLY A CA 1
ATOM 4395 C C . GLY A 1 647 ? 29.805 19.723 -30.667 1.00 84.44 647 GLY A C 1
ATOM 4396 O O . GLY A 1 647 ? 29.117 20.547 -31.265 1.00 84.44 647 GLY A O 1
ATOM 4397 N N . ASN A 1 648 ? 29.283 18.713 -29.961 1.00 89.06 648 ASN A N 1
ATOM 4398 C CA . ASN A 1 648 ? 27.854 18.583 -29.664 1.00 89.06 648 ASN A CA 1
ATOM 4399 C C . ASN A 1 648 ? 27.301 19.805 -28.904 1.00 89.06 648 ASN A C 1
ATOM 4401 O O . ASN A 1 648 ? 28.030 20.500 -28.187 1.00 89.06 648 ASN A O 1
ATOM 4405 N N . SER A 1 649 ? 25.989 20.033 -29.008 1.00 89.19 649 SER A N 1
ATOM 4406 C CA . SER A 1 649 ? 25.300 21.175 -28.393 1.00 89.19 649 SER A CA 1
ATOM 4407 C C . SER A 1 649 ? 25.345 21.206 -26.860 1.00 89.19 649 SER A C 1
ATOM 4409 O O . SER A 1 649 ? 25.112 22.259 -26.263 1.00 89.19 649 SER A O 1
ATOM 4411 N N . LEU A 1 650 ? 25.662 20.078 -26.219 1.00 88.75 650 LEU A N 1
ATOM 4412 C CA . LEU A 1 650 ? 25.719 19.927 -24.766 1.00 88.75 650 LEU A CA 1
ATOM 4413 C C . LEU A 1 650 ? 27.135 20.127 -24.193 1.00 88.75 650 LEU A C 1
ATOM 4415 O O . LEU A 1 650 ? 27.292 20.148 -22.975 1.00 88.75 650 LEU A O 1
ATOM 4419 N N . ASN A 1 651 ? 28.155 20.327 -25.040 1.00 89.62 651 ASN A N 1
ATOM 4420 C CA . ASN A 1 651 ? 29.576 20.380 -24.663 1.00 89.62 651 ASN A CA 1
ATOM 4421 C C . ASN A 1 651 ? 30.048 19.156 -23.856 1.00 89.62 651 ASN A C 1
ATOM 4423 O O . ASN A 1 651 ? 30.953 19.268 -23.027 1.00 89.62 651 ASN A O 1
ATOM 4427 N N . LEU A 1 652 ? 29.430 17.998 -24.087 1.00 89.44 652 LEU A N 1
ATOM 4428 C CA . LEU A 1 652 ? 29.842 16.741 -23.470 1.00 89.44 652 LEU A CA 1
ATOM 4429 C C . LEU A 1 652 ? 31.110 16.204 -24.139 1.00 89.44 652 LEU A C 1
ATOM 4431 O O . LEU A 1 652 ? 31.402 16.523 -25.297 1.00 89.44 652 LEU A O 1
ATOM 4435 N N . ASN A 1 653 ? 31.852 15.367 -23.415 1.00 91.00 653 ASN A N 1
ATOM 4436 C CA . ASN A 1 653 ? 32.937 14.584 -24.003 1.00 91.00 653 ASN A CA 1
ATOM 4437 C C . ASN A 1 653 ? 32.378 13.638 -25.072 1.00 91.00 653 ASN A C 1
ATOM 4439 O O . ASN A 1 653 ? 31.188 13.329 -25.064 1.00 91.00 653 ASN A O 1
ATOM 4443 N N . VAL A 1 654 ? 33.228 13.211 -26.008 1.00 90.81 654 VAL A N 1
ATOM 4444 C CA . VAL A 1 654 ? 32.841 12.169 -26.965 1.00 90.81 654 VAL A CA 1
ATOM 4445 C C . VAL A 1 654 ? 32.534 10.903 -26.180 1.00 90.81 654 VAL A C 1
ATOM 4447 O O . VAL A 1 654 ? 33.385 10.482 -25.401 1.00 90.81 654 VAL A O 1
ATOM 4450 N N . ASN A 1 655 ? 31.340 10.366 -26.394 1.00 91.94 655 ASN A N 1
ATOM 4451 C CA . ASN A 1 655 ? 30.906 9.093 -25.842 1.00 91.94 655 ASN A CA 1
ATOM 4452 C C . ASN A 1 655 ? 29.927 8.451 -26.826 1.00 91.94 655 ASN A C 1
ATOM 4454 O O . ASN A 1 655 ? 29.056 9.160 -27.344 1.00 91.94 655 ASN A O 1
ATOM 4458 N N . ALA A 1 656 ? 30.115 7.205 -27.220 1.00 94.50 656 ALA A N 1
ATOM 4459 C CA . ALA A 1 656 ? 29.195 6.504 -28.101 1.00 94.50 656 ALA A CA 1
ATOM 4460 C C . ALA A 1 656 ? 27.993 5.985 -27.305 1.00 94.50 656 ALA A C 1
ATOM 4462 O O . ALA A 1 656 ? 27.819 6.317 -26.143 1.00 94.50 656 ALA A O 1
ATOM 4463 N N . ILE A 1 657 ? 27.068 5.346 -28.015 1.00 97.31 657 ILE A N 1
ATOM 4464 C CA . ILE A 1 657 ? 26.219 4.327 -27.410 1.00 97.31 657 ILE A CA 1
ATOM 4465 C C . ILE A 1 657 ? 26.798 2.996 -27.860 1.00 97.31 657 ILE A C 1
ATOM 4467 O O . ILE A 1 657 ? 26.938 2.761 -29.073 1.00 97.31 657 ILE A O 1
ATOM 4471 N N . GLU A 1 658 ? 27.106 2.136 -26.910 1.00 96.56 658 GLU A N 1
ATOM 4472 C CA . GLU A 1 658 ? 27.725 0.850 -27.139 1.00 96.56 658 GLU A CA 1
ATOM 4473 C C . GLU A 1 658 ? 26.638 -0.216 -27.280 1.00 96.56 658 GLU A C 1
ATOM 4475 O O . GLU A 1 658 ? 25.799 -0.438 -26.406 1.00 96.56 658 GLU A O 1
ATOM 4480 N N . THR A 1 659 ? 26.638 -0.904 -28.415 1.00 97.62 659 THR A N 1
ATOM 4481 C CA . THR A 1 659 ? 25.541 -1.782 -28.810 1.00 97.62 659 THR A CA 1
ATOM 4482 C C . THR A 1 659 ? 26.009 -3.205 -29.118 1.00 97.62 659 THR A C 1
ATOM 4484 O O . THR A 1 659 ? 27.157 -3.474 -29.502 1.00 97.62 659 THR A O 1
ATOM 4487 N N . LYS A 1 660 ? 25.095 -4.146 -28.883 1.00 97.50 660 LYS A N 1
ATOM 4488 C CA . LYS A 1 660 ? 25.148 -5.542 -29.310 1.00 97.50 660 LYS A CA 1
ATOM 4489 C C . LYS A 1 660 ? 23.782 -5.936 -29.873 1.00 97.50 660 LYS A C 1
ATOM 4491 O O . LYS A 1 660 ? 22.951 -6.499 -29.155 1.00 97.50 660 LYS A O 1
ATOM 4496 N N . VAL A 1 661 ? 23.520 -5.565 -31.121 1.00 97.50 661 VAL A N 1
ATOM 4497 C CA . VAL A 1 661 ? 22.224 -5.699 -31.788 1.00 97.50 661 VAL A CA 1
ATOM 4498 C C . VAL A 1 661 ? 22.359 -6.243 -33.202 1.00 97.50 661 VAL A C 1
ATOM 4500 O O . VAL A 1 661 ? 23.254 -5.879 -33.959 1.00 97.50 661 VAL A O 1
ATOM 4503 N N . ALA A 1 662 ? 21.412 -7.091 -33.609 1.00 95.50 662 ALA A N 1
ATOM 4504 C CA . ALA A 1 662 ? 21.427 -7.634 -34.964 1.00 95.50 662 ALA A CA 1
ATOM 4505 C C . ALA A 1 662 ? 20.963 -6.599 -36.000 1.00 95.50 662 ALA A C 1
ATOM 4507 O O . ALA A 1 662 ? 21.472 -6.579 -37.124 1.00 95.50 662 ALA A O 1
ATOM 4508 N N . VAL A 1 663 ? 19.991 -5.754 -35.632 1.00 95.81 663 VAL A N 1
ATOM 4509 C CA . VAL A 1 663 ? 19.411 -4.730 -36.510 1.00 95.81 663 VAL A CA 1
ATOM 4510 C C . VAL A 1 663 ? 19.331 -3.378 -35.803 1.00 95.81 663 VAL A C 1
ATOM 4512 O O . VAL A 1 663 ? 18.846 -3.293 -34.678 1.00 95.81 663 VAL A O 1
ATOM 4515 N N . LEU A 1 664 ? 19.750 -2.309 -36.479 1.00 96.94 664 LEU A N 1
ATOM 4516 C CA . LEU A 1 664 ? 19.631 -0.931 -36.001 1.00 96.94 664 LEU A CA 1
ATOM 4517 C C . LEU A 1 664 ? 18.854 -0.071 -37.000 1.00 96.94 664 LEU A C 1
ATOM 4519 O O . LEU A 1 664 ? 19.154 -0.053 -38.194 1.00 96.94 664 LEU A O 1
ATOM 4523 N N . SER A 1 665 ? 17.937 0.736 -36.473 1.00 96.12 665 SER A N 1
ATOM 4524 C CA . SER A 1 665 ? 17.406 1.917 -37.147 1.00 96.12 665 SER A CA 1
ATOM 4525 C C . SER A 1 665 ? 17.478 3.115 -36.212 1.00 96.12 665 SER A C 1
ATOM 4527 O O . SER A 1 665 ? 17.126 3.030 -35.033 1.00 96.12 665 SER A O 1
ATOM 4529 N N . ALA A 1 666 ? 17.900 4.259 -36.745 1.00 96.12 666 ALA A N 1
ATOM 4530 C CA . ALA A 1 666 ? 18.054 5.454 -35.937 1.00 96.12 666 ALA A CA 1
ATOM 4531 C C . ALA A 1 666 ? 17.747 6.738 -36.712 1.00 96.12 666 ALA A C 1
ATOM 4533 O O . ALA A 1 666 ? 18.226 6.960 -37.826 1.00 96.12 666 ALA A O 1
ATOM 4534 N N . MET A 1 667 ? 16.971 7.617 -36.082 1.00 93.69 667 MET A N 1
ATOM 4535 C CA . MET A 1 667 ? 16.568 8.910 -36.618 1.00 93.69 667 MET A CA 1
ATOM 4536 C C . MET A 1 667 ? 16.980 10.025 -35.662 1.00 93.69 667 MET A C 1
ATOM 4538 O O . MET A 1 667 ? 16.695 9.978 -34.470 1.00 93.69 667 MET A O 1
ATOM 4542 N N . VAL A 1 668 ? 17.628 11.051 -36.208 1.00 93.00 668 VAL A N 1
ATOM 4543 C CA . VAL A 1 668 ? 18.045 12.253 -35.484 1.00 93.00 668 VAL A CA 1
ATOM 4544 C C . VAL A 1 668 ? 17.501 13.484 -36.195 1.00 93.00 668 VAL A C 1
ATOM 4546 O O . VAL A 1 668 ? 17.741 13.658 -37.388 1.00 93.00 668 VAL A O 1
ATOM 4549 N N . ARG A 1 669 ? 16.792 14.366 -35.484 1.00 89.00 669 ARG A N 1
ATOM 4550 C CA . ARG A 1 669 ? 16.192 15.590 -36.064 1.00 89.00 669 ARG A CA 1
ATOM 4551 C C . ARG A 1 669 ? 16.979 16.876 -35.783 1.00 89.00 669 ARG A C 1
ATOM 4553 O O . ARG A 1 669 ? 16.509 17.962 -36.117 1.00 89.00 669 ARG A O 1
ATOM 4560 N N . GLY A 1 670 ? 18.154 16.769 -35.165 1.00 85.06 670 GLY A N 1
ATOM 4561 C CA . GLY A 1 670 ? 18.953 17.913 -34.731 1.00 85.06 670 GLY A CA 1
ATOM 4562 C C . GLY A 1 670 ? 20.417 17.873 -35.169 1.00 85.06 670 GLY A C 1
ATOM 4563 O O . GLY A 1 670 ? 20.834 17.105 -36.038 1.00 85.06 670 GLY A O 1
ATOM 4564 N N . SER A 1 671 ? 21.206 18.767 -34.576 1.00 85.69 671 SER A N 1
ATOM 4565 C CA . SER A 1 671 ? 22.578 19.064 -35.000 1.00 85.69 671 SER A CA 1
ATOM 4566 C C . SER A 1 671 ? 23.656 18.161 -34.405 1.00 85.69 671 SER A C 1
ATOM 4568 O O . SER A 1 671 ? 24.799 18.248 -34.846 1.00 85.69 671 SER A O 1
ATOM 4570 N N . ASP A 1 672 ? 23.338 17.331 -33.409 1.00 90.69 672 ASP A N 1
ATOM 4571 C CA . ASP A 1 672 ? 24.368 16.651 -32.606 1.00 90.69 672 ASP A CA 1
ATOM 4572 C C . ASP A 1 672 ? 24.818 15.321 -33.221 1.00 90.69 672 ASP A C 1
ATOM 4574 O O . ASP A 1 672 ? 25.948 14.890 -33.002 1.00 90.69 672 ASP A O 1
ATOM 4578 N N . GLY A 1 673 ? 23.991 14.734 -34.089 1.00 92.25 673 GLY A N 1
ATOM 4579 C CA . GLY A 1 673 ? 24.371 13.583 -34.904 1.00 92.25 673 GLY A CA 1
ATOM 4580 C C . GLY A 1 673 ? 24.244 12.260 -34.165 1.00 92.25 673 GLY A C 1
ATOM 4581 O O . GLY A 1 673 ? 23.434 12.131 -33.253 1.00 92.25 673 GLY A O 1
ATOM 4582 N N . MET A 1 674 ? 24.999 11.261 -34.609 1.00 95.62 674 MET A N 1
ATOM 4583 C CA . MET A 1 674 ? 24.927 9.891 -34.108 1.00 95.62 674 MET A CA 1
ATOM 4584 C C . MET A 1 674 ? 26.341 9.357 -33.892 1.00 95.62 674 MET A C 1
ATOM 4586 O O . MET A 1 674 ? 27.156 9.417 -34.810 1.00 95.62 674 MET A O 1
ATOM 4590 N N . ASN A 1 675 ? 26.632 8.842 -32.704 1.00 95.69 675 ASN A N 1
ATOM 4591 C CA . ASN A 1 675 ? 27.860 8.136 -32.360 1.00 95.69 675 ASN A CA 1
ATOM 4592 C C . ASN A 1 675 ? 27.470 6.788 -31.760 1.00 95.69 675 ASN A C 1
ATOM 4594 O O . ASN A 1 675 ? 26.997 6.741 -30.631 1.00 95.69 675 ASN A O 1
ATOM 4598 N N . ILE A 1 676 ? 27.618 5.716 -32.532 1.00 97.19 676 ILE A N 1
ATOM 4599 C CA . ILE A 1 676 ? 27.251 4.361 -32.111 1.00 97.19 676 ILE A CA 1
ATOM 4600 C C . ILE A 1 676 ? 28.434 3.432 -32.346 1.00 97.19 676 ILE A C 1
ATOM 4602 O O . ILE A 1 676 ? 29.128 3.515 -33.374 1.00 97.19 676 ILE A O 1
ATOM 4606 N N . ARG A 1 677 ? 28.645 2.530 -31.394 1.00 95.75 677 ARG A N 1
ATOM 4607 C CA . ARG A 1 677 ? 29.698 1.532 -31.433 1.00 95.75 677 ARG A CA 1
ATOM 4608 C C . ARG A 1 677 ? 29.126 0.142 -31.195 1.00 95.75 677 ARG A C 1
ATOM 4610 O O . ARG A 1 677 ? 28.847 -0.260 -30.079 1.00 95.75 677 ARG A O 1
ATOM 4617 N N . GLU A 1 678 ? 29.053 -0.623 -32.266 1.00 97.25 678 GLU A N 1
ATOM 4618 C CA . GLU A 1 678 ? 28.637 -2.012 -32.248 1.00 97.25 678 GLU A CA 1
ATOM 4619 C C . GLU A 1 678 ? 29.801 -2.947 -31.888 1.00 97.25 678 GLU A C 1
ATOM 4621 O O . GLU A 1 678 ? 30.915 -2.838 -32.419 1.00 97.25 678 GLU A O 1
ATOM 4626 N N . SER A 1 679 ? 29.540 -3.916 -31.017 1.00 96.00 679 SER A N 1
ATOM 4627 C CA . SER A 1 679 ? 30.512 -4.936 -30.615 1.00 96.00 679 SER A CA 1
ATOM 4628 C C . SER A 1 679 ? 30.681 -6.070 -31.644 1.00 96.00 679 SER A C 1
ATOM 4630 O O . SER A 1 679 ? 31.789 -6.602 -31.813 1.00 96.00 679 SER 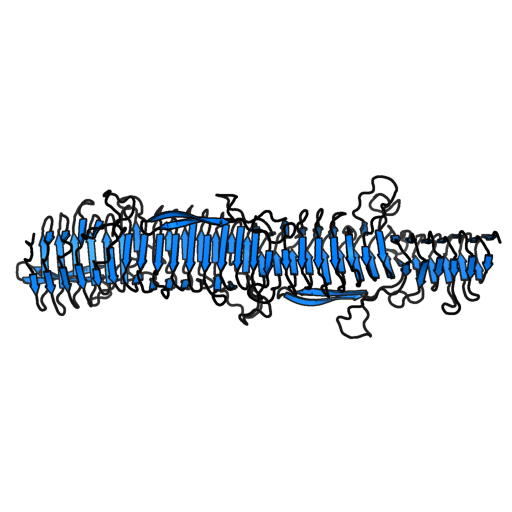A O 1
ATOM 4632 N N . ASP A 1 680 ? 29.624 -6.412 -32.380 1.00 94.94 680 ASP A N 1
ATOM 4633 C CA . ASP A 1 680 ? 29.595 -7.446 -33.413 1.00 94.94 680 ASP A CA 1
ATOM 4634 C C . ASP A 1 680 ? 29.146 -6.908 -34.787 1.00 94.94 680 ASP A C 1
ATOM 4636 O O . ASP A 1 680 ? 29.393 -5.748 -35.122 1.00 94.94 680 ASP A O 1
ATOM 4640 N N . GLY A 1 681 ? 28.637 -7.789 -35.652 1.00 95.12 681 GLY A N 1
ATOM 4641 C CA . GLY A 1 681 ? 28.225 -7.414 -37.000 1.00 95.12 681 GLY A CA 1
ATOM 4642 C C . GLY A 1 681 ? 26.834 -6.795 -36.992 1.00 95.12 681 GLY A C 1
ATOM 4643 O O . GLY A 1 681 ? 25.897 -7.407 -36.496 1.00 95.12 681 GLY A O 1
ATOM 4644 N N . LEU A 1 682 ? 26.690 -5.644 -37.643 1.00 97.62 682 LEU A N 1
ATOM 4645 C CA . LEU A 1 682 ? 25.457 -4.867 -37.634 1.00 97.62 682 LEU A CA 1
ATOM 4646 C C . LEU A 1 682 ? 24.762 -4.868 -38.988 1.00 97.62 682 LEU A C 1
ATOM 4648 O O . LEU A 1 682 ? 25.397 -4.655 -40.027 1.00 97.62 682 LEU A O 1
ATOM 4652 N N . ARG A 1 683 ? 23.436 -4.986 -38.973 1.00 96.75 683 ARG A N 1
ATOM 4653 C CA . ARG A 1 683 ? 22.582 -4.697 -40.124 1.00 96.75 683 ARG A CA 1
ATOM 4654 C C . ARG A 1 683 ? 21.791 -3.409 -39.884 1.00 96.75 683 ARG A C 1
ATOM 4656 O O . ARG A 1 683 ? 21.126 -3.266 -38.868 1.00 96.75 683 ARG A O 1
ATOM 4663 N N . ILE A 1 684 ? 21.822 -2.488 -40.838 1.00 96.38 684 ILE A N 1
ATOM 4664 C CA . ILE A 1 684 ? 20.856 -1.386 -40.911 1.00 96.38 684 ILE A CA 1
ATOM 4665 C C . ILE A 1 684 ? 19.693 -1.863 -41.768 1.00 96.38 684 ILE A C 1
ATOM 4667 O O . ILE A 1 684 ? 19.918 -2.190 -42.932 1.00 96.38 684 ILE A O 1
ATOM 4671 N N . ASP A 1 685 ? 18.496 -1.953 -41.190 1.00 93.62 685 ASP A N 1
ATOM 4672 C CA . ASP A 1 685 ? 17.281 -2.442 -41.856 1.00 93.62 685 ASP A CA 1
ATOM 4673 C C . ASP A 1 685 ? 16.020 -2.050 -41.061 1.00 93.62 685 ASP A C 1
ATOM 4675 O O . ASP A 1 685 ? 16.099 -1.309 -40.079 1.00 93.62 685 ASP A O 1
ATOM 4679 N N . ASP A 1 686 ? 14.862 -2.561 -41.479 1.00 91.31 686 ASP A N 1
ATOM 4680 C CA . ASP A 1 686 ? 13.611 -2.545 -40.726 1.00 91.31 686 ASP A CA 1
ATOM 4681 C C . ASP A 1 686 ? 13.786 -3.179 -39.332 1.00 91.31 686 ASP A C 1
ATOM 4683 O O . ASP A 1 686 ? 14.022 -4.383 -39.194 1.00 91.31 686 ASP A O 1
ATOM 4687 N N . VAL A 1 687 ? 13.610 -2.377 -38.281 1.00 92.69 687 VAL A N 1
ATOM 4688 C CA . VAL A 1 687 ? 13.454 -2.886 -36.913 1.00 92.69 687 VAL A CA 1
ATOM 4689 C C . VAL A 1 687 ? 11.997 -3.278 -36.727 1.00 92.69 687 VAL A C 1
ATOM 4691 O O . VAL A 1 687 ? 11.104 -2.430 -36.794 1.00 92.69 687 VAL A O 1
ATOM 4694 N N . LEU A 1 688 ? 11.772 -4.572 -36.508 1.00 89.81 688 LEU A N 1
ATOM 4695 C CA . LEU A 1 688 ? 10.454 -5.198 -36.470 1.00 89.81 688 LEU A CA 1
ATOM 4696 C C . LEU A 1 688 ? 10.335 -6.073 -35.228 1.00 89.81 688 LEU A C 1
ATOM 4698 O O . LEU A 1 688 ? 11.168 -6.952 -35.004 1.00 89.81 688 LEU A O 1
ATOM 4702 N N . SER A 1 689 ? 9.315 -5.822 -34.416 1.00 85.25 689 SER A N 1
ATOM 4703 C CA . SER A 1 689 ? 9.013 -6.613 -33.232 1.00 85.25 689 SER A CA 1
ATOM 4704 C C . SER A 1 689 ? 8.599 -8.024 -33.634 1.00 85.25 689 SER A C 1
ATOM 4706 O O . SER A 1 689 ? 7.781 -8.221 -34.534 1.00 85.25 689 SER A O 1
ATOM 4708 N N . LEU A 1 690 ? 9.150 -9.015 -32.932 1.00 78.06 690 LEU A N 1
ATOM 4709 C CA . LEU A 1 690 ? 8.672 -10.397 -33.000 1.00 78.06 690 LEU A CA 1
ATOM 4710 C C . LEU A 1 690 ? 7.376 -10.596 -32.197 1.00 78.06 690 LEU A C 1
ATOM 4712 O O . LEU A 1 690 ? 6.718 -11.630 -32.327 1.00 78.06 690 LEU A O 1
ATOM 4716 N N . VAL A 1 691 ? 7.022 -9.619 -31.361 1.00 70.88 691 VAL A N 1
ATOM 4717 C CA . VAL A 1 691 ? 5.806 -9.588 -30.556 1.00 70.88 691 VAL A CA 1
ATOM 4718 C C . VAL A 1 691 ? 4.713 -8.900 -31.371 1.00 70.88 691 VAL A C 1
ATOM 4720 O O . VAL A 1 691 ? 4.543 -7.684 -31.342 1.00 70.88 691 VAL A O 1
ATOM 4723 N N . ASP A 1 692 ? 3.948 -9.696 -32.113 1.00 62.09 692 ASP A N 1
ATOM 4724 C CA . ASP A 1 692 ? 2.769 -9.208 -32.829 1.00 62.09 692 ASP A CA 1
ATOM 4725 C C . ASP A 1 692 ? 1.580 -9.091 -31.861 1.00 62.09 692 ASP A C 1
ATOM 4727 O O . ASP A 1 692 ? 0.875 -10.063 -31.572 1.00 62.09 692 ASP A O 1
ATOM 4731 N N . ALA A 1 693 ? 1.376 -7.894 -31.318 1.00 57.97 693 ALA A N 1
ATOM 4732 C CA . ALA A 1 693 ? 0.325 -7.652 -30.340 1.00 57.97 693 ALA A CA 1
ATOM 4733 C C . ALA A 1 693 ? -1.062 -7.367 -30.941 1.00 57.97 693 ALA A C 1
ATOM 4735 O O . ALA A 1 693 ? -2.040 -7.334 -30.192 1.00 57.97 693 ALA A O 1
ATOM 4736 N N . ASP A 1 694 ? -1.185 -7.199 -32.262 1.00 57.09 694 ASP A N 1
ATOM 4737 C CA . ASP A 1 694 ? -2.485 -7.085 -32.939 1.00 57.09 694 ASP A CA 1
ATOM 4738 C C . ASP A 1 694 ? -2.857 -8.335 -33.759 1.00 57.09 694 ASP A C 1
ATOM 4740 O O . ASP A 1 694 ? -3.972 -8.424 -34.286 1.00 57.09 694 ASP A O 1
ATOM 4744 N N . SER A 1 695 ? -1.976 -9.346 -33.774 1.00 60.50 695 SER A N 1
ATOM 4745 C CA . SER A 1 695 ? -2.131 -10.610 -34.509 1.00 60.50 695 SER A CA 1
ATOM 4746 C C . SER A 1 695 ? -2.346 -10.408 -36.014 1.00 60.50 695 SER A C 1
ATOM 4748 O O . SER A 1 695 ? -2.878 -11.300 -36.692 1.00 60.50 695 SER A O 1
ATOM 4750 N N . ASN A 1 696 ? -1.997 -9.231 -36.536 1.00 60.03 696 ASN A N 1
ATOM 4751 C CA . ASN A 1 696 ? -2.148 -8.864 -37.927 1.00 60.03 696 ASN A CA 1
ATOM 4752 C C . ASN A 1 696 ? -0.760 -8.674 -38.560 1.00 60.03 696 ASN A C 1
ATOM 4754 O O . ASN A 1 696 ? -0.198 -7.584 -38.520 1.00 60.03 696 ASN A O 1
ATOM 4758 N N . PRO A 1 697 ? -0.259 -9.665 -39.319 1.00 57.75 697 PRO A N 1
ATOM 4759 C CA . PRO A 1 697 ? 1.061 -9.580 -39.946 1.00 57.75 697 PRO A CA 1
ATOM 4760 C C . PRO A 1 697 ? 1.192 -8.465 -41.005 1.00 57.75 697 PRO A C 1
ATOM 4762 O O . PRO A 1 697 ? 2.271 -8.270 -41.560 1.00 57.75 697 PRO A O 1
ATOM 4765 N N . ALA A 1 698 ? 0.108 -7.748 -41.334 1.00 59.66 698 ALA A N 1
ATOM 4766 C CA . ALA A 1 698 ? 0.145 -6.577 -42.208 1.00 59.66 698 ALA A CA 1
ATOM 4767 C C . ALA A 1 698 ? 0.502 -5.265 -41.479 1.00 59.66 698 ALA A C 1
ATOM 4769 O O . ALA A 1 698 ? 0.854 -4.292 -42.149 1.00 59.66 698 ALA A O 1
ATOM 4770 N N . THR A 1 699 ? 0.401 -5.211 -40.149 1.00 66.69 699 THR A N 1
ATOM 4771 C CA . THR A 1 699 ? 0.783 -4.063 -39.316 1.00 66.69 699 THR A CA 1
ATOM 4772 C C . THR A 1 699 ? 2.070 -4.402 -38.578 1.00 66.69 699 THR A C 1
ATOM 4774 O O . THR A 1 699 ? 2.126 -5.298 -37.751 1.00 66.69 699 THR A O 1
ATOM 4777 N N . GLN A 1 700 ? 3.148 -3.712 -38.943 1.00 79.44 700 GLN A N 1
ATOM 4778 C CA . GLN A 1 700 ? 4.482 -3.963 -38.413 1.00 79.44 700 GLN A CA 1
ATOM 4779 C C . GLN A 1 700 ? 4.891 -2.828 -37.469 1.00 79.44 700 GLN A C 1
ATOM 4781 O O . GLN A 1 700 ? 4.785 -1.648 -37.817 1.00 79.44 700 GLN A O 1
ATOM 4786 N N . PHE A 1 701 ? 5.358 -3.192 -36.277 1.00 88.88 701 PHE A N 1
ATOM 4787 C CA . PHE A 1 701 ? 5.819 -2.275 -35.232 1.00 88.88 701 PHE A CA 1
ATOM 4788 C C . PHE A 1 701 ? 7.290 -2.535 -34.940 1.00 88.88 701 PHE A C 1
ATOM 4790 O O . PHE A 1 701 ? 7.736 -3.668 -35.066 1.00 88.88 701 PHE A O 1
ATOM 4797 N N . ALA A 1 702 ? 8.038 -1.518 -34.522 1.00 89.38 702 ALA A N 1
ATOM 4798 C CA . ALA A 1 702 ? 9.425 -1.705 -34.100 1.00 89.38 702 ALA A CA 1
ATOM 4799 C C . ALA A 1 702 ? 9.527 -2.296 -32.695 1.00 89.38 702 ALA A C 1
ATOM 4801 O O . ALA A 1 702 ? 10.376 -3.146 -32.441 1.00 89.38 702 ALA A O 1
ATOM 4802 N N . ALA A 1 703 ? 8.636 -1.862 -31.810 1.00 93.25 703 ALA A N 1
ATOM 4803 C CA . ALA A 1 703 ? 8.453 -2.426 -30.486 1.00 93.25 703 ALA A CA 1
ATOM 4804 C C . ALA A 1 703 ? 6.963 -2.479 -30.167 1.00 93.25 703 ALA A C 1
ATOM 4806 O O . ALA A 1 703 ? 6.209 -1.566 -30.525 1.00 93.25 703 ALA A O 1
ATOM 4807 N N . SER A 1 704 ? 6.561 -3.535 -29.476 1.00 93.56 704 SER A N 1
ATOM 4808 C CA . SER A 1 704 ? 5.214 -3.744 -28.987 1.00 93.56 704 SER A CA 1
ATOM 4809 C C . SER A 1 704 ? 5.263 -4.247 -27.550 1.00 93.56 704 SER A C 1
ATOM 4811 O O . SER A 1 704 ? 5.702 -5.362 -27.269 1.00 93.56 704 SER A O 1
ATOM 4813 N N . VAL A 1 705 ? 4.784 -3.416 -26.632 1.00 95.25 705 VAL A N 1
ATOM 4814 C CA . VAL A 1 705 ? 4.790 -3.678 -25.191 1.00 95.25 705 VAL A CA 1
ATOM 4815 C C . VAL A 1 705 ? 3.366 -3.706 -24.655 1.00 95.25 705 VAL A C 1
ATOM 4817 O O . VAL A 1 705 ? 2.449 -3.117 -25.229 1.00 95.25 705 VAL A O 1
ATOM 4820 N N . TYR A 1 706 ? 3.171 -4.382 -23.532 1.00 94.81 706 TYR A N 1
ATOM 4821 C CA . TYR A 1 706 ? 1.912 -4.362 -22.801 1.00 94.81 706 TYR A CA 1
ATOM 4822 C C . TYR A 1 706 ? 2.006 -3.349 -21.660 1.00 94.81 706 TYR A C 1
ATOM 4824 O O . TYR A 1 706 ? 2.558 -3.651 -20.603 1.00 94.81 706 TYR A O 1
ATOM 4832 N N . SER A 1 707 ? 1.451 -2.153 -21.859 1.00 96.44 707 SER A N 1
ATOM 4833 C CA . SER A 1 707 ? 1.308 -1.169 -20.787 1.00 96.44 707 SER A CA 1
ATOM 4834 C C . SER A 1 707 ? 0.257 -1.645 -19.788 1.00 96.44 707 SER A C 1
ATOM 4836 O O . SER A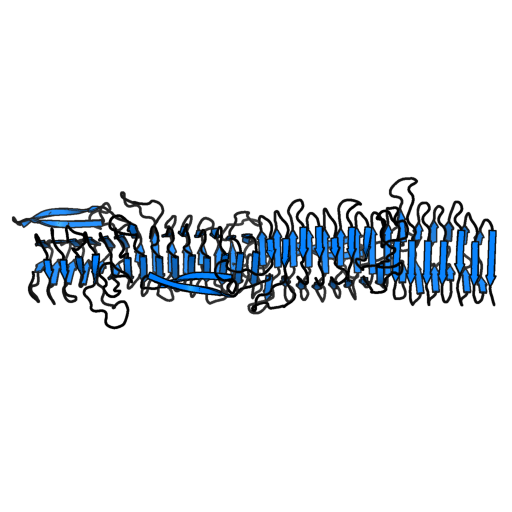 1 707 ? -0.882 -1.954 -20.158 1.00 96.44 707 SER A O 1
ATOM 4838 N N . VAL A 1 708 ? 0.624 -1.669 -18.516 1.00 98.12 708 VAL A N 1
ATOM 4839 C CA . VAL A 1 708 ? -0.250 -2.031 -17.403 1.00 98.12 708 VAL A CA 1
ATOM 4840 C C . VAL A 1 708 ? -1.177 -0.855 -17.094 1.00 98.12 708 VAL A C 1
ATOM 4842 O O . VAL A 1 708 ? -0.764 0.305 -17.049 1.00 98.12 708 VAL A O 1
ATOM 4845 N N . LYS A 1 709 ? -2.462 -1.151 -16.930 1.00 96.81 709 LYS A N 1
ATOM 4846 C CA . LYS A 1 709 ? -3.526 -0.201 -16.604 1.00 96.81 709 LYS A CA 1
ATOM 4847 C C . LYS A 1 709 ? -3.727 -0.106 -15.089 1.00 96.81 709 LYS A C 1
ATOM 4849 O O . LYS A 1 709 ? -3.304 -1.001 -14.362 1.00 96.81 709 LYS A O 1
ATOM 4854 N N . PRO A 1 710 ? -4.446 0.926 -14.611 1.00 95.25 710 PRO A N 1
ATOM 4855 C CA . PRO A 1 710 ? -4.861 1.033 -13.213 1.00 95.25 710 PRO A CA 1
ATOM 4856 C C . PRO A 1 710 ? -5.577 -0.187 -12.621 1.00 95.25 710 PRO A C 1
ATOM 4858 O O . PRO A 1 710 ? -5.499 -0.411 -11.427 1.00 95.25 710 PRO A O 1
ATOM 4861 N N . ASP A 1 711 ? -6.256 -0.989 -13.440 1.00 94.25 711 ASP A N 1
ATOM 4862 C CA . ASP A 1 711 ? -6.941 -2.212 -13.006 1.00 94.25 711 ASP A CA 1
ATOM 4863 C C . ASP A 1 711 ? -6.046 -3.468 -13.057 1.00 94.25 711 ASP A C 1
ATOM 4865 O O . ASP A 1 711 ? -6.545 -4.585 -12.913 1.00 94.25 711 ASP A O 1
ATOM 4869 N N . ALA A 1 712 ? -4.739 -3.288 -13.293 1.00 95.94 712 ALA A N 1
ATOM 4870 C CA . ALA A 1 712 ? -3.722 -4.300 -13.603 1.00 95.94 712 ALA A CA 1
ATOM 4871 C C . ALA A 1 712 ? -3.923 -5.091 -14.908 1.00 95.94 712 ALA A C 1
ATOM 4873 O O . ALA A 1 712 ? -3.092 -5.944 -15.252 1.00 95.94 712 ALA A O 1
ATOM 4874 N N . GLY A 1 713 ? -4.979 -4.793 -15.669 1.00 95.44 713 GLY A N 1
ATOM 4875 C CA . GLY A 1 713 ? -5.119 -5.251 -17.042 1.00 95.44 713 GLY A CA 1
ATOM 4876 C C . GLY A 1 713 ? -4.047 -4.631 -17.935 1.00 95.44 713 GLY A C 1
ATOM 4877 O O . GLY A 1 713 ? -3.332 -3.712 -17.546 1.00 95.44 713 GLY A O 1
ATOM 4878 N N . THR A 1 714 ? -3.934 -5.109 -19.169 1.00 95.25 714 THR A N 1
ATOM 4879 C CA . THR A 1 714 ? -2.950 -4.580 -20.119 1.00 95.25 714 THR A CA 1
ATOM 4880 C C . THR A 1 714 ? -3.618 -3.887 -21.303 1.00 95.25 714 THR A C 1
ATOM 4882 O O . THR A 1 714 ? -4.787 -4.115 -21.645 1.00 95.25 714 THR A O 1
ATOM 4885 N N . GLN A 1 715 ? -2.883 -2.974 -21.923 1.00 94.81 715 GLN A N 1
ATOM 4886 C CA . GLN A 1 715 ? -3.127 -2.477 -23.271 1.00 94.81 715 GLN A CA 1
ATOM 4887 C C . GLN A 1 715 ? -1.834 -2.543 -24.058 1.00 94.81 715 GLN A C 1
ATOM 4889 O O . GLN A 1 715 ? -0.757 -2.318 -23.523 1.00 94.81 715 GLN A O 1
ATOM 4894 N N . VAL A 1 716 ? -1.963 -2.809 -25.345 1.00 92.56 716 VAL A N 1
ATOM 4895 C CA . VAL A 1 716 ? -0.826 -2.782 -26.250 1.00 92.56 716 VAL A CA 1
ATOM 4896 C C . VAL A 1 716 ? -0.421 -1.331 -26.491 1.00 92.56 716 VAL A C 1
ATOM 4898 O O . VAL A 1 716 ? -1.261 -0.496 -26.837 1.00 92.56 716 VAL A O 1
ATOM 4901 N N . ALA A 1 717 ? 0.866 -1.048 -26.338 1.00 93.25 717 ALA A N 1
ATOM 4902 C CA . ALA A 1 717 ? 1.496 0.178 -26.783 1.00 93.25 717 ALA A CA 1
ATOM 4903 C C . ALA A 1 717 ? 2.605 -0.157 -27.778 1.00 93.25 717 ALA A C 1
ATOM 4905 O O . ALA A 1 717 ? 3.415 -1.053 -27.560 1.00 93.25 717 ALA A O 1
ATOM 4906 N N . THR A 1 718 ? 2.626 0.575 -28.885 1.00 92.69 718 THR A N 1
ATOM 4907 C CA . THR A 1 718 ? 3.497 0.274 -30.020 1.00 92.69 718 THR A CA 1
ATOM 4908 C C . THR A 1 718 ? 4.277 1.498 -30.451 1.00 92.69 718 THR A C 1
ATOM 4910 O O . THR A 1 718 ? 3.728 2.604 -30.458 1.00 92.69 718 THR A O 1
ATOM 4913 N N . ASP A 1 719 ? 5.491 1.279 -30.939 1.00 93.38 719 ASP A N 1
ATOM 4914 C CA . ASP A 1 719 ? 6.202 2.247 -31.769 1.00 93.38 719 ASP A CA 1
ATOM 4915 C C . ASP A 1 719 ? 6.212 1.779 -33.224 1.00 93.38 719 ASP A C 1
ATOM 4917 O O . ASP A 1 719 ? 6.372 0.593 -33.517 1.00 93.38 719 ASP A O 1
ATOM 4921 N N . ALA A 1 720 ? 6.017 2.719 -34.149 1.00 90.81 720 ALA A N 1
ATOM 4922 C CA . ALA A 1 720 ? 5.990 2.415 -35.575 1.00 90.81 720 ALA A CA 1
ATOM 4923 C C . ALA A 1 720 ? 7.312 1.779 -36.032 1.00 90.81 720 ALA A C 1
ATOM 4925 O O . ALA A 1 720 ? 8.382 2.151 -35.540 1.00 90.81 720 ALA A O 1
ATOM 4926 N N . ALA A 1 721 ? 7.228 0.847 -36.987 1.00 90.69 721 ALA A N 1
ATOM 4927 C CA . ALA A 1 721 ? 8.408 0.311 -37.653 1.00 90.69 721 ALA A CA 1
ATOM 4928 C C . ALA A 1 721 ? 9.283 1.454 -38.196 1.00 90.69 721 ALA A C 1
ATOM 4930 O O . ALA A 1 721 ? 8.780 2.468 -38.693 1.00 90.69 721 ALA A O 1
ATOM 4931 N N . GLN A 1 722 ? 10.595 1.293 -38.066 1.00 93.19 722 GLN A N 1
ATOM 4932 C CA . GLN A 1 722 ? 11.586 2.273 -38.490 1.00 93.19 722 GLN A CA 1
ATOM 4933 C C . GLN A 1 722 ? 12.723 1.536 -39.185 1.00 93.19 722 GLN A C 1
ATOM 4935 O O . GLN A 1 722 ? 13.120 0.457 -38.745 1.00 93.19 722 GLN A O 1
ATOM 4940 N N . SER A 1 723 ? 13.233 2.124 -40.258 1.00 91.56 723 SER A N 1
ATOM 4941 C CA . SER A 1 723 ? 14.389 1.637 -40.999 1.00 91.56 723 SER A CA 1
ATOM 4942 C C . SER A 1 723 ? 15.447 2.713 -41.127 1.00 91.56 723 SER A C 1
ATOM 4944 O O . SER A 1 723 ? 15.199 3.890 -40.853 1.00 91.56 723 SER A O 1
ATOM 4946 N N . ASP A 1 724 ? 16.629 2.294 -41.564 1.00 92.12 724 ASP A N 1
ATOM 4947 C CA . ASP A 1 724 ? 17.666 3.189 -42.067 1.00 92.12 724 ASP A CA 1
ATOM 4948 C C . ASP A 1 724 ? 18.292 4.089 -40.984 1.00 92.12 724 ASP A C 1
ATOM 4950 O O . ASP A 1 724 ? 17.869 4.143 -39.821 1.00 92.12 724 ASP A O 1
ATOM 4954 N N . LEU A 1 725 ? 19.357 4.796 -41.367 1.00 94.12 725 LEU A N 1
ATOM 4955 C CA . LEU A 1 725 ? 19.964 5.855 -40.562 1.00 94.12 725 LEU A CA 1
ATOM 4956 C C . LEU A 1 725 ? 19.608 7.211 -41.161 1.00 94.12 725 LEU A C 1
ATOM 4958 O O . LEU A 1 725 ? 20.030 7.538 -42.271 1.00 94.12 725 LEU A O 1
ATOM 4962 N N . THR A 1 726 ? 18.871 8.031 -40.420 1.00 91.75 726 THR A N 1
ATOM 4963 C CA . THR A 1 726 ? 18.411 9.330 -40.915 1.00 91.75 726 THR A CA 1
ATOM 4964 C C . THR A 1 726 ? 18.878 10.469 -40.023 1.00 91.75 726 THR A C 1
ATOM 4966 O O . THR A 1 726 ? 18.599 10.487 -38.826 1.00 91.75 726 THR A O 1
ATOM 4969 N N . THR A 1 727 ? 19.512 11.481 -40.618 1.00 90.12 727 THR A N 1
ATOM 4970 C CA . THR A 1 727 ? 19.615 12.811 -40.009 1.00 90.12 727 THR A CA 1
ATOM 4971 C C . THR A 1 727 ? 18.737 13.790 -40.779 1.00 90.12 727 THR A C 1
ATOM 4973 O O . THR A 1 727 ? 18.910 14.023 -41.979 1.00 90.12 727 THR A O 1
ATOM 4976 N N . ALA A 1 728 ? 17.760 14.363 -40.087 1.00 82.31 728 ALA A N 1
ATOM 4977 C CA . ALA A 1 728 ? 16.855 15.388 -40.580 1.00 82.31 728 ALA A CA 1
ATOM 4978 C C . ALA A 1 728 ? 17.246 16.744 -39.974 1.00 82.31 728 ALA A C 1
ATOM 4980 O O . ALA A 1 728 ? 17.575 16.822 -38.795 1.00 82.31 728 ALA A O 1
ATOM 4981 N N . ALA A 1 729 ? 17.200 17.817 -40.764 1.00 65.31 729 ALA A N 1
ATOM 4982 C CA . ALA A 1 729 ? 17.330 19.163 -40.216 1.00 65.31 729 ALA A CA 1
ATOM 4983 C C . ALA A 1 729 ? 16.056 19.535 -39.448 1.00 65.31 729 ALA A C 1
ATOM 4985 O O . ALA A 1 729 ? 14.954 19.315 -39.956 1.00 65.31 729 ALA A O 1
ATOM 4986 N N . SER A 1 730 ? 16.199 20.146 -38.270 1.00 60.03 730 SER A N 1
ATOM 4987 C CA . SER A 1 730 ? 15.062 20.692 -37.518 1.00 60.03 730 SER A CA 1
ATOM 4988 C C . SER A 1 730 ? 14.398 21.870 -38.239 1.00 60.03 730 SER A C 1
ATOM 4990 O O . SER A 1 730 ? 13.212 22.108 -38.048 1.00 60.03 730 SER A O 1
ATOM 4992 N N . GLU A 1 731 ? 15.147 22.575 -39.097 1.00 57.56 731 GLU A N 1
ATOM 4993 C CA . GLU A 1 731 ? 14.702 23.729 -39.882 1.00 57.56 731 GLU A CA 1
ATOM 4994 C C . GLU A 1 731 ? 15.371 23.757 -41.267 1.00 57.56 731 GLU A C 1
ATOM 4996 O O . GLU A 1 731 ? 16.492 23.271 -41.458 1.00 57.56 731 GLU A O 1
ATOM 5001 N N . ALA A 1 732 ? 14.715 24.377 -42.252 1.00 50.78 732 ALA A N 1
ATOM 5002 C CA . ALA A 1 732 ? 15.259 24.517 -43.602 1.00 50.78 732 ALA A CA 1
ATOM 5003 C C . ALA A 1 732 ? 16.578 25.323 -43.596 1.00 50.78 732 ALA A C 1
ATOM 5005 O O . ALA A 1 732 ? 16.580 26.533 -43.378 1.00 50.78 732 ALA A O 1
ATOM 5006 N N . GLY A 1 733 ? 17.703 24.650 -43.868 1.00 54.72 733 GLY A N 1
ATOM 5007 C CA . GLY A 1 733 ? 19.047 25.247 -43.855 1.00 54.72 733 GLY A CA 1
ATOM 5008 C C . GLY A 1 733 ? 19.820 25.097 -42.536 1.00 54.72 733 GLY A C 1
ATOM 5009 O O . GLY A 1 733 ? 20.896 25.682 -42.413 1.00 54.72 733 GLY A O 1
ATOM 5010 N N . GLY A 1 734 ? 19.304 24.327 -41.571 1.00 60.88 734 GLY A N 1
ATOM 5011 C CA . GLY A 1 734 ? 20.019 23.971 -40.341 1.00 60.88 734 GLY A CA 1
ATOM 5012 C C . GLY A 1 734 ? 21.267 23.106 -40.580 1.00 60.88 734 GLY A C 1
ATOM 5013 O O . GLY A 1 734 ? 21.387 22.414 -41.594 1.00 60.88 734 GLY A O 1
ATOM 5014 N N . THR A 1 735 ? 22.219 23.163 -39.643 1.00 66.62 735 THR A N 1
ATOM 5015 C CA . THR A 1 735 ? 23.379 22.260 -39.608 1.00 66.62 735 THR A CA 1
ATOM 5016 C C . THR A 1 735 ? 22.968 20.920 -39.023 1.00 66.62 735 THR A C 1
ATOM 5018 O O . THR A 1 735 ? 22.416 20.878 -37.924 1.00 66.62 735 THR A O 1
ATOM 5021 N N . ASN A 1 736 ? 23.306 19.838 -39.714 1.00 77.19 736 ASN A N 1
ATOM 5022 C CA . ASN A 1 736 ? 22.983 18.490 -39.267 1.00 77.19 736 ASN A CA 1
ATOM 5023 C C . ASN A 1 736 ? 24.220 17.795 -38.735 1.00 77.19 736 ASN A C 1
ATOM 5025 O O . ASN A 1 736 ? 25.330 18.020 -39.231 1.00 77.19 736 ASN A O 1
ATOM 5029 N N . GLY A 1 737 ? 24.009 16.953 -37.731 1.00 83.62 737 GLY A N 1
ATOM 5030 C CA . GLY A 1 737 ? 25.095 16.230 -37.101 1.00 83.62 737 GLY A CA 1
ATOM 5031 C C . GLY A 1 737 ? 25.697 15.157 -38.000 1.00 83.62 737 GLY A C 1
ATOM 5032 O O . GLY A 1 737 ? 25.085 14.683 -38.958 1.00 83.62 737 GLY A O 1
ATOM 5033 N N . THR A 1 738 ? 26.936 14.794 -37.684 1.00 91.19 738 THR A N 1
ATOM 5034 C CA . THR A 1 738 ? 27.645 13.694 -38.345 1.00 91.19 738 THR A CA 1
ATOM 5035 C C . THR A 1 738 ? 27.119 12.362 -37.821 1.00 91.19 738 THR A C 1
ATOM 5037 O O . THR A 1 738 ? 26.791 12.253 -36.645 1.00 91.19 738 THR A O 1
ATOM 5040 N N . VAL A 1 739 ? 27.053 11.351 -38.680 1.00 95.31 739 VAL A N 1
ATOM 5041 C CA . VAL A 1 739 ? 26.807 9.965 -38.273 1.00 95.31 739 VAL A CA 1
ATOM 5042 C C . VAL A 1 739 ? 28.136 9.236 -38.234 1.00 95.31 739 VAL A C 1
ATOM 5044 O O . VAL A 1 739 ? 28.864 9.207 -39.228 1.00 95.31 739 VAL A O 1
ATOM 5047 N N . VAL A 1 740 ? 28.449 8.652 -37.088 1.00 95.94 740 VAL A N 1
ATOM 5048 C CA . VAL A 1 740 ? 29.593 7.783 -36.871 1.00 95.94 740 VAL A CA 1
ATOM 5049 C C . VAL A 1 740 ? 29.091 6.452 -36.338 1.00 95.94 740 VAL A C 1
ATOM 5051 O O . VAL A 1 740 ? 28.520 6.388 -35.254 1.00 95.94 740 VAL A O 1
ATOM 5054 N N . LEU A 1 741 ? 29.318 5.403 -37.119 1.00 97.25 741 LEU A N 1
ATOM 5055 C CA . LEU A 1 741 ? 28.941 4.039 -36.784 1.00 97.25 741 LEU A CA 1
ATOM 5056 C C . LEU A 1 741 ? 30.156 3.133 -36.933 1.00 97.25 741 LEU A C 1
ATOM 5058 O O . LEU A 1 741 ? 30.792 3.110 -37.994 1.00 97.25 741 LEU A O 1
ATOM 5062 N N . ARG A 1 742 ? 30.491 2.401 -35.873 1.00 96.00 742 ARG A N 1
ATOM 5063 C CA . ARG A 1 742 ? 31.673 1.532 -35.834 1.00 96.00 742 ARG A CA 1
ATOM 5064 C C . ARG A 1 742 ? 31.287 0.132 -35.390 1.00 96.00 742 ARG A C 1
ATOM 5066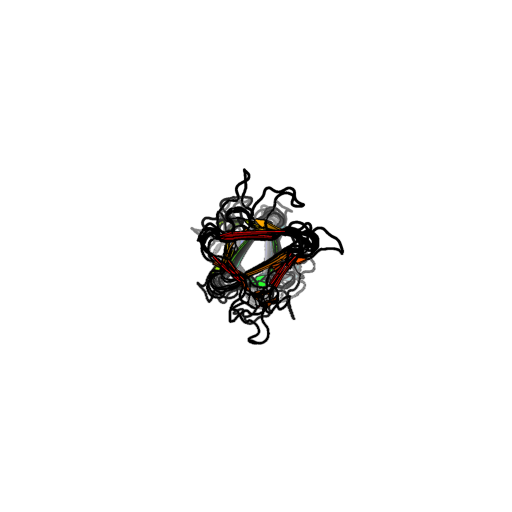 O O . ARG A 1 742 ? 30.708 0.012 -34.328 1.00 96.00 742 ARG A O 1
ATOM 5073 N N . THR A 1 743 ? 31.665 -0.900 -36.137 1.00 96.56 743 THR A N 1
ATOM 5074 C CA . THR A 1 743 ? 31.572 -2.302 -35.717 1.00 96.56 743 THR A CA 1
ATOM 5075 C C . THR A 1 743 ? 32.959 -2.827 -35.342 1.00 96.56 743 THR A C 1
ATOM 5077 O O . THR A 1 743 ? 33.921 -2.730 -36.117 1.00 96.56 743 THR A O 1
ATOM 5080 N N . ALA A 1 744 ? 33.105 -3.347 -34.123 1.00 94.00 744 ALA A N 1
ATOM 5081 C CA . ALA A 1 744 ? 34.379 -3.857 -33.613 1.00 94.00 744 ALA A CA 1
ATOM 5082 C C . ALA A 1 744 ? 34.752 -5.201 -34.255 1.00 94.00 744 ALA A C 1
ATOM 5084 O O . ALA A 1 744 ? 35.914 -5.439 -34.598 1.00 94.00 744 ALA A O 1
ATOM 5085 N N . SER A 1 745 ? 33.759 -6.065 -34.455 1.00 93.94 745 SER A N 1
ATOM 5086 C CA . SER A 1 745 ? 33.882 -7.340 -35.155 1.00 93.94 745 SER A CA 1
ATOM 5087 C C . SER A 1 745 ? 32.719 -7.522 -36.135 1.00 93.94 745 SER A C 1
ATOM 5089 O O . SER A 1 745 ? 31.823 -6.696 -36.172 1.00 93.94 745 SER A O 1
ATOM 5091 N N . GLY A 1 746 ? 32.750 -8.550 -36.985 1.00 95.81 746 GLY A N 1
ATOM 5092 C CA . GLY A 1 746 ? 31.670 -8.780 -37.952 1.00 95.81 746 GLY A CA 1
ATOM 5093 C C . GLY A 1 746 ? 31.538 -7.710 -39.045 1.00 95.81 746 GLY A C 1
ATOM 5094 O O . GLY A 1 746 ? 32.283 -6.729 -39.102 1.00 95.81 746 GLY A O 1
ATOM 5095 N N . ASP A 1 747 ? 30.606 -7.954 -39.964 1.00 97.44 747 ASP A N 1
ATOM 5096 C CA . ASP A 1 747 ? 30.363 -7.095 -41.123 1.00 97.44 747 ASP A CA 1
ATOM 5097 C C . ASP A 1 747 ? 29.326 -6.017 -40.791 1.00 97.44 747 ASP A C 1
ATOM 5099 O O . ASP A 1 747 ? 28.372 -6.281 -40.065 1.00 97.44 747 ASP A O 1
ATOM 5103 N N . LEU A 1 748 ? 29.481 -4.829 -41.373 1.00 97.94 748 LEU A N 1
ATOM 5104 C CA . LEU A 1 748 ? 28.454 -3.791 -41.387 1.00 97.94 748 LEU A CA 1
ATOM 5105 C C . LEU A 1 748 ? 27.679 -3.883 -42.705 1.00 97.94 748 LEU A C 1
ATOM 5107 O O . LEU A 1 748 ? 28.251 -3.705 -43.784 1.00 97.94 748 LEU A O 1
ATOM 5111 N N . VAL A 1 749 ? 26.382 -4.156 -42.629 1.00 97.19 749 VAL A N 1
ATOM 5112 C CA . VAL A 1 749 ? 25.506 -4.353 -43.789 1.00 97.19 749 VAL A CA 1
ATOM 5113 C C . VAL A 1 749 ? 24.438 -3.264 -43.809 1.00 97.19 749 VAL A C 1
ATOM 5115 O O . VAL A 1 749 ? 23.682 -3.118 -42.858 1.00 97.19 749 VAL A O 1
ATOM 5118 N N . LEU A 1 750 ? 24.375 -2.494 -44.891 1.00 96.19 750 LEU A N 1
ATOM 5119 C CA . LEU A 1 750 ? 23.457 -1.372 -45.057 1.00 96.19 750 LEU A CA 1
ATOM 5120 C C . LEU A 1 750 ? 22.382 -1.714 -46.078 1.00 96.19 750 LEU A C 1
ATOM 5122 O O . LEU A 1 750 ? 22.682 -1.894 -47.261 1.00 96.19 750 LEU A O 1
ATOM 5126 N N . GLU A 1 751 ? 21.140 -1.802 -45.626 1.00 92.81 751 GLU A N 1
ATOM 5127 C CA . GLU A 1 751 ? 20.001 -2.261 -46.420 1.00 92.81 751 GLU A CA 1
ATOM 5128 C C . GLU A 1 751 ? 18.956 -1.159 -46.464 1.00 92.81 751 GLU A C 1
ATOM 5130 O O . GLU A 1 751 ? 18.966 -0.257 -45.636 1.00 92.81 751 GLU A O 1
ATOM 5135 N N . GLY A 1 752 ? 18.128 -1.153 -47.503 1.00 78.56 752 GLY A N 1
ATOM 5136 C CA . GLY A 1 752 ? 17.191 -0.060 -47.753 1.00 78.56 752 GLY A CA 1
ATOM 5137 C C . GLY A 1 752 ? 15.828 -0.406 -47.237 1.00 78.56 752 GLY A C 1
ATOM 5138 O O . GLY A 1 752 ? 14.971 -0.671 -48.078 1.00 78.56 752 GLY A O 1
ATOM 5139 N N . GLY A 1 753 ? 15.674 -0.467 -45.917 1.00 80.31 753 GLY A N 1
ATOM 5140 C CA . GLY A 1 753 ? 14.461 -0.965 -45.283 1.00 80.31 753 GLY A CA 1
ATOM 5141 C C . GLY A 1 753 ? 13.187 -0.332 -45.857 1.00 80.31 753 GLY A C 1
ATOM 5142 O O . GLY A 1 753 ? 13.181 0.689 -46.553 1.00 80.31 753 GLY A O 1
ATOM 5143 N N . SER A 1 754 ? 12.065 -0.997 -45.633 1.00 82.69 754 SER A N 1
ATOM 5144 C CA . SER A 1 754 ? 10.788 -0.626 -46.235 1.00 82.69 754 SER A CA 1
ATOM 5145 C C . SER A 1 754 ? 9.963 0.355 -45.395 1.00 82.69 754 SER A C 1
ATOM 5147 O O . SER A 1 754 ? 9.009 0.940 -45.918 1.00 82.69 754 SER A O 1
ATOM 5149 N N . SER A 1 755 ? 10.326 0.566 -44.126 1.00 77.81 755 SER A N 1
ATOM 5150 C CA . SER A 1 755 ? 9.494 1.260 -43.133 1.00 77.81 755 SER A CA 1
ATOM 5151 C C . SER A 1 755 ? 9.554 2.789 -43.212 1.00 77.81 755 SER A C 1
ATOM 5153 O O . SER A 1 755 ? 8.514 3.446 -43.131 1.00 77.81 755 SER A O 1
ATOM 5155 N N . THR A 1 756 ? 10.733 3.390 -43.401 1.00 71.69 756 THR A N 1
ATOM 5156 C CA . THR A 1 756 ? 10.916 4.853 -43.420 1.00 71.69 756 THR A CA 1
ATOM 5157 C C . THR A 1 756 ? 11.933 5.300 -44.467 1.00 71.69 756 THR A C 1
ATOM 5159 O O . THR A 1 756 ? 13.119 5.356 -44.191 1.00 71.69 756 THR A O 1
ATOM 5162 N N . GLY A 1 757 ? 11.462 5.744 -45.639 1.00 62.88 757 GLY A N 1
ATOM 5163 C CA . GLY A 1 757 ? 12.352 6.252 -46.694 1.00 62.88 757 GLY A CA 1
ATOM 5164 C C . GLY A 1 757 ? 12.844 5.158 -47.643 1.00 62.88 757 GLY A C 1
ATOM 5165 O O . GLY A 1 757 ? 14.041 4.982 -47.830 1.00 62.88 757 GLY A O 1
ATOM 5166 N N . ALA A 1 758 ? 11.896 4.461 -48.280 1.00 63.50 758 ALA A N 1
ATOM 5167 C CA . ALA A 1 758 ? 12.177 3.332 -49.161 1.00 63.50 758 ALA A CA 1
ATOM 5168 C C . ALA A 1 758 ? 13.304 3.615 -50.173 1.00 63.50 758 ALA A C 1
ATOM 5170 O O . ALA A 1 758 ? 13.242 4.577 -50.947 1.00 63.50 758 ALA A O 1
ATOM 5171 N N . GLY A 1 759 ? 14.295 2.721 -50.199 1.00 74.25 759 GLY A N 1
ATOM 5172 C CA . GLY A 1 759 ? 15.380 2.727 -51.180 1.00 74.25 759 GLY A CA 1
ATOM 5173 C C . GLY A 1 759 ? 16.649 3.472 -50.767 1.00 74.25 759 GLY A C 1
ATOM 5174 O O . GLY A 1 759 ? 17.516 3.641 -51.617 1.00 74.25 759 GLY A O 1
ATOM 5175 N N . SER A 1 760 ? 16.797 3.915 -49.512 1.00 88.25 760 SER A N 1
ATOM 5176 C CA . SER A 1 760 ? 18.067 4.435 -48.977 1.00 88.25 760 SER A CA 1
ATOM 5177 C C . SER A 1 760 ? 18.344 3.882 -47.585 1.00 88.25 760 SER A C 1
ATOM 5179 O O . SER A 1 760 ? 17.526 4.050 -46.704 1.00 88.25 760 SER A O 1
ATOM 5181 N N . SER A 1 761 ? 19.520 3.292 -47.375 1.00 91.81 761 SER A N 1
ATOM 5182 C CA . SER A 1 761 ? 19.974 2.809 -46.057 1.00 91.81 761 SER A CA 1
ATOM 5183 C C . SER A 1 761 ? 20.452 3.928 -45.131 1.00 91.81 761 SER A C 1
ATOM 5185 O O . SER A 1 761 ? 20.446 3.800 -43.906 1.00 91.81 761 SER A O 1
ATOM 5187 N N . VAL A 1 762 ? 20.911 5.038 -45.719 1.00 93.44 762 VAL A N 1
ATOM 5188 C CA . VAL A 1 762 ? 21.358 6.222 -44.986 1.00 93.44 762 VAL A CA 1
ATOM 5189 C C . VAL A 1 762 ? 20.904 7.477 -45.715 1.00 93.44 762 VAL A C 1
ATOM 5191 O O . VAL A 1 762 ? 21.201 7.667 -46.898 1.00 93.44 762 VAL A O 1
ATOM 5194 N N . THR A 1 763 ? 20.252 8.372 -44.981 1.00 90.88 763 THR A N 1
ATOM 5195 C CA . THR A 1 763 ? 19.825 9.683 -45.469 1.00 90.88 763 THR A CA 1
ATOM 5196 C C . THR A 1 763 ? 20.356 10.774 -44.551 1.00 90.88 763 THR A C 1
ATOM 5198 O O . THR A 1 763 ? 19.873 10.967 -43.438 1.00 90.88 763 THR A O 1
ATOM 5201 N N . LEU A 1 764 ? 21.344 11.528 -45.028 1.00 89.31 764 LEU A N 1
ATOM 5202 C CA . LEU A 1 764 ? 21.903 12.674 -44.321 1.00 89.31 764 LEU A CA 1
ATOM 5203 C C . LEU A 1 764 ? 21.445 13.972 -44.973 1.00 89.31 764 LEU A C 1
ATOM 5205 O O . LEU A 1 764 ? 21.935 14.368 -46.036 1.00 89.31 764 LEU A O 1
ATOM 5209 N N . SER A 1 765 ? 20.529 14.691 -44.336 1.00 80.69 765 SER A N 1
ATOM 5210 C CA . SER A 1 765 ? 20.227 16.042 -44.805 1.00 80.69 765 SER A CA 1
ATOM 5211 C C . SER A 1 765 ? 21.361 17.013 -44.425 1.00 80.69 765 SER A C 1
ATOM 5213 O O . SER A 1 765 ? 22.177 16.733 -43.544 1.00 80.69 765 SER A O 1
ATOM 5215 N N . GLY A 1 766 ? 21.443 18.164 -45.094 1.00 77.88 766 GLY A N 1
ATOM 5216 C CA . GLY A 1 766 ? 22.394 19.224 -44.738 1.00 77.88 766 GLY A CA 1
ATOM 5217 C C . GLY A 1 766 ? 23.880 18.845 -44.867 1.00 77.88 766 GLY A C 1
ATOM 5218 O O . GLY A 1 766 ? 24.293 18.129 -45.780 1.00 77.88 766 GLY A O 1
ATOM 5219 N N . SER A 1 767 ? 24.704 19.391 -43.969 1.00 79.56 767 SER A N 1
ATOM 5220 C CA . SER A 1 767 ? 26.172 19.299 -44.020 1.00 79.56 767 SER A CA 1
ATOM 5221 C C . SER A 1 767 ? 26.788 18.153 -43.208 1.00 79.56 767 SER A C 1
ATOM 5223 O O . SER A 1 767 ? 28.015 18.068 -43.143 1.00 79.56 767 SER A O 1
ATOM 5225 N N . GLY A 1 768 ? 25.978 17.313 -42.557 1.00 82.00 768 GLY A N 1
ATOM 5226 C CA . GLY A 1 768 ? 26.461 16.228 -41.698 1.00 82.00 768 GLY A CA 1
ATOM 5227 C C . GLY A 1 768 ? 27.253 15.180 -42.484 1.00 82.00 768 GLY A C 1
ATOM 5228 O O . GLY A 1 768 ? 26.845 14.792 -43.577 1.00 82.00 768 GLY A O 1
ATOM 5229 N N . GLY A 1 769 ? 28.398 14.740 -41.953 1.00 89.38 769 GLY A N 1
ATOM 5230 C CA . GLY A 1 769 ? 29.205 13.678 -42.562 1.00 89.38 769 GLY A CA 1
ATOM 5231 C C . GLY A 1 769 ? 28.693 12.273 -42.234 1.00 89.38 769 GLY A C 1
ATOM 5232 O O . GLY A 1 769 ? 27.927 12.093 -41.290 1.00 89.38 769 GLY A O 1
ATOM 5233 N N . LEU A 1 770 ? 29.165 11.274 -42.980 1.00 95.12 770 LEU A N 1
ATOM 5234 C CA . LEU A 1 770 ? 29.006 9.855 -42.663 1.00 95.12 770 LEU A CA 1
ATOM 5235 C C . LEU A 1 770 ? 30.381 9.227 -42.448 1.00 95.12 770 LEU A C 1
ATOM 5237 O O . LEU A 1 770 ? 31.246 9.310 -43.322 1.00 95.12 770 LEU A O 1
ATOM 5241 N N . ARG A 1 771 ? 30.570 8.556 -41.318 1.00 96.25 771 ARG A N 1
ATOM 5242 C CA . ARG A 1 771 ? 31.730 7.717 -41.039 1.00 96.25 771 ARG A CA 1
ATOM 5243 C C . ARG A 1 771 ? 31.259 6.322 -40.654 1.00 96.25 771 ARG A C 1
ATOM 5245 O O . ARG A 1 771 ? 30.636 6.147 -39.616 1.00 96.25 771 ARG A O 1
ATOM 5252 N N . LEU A 1 772 ? 31.592 5.351 -41.492 1.00 97.75 772 LEU A N 1
ATOM 5253 C CA . LEU A 1 772 ? 31.351 3.935 -41.251 1.00 97.75 772 LEU A CA 1
ATOM 5254 C C . LEU A 1 772 ? 32.686 3.230 -41.033 1.00 97.75 772 LEU A C 1
ATOM 5256 O O . LEU A 1 772 ? 33.613 3.398 -41.831 1.00 97.75 772 LEU A O 1
ATOM 5260 N N . GLU A 1 773 ? 32.785 2.435 -39.979 1.00 97.44 773 GLU A N 1
ATOM 5261 C CA . GLU A 1 773 ? 33.967 1.630 -39.687 1.00 97.44 773 GLU A CA 1
ATOM 5262 C C . GLU A 1 773 ? 33.552 0.187 -39.418 1.00 97.44 773 GLU A C 1
ATOM 5264 O O . GLU A 1 773 ? 32.765 -0.051 -38.516 1.00 97.44 773 GLU A O 1
ATOM 5269 N N . ALA A 1 774 ? 34.099 -0.772 -40.159 1.00 97.12 774 ALA A N 1
ATOM 5270 C CA . ALA A 1 774 ? 34.027 -2.191 -39.823 1.00 97.12 774 ALA A CA 1
ATOM 5271 C C . ALA A 1 774 ? 35.449 -2.686 -39.562 1.00 97.12 774 ALA A C 1
ATOM 5273 O O . ALA A 1 774 ? 36.171 -3.031 -40.501 1.00 97.12 774 ALA A O 1
ATOM 5274 N N . LEU A 1 775 ? 35.894 -2.653 -38.301 1.00 94.56 775 LEU A N 1
ATOM 5275 C CA . LEU A 1 775 ? 37.317 -2.776 -37.958 1.00 94.56 775 LEU A CA 1
ATOM 5276 C C . LEU A 1 775 ? 37.911 -4.124 -38.393 1.00 94.56 775 LEU A C 1
ATOM 5278 O O . LEU A 1 775 ? 39.020 -4.162 -38.927 1.00 94.56 775 LEU A O 1
ATOM 5282 N N . ALA A 1 776 ? 37.174 -5.218 -38.189 1.00 93.81 776 ALA A N 1
ATOM 5283 C CA . ALA A 1 776 ? 37.588 -6.561 -38.601 1.00 93.81 776 ALA A CA 1
ATOM 5284 C C . ALA A 1 776 ? 36.839 -7.089 -39.840 1.00 93.81 776 ALA A C 1
ATOM 5286 O O . ALA A 1 776 ? 37.356 -7.972 -40.526 1.00 93.81 776 ALA A O 1
ATOM 5287 N N . GLY A 1 777 ? 35.639 -6.576 -40.125 1.00 95.88 777 GLY A N 1
ATOM 5288 C CA . GLY A 1 777 ? 34.767 -7.089 -41.183 1.00 95.88 777 GLY A CA 1
ATOM 5289 C C . GLY A 1 777 ? 34.737 -6.256 -42.457 1.00 95.88 777 GLY A C 1
ATOM 5290 O O . GLY A 1 777 ? 35.643 -5.476 -42.765 1.00 95.88 777 GLY A O 1
ATOM 5291 N N . ALA A 1 778 ? 33.730 -6.529 -43.274 1.00 97.44 778 ALA A N 1
ATOM 5292 C CA . ALA A 1 778 ? 33.429 -5.833 -44.513 1.00 97.44 778 ALA A CA 1
ATOM 5293 C C . ALA A 1 778 ? 32.322 -4.796 -44.301 1.00 97.44 778 ALA A C 1
ATOM 5295 O O . ALA A 1 778 ? 31.466 -4.957 -43.435 1.00 97.44 778 ALA A O 1
ATOM 5296 N N . ILE A 1 779 ? 32.297 -3.773 -45.151 1.00 98.12 779 ILE A N 1
ATOM 5297 C CA . ILE A 1 779 ? 31.136 -2.893 -45.310 1.00 98.12 779 ILE A CA 1
ATOM 5298 C C . ILE A 1 779 ? 30.404 -3.322 -46.585 1.00 98.12 779 ILE A C 1
ATOM 5300 O O . ILE A 1 779 ? 30.977 -3.262 -47.677 1.00 98.12 779 ILE A O 1
ATOM 5304 N N . ARG A 1 780 ? 29.146 -3.757 -46.466 1.00 97.06 780 ARG A N 1
ATOM 5305 C CA . ARG A 1 780 ? 28.281 -4.099 -47.606 1.00 97.06 780 ARG A CA 1
ATOM 5306 C C . ARG A 1 780 ? 27.145 -3.102 -47.720 1.00 97.06 780 ARG A C 1
ATOM 5308 O O . ARG A 1 780 ? 26.384 -2.937 -46.779 1.00 97.06 780 ARG A O 1
ATOM 5315 N N . ILE A 1 781 ? 27.018 -2.463 -48.873 1.00 96.88 781 ILE A N 1
ATOM 5316 C CA . ILE A 1 781 ? 26.013 -1.432 -49.123 1.00 96.88 781 ILE A CA 1
ATOM 5317 C C . ILE A 1 781 ? 25.065 -1.962 -50.187 1.00 96.88 781 ILE A C 1
ATOM 5319 O O . ILE A 1 781 ? 25.427 -2.045 -51.359 1.00 96.88 781 ILE A O 1
ATOM 5323 N N . ASN A 1 782 ? 23.868 -2.342 -49.761 1.00 95.06 782 ASN A N 1
ATOM 5324 C CA . ASN A 1 782 ? 22.822 -2.928 -50.595 1.00 95.06 782 ASN A CA 1
ATOM 5325 C C . ASN A 1 782 ? 21.698 -1.929 -50.921 1.00 95.06 782 ASN A C 1
ATOM 5327 O O . ASN A 1 782 ? 20.739 -2.283 -51.599 1.00 95.06 782 ASN A O 1
ATOM 5331 N N . SER A 1 783 ? 21.816 -0.679 -50.472 1.00 94.88 783 SER A N 1
ATOM 5332 C CA . SER A 1 783 ? 20.850 0.388 -50.736 1.00 94.88 783 SER A CA 1
ATOM 5333 C C . SER A 1 783 ? 21.523 1.756 -50.760 1.00 94.88 783 SER A C 1
ATOM 5335 O O . SER A 1 783 ? 22.648 1.898 -50.273 1.00 94.88 783 SER A O 1
ATOM 5337 N N . ASP A 1 784 ? 20.851 2.756 -51.332 1.00 94.25 784 ASP A N 1
ATOM 5338 C CA . ASP A 1 784 ? 21.407 4.090 -51.534 1.00 94.25 784 ASP A CA 1
ATOM 5339 C C . ASP A 1 784 ? 21.902 4.706 -50.219 1.00 94.25 784 ASP A C 1
ATOM 5341 O O . ASP A 1 784 ? 21.371 4.478 -49.127 1.00 94.25 784 ASP A O 1
ATOM 5345 N N . ILE A 1 785 ? 22.924 5.545 -50.354 1.00 93.88 785 ILE A N 1
ATOM 5346 C CA . ILE A 1 785 ? 23.390 6.451 -49.308 1.00 93.88 785 ILE A CA 1
ATOM 5347 C C . ILE A 1 785 ? 23.304 7.851 -49.891 1.00 93.88 785 ILE A C 1
ATOM 5349 O O . ILE A 1 785 ? 23.939 8.148 -50.906 1.00 93.88 785 ILE A O 1
ATOM 5353 N N . THR A 1 786 ? 22.543 8.728 -49.248 1.00 90.62 786 THR A N 1
ATOM 5354 C CA . THR A 1 786 ? 22.344 10.096 -49.726 1.00 90.62 786 THR A CA 1
ATOM 5355 C C . THR A 1 786 ? 22.831 11.116 -48.706 1.00 90.62 786 THR A C 1
ATOM 5357 O O . THR A 1 786 ? 22.583 11.005 -47.508 1.00 90.62 786 THR A O 1
ATOM 5360 N N . SER A 1 787 ? 23.554 12.127 -49.183 1.00 89.88 787 SER A N 1
ATOM 5361 C CA . SER A 1 787 ? 23.970 13.284 -48.394 1.00 89.88 787 SER A CA 1
ATOM 5362 C C . SER A 1 787 ? 23.827 14.576 -49.203 1.00 89.88 787 SER A C 1
ATOM 5364 O O . SER A 1 787 ? 24.081 14.599 -50.410 1.00 89.88 787 SER A O 1
ATOM 5366 N N . ALA A 1 788 ? 23.416 15.682 -48.574 1.00 85.62 788 ALA A N 1
ATOM 5367 C CA . ALA A 1 788 ? 23.263 16.946 -49.301 1.00 85.62 788 ALA A CA 1
ATOM 5368 C C . ALA A 1 788 ? 24.615 17.622 -49.592 1.00 85.62 788 ALA A C 1
ATOM 5370 O O . ALA A 1 788 ? 24.836 18.088 -50.712 1.00 85.62 788 ALA A O 1
ATOM 5371 N N . SER A 1 789 ? 25.525 17.673 -48.615 1.00 87.19 789 SER A N 1
ATOM 5372 C CA . SER A 1 789 ? 26.888 18.185 -48.820 1.00 87.19 789 SER A CA 1
ATOM 5373 C C . SER A 1 789 ? 27.953 17.575 -47.902 1.00 87.19 789 SER A C 1
ATOM 5375 O O . SER A 1 789 ? 29.034 18.150 -47.764 1.00 87.19 789 SER A O 1
ATOM 5377 N N . GLY A 1 790 ? 27.643 16.474 -47.217 1.00 87.31 790 GLY A N 1
ATOM 5378 C CA . GLY A 1 790 ? 28.506 15.866 -46.209 1.00 87.31 790 GLY A CA 1
ATOM 5379 C C . GLY A 1 790 ? 29.675 15.075 -46.790 1.00 87.31 790 GLY A C 1
ATOM 5380 O O . GLY A 1 790 ? 29.628 14.578 -47.918 1.00 87.31 790 GLY A O 1
ATOM 5381 N N . HIS A 1 791 ? 30.737 14.933 -45.997 1.00 92.12 791 HIS A N 1
ATOM 5382 C CA . HIS A 1 791 ? 31.850 14.043 -46.322 1.00 92.12 791 HIS A CA 1
ATOM 5383 C C . HIS A 1 791 ? 31.513 12.603 -45.946 1.00 92.12 791 HIS A C 1
ATOM 5385 O O . HIS A 1 791 ? 30.960 12.354 -44.878 1.00 92.12 791 HIS A O 1
ATOM 5391 N N . LEU A 1 792 ? 31.905 11.665 -46.799 1.00 95.44 792 LEU A N 1
ATOM 5392 C CA . LEU A 1 792 ? 31.749 10.239 -46.583 1.00 95.44 792 LEU A CA 1
ATOM 5393 C C . LEU A 1 792 ? 33.107 9.593 -46.303 1.00 95.44 792 LEU A C 1
ATOM 5395 O O . LEU A 1 792 ? 34.062 9.769 -47.057 1.00 95.44 792 LEU A O 1
ATOM 5399 N N . THR A 1 793 ? 33.195 8.816 -45.233 1.00 97.06 793 THR A N 1
ATOM 5400 C CA . THR A 1 793 ? 34.342 7.970 -44.904 1.00 97.06 793 THR A CA 1
ATOM 5401 C C . THR A 1 793 ? 33.855 6.560 -44.603 1.00 97.06 793 THR A C 1
ATOM 5403 O O . THR A 1 793 ? 32.973 6.374 -43.774 1.00 97.06 793 THR A O 1
ATOM 5406 N N . MET A 1 794 ? 34.441 5.568 -45.257 1.00 97.62 794 MET A N 1
ATOM 5407 C CA . MET A 1 794 ? 34.173 4.152 -45.033 1.00 97.62 794 MET A CA 1
ATOM 5408 C C . MET A 1 794 ? 35.506 3.437 -44.858 1.00 97.62 794 MET A C 1
ATOM 5410 O O . MET A 1 794 ? 36.351 3.492 -45.752 1.00 97.62 794 MET A O 1
ATOM 5414 N N . LEU A 1 795 ? 35.700 2.792 -43.713 1.00 97.81 795 LEU A N 1
ATOM 5415 C CA . LEU A 1 795 ? 36.912 2.051 -43.378 1.00 97.81 795 LEU A CA 1
ATOM 5416 C C . LEU A 1 795 ? 36.526 0.605 -43.072 1.00 97.81 795 LEU A C 1
ATOM 5418 O O . LEU A 1 795 ? 35.799 0.362 -42.116 1.00 97.81 795 LEU A O 1
ATOM 5422 N N . ALA A 1 796 ? 36.998 -0.353 -43.862 1.00 97.56 796 ALA A N 1
ATOM 5423 C CA . ALA A 1 796 ? 36.723 -1.770 -43.649 1.00 97.56 796 ALA A CA 1
ATOM 5424 C C . ALA A 1 796 ? 38.021 -2.562 -43.479 1.00 97.56 796 ALA A C 1
ATOM 5426 O O . ALA A 1 796 ? 39.001 -2.320 -44.182 1.00 97.56 796 ALA A O 1
ATOM 5427 N N . GLY A 1 797 ? 38.022 -3.547 -42.583 1.00 95.38 797 GLY A N 1
ATOM 5428 C CA . GLY A 1 797 ? 39.153 -4.451 -42.386 1.00 95.38 797 GLY A CA 1
ATOM 5429 C C . GLY A 1 797 ? 39.342 -5.431 -43.549 1.00 95.38 797 GLY A C 1
ATOM 5430 O O . GLY A 1 797 ? 40.483 -5.720 -43.932 1.00 95.38 797 GLY A O 1
ATOM 5431 N N . SER A 1 798 ? 38.238 -5.923 -44.130 1.00 94.38 798 SER A N 1
ATOM 5432 C CA . SER A 1 798 ? 38.246 -7.034 -45.101 1.00 94.38 798 SER A CA 1
ATOM 5433 C C . SER A 1 798 ? 37.692 -6.723 -46.497 1.00 94.38 798 SER A C 1
ATOM 5435 O O . SER A 1 798 ? 37.969 -7.481 -47.428 1.00 94.38 798 SER A O 1
ATOM 5437 N N . GLY A 1 799 ? 36.933 -5.638 -46.690 1.00 96.44 799 GLY A N 1
ATOM 5438 C CA . GLY A 1 799 ? 36.359 -5.292 -47.996 1.00 96.44 799 GLY A CA 1
ATOM 5439 C C . GLY A 1 799 ? 35.241 -4.253 -47.941 1.00 96.44 799 GLY A C 1
ATOM 5440 O O . GLY A 1 799 ? 34.555 -4.127 -46.933 1.00 96.44 799 GLY A O 1
ATOM 5441 N N . ILE A 1 800 ? 35.031 -3.530 -49.042 1.00 97.62 800 ILE A N 1
ATOM 5442 C CA . ILE A 1 800 ? 33.866 -2.658 -49.244 1.00 97.62 800 ILE A CA 1
ATOM 5443 C C . ILE A 1 800 ? 33.160 -3.108 -50.523 1.00 97.62 800 ILE A C 1
ATOM 5445 O O . ILE A 1 800 ? 33.777 -3.113 -51.589 1.00 97.62 800 ILE A O 1
ATOM 5449 N N . SER A 1 801 ? 31.880 -3.472 -50.437 1.00 96.69 801 SER A N 1
ATOM 5450 C CA . SER A 1 801 ? 31.056 -3.815 -51.603 1.00 96.69 801 SER A CA 1
ATOM 5451 C C . SER A 1 801 ? 29.861 -2.878 -51.734 1.00 96.69 801 SER A C 1
ATOM 5453 O O . SER A 1 801 ? 29.113 -2.708 -50.773 1.00 96.69 801 SER A O 1
ATOM 5455 N N . VAL A 1 802 ? 29.660 -2.316 -52.925 1.00 96.12 802 VAL A N 1
ATOM 5456 C CA . VAL A 1 802 ? 28.534 -1.438 -53.259 1.00 96.12 802 VAL A CA 1
ATOM 5457 C C . VAL A 1 802 ? 27.673 -2.119 -54.316 1.00 96.12 802 VAL A C 1
ATOM 5459 O O . VAL A 1 802 ? 28.107 -2.311 -55.453 1.00 96.12 802 VAL A O 1
ATOM 5462 N N . GLY A 1 803 ? 26.455 -2.477 -53.927 1.00 91.38 803 GLY A N 1
ATOM 5463 C CA . GLY A 1 803 ? 25.538 -3.275 -54.724 1.00 91.38 803 GLY A CA 1
ATOM 5464 C C . GLY A 1 803 ? 25.921 -4.752 -54.802 1.00 91.38 803 GLY A C 1
ATOM 5465 O O . GLY A 1 803 ? 26.986 -5.201 -54.371 1.00 91.38 803 GLY A O 1
ATOM 5466 N N . SER A 1 804 ? 25.009 -5.530 -55.371 1.00 89.06 804 SER A N 1
ATOM 5467 C CA . SER A 1 804 ? 25.203 -6.941 -55.697 1.00 89.06 804 SER A CA 1
ATOM 5468 C C . SER A 1 804 ? 24.231 -7.361 -56.798 1.00 89.06 804 SER A C 1
ATOM 5470 O O . SER A 1 804 ? 23.353 -6.599 -57.197 1.00 89.06 804 SER A O 1
ATOM 5472 N N . THR A 1 805 ? 24.299 -8.620 -57.236 1.00 83.81 805 THR A N 1
ATOM 5473 C CA . THR A 1 805 ? 23.316 -9.168 -58.183 1.00 83.81 805 THR A CA 1
ATOM 5474 C C . THR A 1 805 ? 21.877 -9.138 -57.657 1.00 83.81 805 THR A C 1
ATOM 5476 O O . THR A 1 805 ? 20.945 -9.213 -58.453 1.00 83.81 805 THR A O 1
ATOM 5479 N N . THR A 1 806 ? 21.686 -9.073 -56.334 1.00 85.31 806 THR A N 1
ATOM 5480 C CA . THR A 1 806 ? 20.368 -8.971 -55.683 1.00 85.31 806 THR A CA 1
ATOM 5481 C C . THR A 1 806 ? 20.040 -7.555 -55.207 1.00 85.31 806 THR A C 1
ATOM 5483 O O . THR A 1 806 ? 18.876 -7.271 -54.954 1.00 85.31 806 THR A O 1
ATOM 5486 N N . ALA A 1 807 ? 21.037 -6.672 -55.127 1.00 86.06 807 ALA A N 1
ATOM 5487 C CA . ALA A 1 807 ? 20.916 -5.265 -54.758 1.00 86.06 807 ALA A CA 1
ATOM 5488 C C . ALA A 1 807 ? 21.463 -4.395 -55.902 1.00 86.06 807 ALA A C 1
ATOM 5490 O O . ALA A 1 807 ? 22.591 -3.901 -55.847 1.00 86.06 807 ALA A O 1
ATOM 5491 N N . ALA A 1 808 ? 20.690 -4.297 -56.985 1.00 85.38 808 ALA A N 1
ATOM 5492 C CA . ALA A 1 808 ? 21.062 -3.541 -58.177 1.00 85.38 808 ALA A CA 1
ATOM 5493 C C . ALA A 1 808 ? 20.668 -2.060 -58.049 1.00 85.38 808 ALA A C 1
ATOM 5495 O O . ALA A 1 808 ? 19.674 -1.735 -57.406 1.00 85.38 808 ALA A O 1
ATOM 5496 N N . GLY A 1 809 ? 21.404 -1.174 -58.722 1.00 88.25 809 GLY A N 1
ATOM 5497 C CA . GLY A 1 809 ? 21.096 0.259 -58.784 1.00 88.25 809 GLY A CA 1
ATOM 5498 C C . GLY A 1 809 ? 21.433 1.045 -57.517 1.00 88.25 809 GLY A C 1
ATOM 5499 O O . GLY A 1 809 ? 20.856 2.104 -57.315 1.00 88.25 809 GLY A O 1
ATOM 5500 N N . VAL A 1 810 ? 22.329 0.523 -56.672 1.00 94.12 810 VAL A N 1
ATOM 5501 C CA . VAL A 1 810 ? 22.762 1.186 -55.433 1.00 94.12 810 VAL A CA 1
ATOM 5502 C C . VAL A 1 810 ? 23.573 2.437 -55.749 1.00 94.12 810 VAL A C 1
ATOM 5504 O O . VAL A 1 810 ? 24.667 2.352 -56.315 1.00 94.12 810 VAL A O 1
ATOM 5507 N N . ASP A 1 811 ? 23.084 3.586 -55.303 1.00 93.81 811 ASP A N 1
ATOM 5508 C CA . ASP A 1 811 ? 23.709 4.877 -55.536 1.00 93.81 811 ASP A CA 1
ATOM 5509 C C . ASP A 1 811 ? 24.172 5.539 -54.232 1.00 93.81 811 ASP A C 1
ATOM 5511 O O . ASP A 1 811 ? 23.393 5.883 -53.341 1.00 93.81 811 ASP A O 1
ATOM 5515 N N . ILE A 1 812 ? 25.471 5.814 -54.155 1.00 94.81 812 ILE A N 1
ATOM 5516 C CA . ILE A 1 812 ? 26.077 6.608 -53.085 1.00 94.81 812 ILE A CA 1
ATOM 5517 C C . ILE A 1 812 ? 26.277 8.025 -53.617 1.00 94.81 812 ILE A C 1
ATOM 5519 O O . ILE A 1 812 ? 27.109 8.250 -54.500 1.00 94.81 812 ILE A O 1
ATOM 5523 N N . ARG A 1 813 ? 25.536 9.003 -53.090 1.00 92.81 813 ARG A N 1
ATOM 5524 C CA . ARG A 1 813 ? 25.551 10.386 -53.594 1.00 92.81 813 ARG A CA 1
ATOM 5525 C C . ARG A 1 813 ? 25.782 11.403 -52.479 1.00 92.81 813 ARG A C 1
ATOM 5527 O O . ARG A 1 813 ? 25.103 11.364 -51.456 1.00 92.81 813 ARG A O 1
ATOM 5534 N N . SER A 1 814 ? 26.694 12.350 -52.702 1.00 90.88 814 SER A N 1
ATOM 5535 C CA . SER A 1 814 ? 26.847 13.548 -51.868 1.00 90.88 814 SER A CA 1
ATOM 5536 C C . SER A 1 814 ? 26.985 14.792 -52.737 1.00 90.88 814 SER A C 1
ATOM 5538 O O . SER A 1 814 ? 27.874 14.878 -53.589 1.00 90.88 814 SER A O 1
ATOM 5540 N N . GLY A 1 815 ? 26.090 15.758 -52.540 1.00 83.12 815 GLY A N 1
ATOM 5541 C CA . GLY A 1 815 ? 26.107 17.025 -53.270 1.00 83.12 815 GLY A CA 1
ATOM 5542 C C . GLY A 1 815 ? 27.184 18.007 -52.785 1.00 83.12 815 GLY A C 1
ATOM 5543 O O . GLY A 1 815 ? 28.080 17.688 -52.002 1.00 83.12 815 GLY A O 1
ATOM 5544 N N . GLY A 1 816 ? 27.109 19.252 -53.265 1.00 84.88 816 GLY A N 1
ATOM 5545 C CA . GLY A 1 816 ? 27.995 20.333 -52.817 1.00 84.88 816 GLY A CA 1
ATOM 5546 C C . GLY A 1 816 ? 29.488 20.027 -53.008 1.00 84.88 816 GLY A C 1
ATOM 5547 O O . GLY A 1 816 ? 29.914 19.710 -54.112 1.00 84.88 816 GLY A O 1
ATOM 5548 N N . GLN A 1 817 ? 30.281 20.163 -51.938 1.00 85.31 817 GLN A N 1
ATOM 5549 C CA . GLN A 1 817 ? 31.722 19.851 -51.905 1.00 85.31 817 GLN A CA 1
ATOM 5550 C C . GLN A 1 817 ? 32.026 18.533 -51.163 1.00 85.31 817 GLN A C 1
ATOM 5552 O O . GLN A 1 817 ? 33.166 18.303 -50.751 1.00 85.31 817 GLN A O 1
ATOM 5557 N N . GLY A 1 818 ? 31.017 17.677 -50.957 1.00 88.25 818 GLY A N 1
ATOM 5558 C CA . GLY A 1 818 ? 31.164 16.417 -50.231 1.00 88.25 818 GLY A CA 1
ATOM 5559 C C . GLY A 1 818 ? 32.188 15.498 -50.897 1.00 88.25 818 GLY A C 1
ATOM 5560 O O . GLY A 1 818 ? 32.116 15.241 -52.096 1.00 88.25 818 GLY A O 1
ATOM 5561 N N . SER A 1 819 ? 33.168 15.023 -50.129 1.00 93.75 819 SER A N 1
ATOM 5562 C CA . SER A 1 819 ? 34.212 14.101 -50.600 1.00 93.75 819 SER A CA 1
ATOM 5563 C C . SER A 1 819 ? 33.988 12.698 -50.050 1.00 93.75 819 SER A C 1
ATOM 5565 O O . SER A 1 819 ? 33.508 12.574 -48.927 1.00 93.75 819 SER A O 1
ATOM 5567 N N . ALA A 1 820 ? 34.417 11.664 -50.772 1.00 96.00 820 ALA A N 1
ATOM 5568 C CA . ALA A 1 820 ? 34.371 10.281 -50.302 1.00 96.00 820 ALA A CA 1
ATOM 5569 C C . ALA A 1 820 ? 35.773 9.686 -50.116 1.00 96.00 820 ALA A C 1
ATOM 5571 O O . ALA A 1 820 ? 36.626 9.807 -50.997 1.00 96.00 820 ALA A O 1
ATOM 5572 N N . LEU A 1 821 ? 35.983 8.993 -48.999 1.00 97.25 821 LEU A N 1
ATOM 5573 C CA . LEU A 1 821 ? 37.094 8.075 -48.766 1.00 97.25 821 LEU A CA 1
ATOM 5574 C C . LEU A 1 821 ? 36.529 6.681 -48.495 1.00 97.25 821 LEU A C 1
ATOM 5576 O O . LEU A 1 821 ? 35.857 6.487 -47.487 1.00 97.25 821 LEU A O 1
ATOM 5580 N N . LEU A 1 822 ? 36.832 5.719 -49.361 1.00 97.31 822 LEU A N 1
ATOM 5581 C CA . LEU A 1 822 ? 36.576 4.298 -49.126 1.00 97.31 822 LEU A CA 1
ATOM 5582 C C . LEU A 1 822 ? 37.930 3.595 -49.014 1.00 97.31 822 LEU A C 1
ATOM 5584 O O . LEU A 1 822 ? 38.704 3.598 -49.974 1.00 97.31 822 LEU A O 1
ATOM 5588 N N . ASP A 1 823 ? 38.217 3.008 -47.858 1.00 97.19 823 ASP A N 1
ATOM 5589 C CA . ASP A 1 823 ? 39.442 2.255 -47.589 1.00 97.19 823 ASP A CA 1
ATOM 5590 C C . ASP A 1 823 ? 39.089 0.839 -47.124 1.00 97.19 823 ASP A C 1
ATOM 5592 O O . ASP A 1 823 ? 38.543 0.646 -46.040 1.00 97.19 823 ASP A O 1
ATOM 5596 N N . ALA A 1 824 ? 39.370 -0.152 -47.968 1.00 95.50 824 ALA A N 1
ATOM 5597 C CA . ALA A 1 824 ? 39.049 -1.552 -47.708 1.00 95.50 824 ALA A CA 1
ATOM 5598 C C . ALA A 1 824 ? 40.140 -2.312 -46.930 1.00 95.50 824 ALA A C 1
ATOM 5600 O O . ALA A 1 824 ? 40.053 -3.537 -46.833 1.00 95.50 824 ALA A O 1
ATOM 5601 N N . GLY A 1 825 ? 41.180 -1.639 -46.421 1.00 93.19 825 GLY A N 1
ATOM 5602 C CA . GLY A 1 825 ? 42.204 -2.274 -45.590 1.00 93.19 825 GLY A CA 1
ATOM 5603 C C . GLY A 1 825 ? 42.925 -3.408 -46.326 1.00 93.19 825 GLY A C 1
ATOM 5604 O O . GLY A 1 825 ? 43.688 -3.164 -47.260 1.00 93.19 825 GLY A O 1
ATOM 5605 N N . SER A 1 826 ? 42.683 -4.660 -45.921 1.00 93.38 826 SER A N 1
ATOM 5606 C CA . SER A 1 826 ? 43.236 -5.856 -46.587 1.00 93.38 826 SER A CA 1
ATOM 5607 C C . SER A 1 826 ? 42.427 -6.332 -47.806 1.00 93.38 826 SER A C 1
ATOM 5609 O O . SER A 1 826 ? 42.886 -7.180 -48.570 1.00 93.38 826 SER A O 1
ATOM 5611 N N . GLY A 1 827 ? 41.232 -5.776 -47.996 1.00 94.69 827 GLY A N 1
ATOM 5612 C CA . GLY A 1 827 ? 40.201 -6.219 -48.923 1.00 94.69 827 GLY A CA 1
ATOM 5613 C C . GLY A 1 827 ? 40.180 -5.572 -50.298 1.00 94.69 827 GLY A C 1
ATOM 5614 O O . GLY A 1 827 ? 41.106 -4.873 -50.714 1.00 94.69 827 GLY A O 1
ATOM 5615 N N . ALA A 1 828 ? 39.084 -5.819 -51.015 1.00 96.06 828 ALA A N 1
ATOM 5616 C CA . ALA A 1 828 ? 38.752 -5.159 -52.275 1.00 96.06 828 ALA A CA 1
ATOM 5617 C C . ALA A 1 828 ? 37.726 -4.037 -52.059 1.00 96.06 828 ALA A C 1
ATOM 5619 O O . ALA A 1 828 ? 36.907 -4.115 -51.143 1.00 96.06 828 ALA A O 1
ATOM 5620 N N . VAL A 1 829 ? 37.733 -3.038 -52.943 1.00 97.06 829 VAL A N 1
ATOM 5621 C CA . VAL A 1 829 ? 36.592 -2.130 -53.141 1.00 97.06 829 VAL A CA 1
ATOM 5622 C C . VAL A 1 829 ? 35.875 -2.580 -54.413 1.00 97.06 829 VAL A C 1
ATOM 5624 O O . VAL A 1 829 ? 36.435 -2.477 -55.505 1.00 97.06 829 VAL A O 1
ATOM 5627 N N . ALA A 1 830 ? 34.664 -3.113 -54.289 1.00 95.75 830 ALA A N 1
ATOM 5628 C CA . ALA A 1 830 ? 33.927 -3.711 -55.398 1.00 95.75 830 ALA A CA 1
ATOM 5629 C C . ALA A 1 830 ? 32.578 -3.021 -55.614 1.00 95.75 830 ALA A C 1
ATOM 5631 O O . ALA A 1 830 ? 31.735 -3.008 -54.725 1.00 95.75 830 ALA A O 1
ATOM 5632 N N . PHE A 1 831 ? 32.367 -2.490 -56.814 1.00 96.00 831 PHE A N 1
ATOM 5633 C CA . PHE A 1 831 ? 31.077 -1.982 -57.266 1.00 96.00 831 PHE A CA 1
ATOM 5634 C C . PHE A 1 831 ? 30.408 -3.008 -58.186 1.00 96.00 831 PHE A C 1
ATOM 5636 O O . PHE A 1 831 ? 31.047 -3.509 -59.118 1.00 96.00 831 PHE A O 1
ATOM 5643 N N . ASP A 1 832 ? 29.127 -3.298 -57.953 1.00 95.00 832 ASP A N 1
ATOM 5644 C CA . ASP A 1 832 ? 28.282 -3.965 -58.946 1.00 95.00 832 ASP A CA 1
ATOM 5645 C C . ASP A 1 832 ? 28.146 -3.085 -60.198 1.00 95.00 832 ASP A C 1
ATOM 5647 O O . ASP A 1 832 ? 28.176 -1.859 -60.111 1.00 95.00 832 ASP A O 1
ATOM 5651 N N . GLY A 1 833 ? 27.968 -3.693 -61.375 1.00 90.69 833 GLY A N 1
ATOM 5652 C CA . GLY A 1 833 ? 27.906 -2.966 -62.649 1.00 90.69 833 GLY A CA 1
ATOM 5653 C C . GLY A 1 833 ? 26.785 -1.922 -62.745 1.00 90.69 833 GLY A C 1
ATOM 5654 O O . GLY A 1 833 ? 26.841 -1.060 -63.623 1.00 90.69 833 GLY A O 1
ATOM 5655 N N . THR A 1 834 ? 25.784 -1.990 -61.865 1.00 92.00 834 THR A N 1
ATOM 5656 C CA . THR A 1 834 ? 24.676 -1.030 -61.774 1.00 92.00 834 THR A CA 1
ATOM 5657 C C . THR A 1 834 ? 24.828 0.002 -60.657 1.00 92.00 834 THR A C 1
ATOM 5659 O O . THR A 1 834 ? 24.007 0.911 -60.583 1.00 92.00 834 THR A O 1
ATOM 5662 N N . ALA A 1 835 ? 25.852 -0.114 -59.808 1.00 95.31 835 ALA A N 1
ATOM 5663 C CA . ALA A 1 835 ? 26.077 0.802 -58.697 1.00 95.31 835 ALA A CA 1
ATOM 5664 C C . ALA A 1 835 ? 26.732 2.121 -59.142 1.00 95.31 835 ALA A C 1
ATOM 5666 O O . ALA A 1 835 ? 27.445 2.177 -60.155 1.00 95.31 835 ALA A O 1
ATOM 5667 N N . SER A 1 836 ? 26.555 3.183 -58.352 1.00 94.75 836 SER A N 1
ATOM 5668 C CA . SER A 1 836 ? 27.248 4.453 -58.573 1.00 94.75 836 SER A CA 1
ATOM 5669 C C . SER A 1 836 ? 27.795 5.113 -57.306 1.00 94.75 836 SER A C 1
ATOM 5671 O O . SER A 1 836 ? 27.293 4.934 -56.197 1.00 94.75 836 SER A O 1
ATOM 5673 N N . LEU A 1 837 ? 28.855 5.902 -57.493 1.00 95.62 837 LEU A N 1
ATOM 5674 C CA . LEU A 1 837 ? 29.416 6.814 -56.503 1.00 95.62 837 LEU A CA 1
ATOM 5675 C C . LEU A 1 837 ? 29.520 8.216 -57.122 1.00 95.62 837 LEU A C 1
ATOM 5677 O O . LEU A 1 837 ? 30.410 8.460 -57.940 1.00 95.62 837 LEU A O 1
ATOM 5681 N N . ASP A 1 838 ? 28.622 9.129 -56.743 1.00 94.75 838 ASP A N 1
ATOM 5682 C CA . ASP A 1 838 ? 28.568 10.515 -57.236 1.00 94.75 838 ASP A CA 1
ATOM 5683 C C . ASP A 1 838 ? 28.835 11.529 -56.120 1.00 94.75 838 ASP A C 1
ATOM 5685 O O . ASP A 1 838 ? 27.978 11.815 -55.282 1.00 94.75 838 ASP A O 1
ATOM 5689 N N . MET A 1 839 ? 30.038 12.095 -56.128 1.00 95.25 839 MET A N 1
ATOM 5690 C CA . MET A 1 839 ? 30.486 13.078 -55.150 1.00 95.25 839 MET A CA 1
ATOM 5691 C C . MET A 1 839 ? 30.715 14.437 -55.811 1.00 95.25 839 MET A C 1
ATOM 5693 O O . MET A 1 839 ? 31.357 14.542 -56.859 1.00 95.25 839 MET A O 1
ATOM 5697 N N . GLY A 1 840 ? 30.239 15.507 -55.173 1.00 90.75 840 GLY A N 1
ATOM 5698 C CA . GLY A 1 840 ? 30.534 16.876 -55.601 1.00 90.75 840 GLY A CA 1
ATOM 5699 C C . GLY A 1 840 ? 32.005 17.277 -55.401 1.00 90.75 840 GLY A C 1
ATOM 5700 O O . GLY A 1 840 ? 32.541 18.075 -56.169 1.00 90.75 840 GLY A O 1
ATOM 5701 N N . GLY A 1 841 ? 32.673 16.683 -54.409 1.00 93.31 841 GLY A N 1
ATOM 5702 C CA . GLY A 1 841 ? 34.085 16.870 -54.074 1.00 93.31 841 GLY A CA 1
ATOM 5703 C C . GLY A 1 841 ? 34.990 15.715 -54.523 1.00 93.31 841 GLY A C 1
ATOM 5704 O O . GLY A 1 841 ? 34.733 15.022 -55.506 1.00 93.31 841 GLY A O 1
ATOM 5705 N N . ASN A 1 842 ? 36.110 15.528 -53.820 1.00 94.81 842 ASN A N 1
ATOM 5706 C CA . ASN A 1 842 ? 37.122 14.526 -54.178 1.00 94.81 842 ASN A CA 1
ATOM 5707 C C . ASN A 1 842 ? 36.686 13.102 -53.807 1.00 94.81 842 ASN A C 1
ATOM 5709 O O . ASN A 1 842 ? 36.054 12.896 -52.776 1.00 94.81 842 ASN A O 1
ATOM 5713 N N . VAL A 1 843 ? 37.100 12.112 -54.593 1.00 96.56 843 VAL A N 1
ATOM 5714 C CA . VAL A 1 843 ? 36.911 10.692 -54.282 1.00 96.56 843 VAL A CA 1
ATOM 5715 C C . VAL A 1 843 ? 38.259 10.003 -54.156 1.00 96.56 843 VAL A C 1
ATOM 5717 O O . VAL A 1 843 ? 39.103 10.096 -55.048 1.00 96.56 843 VAL A O 1
ATOM 5720 N N . GLN A 1 844 ? 38.450 9.276 -53.063 1.00 96.88 844 GLN A N 1
ATOM 5721 C CA . GLN A 1 844 ? 39.605 8.426 -52.838 1.00 96.88 844 GLN A CA 1
ATOM 5722 C C . GLN A 1 844 ? 39.158 6.998 -52.528 1.00 96.88 844 GLN A C 1
ATOM 5724 O O . GLN A 1 844 ? 38.474 6.763 -51.537 1.00 96.88 844 GLN A O 1
ATOM 5729 N N . LEU A 1 845 ? 39.582 6.049 -53.362 1.00 97.31 845 LEU A N 1
ATOM 5730 C CA . LEU A 1 845 ? 39.366 4.618 -53.159 1.00 97.31 845 LEU A CA 1
ATOM 5731 C C . LEU A 1 845 ? 40.712 3.934 -52.907 1.00 97.31 845 LEU A C 1
ATOM 5733 O O . LEU A 1 845 ? 41.650 4.080 -53.701 1.00 97.31 845 LEU A O 1
ATOM 5737 N N . ARG A 1 846 ? 40.807 3.189 -51.808 1.00 96.94 846 ARG A N 1
ATOM 5738 C CA . ARG A 1 846 ? 41.985 2.413 -51.415 1.00 96.94 846 ARG A CA 1
ATOM 5739 C C . ARG A 1 846 ? 41.585 0.967 -51.155 1.00 96.94 846 ARG A C 1
ATOM 5741 O O . ARG A 1 846 ? 40.608 0.708 -50.459 1.00 96.94 846 ARG A O 1
ATOM 5748 N N . ALA A 1 847 ? 42.339 0.033 -51.718 1.00 96.56 847 ALA A N 1
ATOM 5749 C CA . ALA A 1 847 ? 42.118 -1.395 -51.539 1.00 96.56 847 ALA A CA 1
ATOM 5750 C C . ALA A 1 847 ? 43.441 -2.134 -51.311 1.00 96.56 847 ALA A C 1
ATOM 5752 O O . ALA A 1 847 ? 44.450 -1.841 -51.958 1.00 96.56 847 ALA A O 1
ATOM 5753 N N . GLY A 1 848 ? 43.418 -3.137 -50.434 1.00 94.06 848 GLY A N 1
ATOM 5754 C CA . GLY A 1 848 ? 44.541 -4.051 -50.224 1.00 94.06 848 GLY A CA 1
ATOM 5755 C C . GLY A 1 848 ? 44.727 -5.043 -51.372 1.00 94.06 848 GLY A C 1
ATOM 5756 O O . GLY A 1 848 ? 45.837 -5.518 -51.593 1.00 94.06 848 GLY A O 1
ATOM 5757 N N . THR A 1 849 ? 43.665 -5.324 -52.133 1.00 94.75 849 THR A N 1
ATOM 5758 C CA . THR A 1 849 ? 43.707 -6.236 -53.287 1.00 94.75 849 THR A CA 1
ATOM 5759 C C . THR A 1 849 ? 43.347 -5.527 -54.586 1.00 94.75 849 THR A C 1
ATOM 5761 O O . THR A 1 849 ? 44.239 -5.123 -55.318 1.00 94.75 849 THR A O 1
ATOM 5764 N N . SER A 1 850 ? 42.061 -5.343 -54.881 1.00 94.94 850 SER A N 1
ATOM 5765 C CA . SER A 1 850 ? 41.588 -4.817 -56.164 1.00 94.94 850 SER A CA 1
ATOM 5766 C C . SER A 1 850 ? 40.501 -3.758 -55.998 1.00 94.94 850 SER A C 1
ATOM 5768 O O . SER A 1 850 ? 39.806 -3.704 -54.982 1.00 94.94 850 SER A O 1
ATOM 5770 N N . ILE A 1 851 ? 40.356 -2.916 -57.023 1.00 95.94 851 ILE A N 1
ATOM 5771 C CA . ILE A 1 851 ? 39.246 -1.972 -57.157 1.00 95.94 851 ILE A CA 1
ATOM 5772 C C . ILE A 1 851 ? 38.471 -2.348 -58.422 1.00 95.94 851 ILE A C 1
ATOM 5774 O O . ILE A 1 851 ? 39.011 -2.263 -59.525 1.00 95.94 851 ILE A O 1
ATOM 5778 N N . THR A 1 852 ? 37.209 -2.745 -58.267 1.00 94.12 852 THR A N 1
ATOM 5779 C CA . THR A 1 852 ? 36.277 -2.972 -59.384 1.00 94.12 852 THR A CA 1
ATOM 5780 C C . THR A 1 852 ? 35.298 -1.815 -59.429 1.00 94.12 852 THR A C 1
ATOM 5782 O O . THR A 1 852 ? 34.610 -1.583 -58.444 1.00 94.12 852 THR A O 1
ATOM 5785 N N . LEU A 1 853 ? 35.253 -1.078 -60.538 1.00 89.56 853 LEU A N 1
ATOM 5786 C CA . LEU A 1 853 ? 34.471 0.153 -60.659 1.00 89.56 853 LEU A CA 1
ATOM 5787 C C . LEU A 1 853 ? 33.202 -0.029 -61.486 1.00 89.56 853 LEU A C 1
ATOM 5789 O O . LEU A 1 853 ? 33.183 -0.785 -62.457 1.00 89.56 853 LEU A O 1
ATOM 5793 N N . ALA A 1 854 ? 32.211 0.789 -61.151 1.00 86.31 854 ALA A N 1
ATOM 5794 C CA . ALA A 1 854 ? 31.050 1.089 -61.974 1.00 86.31 854 ALA A CA 1
ATOM 5795 C C . ALA A 1 854 ? 31.000 2.605 -62.249 1.00 86.31 854 ALA A C 1
ATOM 5797 O O . ALA A 1 854 ? 32.033 3.205 -62.565 1.00 86.31 854 ALA A O 1
ATOM 5798 N N . ALA A 1 855 ? 29.832 3.245 -62.157 1.00 91.81 855 ALA A N 1
ATOM 5799 C CA . ALA A 1 855 ? 29.717 4.684 -62.376 1.00 91.81 855 ALA A CA 1
ATOM 5800 C C . ALA A 1 855 ? 30.385 5.466 -61.231 1.00 91.81 855 ALA A C 1
ATOM 5802 O O . ALA A 1 855 ? 29.949 5.412 -60.086 1.00 91.81 855 ALA A O 1
ATOM 5803 N N . LEU A 1 856 ? 31.449 6.209 -61.543 1.00 94.31 856 LEU A N 1
ATOM 5804 C CA . LEU A 1 856 ? 32.228 6.971 -60.568 1.00 94.31 856 LEU A CA 1
ATOM 5805 C C . LEU A 1 856 ? 32.356 8.434 -61.000 1.00 94.31 856 LEU A C 1
ATOM 5807 O O . LEU A 1 856 ? 32.853 8.719 -62.092 1.00 94.31 856 LEU A O 1
ATOM 5811 N N . LYS A 1 857 ? 31.955 9.364 -60.130 1.00 93.56 857 LYS A N 1
ATOM 5812 C CA . LYS A 1 857 ? 32.032 10.811 -60.351 1.00 93.56 857 LYS A CA 1
ATOM 5813 C C . LYS A 1 857 ? 32.561 11.530 -59.110 1.00 93.56 857 LYS A C 1
ATOM 5815 O O . LYS A 1 857 ? 32.127 11.283 -57.992 1.00 93.56 857 LYS A O 1
ATOM 5820 N N . GLY A 1 858 ? 33.520 12.422 -59.340 1.00 92.00 858 GLY A N 1
ATOM 5821 C CA . GLY A 1 858 ? 34.156 13.260 -58.328 1.00 92.00 858 GLY A CA 1
ATOM 5822 C C . GLY A 1 858 ? 34.913 14.414 -58.981 1.00 92.00 858 GLY A C 1
ATOM 5823 O O . GLY A 1 858 ? 35.315 14.309 -60.142 1.00 92.00 858 GLY A O 1
ATOM 5824 N N . ALA A 1 859 ? 35.143 15.502 -58.246 1.00 91.75 859 ALA A N 1
ATOM 5825 C CA . ALA A 1 859 ? 35.949 16.640 -58.704 1.00 91.75 859 ALA A CA 1
ATOM 5826 C C . ALA A 1 859 ? 37.409 16.244 -58.989 1.00 91.75 859 ALA A C 1
ATOM 5828 O O . ALA A 1 859 ? 38.054 16.765 -59.899 1.00 91.75 859 ALA A O 1
ATOM 5829 N N . SER A 1 860 ? 37.940 15.303 -58.213 1.00 93.25 860 SER A N 1
ATOM 5830 C CA . SER A 1 860 ? 39.201 14.607 -58.467 1.00 93.25 860 SER A CA 1
ATOM 5831 C C . SER A 1 860 ? 39.096 13.193 -57.918 1.00 93.25 860 SER A C 1
ATOM 5833 O O . SER A 1 860 ? 38.548 12.997 -56.836 1.00 93.25 860 SER A O 1
ATOM 5835 N N . VAL A 1 861 ? 39.616 12.215 -58.657 1.00 95.31 861 VAL A N 1
ATOM 5836 C CA . VAL A 1 861 ? 39.529 10.794 -58.303 1.00 95.31 861 VAL A CA 1
ATOM 5837 C C . VAL A 1 861 ? 40.932 10.230 -58.090 1.00 95.31 861 VAL A C 1
ATOM 5839 O O . VAL A 1 861 ? 41.798 10.360 -58.955 1.00 95.31 861 VAL A O 1
ATOM 5842 N N . SER A 1 862 ? 41.151 9.591 -56.943 1.00 95.88 862 SER A N 1
ATOM 5843 C CA . SER A 1 862 ? 42.371 8.860 -56.595 1.00 95.88 862 SER A CA 1
ATOM 5844 C C . SER A 1 862 ? 42.027 7.398 -56.333 1.00 95.88 862 SER A C 1
ATOM 5846 O O . SER A 1 862 ? 41.186 7.100 -55.490 1.00 95.88 862 SER A O 1
ATOM 5848 N N . LEU A 1 863 ? 42.684 6.492 -57.055 1.00 95.69 863 LEU A N 1
ATOM 5849 C CA . LEU A 1 863 ? 42.511 5.047 -56.929 1.00 95.69 863 LEU A CA 1
ATOM 5850 C C . LEU A 1 863 ? 43.859 4.429 -56.567 1.00 95.69 863 LEU A C 1
ATOM 5852 O O . LEU A 1 863 ? 44.855 4.703 -57.237 1.00 95.69 863 LEU A O 1
ATOM 5856 N N . SER A 1 864 ? 43.893 3.602 -55.528 1.00 95.31 864 SER A N 1
ATOM 5857 C CA . SER A 1 864 ? 45.101 2.895 -55.102 1.00 95.31 864 SER A CA 1
ATOM 5858 C C . SER A 1 864 ? 44.762 1.461 -54.717 1.00 95.31 864 SER A C 1
ATOM 5860 O O . SER A 1 864 ? 44.020 1.240 -53.765 1.00 95.31 864 SER A O 1
ATOM 5862 N N . ALA A 1 865 ? 45.339 0.497 -55.427 1.00 92.88 865 ALA A N 1
ATOM 5863 C CA . ALA A 1 865 ? 45.239 -0.926 -55.124 1.00 92.88 865 ALA A CA 1
ATOM 5864 C C . ALA A 1 865 ? 46.652 -1.513 -55.009 1.00 92.88 865 ALA A C 1
ATOM 5866 O O . ALA A 1 865 ? 47.532 -1.133 -55.784 1.00 92.88 865 ALA A O 1
ATOM 5867 N N . ALA A 1 866 ? 46.883 -2.381 -54.023 1.00 85.75 866 ALA A N 1
ATOM 5868 C CA . ALA A 1 866 ? 48.193 -3.001 -53.804 1.00 85.75 866 ALA A CA 1
ATOM 5869 C C . ALA A 1 866 ? 48.393 -4.329 -54.566 1.00 85.75 866 ALA A C 1
ATOM 5871 O O . ALA A 1 866 ? 49.526 -4.814 -54.619 1.00 85.75 866 ALA A O 1
ATOM 5872 N N . GLY A 1 867 ? 47.324 -4.903 -55.132 1.00 66.25 867 GLY A N 1
ATOM 5873 C CA . GLY A 1 867 ? 47.317 -6.185 -55.845 1.00 66.25 867 GLY A CA 1
ATOM 5874 C C . GLY A 1 867 ? 47.083 -6.091 -57.345 1.00 66.25 867 GLY A C 1
ATOM 5875 O O . GLY A 1 867 ? 46.673 -5.015 -57.840 1.00 66.25 867 GLY A O 1
#

Sequence (867 aa):
MAQANADVRSSTGHITLKAVRALTLQAGVDVATGGTGTLDILAANGSFTMASTATLATVNGDLRIIAGDDLLDQITLGSVTASGANVSIATTGSVLDSDTVTAQADDSTVDVLALGLRVDAGKGFGLLAGNSLELPVNAIETSVQNLSAVVRGSDGVNLLETDAIAIGNVASQSDATKSVVVQTVGRDGATATASEAAQSDVLTLATNGANGAIVLRTVSGSITLSEGTAANNLIPDAAVIANGSGNVLISAGGSTSDLTLLANADIRSTTGHITLKAGRTIGLQTQAEVASTGSGSLDIAASAGSLRMAADAGFTSVNGDIRLAAGNDVGDQIALGVVIAANANVSISTTGSVVDADAVSSGDDTTVDVRALGLRVDAGKGFGLLAGNSLNLAVNAIETTVDTLSVIVRGSDGVNVVETDALAIGNVASLVDSTQAVSVQTVGANATTSASGEATQSDVVTLGTNGANGSIVVRTVAGTLTLSEGSATSDLDSDAAVVANGAGNILLQAGGVGADLIAQANADVQSTTGHITLKAARAVDFQAGTDVLTAGAGSLDLLATGGSFTMAADASLGTVNGDIRIAGGSDVSHRVSVGVIRATNANVSITASGSVLDSDSVTAQADDATVDIEALGLRVDAGKGIGSLAGNSLNLNVNAIETKVAVLSAMVRGSDGMNIRESDGLRIDDVLSLVDADSNPATQFAASVYSVKPDAGTQVATDAAQSDLTTAASEAGGTNGTVVLRTASGDLVLEGGSSTGAGSSVTLSGSGGLRLEALAGAIRINSDITSASGHLTMLAGSGISVGSTTAAGVDIRSGGQGSALLDAGSGAVAFDGTASLDMGGNVQLRAGTSITLAALKGASVSLSAAG